Protein AF-0000000083612162 (afdb_homodimer)

Sequence (1076 aa):
MEKTERTVGELMLDQLSLFGVKRIYGVVGDATFGLIDALAKQDKIKYIAVKHESTAAFMASAEAKLTGGLGVCTATMGPGATNLLNGLGDAYSDKAPVLAITGQAPSDKIGTEFPQYIDQQELMKPFAAYSANLASPDATIEVLQKAVRTSLGQRVVTHLSVPKDIFMMPATGEPRPLPDVIEGASNFTKESLEQAAGIMKTAKRPMILAGAGAASASEEIEKLADLWGAGILASLGGKGLFDDSSPHNLQGIGEGGNPYASDLFKEADVVLLAGTTWWPEGYVPTDARIIQIDRHFDKFVKEIPTDLGIIGKTEEVLPFLVESLQGFSRSEDWVARCQEIKEKWAVQNEKEGSTEGYPAHPARIMRALDRTVAPDAILALDTGDNTVWTNRNFRQKDQSVLVSGYWRTMGFGLPAAMAAKLIEPEKQVVAIVGDGGLQMVLADLLTATRYELNITVVVLNNESLQMERDKLKVAKKKEVGVDLTNPDFVKLAEACGWKGLRADSDIELESVLEEALNTNAPTLVDISTAQVFFPETEMEKTERTVGELMLDQLSLFGVKRIYGVVGDATFGLIDALAKQDKIKYIAVKHESTAAFMASAEAKLTGGLGVCTATMGPGATNLLNGLGDAYSDKAPVLAITGQAPSDKIGTEFPQYIDQQELMKPFAAYSANLASPDATIEVLQKAVRTSLGQRVVTHLSVPKDIFMMPATGEPRPLPDVIEGASNFTKESLEQAAGIMKTAKRPMILAGAGAASASEEIEKLADLWGAGILASLGGKGLFDDSSPHNLQGIGEGGNPYASDLFKEADVVLLAGTTWWPEGYVPTDARIIQIDRHFDKFVKEIPTDLGIIGKTEEVLPFLVESLQGFSRSEDWVARCQEIKEKWAVQNEKEGSTEGYPAHPARIMRALDRTVAPDAILALDTGDNTVWTNRNFRQKDQSVLVSGYWRTMGFGLPAAMAAKLIEPEKQVVAIVGDGGLQMVLADLLTATRYELNITVVVLNNESLQMERDKLKVAKKKEVGVDLTNPDFVKLAEACGWKGLRADSDIELESVLEEALNTNAPTLVDISTAQVFFPETE

Organism: NCBI:txid2304605

pLDDT: mean 92.86, std 10.12, range [28.16, 98.94]

Nearest PDB structures (foldseek):
  3eya-assembly1_B  TM=9.226E-01  e=1.873E-51  Escherichia coli
  3eya-assembly3_K  TM=9.350E-01  e=2.646E-50  Escherichia coli
  3ey9-assembly1_A  TM=9.269E-01  e=5.596E-49  Escherichia coli
  7egv-assembly1_A  TM=9.000E-01  e=4.718E-44  Trichoderma harzianum
  5dx6-assembly1_B-2  TM=8.817E-01  e=2.505E-44  Klebsiella pneumoniae

InterPro domains:
  IPR000399 TPP-binding enzyme, conserved site [PS00187] (418-437)
  IPR011766 Thiamine pyrophosphate enzyme, TPP-binding [PF02775] (382-527)
  IPR012000 Thiamine pyrophosphate enzyme, central domain [PF00205] (193-319)
  IPR012001 Thiamine pyrophosphate enzyme, N-terminal TPP-binding domain [PF02776] (7-123)
  IPR029035 DHS-like NAD/FAD-binding domain superfamily [SSF52467] (159-348)
  IPR029061 Thiamin diphosphate-binding fold [SSF52518] (2-180)
  IPR029061 Thiamin diphosphate-binding fold [SSF52518] (359-534)
  IPR047210 Pyruvate oxidase POXB-like, pyrimidine-binding domain [cd07039] (7-170)
  IPR047211 Pyruvate oxidase/Pyruvate dehydrogenase [ubiquinone]-like [PTHR42981] (5-530)

Structure (mmCIF, N/CA/C/O backbone):
data_AF-0000000083612162-model_v1
#
loop_
_entity.id
_entity.type
_entity.pdbx_description
1 polymer 'Thiamine pyrophosphate-binding protein'
#
loop_
_atom_site.group_PDB
_atom_site.id
_atom_site.type_symbol
_atom_site.label_atom_id
_atom_site.label_alt_id
_atom_site.label_comp_id
_atom_site.label_asym_id
_atom_site.label_entity_id
_atom_site.label_seq_id
_atom_site.pdbx_PDB_ins_code
_atom_site.Cartn_x
_atom_site.Cartn_y
_atom_site.Cartn_z
_atom_site.occupancy
_atom_site.B_iso_or_equiv
_atom_site.auth_seq_id
_atom_site.auth_comp_id
_atom_site.auth_asym_id
_atom_site.auth_atom_id
_atom_site.pdbx_PDB_model_num
ATOM 1 N N . MET A 1 1 ? -49.094 0.462 3.406 1 28.19 1 MET A N 1
ATOM 2 C CA . MET A 1 1 ? -47.781 0.042 3.834 1 28.19 1 MET A CA 1
ATOM 3 C C . MET A 1 1 ? -46.688 0.747 3.021 1 28.19 1 MET A C 1
ATOM 5 O O . MET A 1 1 ? -46.719 0.714 1.79 1 28.19 1 MET A O 1
ATOM 9 N N . GLU A 1 2 ? -46.062 1.886 3.469 1 34.59 2 GLU A N 1
ATOM 10 C CA . GLU A 1 2 ? -45.219 2.822 2.746 1 34.59 2 GLU A CA 1
ATOM 11 C C . GLU A 1 2 ? -44 2.109 2.135 1 34.59 2 GLU A C 1
ATOM 13 O O . GLU A 1 2 ? -43.281 1.405 2.832 1 34.59 2 GLU A O 1
ATOM 18 N N . LYS A 1 3 ? -44 1.59 0.987 1 43.38 3 LYS A N 1
ATOM 19 C CA . LYS A 1 3 ? -42.938 0.855 0.295 1 43.38 3 LYS A CA 1
ATOM 20 C C . LYS A 1 3 ? -41.562 1.446 0.602 1 43.38 3 LYS A C 1
ATOM 22 O O . LYS A 1 3 ? -41.281 2.596 0.252 1 43.38 3 LYS A O 1
ATOM 27 N N . THR A 1 4 ? -40.875 1.236 1.69 1 53.53 4 THR A N 1
ATOM 28 C CA . THR A 1 4 ? -39.562 1.706 2.059 1 53.53 4 THR A CA 1
ATOM 29 C C . THR A 1 4 ? -38.594 1.61 0.872 1 53.53 4 THR A C 1
ATOM 31 O O . THR A 1 4 ? -38.344 0.52 0.352 1 53.53 4 THR A O 1
ATOM 34 N N . GLU A 1 5 ? -38.25 2.693 0.117 1 79.12 5 GLU A N 1
ATOM 35 C CA . GLU A 1 5 ? -37.531 2.793 -1.148 1 79.12 5 GLU A CA 1
ATOM 36 C C . GLU A 1 5 ? -36.062 2.352 -0.992 1 79.12 5 GLU A C 1
ATOM 38 O O . GLU A 1 5 ? -35.375 2.76 -0.05 1 79.12 5 GLU A O 1
ATOM 43 N N . ARG A 1 6 ? -35.656 1.251 -1.622 1 90.94 6 ARG A N 1
ATOM 44 C CA . ARG A 1 6 ? -34.312 0.689 -1.726 1 90.94 6 ARG A CA 1
ATOM 45 C C . ARG A 1 6 ? -33.312 1.75 -2.16 1 90.94 6 ARG A C 1
ATOM 47 O O . ARG A 1 6 ? -33.594 2.557 -3.047 1 90.94 6 ARG A O 1
ATOM 54 N N . THR A 1 7 ? -32.188 1.837 -1.376 1 96.38 7 THR A N 1
ATOM 55 C CA . THR A 1 7 ? -31.156 2.764 -1.782 1 96.38 7 THR A CA 1
ATOM 56 C C . THR A 1 7 ? -30.312 2.164 -2.904 1 96.38 7 THR A C 1
ATOM 58 O O . THR A 1 7 ? -30.406 0.973 -3.201 1 96.38 7 THR A O 1
ATOM 61 N N . VAL A 1 8 ? -29.5 2.963 -3.518 1 97.88 8 VAL A N 1
ATOM 62 C CA . VAL A 1 8 ? -28.562 2.506 -4.539 1 97.88 8 VAL A CA 1
ATOM 63 C C . VAL A 1 8 ? -27.656 1.429 -3.959 1 97.88 8 VAL A C 1
ATOM 65 O O . VAL A 1 8 ? -27.391 0.412 -4.605 1 97.88 8 VAL A O 1
ATOM 68 N N . GLY A 1 9 ? -27.125 1.656 -2.711 1 97.75 9 GLY A N 1
ATOM 69 C CA . GLY A 1 9 ? -26.297 0.652 -2.059 1 97.75 9 GLY A CA 1
ATOM 70 C C . GLY A 1 9 ? -26.984 -0.695 -1.934 1 97.75 9 GLY A C 1
ATOM 71 O O . GLY A 1 9 ? -26.391 -1.732 -2.225 1 97.75 9 GLY A O 1
ATOM 72 N N . GLU A 1 10 ? -28.203 -0.694 -1.511 1 97.25 10 GLU A N 1
ATOM 73 C CA . GLU A 1 10 ? -28.984 -1.921 -1.348 1 97.25 10 GLU A CA 1
ATOM 74 C C . GLU A 1 10 ? -29.234 -2.594 -2.693 1 97.25 10 GLU A C 1
ATOM 76 O O . GLU A 1 10 ? -29.141 -3.814 -2.812 1 97.25 10 GLU A O 1
ATOM 81 N N . LEU A 1 11 ? -29.609 -1.753 -3.666 1 97.12 11 LEU A N 1
ATOM 82 C CA . LEU A 1 11 ? -29.844 -2.273 -5.008 1 97.12 11 LEU A CA 1
ATOM 83 C C . LEU A 1 11 ? -28.594 -2.936 -5.566 1 97.12 11 LEU A C 1
ATOM 85 O O . LEU A 1 11 ? -28.672 -3.996 -6.188 1 97.12 11 LEU A O 1
ATOM 89 N N . MET A 1 12 ? -27.438 -2.348 -5.387 1 98 12 MET A N 1
ATOM 90 C CA . MET A 1 12 ? -26.156 -2.895 -5.848 1 98 12 MET A CA 1
ATOM 91 C C . MET A 1 12 ? -25.906 -4.266 -5.23 1 98 12 MET A C 1
ATOM 93 O O . MET A 1 12 ? -25.5 -5.199 -5.926 1 98 12 MET A O 1
ATOM 97 N N . LEU A 1 13 ? -26.141 -4.402 -3.938 1 97.94 13 LEU A N 1
ATOM 98 C CA . LEU A 1 13 ? -25.875 -5.66 -3.244 1 97.94 13 LEU A CA 1
ATOM 99 C C . LEU A 1 13 ? -26.812 -6.758 -3.732 1 97.94 13 LEU A C 1
ATOM 101 O O . LEU A 1 13 ? -26.406 -7.91 -3.873 1 97.94 13 LEU A O 1
ATOM 105 N N . ASP A 1 14 ? -28.078 -6.367 -3.936 1 96.56 14 ASP A N 1
ATOM 106 C CA . ASP A 1 14 ? -29.016 -7.328 -4.496 1 96.56 14 ASP A CA 1
ATOM 107 C C . ASP A 1 14 ? -28.531 -7.844 -5.852 1 96.56 14 ASP A C 1
ATOM 109 O O . ASP A 1 14 ? -28.578 -9.047 -6.121 1 96.56 14 ASP A O 1
ATOM 113 N N . GLN A 1 15 ? -28.062 -6.918 -6.664 1 96.19 15 GLN A N 1
ATOM 114 C CA . GLN A 1 15 ? -27.578 -7.285 -7.988 1 96.19 15 GLN A CA 1
ATOM 115 C C . GLN A 1 15 ? -26.312 -8.148 -7.883 1 96.19 15 GLN A C 1
ATOM 117 O O . GLN A 1 15 ? -26.188 -9.148 -8.586 1 96.19 15 GLN A O 1
ATOM 122 N N . LEU A 1 16 ? -25.375 -7.789 -7.023 1 97.69 16 LEU A N 1
ATOM 123 C CA . LEU A 1 16 ? -24.125 -8.531 -6.848 1 97.69 16 LEU A CA 1
ATOM 124 C C . LEU A 1 16 ? -24.391 -9.938 -6.336 1 97.69 16 LEU A C 1
ATOM 126 O O . LEU A 1 16 ? -23.703 -10.891 -6.723 1 97.69 16 LEU A O 1
ATOM 130 N N . SER A 1 17 ? -25.391 -10.039 -5.422 1 96.69 17 SER A N 1
ATOM 131 C CA . SER A 1 17 ? -25.766 -11.352 -4.91 1 96.69 17 SER A CA 1
ATOM 132 C C . SER A 1 17 ? -26.203 -12.281 -6.039 1 96.69 17 SER A C 1
ATOM 134 O O . SER A 1 17 ? -25.891 -13.469 -6.031 1 96.69 17 SER A O 1
ATOM 136 N N . LEU A 1 18 ? -26.891 -11.695 -6.996 1 93.56 18 LEU A N 1
ATOM 137 C CA . LEU A 1 18 ? -27.359 -12.477 -8.133 1 93.56 18 LEU A CA 1
ATOM 138 C C . LEU A 1 18 ? -26.203 -12.898 -9.023 1 93.56 18 LEU A C 1
ATOM 140 O O . LEU A 1 18 ? -26.297 -13.883 -9.758 1 93.56 18 LEU A O 1
ATOM 144 N N . PHE A 1 19 ? -25.109 -12.125 -8.953 1 94.69 19 PHE A N 1
ATOM 145 C CA . PHE A 1 19 ? -23.922 -12.484 -9.711 1 94.69 19 PHE A CA 1
ATOM 146 C C . PHE A 1 19 ? -23.141 -13.57 -8.992 1 94.69 19 PHE A C 1
ATOM 148 O O . PHE A 1 19 ? -22.125 -14.047 -9.5 1 94.69 19 PHE A O 1
ATOM 155 N N . GLY A 1 20 ? -23.516 -13.953 -7.758 1 94.69 20 GLY A N 1
ATOM 156 C CA . GLY A 1 20 ? -22.859 -15.008 -7.008 1 94.69 20 GLY A CA 1
ATOM 157 C C . GLY A 1 20 ? -21.844 -14.492 -6.016 1 94.69 20 GLY A C 1
ATOM 158 O O . GLY A 1 20 ? -21.062 -15.266 -5.441 1 94.69 20 GLY A O 1
ATOM 159 N N . VAL A 1 21 ? -21.828 -13.188 -5.781 1 97.56 21 VAL A N 1
ATOM 160 C CA . VAL A 1 21 ? -20.875 -12.594 -4.848 1 97.56 21 VAL A CA 1
ATOM 161 C C . VAL A 1 21 ? -21.266 -12.953 -3.414 1 97.56 21 VAL A C 1
ATOM 163 O O . VAL A 1 21 ? -22.422 -12.781 -3.012 1 97.56 21 VAL A O 1
ATOM 166 N N . LYS A 1 22 ? -20.312 -13.414 -2.646 1 97.81 22 LYS A N 1
ATOM 167 C CA . LYS A 1 22 ? -20.578 -13.836 -1.274 1 97.81 22 LYS A CA 1
ATOM 168 C C . LYS A 1 22 ? -19.844 -12.953 -0.273 1 97.81 22 LYS A C 1
ATOM 170 O O . LYS A 1 22 ? -20.219 -12.898 0.902 1 97.81 22 LYS A O 1
ATOM 175 N N . ARG A 1 23 ? -18.859 -12.297 -0.769 1 97.94 23 ARG A N 1
ATOM 176 C CA . ARG A 1 23 ? -18.016 -11.492 0.106 1 97.94 23 ARG A CA 1
ATOM 177 C C . ARG A 1 23 ? -17.516 -10.234 -0.611 1 97.94 23 ARG A C 1
ATOM 179 O O . ARG A 1 23 ? -17.297 -10.25 -1.823 1 97.94 23 ARG A O 1
ATOM 186 N N . ILE A 1 24 ? -17.406 -9.211 0.096 1 98.81 24 ILE A N 1
ATOM 187 C CA . ILE A 1 24 ? -16.75 -7.98 -0.34 1 98.81 24 ILE A CA 1
ATOM 188 C C . ILE A 1 24 ? -15.633 -7.613 0.641 1 98.81 24 ILE A C 1
ATOM 190 O O . ILE A 1 24 ? -15.867 -7.535 1.85 1 98.81 24 ILE A O 1
ATOM 194 N N . TYR A 1 25 ? -14.422 -7.473 0.134 1 98.88 25 TYR A N 1
ATOM 195 C CA . TYR A 1 25 ? -13.258 -7.164 0.955 1 98.88 25 TYR A CA 1
ATOM 196 C C . TYR A 1 25 ? -12.977 -5.664 0.955 1 98.88 25 TYR A C 1
ATOM 198 O O . TYR A 1 25 ? -13.047 -5.016 -0.091 1 98.88 25 TYR A O 1
ATOM 206 N N . GLY A 1 26 ? -12.727 -5.051 2.119 1 98.62 26 GLY A N 1
ATOM 207 C CA . GLY A 1 26 ? -12.438 -3.625 2.07 1 98.62 26 GLY A CA 1
ATOM 208 C C . GLY A 1 26 ? -12.078 -3.043 3.424 1 98.62 26 GLY A C 1
ATOM 209 O O . GLY A 1 26 ? -11.945 -3.777 4.406 1 98.62 26 GLY A O 1
ATOM 210 N N . VAL A 1 27 ? -11.742 -1.783 3.465 1 98.31 27 VAL A N 1
ATOM 211 C CA . VAL A 1 27 ? -11.602 -0.925 4.637 1 98.31 27 VAL A CA 1
ATOM 212 C C . VAL A 1 27 ? -12.672 0.167 4.605 1 98.31 27 VAL A C 1
ATOM 214 O O . VAL A 1 27 ? -12.859 0.834 3.586 1 98.31 27 VAL A O 1
ATOM 217 N N . VAL A 1 28 ? -13.336 0.346 5.707 1 97.25 28 VAL A N 1
ATOM 218 C CA . VAL A 1 28 ? -14.445 1.292 5.758 1 97.25 28 VAL A CA 1
ATOM 219 C C . VAL A 1 28 ? -13.914 2.721 5.676 1 97.25 28 VAL A C 1
ATOM 221 O O . VAL A 1 28 ? -12.891 3.043 6.285 1 97.25 28 VAL A O 1
ATOM 224 N N . GLY A 1 29 ? -14.547 3.482 4.906 1 95.44 29 GLY A N 1
ATOM 225 C CA . GLY A 1 29 ? -14.273 4.906 4.82 1 95.44 29 GLY A CA 1
ATOM 226 C C . GLY A 1 29 ? -15.5 5.73 4.477 1 95.44 29 GLY A C 1
ATOM 227 O O . GLY A 1 29 ? -16.5 5.191 4.016 1 95.44 29 GLY A O 1
ATOM 228 N N . ASP A 1 30 ? -15.383 6.961 4.598 1 93.31 30 ASP A N 1
ATOM 229 C CA . ASP A 1 30 ? -16.469 7.926 4.57 1 93.31 30 ASP A CA 1
ATOM 230 C C . ASP A 1 30 ? -17.266 7.828 3.264 1 93.31 30 ASP A C 1
ATOM 232 O O . ASP A 1 30 ? -18.484 7.883 3.266 1 93.31 30 ASP A O 1
ATOM 236 N N . ALA A 1 31 ? -16.578 7.598 2.215 1 96.44 31 ALA A N 1
ATOM 237 C CA . ALA A 1 31 ? -17.219 7.699 0.908 1 96.44 31 ALA A CA 1
ATOM 238 C C . ALA A 1 31 ? -18.047 6.445 0.606 1 96.44 31 ALA A C 1
ATOM 240 O O . ALA A 1 31 ? -18.844 6.43 -0.335 1 96.44 31 ALA A O 1
ATOM 241 N N . THR A 1 32 ? -17.953 5.438 1.435 1 97.25 32 THR A N 1
ATOM 242 C CA . THR A 1 32 ? -18.672 4.199 1.141 1 97.25 32 THR A CA 1
ATOM 243 C C . THR A 1 32 ? -19.734 3.922 2.203 1 97.25 32 THR A C 1
ATOM 245 O O . THR A 1 32 ? -20.203 2.791 2.334 1 97.25 32 THR A O 1
ATOM 248 N N . PHE A 1 33 ? -20.156 4.855 3.02 1 96.62 33 PHE A N 1
ATOM 249 C CA . PHE A 1 33 ? -21.078 4.66 4.125 1 96.62 33 PHE A CA 1
ATOM 250 C C . PHE A 1 33 ? -22.391 4.066 3.633 1 96.62 33 PHE A C 1
ATOM 252 O O . PHE A 1 33 ? -23 3.227 4.309 1 96.62 33 PHE A O 1
ATOM 259 N N . GLY A 1 34 ? -22.844 4.586 2.461 1 96.75 34 GLY A N 1
ATOM 260 C CA . GLY A 1 34 ? -24.062 4.027 1.908 1 96.75 34 GLY A CA 1
ATOM 261 C C . GLY A 1 34 ? -23.969 2.539 1.63 1 96.75 34 GLY A C 1
ATOM 262 O O . GLY A 1 34 ? -24.922 1.797 1.844 1 96.75 34 GLY A O 1
ATOM 263 N N . LEU A 1 35 ? -22.844 2.117 1.096 1 97.75 35 LEU A N 1
ATOM 264 C CA . LEU A 1 35 ? -22.609 0.7 0.843 1 97.75 35 LEU A CA 1
ATOM 265 C C . LEU A 1 35 ? -22.5 -0.074 2.152 1 97.75 35 LEU A C 1
ATOM 267 O O . LEU A 1 35 ? -23.031 -1.178 2.273 1 97.75 35 LEU A O 1
ATOM 271 N N . ILE A 1 36 ? -21.812 0.503 3.123 1 97.5 36 ILE A N 1
ATOM 272 C CA . ILE A 1 36 ? -21.609 -0.128 4.422 1 97.5 36 ILE A CA 1
ATOM 273 C C . ILE A 1 36 ? -22.938 -0.31 5.125 1 97.5 36 ILE A C 1
ATOM 275 O O . ILE A 1 36 ? -23.219 -1.367 5.703 1 97.5 36 ILE A O 1
ATOM 279 N N . ASP A 1 37 ? -23.766 0.7 5.074 1 97.19 37 ASP A N 1
ATOM 280 C CA . ASP A 1 37 ? -25.094 0.626 5.648 1 97.19 37 ASP A CA 1
ATOM 281 C C . ASP A 1 37 ? -25.906 -0.502 5.016 1 97.19 37 ASP A C 1
ATOM 283 O O . ASP A 1 37 ? -26.594 -1.254 5.715 1 97.19 37 ASP A O 1
ATOM 287 N N . ALA A 1 38 ? -25.812 -0.55 3.682 1 97.5 38 ALA A N 1
ATOM 288 C CA . ALA A 1 38 ? -26.531 -1.6 2.957 1 97.5 38 ALA A CA 1
ATOM 289 C C . ALA A 1 38 ? -26.016 -2.982 3.354 1 97.5 38 ALA A C 1
ATOM 291 O O . ALA A 1 38 ? -26.812 -3.916 3.525 1 97.5 38 ALA A O 1
ATOM 292 N N . LEU A 1 39 ? -24.719 -3.135 3.469 1 97.81 39 LEU A N 1
ATOM 293 C CA . LEU A 1 39 ? -24.109 -4.406 3.836 1 97.81 39 LEU A CA 1
ATOM 294 C C . LEU A 1 39 ? -24.547 -4.84 5.227 1 97.81 39 LEU A C 1
ATOM 296 O O . LEU A 1 39 ? -24.719 -6.035 5.484 1 97.81 39 LEU A O 1
ATOM 300 N N . ALA A 1 40 ? -24.75 -3.896 6.113 1 96.38 40 ALA A N 1
ATOM 301 C CA . ALA A 1 40 ? -25.125 -4.184 7.496 1 96.38 40 ALA A CA 1
ATOM 302 C C . ALA A 1 40 ? -26.562 -4.672 7.582 1 96.38 40 ALA A C 1
ATOM 304 O O . ALA A 1 40 ? -26.953 -5.324 8.555 1 96.38 40 ALA A O 1
ATOM 305 N N . LYS A 1 41 ? -27.359 -4.445 6.531 1 96 41 LYS A N 1
ATOM 306 C CA . LYS A 1 41 ? -28.812 -4.672 6.598 1 96 41 LYS A CA 1
ATOM 307 C C . LYS A 1 41 ? -29.188 -5.977 5.906 1 96 41 LYS A C 1
ATOM 309 O O . LYS A 1 41 ? -30.375 -6.297 5.793 1 96 41 LYS A O 1
ATOM 314 N N . GLN A 1 42 ? -28.188 -6.68 5.461 1 95.88 42 GLN A N 1
ATOM 315 C CA . GLN A 1 42 ? -28.469 -7.934 4.77 1 95.88 42 GLN A CA 1
ATOM 316 C C . GLN A 1 42 ? -27.469 -9.016 5.148 1 95.88 42 GLN A C 1
ATOM 318 O O . GLN A 1 42 ? -26.453 -8.727 5.793 1 95.88 42 GLN A O 1
ATOM 323 N N . ASP A 1 43 ? -27.734 -10.266 4.793 1 95.38 43 ASP A N 1
ATOM 324 C CA . ASP A 1 43 ? -26.875 -11.367 5.219 1 95.38 43 ASP A CA 1
ATOM 325 C C . ASP A 1 43 ? -26.438 -12.219 4.031 1 95.38 43 ASP A C 1
ATOM 327 O O . ASP A 1 43 ? -25.891 -13.305 4.211 1 95.38 43 ASP A O 1
ATOM 331 N N . LYS A 1 44 ? -26.688 -11.75 2.834 1 96.62 44 LYS A N 1
ATOM 332 C CA . LYS A 1 44 ? -26.312 -12.516 1.647 1 96.62 44 LYS A CA 1
ATOM 333 C C . LYS A 1 44 ? -24.828 -12.328 1.315 1 96.62 44 LYS A C 1
ATOM 335 O O . LYS A 1 44 ? -24.172 -13.25 0.834 1 96.62 44 LYS A O 1
ATOM 340 N N . ILE A 1 45 ? -24.375 -11.156 1.458 1 98.12 45 ILE A N 1
ATOM 341 C CA . ILE A 1 45 ? -22.984 -10.812 1.178 1 98.12 45 ILE A CA 1
ATOM 342 C C . ILE A 1 45 ? -22.281 -10.375 2.465 1 98.12 45 ILE A C 1
ATOM 344 O O . ILE A 1 45 ? -22.75 -9.461 3.146 1 98.12 45 ILE A O 1
ATOM 348 N N . LYS A 1 46 ? -21.219 -11.039 2.791 1 98 46 LYS A N 1
ATOM 349 C CA . LYS A 1 46 ? -20.469 -10.711 3.996 1 98 46 LYS A CA 1
ATOM 350 C C . LYS A 1 46 ? -19.406 -9.656 3.709 1 98 46 LYS A C 1
ATOM 352 O O . LYS A 1 46 ? -18.703 -9.734 2.697 1 98 46 LYS A O 1
ATOM 357 N N . TYR A 1 47 ? -19.344 -8.641 4.535 1 98.25 47 TYR A N 1
ATOM 358 C CA . TYR A 1 47 ? -18.25 -7.672 4.469 1 98.25 47 TYR A CA 1
ATOM 359 C C . TYR A 1 47 ? -17.031 -8.172 5.238 1 98.25 47 TYR A C 1
ATOM 361 O O . TYR A 1 47 ? -17.125 -8.492 6.426 1 98.25 47 TYR A O 1
ATOM 369 N N . ILE A 1 48 ? -15.891 -8.328 4.645 1 98.75 48 ILE A N 1
ATOM 370 C CA . ILE A 1 48 ? -14.633 -8.727 5.273 1 98.75 48 ILE A CA 1
ATOM 371 C C . ILE A 1 48 ? -13.742 -7.508 5.469 1 98.75 48 ILE A C 1
ATOM 373 O O . ILE A 1 48 ? -13.125 -7.027 4.516 1 98.75 48 ILE A O 1
ATOM 377 N N . ALA A 1 49 ? -13.672 -7.031 6.684 1 98.5 49 ALA A N 1
ATOM 378 C CA . ALA A 1 49 ? -12.852 -5.871 7.031 1 98.5 49 ALA A CA 1
ATOM 379 C C . ALA A 1 49 ? -11.383 -6.254 7.168 1 98.5 49 ALA A C 1
ATOM 381 O O . ALA A 1 49 ? -11.039 -7.141 7.953 1 98.5 49 ALA A O 1
ATOM 382 N N . VAL A 1 50 ? -10.57 -5.645 6.383 1 98.62 50 VAL A N 1
ATOM 383 C CA . VAL A 1 50 ? -9.133 -5.914 6.426 1 98.62 50 VAL A CA 1
ATOM 384 C C . VAL A 1 50 ? -8.398 -4.688 6.957 1 98.62 50 VAL A C 1
ATOM 386 O O . VAL A 1 50 ? -9.023 -3.691 7.332 1 98.62 50 VAL A O 1
ATOM 389 N N . LYS A 1 51 ? -7.066 -4.789 7.105 1 98.38 51 LYS A N 1
ATOM 390 C CA . LYS A 1 51 ? -6.289 -3.721 7.73 1 98.38 51 LYS A CA 1
ATOM 391 C C . LYS A 1 51 ? -5.797 -2.719 6.691 1 98.38 51 LYS A C 1
ATOM 393 O O . LYS A 1 51 ? -5.523 -1.562 7.016 1 98.38 51 LYS A O 1
ATOM 398 N N . HIS A 1 52 ? -5.625 -3.146 5.473 1 98.38 52 HIS A N 1
ATOM 399 C CA . HIS A 1 52 ? -5.117 -2.326 4.379 1 98.38 52 HIS A CA 1
ATOM 400 C C . HIS A 1 52 ? -5.824 -2.662 3.068 1 98.38 52 HIS A C 1
ATOM 402 O O . HIS A 1 52 ? -6.082 -3.832 2.779 1 98.38 52 HIS A O 1
ATOM 408 N N . GLU A 1 53 ? -6.145 -1.727 2.256 1 98.62 53 GLU A N 1
ATOM 409 C CA . GLU A 1 53 ? -6.93 -1.928 1.042 1 98.62 53 GLU A CA 1
ATOM 410 C C . GLU A 1 53 ? -6.18 -2.803 0.041 1 98.62 53 GLU A C 1
ATOM 412 O O . GLU A 1 53 ? -6.801 -3.525 -0.744 1 98.62 53 GLU A O 1
ATOM 417 N N . SER A 1 54 ? -4.797 -2.783 0.016 1 98.56 54 SER A N 1
ATOM 418 C CA . SER A 1 54 ? -4.07 -3.713 -0.842 1 98.56 54 SER A CA 1
ATOM 419 C C . SER A 1 54 ? -4.449 -5.16 -0.534 1 98.56 54 SER A C 1
ATOM 421 O O . SER A 1 54 ? -4.598 -5.973 -1.446 1 98.56 54 SER A O 1
ATOM 423 N N . THR A 1 55 ? -4.586 -5.492 0.787 1 98.81 55 THR A N 1
ATOM 424 C CA . THR A 1 55 ? -4.996 -6.828 1.203 1 98.81 55 THR A CA 1
ATOM 425 C C . THR A 1 55 ? -6.387 -7.16 0.664 1 98.81 55 THR A C 1
ATOM 427 O O . THR A 1 55 ? -6.629 -8.273 0.204 1 98.81 55 THR A O 1
ATOM 430 N N . ALA A 1 56 ? -7.281 -6.148 0.671 1 98.88 56 ALA A N 1
ATOM 431 C CA . ALA A 1 56 ? -8.633 -6.34 0.141 1 98.88 56 ALA A CA 1
ATOM 432 C C . ALA A 1 56 ? -8.586 -6.75 -1.329 1 98.88 56 ALA A C 1
ATOM 434 O O . ALA A 1 56 ? -9.234 -7.719 -1.729 1 98.88 56 ALA A O 1
ATOM 435 N N . ALA A 1 57 ? -7.816 -6.016 -2.096 1 98.94 57 ALA A N 1
ATOM 436 C CA . ALA A 1 57 ? -7.73 -6.285 -3.529 1 98.94 57 ALA A CA 1
ATOM 437 C C . ALA A 1 57 ? -7.031 -7.617 -3.797 1 98.94 57 ALA A C 1
ATOM 439 O O . ALA A 1 57 ? -7.406 -8.352 -4.715 1 98.94 57 ALA A O 1
ATOM 440 N N . PHE A 1 58 ? -5.988 -7.969 -3.006 1 98.94 58 PHE A N 1
ATOM 441 C CA . PHE A 1 58 ? -5.32 -9.258 -3.137 1 98.94 58 PHE A CA 1
ATOM 442 C C . PHE A 1 58 ? -6.289 -10.398 -2.846 1 98.94 58 PHE A C 1
ATOM 444 O O . PHE A 1 58 ? -6.266 -11.43 -3.525 1 98.94 58 PHE A O 1
ATOM 451 N N . MET A 1 59 ? -7.113 -10.227 -1.811 1 98.94 59 MET A N 1
ATOM 452 C CA . MET A 1 59 ? -8.078 -11.266 -1.459 1 98.94 59 MET A CA 1
ATOM 453 C C . MET A 1 59 ? -9.125 -11.43 -2.559 1 98.94 59 MET A C 1
ATOM 455 O O . MET A 1 59 ? -9.5 -12.555 -2.895 1 98.94 59 MET A O 1
ATOM 459 N N . ALA A 1 60 ? -9.578 -10.289 -3.139 1 98.94 60 ALA A N 1
ATOM 460 C CA . ALA A 1 60 ? -10.5 -10.367 -4.27 1 98.94 60 ALA A CA 1
ATOM 461 C C . ALA A 1 60 ? -9.859 -11.094 -5.449 1 98.94 60 ALA A C 1
ATOM 463 O O . ALA A 1 60 ? -10.5 -11.922 -6.098 1 98.94 60 ALA A O 1
ATOM 464 N N . SER A 1 61 ? -8.625 -10.789 -5.75 1 98.75 61 SER A N 1
ATOM 465 C CA . SER A 1 61 ? -7.871 -11.445 -6.809 1 98.75 61 SER A CA 1
ATOM 466 C C . SER A 1 61 ? -7.758 -12.945 -6.555 1 98.75 61 SER A C 1
ATOM 468 O O . SER A 1 61 ? -8.023 -13.758 -7.445 1 98.75 61 SER A O 1
ATOM 470 N N . ALA A 1 62 ? -7.383 -13.328 -5.32 1 98.62 62 ALA A N 1
ATOM 471 C CA . ALA A 1 62 ? -7.223 -14.727 -4.949 1 98.62 62 ALA A CA 1
ATOM 472 C C . ALA A 1 62 ? -8.547 -15.484 -5.07 1 98.62 62 ALA A C 1
ATOM 474 O O . ALA A 1 62 ? -8.578 -16.625 -5.523 1 98.62 62 ALA A O 1
ATOM 475 N N . GLU A 1 63 ? -9.625 -14.828 -4.66 1 98.62 63 GLU A N 1
ATOM 476 C CA . GLU A 1 63 ? -10.93 -15.461 -4.777 1 98.62 63 GLU A CA 1
ATOM 477 C C . GLU A 1 63 ? -11.297 -15.711 -6.238 1 98.62 63 GLU A C 1
ATOM 479 O O . GLU A 1 63 ? -11.781 -16.797 -6.586 1 98.62 63 GLU A O 1
ATOM 484 N N . ALA A 1 64 ? -11.07 -14.727 -7.07 1 97.44 64 ALA A N 1
ATOM 485 C CA . ALA A 1 64 ? -11.344 -14.883 -8.5 1 97.44 64 ALA A CA 1
ATOM 486 C C . ALA A 1 64 ? -10.516 -16.016 -9.094 1 97.44 64 ALA A C 1
ATOM 488 O O . ALA A 1 64 ? -11.023 -16.812 -9.883 1 97.44 64 ALA A O 1
ATOM 489 N N . LYS A 1 65 ? -9.273 -16.141 -8.734 1 94.44 65 LYS A N 1
ATOM 490 C CA . LYS A 1 65 ? -8.367 -17.156 -9.25 1 94.44 65 LYS A CA 1
ATOM 491 C C . LYS A 1 65 ? -8.773 -18.547 -8.781 1 94.44 65 LYS A C 1
ATOM 493 O O . LYS A 1 65 ? -8.688 -19.516 -9.539 1 94.44 65 LYS A O 1
ATOM 498 N N . LEU A 1 66 ? -9.18 -18.594 -7.496 1 94.88 66 LEU A N 1
ATOM 499 C CA . LEU A 1 66 ? -9.484 -19.891 -6.895 1 94.88 66 LEU A CA 1
ATOM 500 C C . LEU A 1 66 ? -10.828 -20.422 -7.391 1 94.88 66 LEU A C 1
ATOM 502 O O . LEU A 1 66 ? -10.977 -21.625 -7.621 1 94.88 66 LEU A O 1
ATOM 506 N N . THR A 1 67 ? -11.805 -19.484 -7.641 1 93.81 67 THR A N 1
ATOM 507 C CA . THR A 1 67 ? -13.172 -19.922 -7.891 1 93.81 67 THR A CA 1
ATOM 508 C C . THR A 1 67 ? -13.516 -19.797 -9.375 1 93.81 67 THR A C 1
ATOM 510 O O . THR A 1 67 ? -14.469 -20.422 -9.844 1 93.81 67 THR A O 1
ATOM 513 N N . GLY A 1 68 ? -12.773 -18.969 -10.031 1 89.38 68 GLY A N 1
ATOM 514 C CA . GLY A 1 68 ? -13.164 -18.641 -11.391 1 89.38 68 GLY A CA 1
ATOM 515 C C . GLY A 1 68 ? -14.289 -17.625 -11.469 1 89.38 68 GLY A C 1
ATOM 516 O O . GLY A 1 68 ? -14.625 -17.141 -12.547 1 89.38 68 GLY A O 1
ATOM 517 N N . GLY A 1 69 ? -14.867 -17.297 -10.289 1 92.88 69 GLY A N 1
ATOM 518 C CA . GLY A 1 69 ? -15.953 -16.328 -10.219 1 92.88 69 GLY A CA 1
ATOM 519 C C . GLY A 1 69 ? -15.469 -14.898 -10.016 1 92.88 69 GLY A C 1
ATOM 520 O O . GLY A 1 69 ? -14.297 -14.594 -10.258 1 92.88 69 GLY A O 1
ATOM 521 N N . LEU A 1 70 ? -16.406 -14.039 -9.641 1 97 70 LEU A N 1
ATOM 522 C CA . LEU A 1 70 ? -16.141 -12.617 -9.492 1 97 70 LEU A CA 1
ATOM 523 C C . LEU A 1 70 ? -15.586 -12.312 -8.102 1 97 70 LEU A C 1
ATOM 525 O O . LEU A 1 70 ? -16.203 -12.68 -7.094 1 97 70 LEU A O 1
ATOM 529 N N . GLY A 1 71 ? -14.383 -11.797 -8.031 1 98.69 71 GLY A N 1
ATOM 530 C CA . GLY A 1 71 ? -13.93 -11.172 -6.801 1 98.69 71 GLY A CA 1
ATOM 531 C C . GLY A 1 71 ? -14.344 -9.719 -6.676 1 98.69 71 GLY A C 1
ATOM 532 O O . GLY A 1 71 ? -14.375 -8.992 -7.672 1 98.69 71 GLY A O 1
ATOM 533 N N . VAL A 1 72 ? -14.711 -9.219 -5.473 1 98.94 72 VAL A N 1
ATOM 534 C CA . VAL A 1 72 ? -15.156 -7.84 -5.293 1 98.94 72 VAL A CA 1
ATOM 535 C C . VAL A 1 72 ? -14.414 -7.207 -4.117 1 98.94 72 VAL A C 1
ATOM 537 O O . VAL A 1 72 ? -14.305 -7.812 -3.049 1 98.94 72 VAL A O 1
ATOM 540 N N . CYS A 1 73 ? -13.805 -6.07 -4.305 1 98.88 73 CYS A N 1
ATOM 541 C CA . CYS A 1 73 ? -13.211 -5.27 -3.238 1 98.88 73 CYS A CA 1
ATOM 542 C C . CYS A 1 73 ? -13.742 -3.846 -3.264 1 98.88 73 CYS A C 1
ATOM 544 O O . CYS A 1 73 ? -14.32 -3.41 -4.266 1 98.88 73 CYS A O 1
ATOM 546 N N . THR A 1 74 ? -13.672 -3.199 -2.139 1 98.81 74 THR A N 1
ATOM 547 C CA . THR A 1 74 ? -14.18 -1.838 -2.016 1 98.81 74 THR A CA 1
ATOM 548 C C . THR A 1 74 ? -13.234 -0.976 -1.188 1 98.81 74 THR A C 1
ATOM 550 O O . THR A 1 74 ? -12.406 -1.497 -0.434 1 98.81 74 THR A O 1
ATOM 553 N N . ALA A 1 75 ? -13.25 0.276 -1.415 1 98.56 75 ALA A N 1
ATOM 554 C CA . ALA A 1 75 ? -12.492 1.271 -0.659 1 98.56 75 ALA A CA 1
ATOM 555 C C . ALA A 1 75 ? -13.133 2.652 -0.776 1 98.56 75 ALA A C 1
ATOM 557 O O . ALA A 1 75 ? -13.906 2.908 -1.702 1 98.56 75 ALA A O 1
ATOM 558 N N . THR A 1 76 ? -12.867 3.465 0.205 1 97.81 76 THR A N 1
ATOM 559 C CA . THR A 1 76 ? -13.242 4.875 0.11 1 97.81 76 THR A CA 1
ATOM 560 C C . THR A 1 76 ? -12.453 5.566 -0.996 1 97.81 76 THR A C 1
ATOM 562 O O . THR A 1 76 ? -11.734 4.914 -1.759 1 97.81 76 THR A O 1
ATOM 565 N N . MET A 1 77 ? -12.656 6.848 -1.161 1 96.88 77 MET A N 1
ATOM 566 C CA . MET A 1 77 ? -11.992 7.605 -2.221 1 96.88 77 MET A CA 1
ATOM 567 C C . MET A 1 77 ? -10.562 7.957 -1.825 1 96.88 77 MET A C 1
ATOM 569 O O . MET A 1 77 ? -10.102 7.578 -0.749 1 96.88 77 MET A O 1
ATOM 573 N N . GLY A 1 78 ? -9.859 8.602 -2.703 1 96.94 78 GLY A N 1
ATOM 574 C CA . GLY A 1 78 ? -8.539 9.133 -2.41 1 96.94 78 GLY A CA 1
ATOM 575 C C . GLY A 1 78 ? -7.543 8.055 -2.018 1 96.94 78 GLY A C 1
ATOM 576 O O . GLY A 1 78 ? -7.281 7.133 -2.791 1 96.94 78 GLY A O 1
ATOM 577 N N . PRO A 1 79 ? -7.035 8.148 -0.719 1 98 79 PRO A N 1
ATOM 578 C CA . PRO A 1 79 ? -6.027 7.199 -0.24 1 98 79 PRO A CA 1
ATOM 579 C C . PRO A 1 79 ? -6.496 5.746 -0.334 1 98 79 PRO A C 1
ATOM 581 O O . PRO A 1 79 ? -5.73 4.875 -0.75 1 98 79 PRO A O 1
ATOM 584 N N . GLY A 1 80 ? -7.75 5.504 0.059 1 98.25 80 GLY A N 1
ATOM 585 C CA . GLY A 1 80 ? -8.273 4.148 0.02 1 98.25 80 GLY A CA 1
ATOM 586 C C . GLY A 1 80 ? -8.273 3.549 -1.374 1 98.25 80 GLY A C 1
ATOM 587 O O . GLY A 1 80 ? -7.785 2.436 -1.579 1 98.25 80 GLY A O 1
ATOM 588 N N . ALA A 1 81 ? -8.836 4.301 -2.352 1 98.56 81 ALA A N 1
ATOM 589 C CA . ALA A 1 81 ? -8.867 3.85 -3.742 1 98.56 81 ALA A CA 1
ATOM 590 C C . ALA A 1 81 ? -7.453 3.605 -4.27 1 98.56 81 ALA A C 1
ATOM 592 O O . ALA A 1 81 ? -7.211 2.633 -4.988 1 98.56 81 ALA A O 1
ATOM 593 N N . THR A 1 82 ? -6.527 4.457 -3.934 1 98.62 82 THR A N 1
ATOM 594 C CA . THR A 1 82 ? -5.145 4.348 -4.379 1 98.62 82 THR A CA 1
ATOM 595 C C . THR A 1 82 ? -4.496 3.078 -3.83 1 98.62 82 THR A C 1
ATOM 597 O O . THR A 1 82 ? -3.764 2.391 -4.543 1 98.62 82 THR A O 1
ATOM 600 N N . ASN A 1 83 ? -4.777 2.734 -2.609 1 98.62 83 ASN A N 1
ATOM 601 C CA . ASN A 1 83 ? -4.191 1.575 -1.945 1 98.62 83 ASN A CA 1
ATOM 602 C C . ASN A 1 83 ? -4.664 0.268 -2.574 1 98.62 83 ASN A C 1
ATOM 604 O O . ASN A 1 83 ? -4.043 -0.779 -2.385 1 98.62 83 ASN A O 1
ATOM 608 N N . LEU A 1 84 ? -5.766 0.268 -3.357 1 98.81 84 LEU A N 1
ATOM 609 C CA . LEU A 1 84 ? -6.27 -0.938 -4.004 1 98.81 84 LEU A CA 1
ATOM 610 C C . LEU A 1 84 ? -5.371 -1.351 -5.164 1 98.81 84 LEU A C 1
ATOM 612 O O . LEU A 1 84 ? -5.398 -2.506 -5.594 1 98.81 84 LEU A O 1
ATOM 616 N N . LEU A 1 85 ? -4.574 -0.468 -5.652 1 98.75 85 LEU A N 1
ATOM 617 C CA . LEU A 1 85 ? -4.039 -0.565 -7.004 1 98.75 85 LEU A CA 1
ATOM 618 C C . LEU A 1 85 ? -3.072 -1.74 -7.125 1 98.75 85 LEU A C 1
ATOM 620 O O . LEU A 1 85 ? -3.047 -2.428 -8.148 1 98.75 85 LEU A O 1
ATOM 624 N N . ASN A 1 86 ? -2.244 -1.97 -6.133 1 98.62 86 ASN A N 1
ATOM 625 C CA . ASN A 1 86 ? -1.309 -3.082 -6.258 1 98.62 86 ASN A CA 1
ATOM 626 C C . ASN A 1 86 ? -2.039 -4.414 -6.395 1 98.62 86 ASN A C 1
ATOM 628 O O . ASN A 1 86 ? -1.679 -5.242 -7.234 1 98.62 86 ASN A O 1
ATOM 632 N N . GLY A 1 87 ? -3.072 -4.637 -5.508 1 98.75 87 GLY A N 1
ATOM 633 C CA . GLY A 1 87 ? -3.859 -5.852 -5.617 1 98.75 87 GLY A CA 1
ATOM 634 C C . GLY A 1 87 ? -4.613 -5.957 -6.93 1 98.75 87 GLY A C 1
ATOM 635 O O . GLY A 1 87 ? -4.742 -7.047 -7.492 1 98.75 87 GLY A O 1
ATOM 636 N N . LEU A 1 88 ? -5.098 -4.797 -7.453 1 98.81 88 LEU A N 1
ATOM 637 C CA . LEU A 1 88 ? -5.766 -4.793 -8.75 1 98.81 88 LEU A CA 1
ATOM 638 C C . LEU A 1 88 ? -4.781 -5.098 -9.867 1 98.81 88 LEU A C 1
ATOM 640 O O . LEU A 1 88 ? -5.145 -5.727 -10.867 1 98.81 88 LEU A O 1
ATOM 644 N N . GLY A 1 89 ? -3.527 -4.645 -9.688 1 98.38 89 GLY A N 1
ATOM 645 C CA . GLY A 1 89 ? -2.484 -5.016 -10.633 1 98.38 89 GLY A CA 1
ATOM 646 C C . GLY A 1 89 ? -2.266 -6.516 -10.719 1 98.38 89 GLY A C 1
ATOM 647 O O . GLY A 1 89 ? -2.074 -7.059 -11.812 1 98.38 89 GLY A O 1
ATOM 648 N N . ASP A 1 90 ? -2.311 -7.195 -9.609 1 97.88 90 ASP A N 1
ATOM 649 C CA . ASP A 1 90 ? -2.193 -8.648 -9.57 1 97.88 90 ASP A CA 1
ATOM 650 C C . ASP A 1 90 ? -3.332 -9.312 -10.344 1 97.88 90 ASP A C 1
ATOM 652 O O . ASP A 1 90 ? -3.096 -10.188 -11.18 1 97.88 90 ASP A O 1
ATOM 656 N N . ALA A 1 91 ? -4.555 -8.859 -10.07 1 98.19 91 ALA A N 1
ATOM 657 C CA . ALA A 1 91 ? -5.727 -9.398 -10.766 1 98.19 91 ALA A CA 1
ATOM 658 C C . ALA A 1 91 ? -5.641 -9.133 -12.266 1 98.19 91 ALA A C 1
ATOM 660 O O . ALA A 1 91 ? -5.91 -10.023 -13.07 1 98.19 91 ALA A O 1
ATOM 661 N N . TYR A 1 92 ? -5.238 -7.938 -12.578 1 96.69 92 TYR A N 1
ATOM 662 C CA . TYR A 1 92 ? -5.129 -7.516 -13.969 1 96.69 92 TYR A CA 1
ATOM 663 C C . TYR A 1 92 ? -4.105 -8.359 -14.719 1 96.69 92 TYR A C 1
ATOM 665 O O . TYR A 1 92 ? -4.406 -8.906 -15.781 1 96.69 92 TYR A O 1
ATOM 673 N N . SER A 1 93 ? -2.955 -8.531 -14.164 1 94.12 93 SER A N 1
ATOM 674 C CA . SER A 1 93 ? -1.857 -9.234 -14.82 1 94.12 93 SER A CA 1
ATOM 675 C C . SER A 1 93 ? -2.17 -10.719 -14.977 1 94.12 93 SER A C 1
ATOM 677 O O . SER A 1 93 ? -1.768 -11.336 -15.961 1 94.12 93 SER A O 1
ATOM 679 N N . ASP A 1 94 ? -2.887 -11.305 -14.047 1 92.38 94 ASP A N 1
ATOM 680 C CA . ASP A 1 94 ? -3.193 -12.727 -14.078 1 92.38 94 ASP A CA 1
ATOM 681 C C . ASP A 1 94 ? -4.555 -12.984 -14.719 1 92.38 94 ASP A C 1
ATOM 683 O O . ASP A 1 94 ? -5.059 -14.109 -14.695 1 92.38 94 ASP A O 1
ATOM 687 N N . LYS A 1 95 ? -5.219 -11.945 -15.219 1 90.88 95 LYS A N 1
ATOM 688 C CA . LYS A 1 95 ? -6.504 -12.039 -15.906 1 90.88 95 LYS A CA 1
ATOM 689 C C . LYS A 1 95 ? -7.566 -12.648 -15 1 90.88 95 LYS A C 1
ATOM 691 O O . LYS A 1 95 ? -8.281 -13.57 -15.406 1 90.88 95 LYS A O 1
ATOM 696 N N . ALA A 1 96 ? -7.621 -12.172 -13.789 1 94.69 96 ALA A N 1
ATOM 697 C CA . ALA A 1 96 ? -8.641 -12.578 -12.828 1 94.69 96 ALA A CA 1
ATOM 698 C C . ALA A 1 96 ? -9.828 -11.609 -12.844 1 94.69 96 ALA A C 1
ATOM 700 O O . ALA A 1 96 ? -9.633 -10.391 -12.859 1 94.69 96 ALA A O 1
ATOM 701 N N . PRO A 1 97 ? -11.07 -12.086 -12.938 1 96.81 97 PRO A N 1
ATOM 702 C CA . PRO A 1 97 ? -12.242 -11.203 -12.922 1 96.81 97 PRO A CA 1
ATOM 703 C C . PRO A 1 97 ? -12.469 -10.555 -11.555 1 96.81 97 PRO A C 1
ATOM 705 O O . PRO A 1 97 ? -12.922 -11.219 -10.617 1 96.81 97 PRO A O 1
ATOM 708 N N . VAL A 1 98 ? -12.219 -9.258 -11.461 1 98.75 98 VAL A N 1
ATOM 709 C CA . VAL A 1 98 ? -12.383 -8.523 -10.211 1 98.75 98 VAL A CA 1
ATOM 710 C C . VAL A 1 98 ? -13.125 -7.215 -10.477 1 98.75 98 VAL A C 1
ATOM 712 O O . VAL A 1 98 ? -12.867 -6.539 -11.477 1 98.75 98 VAL A O 1
ATOM 715 N N . LEU A 1 99 ? -14.109 -6.93 -9.664 1 98.88 99 LEU A N 1
ATOM 716 C CA . LEU A 1 99 ? -14.797 -5.645 -9.656 1 98.88 99 LEU A CA 1
ATOM 717 C C . LEU A 1 99 ? -14.406 -4.828 -8.43 1 98.88 99 LEU A C 1
ATOM 719 O O . LEU A 1 99 ? -14.594 -5.273 -7.293 1 98.88 99 LEU A O 1
ATOM 723 N N . ALA A 1 100 ? -13.797 -3.721 -8.656 1 98.94 100 ALA A N 1
ATOM 724 C CA . ALA A 1 100 ? -13.547 -2.76 -7.586 1 98.94 100 ALA A CA 1
ATOM 725 C C . ALA A 1 100 ? -14.664 -1.725 -7.508 1 98.94 100 ALA A C 1
ATOM 727 O O . ALA A 1 100 ? -15.023 -1.114 -8.516 1 98.94 100 ALA A O 1
ATOM 728 N N . ILE A 1 101 ? -15.25 -1.587 -6.332 1 98.88 101 ILE A N 1
ATOM 729 C CA . ILE A 1 101 ? -16.25 -0.555 -6.07 1 98.88 101 ILE A CA 1
ATOM 730 C C . ILE A 1 101 ? -15.68 0.472 -5.09 1 98.88 101 ILE A C 1
ATOM 732 O O . ILE A 1 101 ? -15.422 0.153 -3.928 1 98.88 101 ILE A O 1
ATOM 736 N N . THR A 1 102 ? -15.5 1.683 -5.562 1 98.75 102 THR A N 1
ATOM 737 C CA . THR A 1 102 ? -14.938 2.709 -4.688 1 98.75 102 THR A CA 1
ATOM 738 C C . THR A 1 102 ? -15.953 3.824 -4.445 1 98.75 102 THR A C 1
ATOM 740 O O . THR A 1 102 ? -16.797 4.094 -5.297 1 98.75 102 THR A O 1
ATOM 743 N N . GLY A 1 103 ? -15.875 4.375 -3.236 1 98.5 103 GLY A N 1
ATOM 744 C CA . GLY A 1 103 ? -16.578 5.629 -3 1 98.5 103 GLY A CA 1
ATOM 745 C C . GLY A 1 103 ? -15.914 6.812 -3.684 1 98.5 103 GLY A C 1
ATOM 746 O O . GLY A 1 103 ? -14.719 6.773 -3.994 1 98.5 103 GLY A O 1
ATOM 747 N N . GLN A 1 104 ? -16.688 7.844 -3.873 1 97.81 104 GLN A N 1
ATOM 748 C CA . GLN A 1 104 ? -16.219 9.07 -4.512 1 97.81 104 GLN A CA 1
ATOM 749 C C . GLN A 1 104 ? -16.781 10.305 -3.812 1 97.81 104 GLN A C 1
ATOM 751 O O . GLN A 1 104 ? -17.688 10.195 -2.98 1 97.81 104 GLN A O 1
ATOM 756 N N . ALA A 1 105 ? -16.188 11.461 -4.051 1 96.19 105 ALA A N 1
ATOM 757 C CA . ALA A 1 105 ? -16.703 12.734 -3.57 1 96.19 105 ALA A CA 1
ATOM 758 C C . ALA A 1 105 ? -18.188 12.883 -3.918 1 96.19 105 ALA A C 1
ATOM 760 O O . ALA A 1 105 ? -18.688 12.234 -4.84 1 96.19 105 ALA A O 1
ATOM 761 N N . PRO A 1 106 ? -18.875 13.719 -3.096 1 96 106 PRO A N 1
ATOM 762 C CA . PRO A 1 106 ? -20.266 13.992 -3.486 1 96 106 PRO A CA 1
ATOM 763 C C . PRO A 1 106 ? -20.391 14.43 -4.941 1 96 106 PRO A C 1
ATOM 765 O O . PRO A 1 106 ? -19.5 15.102 -5.465 1 96 106 PRO A O 1
ATOM 768 N N . SER A 1 107 ? -21.516 14.086 -5.523 1 96 107 SER A N 1
ATOM 769 C CA . SER A 1 107 ? -21.719 14.305 -6.949 1 96 107 SER A CA 1
ATOM 770 C C . SER A 1 107 ? -21.484 15.766 -7.328 1 96 107 SER A C 1
ATOM 772 O O . SER A 1 107 ? -20.938 16.047 -8.391 1 96 107 SER A O 1
ATOM 774 N N . ASP A 1 108 ? -21.828 16.719 -6.441 1 94.06 108 ASP A N 1
ATOM 775 C CA . ASP A 1 108 ? -21.734 18.141 -6.754 1 94.06 108 ASP A CA 1
ATOM 776 C C . ASP A 1 108 ? -20.312 18.641 -6.523 1 94.06 108 ASP A C 1
ATOM 778 O O . ASP A 1 108 ? -20.016 19.812 -6.781 1 94.06 108 ASP A O 1
ATOM 782 N N . LYS A 1 109 ? -19.391 17.781 -6.039 1 93 109 LYS A N 1
ATOM 783 C CA . LYS A 1 109 ? -18.016 18.188 -5.766 1 93 109 LYS A CA 1
ATOM 784 C C . LYS A 1 109 ? -17.047 17.469 -6.688 1 93 109 LYS A C 1
ATOM 786 O O . LYS A 1 109 ? -15.828 17.656 -6.578 1 93 109 LYS A O 1
ATOM 791 N N . ILE A 1 110 ? -17.516 16.641 -7.574 1 93.5 110 ILE A N 1
ATOM 792 C CA . ILE A 1 110 ? -16.641 15.938 -8.516 1 93.5 110 ILE A CA 1
ATOM 793 C C . ILE A 1 110 ? -15.93 16.938 -9.414 1 93.5 110 ILE A C 1
ATOM 795 O O . ILE A 1 110 ? -16.562 17.812 -10.008 1 93.5 110 ILE A O 1
ATOM 799 N N . GLY A 1 111 ? -14.609 16.844 -9.461 1 89.62 111 GLY A N 1
ATOM 800 C CA . GLY A 1 111 ? -13.812 17.703 -10.312 1 89.62 111 GLY A CA 1
ATOM 801 C C . GLY A 1 111 ? -13.344 18.969 -9.617 1 89.62 111 GLY A C 1
ATOM 802 O O . GLY A 1 111 ? -12.602 19.766 -10.195 1 89.62 111 GLY A O 1
ATOM 803 N N . THR A 1 112 ? -13.828 19.094 -8.336 1 87.06 112 THR A N 1
ATOM 804 C CA . THR A 1 112 ? -13.406 20.25 -7.562 1 87.06 112 THR A CA 1
ATOM 805 C C . THR A 1 112 ? -12.219 19.906 -6.676 1 87.06 112 THR A C 1
ATOM 807 O O . THR A 1 112 ? -11.656 18.812 -6.777 1 87.06 112 THR A O 1
ATOM 810 N N . GLU A 1 113 ? -11.781 20.812 -5.84 1 82.94 113 GLU A N 1
ATOM 811 C CA . GLU A 1 113 ? -10.664 20.594 -4.93 1 82.94 113 GLU A CA 1
ATOM 812 C C . GLU A 1 113 ? -11.133 20 -3.607 1 82.94 113 GLU A C 1
ATOM 814 O O . GLU A 1 113 ? -10.578 20.312 -2.549 1 82.94 113 GLU A O 1
ATOM 819 N N . PHE A 1 114 ? -12.188 19.219 -3.758 1 87.25 114 PHE A N 1
ATOM 820 C CA . PHE A 1 114 ? -12.695 18.516 -2.586 1 87.25 114 PHE A CA 1
ATOM 821 C C . PHE A 1 114 ? -11.617 17.641 -1.97 1 87.25 114 PHE A C 1
ATOM 823 O O . PHE A 1 114 ? -10.852 16.984 -2.688 1 87.25 114 PHE A O 1
ATOM 830 N N . PRO A 1 115 ? -11.547 17.703 -0.648 1 86.44 115 PRO A N 1
ATOM 831 C CA . PRO A 1 115 ? -10.5 16.891 -0.01 1 86.44 115 PRO A CA 1
ATOM 832 C C . PRO A 1 115 ? -10.539 15.43 -0.447 1 86.44 115 PRO A C 1
ATOM 834 O O . PRO A 1 115 ? -11.617 14.828 -0.519 1 86.44 115 PRO A O 1
ATOM 837 N N . GLN A 1 116 ? -9.414 14.852 -0.816 1 92.38 116 GLN A N 1
ATOM 838 C CA . GLN A 1 116 ? -9.188 13.453 -1.168 1 92.38 116 GLN A CA 1
ATOM 839 C C . GLN A 1 116 ? -9.711 13.148 -2.568 1 92.38 116 GLN A C 1
ATOM 841 O O . GLN A 1 116 ? -9.539 12.039 -3.072 1 92.38 116 GLN A O 1
ATOM 846 N N . TYR A 1 117 ? -10.328 14.125 -3.213 1 93.69 117 TYR A N 1
ATOM 847 C CA . TYR A 1 117 ? -10.828 13.852 -4.551 1 93.69 117 TYR A CA 1
ATOM 848 C C . TYR A 1 117 ? -9.688 13.555 -5.516 1 93.69 117 TYR A C 1
ATOM 850 O O . TYR A 1 117 ? -8.664 14.242 -5.496 1 93.69 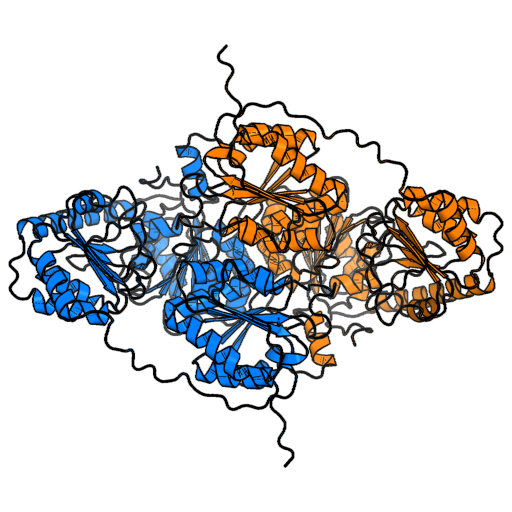117 TYR A O 1
ATOM 858 N N . ILE A 1 118 ? -9.867 12.594 -6.32 1 95.44 118 ILE A N 1
ATOM 859 C CA . ILE A 1 118 ? -9 12.258 -7.449 1 95.44 118 ILE A CA 1
ATOM 860 C C . ILE A 1 118 ? -9.844 11.695 -8.594 1 95.44 118 ILE A C 1
ATOM 862 O O . ILE A 1 118 ? -10.898 11.102 -8.359 1 95.44 118 ILE A O 1
ATOM 866 N N . ASP A 1 119 ? -9.445 12.047 -9.812 1 96.25 119 ASP A N 1
ATOM 867 C CA . ASP A 1 119 ? -10.078 11.383 -10.953 1 96.25 119 ASP A CA 1
ATOM 868 C C . ASP A 1 119 ? -9.797 9.883 -10.93 1 96.25 119 ASP A C 1
ATOM 870 O O . ASP A 1 119 ? -8.758 9.43 -11.414 1 96.25 119 ASP A O 1
ATOM 874 N N . GLN A 1 120 ? -10.828 9.156 -10.5 1 97.62 120 GLN A N 1
ATOM 875 C CA . GLN A 1 120 ? -10.602 7.738 -10.258 1 97.62 120 GLN A CA 1
ATOM 876 C C . GLN A 1 120 ? -10.555 6.961 -11.57 1 97.62 120 GLN A C 1
ATOM 878 O O . GLN A 1 120 ? -9.953 5.887 -11.641 1 97.62 120 GLN A O 1
ATOM 883 N N . GLN A 1 121 ? -11.203 7.43 -12.641 1 97.38 121 GLN A N 1
ATOM 884 C CA . GLN A 1 121 ? -11.078 6.789 -13.945 1 97.38 121 GLN A CA 1
ATOM 885 C C . GLN A 1 121 ? -9.641 6.848 -14.453 1 97.38 121 GLN A C 1
ATOM 887 O O . GLN A 1 121 ? -9.125 5.867 -15 1 97.38 121 GLN A O 1
ATOM 892 N N . GLU A 1 122 ? -9.031 8 -14.234 1 96.5 122 GLU A N 1
ATOM 893 C CA . GLU A 1 122 ? -7.625 8.141 -14.586 1 96.5 122 GLU A CA 1
ATOM 894 C C . GLU A 1 122 ? -6.742 7.281 -13.688 1 96.5 122 GLU A C 1
ATOM 896 O O . GLU A 1 122 ? -5.781 6.668 -14.156 1 96.5 122 GLU A O 1
ATOM 901 N N . LEU A 1 123 ? -7.059 7.27 -12.422 1 97.62 123 LEU A N 1
ATOM 902 C CA . LEU A 1 123 ? -6.289 6.531 -11.43 1 97.62 123 LEU A CA 1
ATOM 903 C C . LEU A 1 123 ? -6.281 5.039 -11.742 1 97.62 123 LEU A C 1
ATOM 905 O O . LEU A 1 123 ? -5.254 4.375 -11.586 1 97.62 123 LEU A O 1
ATOM 909 N N . MET A 1 124 ? -7.477 4.492 -12.211 1 98.31 124 MET A N 1
ATOM 910 C CA . MET A 1 124 ? -7.664 3.055 -12.383 1 98.31 124 MET A CA 1
ATOM 911 C C . MET A 1 124 ? -7.281 2.621 -13.789 1 98.31 124 MET A C 1
ATOM 913 O O . MET A 1 124 ? -7.145 1.428 -14.062 1 98.31 124 MET A O 1
ATOM 917 N N . LYS A 1 125 ? -6.953 3.508 -14.625 1 97.19 125 LYS A N 1
ATOM 918 C CA . LYS A 1 125 ? -6.812 3.295 -16.062 1 97.19 125 LYS A CA 1
ATOM 919 C C . LYS A 1 125 ? -5.75 2.242 -16.359 1 97.19 125 LYS A C 1
ATOM 921 O O . LYS A 1 125 ? -5.934 1.396 -17.234 1 97.19 125 LYS A O 1
ATOM 926 N N . PRO A 1 126 ? -4.676 2.205 -15.656 1 96.75 126 PRO A N 1
ATOM 927 C CA . PRO A 1 126 ? -3.645 1.225 -16 1 96.75 126 PRO A CA 1
ATOM 928 C C . PRO A 1 126 ? -4.078 -0.212 -15.711 1 96.75 126 PRO A C 1
ATOM 930 O O . PRO A 1 126 ? -3.502 -1.155 -16.25 1 96.75 126 PRO A O 1
ATOM 933 N N . PHE A 1 127 ? -5.121 -0.428 -14.867 1 97.69 127 PHE A N 1
ATOM 934 C CA . PHE A 1 127 ? -5.367 -1.782 -14.383 1 97.69 127 PHE A CA 1
ATOM 935 C C . PHE A 1 127 ? -6.797 -2.217 -14.688 1 97.69 127 PHE A C 1
ATOM 937 O O . PHE A 1 127 ? -7.125 -3.398 -14.586 1 97.69 127 PHE A O 1
ATOM 944 N N . ALA A 1 128 ? -7.656 -1.295 -15.07 1 97.88 128 ALA A N 1
ATOM 945 C CA . ALA A 1 128 ? -9.055 -1.643 -15.289 1 97.88 128 ALA A CA 1
ATOM 946 C C . ALA A 1 128 ? -9.43 -1.517 -16.766 1 97.88 128 ALA A C 1
ATOM 948 O O . ALA A 1 128 ? -9.141 -0.501 -17.406 1 97.88 128 ALA A O 1
ATOM 949 N N . ALA A 1 129 ? -10.086 -2.539 -17.297 1 96.5 129 ALA A N 1
ATOM 950 C CA . ALA A 1 129 ? -10.531 -2.527 -18.688 1 96.5 129 ALA A CA 1
ATOM 951 C C . ALA A 1 129 ? -11.766 -1.652 -18.875 1 96.5 129 ALA A C 1
ATOM 953 O O . ALA A 1 129 ? -12.023 -1.145 -19.969 1 96.5 129 ALA A O 1
ATOM 954 N N . TYR A 1 130 ? -12.555 -1.545 -17.875 1 97.31 130 TYR A N 1
ATOM 955 C CA . TYR A 1 130 ? -13.734 -0.698 -17.797 1 97.31 130 TYR A CA 1
ATOM 956 C C . TYR A 1 130 ? -13.805 0.033 -16.469 1 97.31 130 TYR A C 1
ATOM 958 O O . TYR A 1 130 ? -13.648 -0.58 -15.406 1 97.31 130 TYR A O 1
ATOM 966 N N . SER A 1 131 ? -13.875 1.304 -16.469 1 98.25 131 SER A N 1
ATOM 967 C CA . SER A 1 131 ? -14.062 2.146 -15.289 1 98.25 131 SER A CA 1
ATOM 968 C C . SER A 1 131 ? -15.125 3.217 -15.539 1 98.25 131 SER A C 1
ATOM 970 O O . SER A 1 131 ? -15.055 3.943 -16.531 1 98.25 131 SER A O 1
ATOM 972 N N . ALA A 1 132 ? -16.078 3.277 -14.602 1 97.56 132 ALA A N 1
ATOM 973 C CA . ALA A 1 132 ? -17.156 4.262 -14.773 1 97.56 132 ALA A CA 1
ATOM 974 C C . ALA A 1 132 ? -17.484 4.938 -13.445 1 97.56 132 ALA A C 1
ATOM 976 O O . ALA A 1 132 ? -17.297 4.352 -12.375 1 97.56 132 ALA A O 1
ATOM 977 N N . ASN A 1 133 ? -17.875 6.141 -13.531 1 97.5 133 ASN A N 1
ATOM 978 C CA . ASN A 1 133 ? -18.469 6.875 -12.422 1 97.5 133 ASN A CA 1
ATOM 979 C C . ASN A 1 133 ? -20 6.832 -12.477 1 97.5 133 ASN A C 1
ATOM 981 O O . ASN A 1 133 ? -20.594 7.266 -13.469 1 97.5 133 ASN A O 1
ATOM 985 N N . LEU A 1 134 ? -20.672 6.223 -11.453 1 97.12 134 LEU A N 1
ATOM 986 C CA . LEU A 1 134 ? -22.125 6.176 -11.422 1 97.12 134 LEU A CA 1
ATOM 987 C C . LEU A 1 134 ? -22.703 7.57 -11.211 1 97.12 134 LEU A C 1
ATOM 989 O O . LEU A 1 134 ? -22.547 8.156 -10.141 1 97.12 134 LEU A O 1
ATOM 993 N N . ALA A 1 135 ? -23.469 8.055 -12.148 1 94.38 135 ALA A N 1
ATOM 994 C CA . ALA A 1 135 ? -23.906 9.445 -12.117 1 94.38 135 ALA A CA 1
ATOM 995 C C . ALA A 1 135 ? -25.391 9.539 -11.742 1 94.38 135 ALA A C 1
ATOM 997 O O . ALA A 1 135 ? -25.875 10.609 -11.367 1 94.38 135 ALA A O 1
ATOM 998 N N . SER A 1 136 ? -26.125 8.453 -11.867 1 94.69 136 SER A N 1
ATOM 999 C CA . SER A 1 136 ? -27.547 8.438 -11.562 1 94.69 136 SER A CA 1
ATOM 1000 C C . SER A 1 136 ? -27.969 7.098 -10.969 1 94.69 136 SER A C 1
ATOM 1002 O O . SER A 1 136 ? -27.516 6.043 -11.414 1 94.69 136 SER A O 1
ATOM 1004 N N . PRO A 1 137 ? -28.828 7.16 -9.961 1 96 137 PRO A N 1
ATOM 1005 C CA . PRO A 1 137 ? -29.359 5.914 -9.406 1 96 137 PRO A CA 1
ATOM 1006 C C . PRO A 1 137 ? -29.984 5.012 -10.469 1 96 137 PRO A C 1
ATOM 1008 O O . PRO A 1 137 ? -29.891 3.787 -10.375 1 96 137 PRO A O 1
ATOM 1011 N N . ASP A 1 138 ? -30.531 5.574 -11.508 1 93.25 138 ASP A N 1
ATOM 1012 C CA . ASP A 1 138 ? -31.266 4.836 -12.523 1 93.25 138 ASP A CA 1
ATOM 1013 C C . ASP A 1 138 ? -30.328 3.992 -13.391 1 93.25 138 ASP A C 1
ATOM 1015 O O . ASP A 1 138 ? -30.766 3.045 -14.047 1 93.25 138 ASP A O 1
ATOM 1019 N N . ALA A 1 139 ? -29.094 4.273 -13.367 1 95.19 139 ALA A N 1
ATOM 1020 C CA . ALA A 1 139 ? -28.125 3.576 -14.211 1 95.19 139 ALA A CA 1
ATOM 1021 C C . ALA A 1 139 ? -27.484 2.406 -13.461 1 95.19 139 ALA A C 1
ATOM 1023 O O . ALA A 1 139 ? -26.719 1.637 -14.031 1 95.19 139 ALA A O 1
ATOM 1024 N N . THR A 1 140 ? -27.844 2.221 -12.227 1 96.38 140 THR A N 1
ATOM 1025 C CA . THR A 1 140 ? -27.141 1.321 -11.305 1 96.38 140 THR A CA 1
ATOM 1026 C C . THR A 1 140 ? -27.094 -0.092 -11.883 1 96.38 140 THR A C 1
ATOM 1028 O O . THR A 1 140 ? -26 -0.669 -12.008 1 96.38 140 THR A O 1
ATOM 1031 N N . ILE A 1 141 ? -28.203 -0.621 -12.289 1 94.12 141 ILE A N 1
ATOM 1032 C CA . ILE A 1 141 ? -28.266 -2.002 -12.75 1 94.12 141 ILE A CA 1
ATOM 1033 C C . ILE A 1 141 ? -27.5 -2.145 -14.062 1 94.12 141 ILE A C 1
ATOM 1035 O O . ILE A 1 141 ? -26.719 -3.086 -14.234 1 94.12 141 ILE A O 1
ATOM 1039 N N . GLU A 1 142 ? -27.641 -1.209 -14.977 1 92.81 142 GLU A N 1
ATOM 1040 C CA . GLU A 1 142 ? -27 -1.278 -16.281 1 92.81 142 GLU A CA 1
ATOM 1041 C C . GLU A 1 142 ? -25.484 -1.213 -16.156 1 92.81 142 GLU A C 1
ATOM 1043 O O . GLU A 1 142 ? -24.766 -1.973 -16.812 1 92.81 142 GLU A O 1
ATOM 1048 N N . VAL A 1 143 ? -25.062 -0.355 -15.336 1 95.94 143 VAL A N 1
ATOM 1049 C CA . VAL A 1 143 ? -23.625 -0.169 -15.172 1 95.94 143 VAL A CA 1
ATOM 1050 C C . VAL A 1 143 ? -23.016 -1.406 -14.516 1 95.94 143 VAL A C 1
ATOM 1052 O O . VAL A 1 143 ? -21.938 -1.859 -14.906 1 95.94 143 VAL A O 1
ATOM 1055 N N . LEU A 1 144 ? -23.672 -1.94 -13.523 1 96.62 144 LEU A N 1
ATOM 1056 C CA . LEU A 1 144 ? -23.188 -3.143 -12.852 1 96.62 144 LEU A CA 1
ATOM 1057 C C . LEU A 1 144 ? -23.172 -4.328 -13.812 1 96.62 144 LEU A C 1
ATOM 1059 O O . LEU A 1 144 ? -22.234 -5.125 -13.812 1 96.62 144 LEU A O 1
ATOM 1063 N N . GLN A 1 145 ? -24.219 -4.441 -14.578 1 93.12 145 GLN A N 1
ATOM 1064 C CA . GLN A 1 145 ? -24.297 -5.508 -15.57 1 93.12 145 GLN A CA 1
ATOM 1065 C C . GLN A 1 145 ? -23.141 -5.422 -16.562 1 93.12 145 GLN A C 1
ATOM 1067 O O . GLN A 1 145 ? -22.484 -6.426 -16.844 1 93.12 145 GLN A O 1
ATOM 1072 N N . LYS A 1 146 ? -22.953 -4.25 -17.031 1 93.94 146 LYS A N 1
ATOM 1073 C CA . LYS A 1 146 ? -21.859 -4.055 -17.984 1 93.94 146 LYS A CA 1
ATOM 1074 C C . LYS A 1 146 ? -20.516 -4.379 -17.359 1 93.94 146 LYS A C 1
ATOM 1076 O O . LYS A 1 146 ? -19.703 -5.082 -17.953 1 93.94 146 LYS A O 1
ATOM 1081 N N . ALA A 1 147 ? -20.266 -3.883 -16.156 1 97.25 147 ALA A N 1
ATOM 1082 C CA . ALA A 1 147 ? -19 -4.102 -15.461 1 97.25 147 ALA A CA 1
ATOM 1083 C C . ALA A 1 147 ? -18.75 -5.586 -15.227 1 97.25 147 ALA A C 1
ATOM 1085 O O . ALA A 1 147 ? -17.656 -6.094 -15.508 1 97.25 147 ALA A O 1
ATOM 1086 N N . VAL A 1 148 ? -19.797 -6.285 -14.758 1 96 148 VAL A N 1
ATOM 1087 C CA . VAL A 1 148 ? -19.609 -7.672 -14.344 1 96 148 VAL A CA 1
ATOM 1088 C C . VAL A 1 148 ? -19.547 -8.57 -15.578 1 96 148 VAL A C 1
ATOM 1090 O O . VAL A 1 148 ? -18.75 -9.516 -15.625 1 96 148 VAL A O 1
ATOM 1093 N N . ARG A 1 149 ? -20.344 -8.297 -16.625 1 90.19 149 ARG A N 1
ATOM 1094 C CA . ARG A 1 149 ? -20.25 -9.039 -17.875 1 90.19 149 ARG A CA 1
ATOM 1095 C C . ARG A 1 149 ? -18.875 -8.898 -18.5 1 90.19 149 ARG A C 1
ATOM 1097 O O . ARG A 1 149 ? -18.297 -9.875 -19 1 90.19 149 ARG A O 1
ATOM 1104 N N . THR A 1 150 ? -18.391 -7.715 -18.453 1 93.31 150 THR A N 1
ATOM 1105 C CA . THR A 1 150 ? -17.062 -7.457 -18.984 1 93.31 150 THR A CA 1
ATOM 1106 C C . THR A 1 150 ? -16 -8.195 -18.172 1 93.31 150 THR A C 1
ATOM 1108 O O . THR A 1 150 ? -15.125 -8.859 -18.734 1 93.31 150 THR A O 1
ATOM 1111 N N . SER A 1 151 ? -16.094 -8.148 -16.891 1 95.19 151 SER A N 1
ATOM 1112 C CA . SER A 1 151 ? -15.117 -8.766 -15.992 1 95.19 151 SER A CA 1
ATOM 1113 C C . SER A 1 151 ? -15.109 -10.281 -16.141 1 95.19 151 SER A C 1
ATOM 1115 O O . SER A 1 151 ? -14.055 -10.883 -16.359 1 95.19 151 SER A O 1
ATOM 1117 N N . LEU A 1 152 ? -16.234 -10.867 -16.047 1 90.69 152 LEU A N 1
ATOM 1118 C CA . LEU A 1 152 ? -16.328 -12.32 -16.125 1 90.69 152 LEU A CA 1
ATOM 1119 C C . LEU A 1 152 ? -16.078 -12.812 -17.547 1 90.69 152 LEU A C 1
ATOM 1121 O O . LEU A 1 152 ? -15.422 -13.828 -17.75 1 90.69 152 LEU A O 1
ATOM 1125 N N . GLY A 1 153 ? -16.594 -12.086 -18.5 1 84.56 153 GLY A N 1
ATOM 1126 C CA . GLY A 1 153 ? -16.484 -12.5 -19.891 1 84.56 153 GLY A CA 1
ATOM 1127 C C . GLY A 1 153 ? -15.07 -12.414 -20.438 1 84.56 153 GLY A C 1
ATOM 1128 O O . GLY A 1 153 ? -14.633 -13.281 -21.188 1 84.56 153 GLY A O 1
ATOM 1129 N N . GLN A 1 154 ? -14.391 -11.398 -20.016 1 87 154 GLN A N 1
ATOM 1130 C CA . GLN A 1 154 ? -13.062 -11.148 -20.578 1 87 154 GLN A CA 1
ATOM 1131 C C . GLN A 1 154 ? -11.969 -11.445 -19.547 1 87 154 GLN A C 1
ATOM 1133 O O . GLN A 1 154 ? -10.781 -11.344 -19.859 1 87 154 GLN A O 1
ATOM 1138 N N . ARG A 1 155 ? -12.375 -11.812 -18.328 1 90.69 155 ARG A N 1
ATOM 1139 C CA . ARG A 1 155 ? -11.445 -12.078 -17.25 1 90.69 155 ARG A CA 1
ATOM 1140 C C . ARG A 1 155 ? -10.531 -10.875 -17 1 90.69 155 ARG A C 1
ATOM 1142 O O . ARG A 1 155 ? -9.305 -10.992 -17.094 1 90.69 155 ARG A O 1
ATOM 1149 N N . VAL A 1 156 ? -11.18 -9.758 -16.766 1 95.19 156 VAL A N 1
ATOM 1150 C CA . VAL A 1 156 ? -10.453 -8.508 -16.578 1 95.19 156 VAL A CA 1
ATOM 1151 C C . VAL A 1 156 ? -10.93 -7.816 -15.312 1 95.19 156 VAL A C 1
ATOM 1153 O O . VAL A 1 156 ? -11.922 -8.227 -14.711 1 95.19 156 VAL A O 1
ATOM 1156 N N . VAL A 1 157 ? -10.219 -6.836 -14.906 1 98.5 157 VAL A N 1
ATOM 1157 C CA . VAL A 1 157 ? -10.594 -5.969 -13.797 1 98.5 157 VAL A CA 1
ATOM 1158 C C . VAL A 1 157 ? -11.516 -4.859 -14.297 1 98.5 157 VAL A C 1
ATOM 1160 O O . VAL A 1 157 ? -11.297 -4.301 -15.375 1 98.5 157 VAL A O 1
ATOM 1163 N N . THR A 1 158 ? -12.586 -4.609 -13.578 1 98.75 158 THR A N 1
ATOM 1164 C CA . THR A 1 158 ? -13.453 -3.461 -13.82 1 98.75 158 THR A CA 1
ATOM 1165 C C . THR A 1 158 ? -13.617 -2.625 -12.562 1 98.75 158 THR A C 1
ATOM 1167 O O . THR A 1 158 ? -13.305 -3.082 -11.461 1 98.75 158 THR A O 1
ATOM 1170 N N . HIS A 1 159 ? -14.016 -1.362 -12.727 1 98.81 159 HIS A N 1
ATOM 1171 C CA . HIS A 1 159 ? -14.094 -0.417 -11.617 1 98.81 159 HIS A CA 1
ATOM 1172 C C . HIS A 1 159 ? -15.344 0.45 -11.719 1 98.81 159 HIS A C 1
ATOM 1174 O O . HIS A 1 159 ? -15.711 0.886 -12.812 1 98.81 159 HIS A O 1
ATOM 1180 N N . LEU A 1 160 ? -16.031 0.544 -10.609 1 98.56 160 LEU A N 1
ATOM 1181 C CA . LEU A 1 160 ? -17.172 1.457 -10.484 1 98.56 160 LEU A CA 1
ATOM 1182 C C . LEU A 1 160 ? -16.953 2.434 -9.336 1 98.56 160 LEU A C 1
ATOM 1184 O O . LEU A 1 160 ? -16.844 2.021 -8.18 1 98.56 160 LEU A O 1
ATOM 1188 N N . SER A 1 161 ? -16.828 3.693 -9.648 1 98.44 161 SER A N 1
ATOM 1189 C CA . SER A 1 161 ? -16.828 4.75 -8.641 1 98.44 161 SER A CA 1
ATOM 1190 C C . SER A 1 161 ? -18.234 5.262 -8.375 1 98.44 161 SER A C 1
ATOM 1192 O O . SER A 1 161 ? -19 5.539 -9.312 1 98.44 161 SER A O 1
ATOM 1194 N N . VAL A 1 162 ? -18.609 5.34 -7.098 1 98.5 162 VAL A N 1
ATOM 1195 C CA . VAL A 1 162 ? -19.953 5.777 -6.73 1 98.5 162 VAL A CA 1
ATOM 1196 C C . VAL A 1 162 ? -19.859 6.969 -5.777 1 98.5 162 VAL A C 1
ATOM 1198 O O . VAL A 1 162 ? -19.344 6.844 -4.664 1 98.5 162 VAL A O 1
ATOM 1201 N N . PRO A 1 163 ? -20.359 8.125 -6.18 1 98.19 163 PRO A N 1
ATOM 1202 C CA . PRO A 1 163 ? -20.406 9.258 -5.25 1 98.19 163 PRO A CA 1
ATOM 1203 C C . PRO A 1 163 ? -21.141 8.93 -3.951 1 98.19 163 PRO A C 1
ATOM 1205 O O . PRO A 1 163 ? -22.156 8.227 -3.971 1 98.19 163 PRO A O 1
ATOM 1208 N N . LYS A 1 164 ? -20.625 9.422 -2.865 1 96.81 164 LYS A N 1
ATOM 1209 C CA . LYS A 1 164 ? -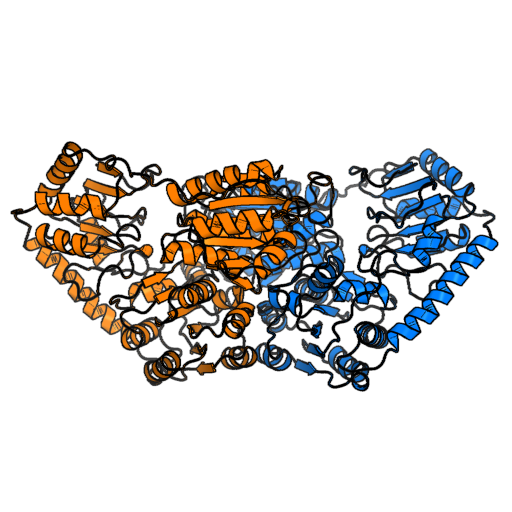21.109 9.008 -1.552 1 96.81 164 LYS A CA 1
ATOM 1210 C C . LYS A 1 164 ? -22.578 9.367 -1.372 1 96.81 164 LYS A C 1
ATOM 1212 O O . LYS A 1 164 ? -23.312 8.656 -0.694 1 96.81 164 LYS A O 1
ATOM 1217 N N . ASP A 1 165 ? -23.078 10.469 -1.986 1 96.5 165 ASP A N 1
ATOM 1218 C CA . ASP A 1 165 ? -24.484 10.852 -1.9 1 96.5 165 ASP A CA 1
ATOM 1219 C C . ASP A 1 165 ? -25.359 9.922 -2.738 1 96.5 165 ASP A C 1
ATOM 1221 O O . ASP A 1 165 ? -26.5 9.617 -2.361 1 96.5 165 ASP A O 1
ATOM 1225 N N . ILE A 1 166 ? -24.812 9.391 -3.811 1 97.12 166 ILE A N 1
ATOM 1226 C CA . ILE A 1 166 ? -25.562 8.531 -4.711 1 97.12 166 ILE A CA 1
ATOM 1227 C C . ILE A 1 166 ? -25.812 7.172 -4.051 1 97.12 166 ILE A C 1
ATOM 1229 O O . ILE A 1 166 ? -26.891 6.59 -4.188 1 97.12 166 ILE A O 1
ATOM 1233 N N . PHE A 1 167 ? -24.906 6.621 -3.295 1 96.38 167 PHE A N 1
ATOM 1234 C CA . PHE A 1 167 ? -25.094 5.359 -2.58 1 96.38 167 PHE A CA 1
ATOM 1235 C C . PHE A 1 167 ? -26.375 5.375 -1.771 1 96.38 167 PHE A C 1
ATOM 1237 O O . PHE A 1 167 ? -27.016 4.336 -1.595 1 96.38 167 PHE A O 1
ATOM 1244 N N . MET A 1 168 ? -26.75 6.57 -1.304 1 95 168 MET A N 1
ATOM 1245 C CA . MET A 1 168 ? -27.797 6.68 -0.3 1 95 168 MET A CA 1
ATOM 1246 C C . MET A 1 168 ? -29.125 7.086 -0.942 1 95 168 MET A C 1
ATOM 1248 O O . MET A 1 168 ? -30.156 7.094 -0.281 1 95 168 MET A O 1
ATOM 1252 N N . MET A 1 169 ? -29.109 7.387 -2.195 1 96.12 169 MET A N 1
ATOM 1253 C CA . MET A 1 169 ? -30.328 7.805 -2.893 1 96.12 169 MET A CA 1
ATOM 1254 C C . MET A 1 169 ? -31.25 6.617 -3.143 1 96.12 169 MET A C 1
ATOM 1256 O O . MET A 1 169 ? -30.781 5.48 -3.266 1 96.12 169 MET A O 1
ATOM 1260 N N . PRO A 1 170 ? -32.531 6.945 -3.162 1 95.69 170 PRO A N 1
ATOM 1261 C CA . PRO A 1 170 ? -33.438 5.891 -3.574 1 95.69 170 PRO A CA 1
ATOM 1262 C C . PRO A 1 170 ? -33.219 5.43 -5.012 1 95.69 170 PRO A C 1
ATOM 1264 O O . PRO A 1 170 ? -32.906 6.246 -5.879 1 95.69 170 PRO A O 1
ATOM 1267 N N . ALA A 1 171 ? -33.25 4.211 -5.184 1 93.56 171 ALA A N 1
ATOM 1268 C CA . ALA A 1 171 ? -33.062 3.643 -6.512 1 93.56 171 ALA A CA 1
ATOM 1269 C C . ALA A 1 171 ? -34.188 2.715 -6.891 1 93.56 171 ALA A C 1
ATOM 1271 O O . ALA A 1 171 ? -34.75 2.014 -6.039 1 93.56 171 ALA A O 1
ATOM 1272 N N . THR A 1 172 ? -34.531 2.957 -8.164 1 87.31 172 THR A N 1
ATOM 1273 C CA . THR A 1 172 ? -35.531 2.082 -8.742 1 87.31 172 THR A CA 1
ATOM 1274 C C . THR A 1 172 ? -34.906 1.067 -9.688 1 87.31 172 THR A C 1
ATOM 1276 O O . THR A 1 172 ? -33.75 1.22 -10.086 1 87.31 172 THR A O 1
ATOM 1279 N N . GLY A 1 173 ? -35.281 -0.16 -9.773 1 86 173 GLY A N 1
ATOM 1280 C CA . GLY A 1 173 ? -34.75 -1.188 -10.664 1 86 173 GLY A CA 1
ATOM 1281 C C . GLY A 1 173 ? -34.906 -2.59 -10.102 1 86 173 GLY A C 1
ATOM 1282 O O . GLY A 1 173 ? -35.062 -2.768 -8.898 1 86 173 GLY A O 1
ATOM 1283 N N . GLU A 1 174 ? -34.875 -3.391 -11.031 1 88.62 174 GLU A N 1
ATOM 1284 C CA . GLU A 1 174 ? -35 -4.793 -10.648 1 88.62 174 GLU A CA 1
ATOM 1285 C C . GLU A 1 174 ? -33.719 -5.562 -10.961 1 88.62 174 GLU A C 1
ATOM 1287 O O . GLU A 1 174 ? -33.312 -5.641 -12.117 1 88.62 174 GLU A O 1
ATOM 1292 N N . PRO A 1 175 ? -33.094 -6.02 -9.891 1 91.5 175 PRO A N 1
ATOM 1293 C CA . PRO A 1 175 ? -31.938 -6.863 -10.141 1 91.5 175 PRO A CA 1
ATOM 1294 C C . PRO A 1 175 ? -32.25 -8.031 -11.078 1 91.5 175 PRO A C 1
ATOM 1296 O O . PRO A 1 175 ? -33.344 -8.555 -11.07 1 91.5 175 PRO A O 1
ATOM 1299 N N . ARG A 1 176 ? -31.266 -8.398 -11.883 1 88.31 176 ARG A N 1
ATOM 1300 C CA . ARG A 1 176 ? -31.422 -9.516 -12.812 1 88.31 176 ARG A CA 1
ATOM 1301 C C . ARG A 1 176 ? -30.141 -10.328 -12.922 1 88.31 176 ARG A C 1
ATOM 1303 O O . ARG A 1 176 ? -29.047 -9.766 -12.891 1 88.31 176 ARG A O 1
ATOM 1310 N N . PRO A 1 177 ? -30.312 -11.617 -12.953 1 84.88 177 PRO A N 1
ATOM 1311 C CA . PRO A 1 177 ? -29.125 -12.438 -13.133 1 84.88 177 PRO A CA 1
ATOM 1312 C C . PRO A 1 177 ? -28.438 -12.203 -14.477 1 84.88 177 PRO A C 1
ATOM 1314 O O . PRO A 1 177 ? -29 -11.555 -15.352 1 84.88 177 PRO A O 1
ATOM 1317 N N . LEU A 1 178 ? -27.188 -12.602 -14.539 1 78.94 178 LEU A N 1
ATOM 1318 C CA . LEU A 1 178 ? -26.531 -12.578 -15.836 1 78.94 178 LEU A CA 1
ATOM 1319 C C . LEU A 1 178 ? -27.25 -13.492 -16.828 1 78.94 178 LEU A C 1
ATOM 1321 O O . LEU A 1 178 ? -27.734 -14.555 -16.453 1 78.94 178 LEU A O 1
ATOM 1325 N N . PRO A 1 179 ? -27.391 -12.977 -18.031 1 66.38 179 PRO A N 1
ATOM 1326 C CA . PRO A 1 179 ? -27.984 -13.891 -19 1 66.38 179 PRO A CA 1
ATOM 1327 C C . PRO A 1 179 ? -27.172 -15.172 -19.188 1 66.38 179 PRO A C 1
ATOM 1329 O O . PRO A 1 179 ? -25.953 -15.148 -19.062 1 66.38 179 PRO A O 1
ATOM 1332 N N . ASP A 1 180 ? -27.891 -16.266 -19.234 1 59.44 180 ASP A N 1
ATOM 1333 C CA . ASP A 1 180 ? -27.203 -17.484 -19.625 1 59.44 180 ASP A CA 1
ATOM 1334 C C . ASP A 1 180 ? -26.516 -17.312 -20.984 1 59.44 180 ASP A C 1
ATOM 1336 O O . ASP A 1 180 ? -27.125 -16.828 -21.938 1 59.44 180 ASP A O 1
ATOM 1340 N N . VAL A 1 181 ? -25.359 -17.062 -20.844 1 51.41 181 VAL A N 1
ATOM 1341 C CA . VAL A 1 181 ? -24.641 -16.969 -22.109 1 51.41 181 VAL A CA 1
ATOM 1342 C C . VAL A 1 181 ? -24.453 -18.359 -22.719 1 51.41 181 VAL A C 1
ATOM 1344 O O . VAL A 1 181 ? -23.906 -19.25 -22.062 1 51.41 181 VAL A O 1
ATOM 1347 N N . ILE A 1 182 ? -25.297 -18.734 -23.625 1 42.16 182 ILE A N 1
ATOM 1348 C CA . ILE A 1 182 ? -24.953 -19.922 -24.391 1 42.16 182 ILE A CA 1
ATOM 1349 C C . ILE A 1 182 ? -23.625 -19.703 -25.109 1 42.16 182 ILE A C 1
ATOM 1351 O O . ILE A 1 182 ? -23.516 -18.812 -25.969 1 42.16 182 ILE A O 1
ATOM 1355 N N . GLU A 1 183 ? -22.672 -20 -24.312 1 47.97 183 GLU A N 1
ATOM 1356 C CA . GLU A 1 183 ? -21.375 -19.844 -24.953 1 47.97 183 GLU A CA 1
ATOM 1357 C C . GLU A 1 183 ? -21.406 -20.344 -26.406 1 47.97 183 GLU A C 1
ATOM 1359 O O . GLU A 1 183 ? -21.922 -21.438 -26.672 1 47.97 183 GLU A O 1
ATOM 1364 N N . GLY A 1 184 ? -21.547 -19.438 -27.328 1 43.69 184 GLY A N 1
ATOM 1365 C CA . GLY A 1 184 ? -21.453 -19.938 -28.688 1 43.69 184 GLY A CA 1
ATOM 1366 C C . GLY A 1 184 ? -20.359 -20.984 -28.875 1 43.69 184 GLY A C 1
ATOM 1367 O O . GLY A 1 184 ? -19.484 -21.125 -28.016 1 43.69 184 GLY A O 1
ATOM 1368 N N . ALA A 1 185 ? -20.672 -21.844 -29.828 1 44.19 185 ALA A N 1
ATOM 1369 C CA . ALA A 1 185 ? -19.734 -22.875 -30.266 1 44.19 185 ALA A CA 1
ATOM 1370 C C . ALA A 1 185 ? -18.297 -22.344 -30.25 1 44.19 185 ALA A C 1
ATOM 1372 O O . ALA A 1 185 ? -18.047 -21.172 -30.531 1 44.19 185 ALA A O 1
ATOM 1373 N N . SER A 1 186 ? -17.516 -23 -29.438 1 52.62 186 SER A N 1
ATOM 1374 C CA . SER A 1 186 ? -16.078 -22.797 -29.453 1 52.62 186 SER A CA 1
ATOM 1375 C C . SER A 1 186 ? -15.602 -22.312 -30.812 1 52.62 186 SER A C 1
ATOM 1377 O O . SER A 1 186 ? -16.156 -22.703 -31.844 1 52.62 186 SER A O 1
ATOM 1379 N N . ASN A 1 187 ? -15.008 -21.109 -30.797 1 59.94 187 ASN A N 1
ATOM 1380 C CA . ASN A 1 187 ? -14.539 -20.422 -32 1 59.94 187 ASN A CA 1
ATOM 1381 C C . ASN A 1 187 ? -13.672 -21.344 -32.844 1 59.94 187 ASN A C 1
ATOM 1383 O O . ASN A 1 187 ? -12.93 -20.875 -33.719 1 59.94 187 ASN A O 1
ATOM 1387 N N . PHE A 1 188 ? -13.625 -22.672 -32.469 1 67.69 188 PHE A N 1
ATOM 1388 C CA . PHE A 1 188 ? -12.836 -23.547 -33.344 1 67.69 188 PHE A CA 1
ATOM 1389 C C . PHE A 1 188 ? -13.742 -24.422 -34.188 1 67.69 188 PHE A C 1
ATOM 1391 O O . PHE A 1 188 ? -14.891 -24.688 -33.812 1 67.69 188 PHE A O 1
ATOM 1398 N N . THR A 1 189 ? -13.383 -24.609 -35.406 1 71.38 189 THR A N 1
ATOM 1399 C CA . THR A 1 189 ? -14.078 -25.5 -36.344 1 71.38 189 THR A CA 1
ATOM 1400 C C . THR A 1 189 ? -13.469 -26.906 -36.312 1 71.38 189 THR A C 1
ATOM 1402 O O . THR A 1 189 ? -12.32 -27.078 -35.906 1 71.38 189 THR A O 1
ATOM 1405 N N . LYS A 1 190 ? -14.266 -27.797 -36.562 1 78.44 190 LYS A N 1
ATOM 1406 C CA . LYS A 1 190 ? -13.766 -29.172 -36.656 1 78.44 190 LYS A CA 1
ATOM 1407 C C . LYS A 1 190 ? -12.555 -29.234 -37.594 1 78.44 190 LYS A C 1
ATOM 1409 O O . LYS A 1 190 ? -11.625 -30 -37.344 1 78.44 190 LYS A O 1
ATOM 1414 N N . GLU A 1 191 ? -12.594 -28.406 -38.562 1 77.88 191 GLU A N 1
ATOM 1415 C CA . GLU A 1 191 ? -11.484 -28.375 -39.5 1 77.88 191 GLU A CA 1
ATOM 1416 C C . GLU A 1 191 ? -10.195 -27.906 -38.844 1 77.88 191 GLU A C 1
ATOM 1418 O O . GLU A 1 191 ? -9.125 -28.453 -39.094 1 77.88 191 GLU A O 1
ATOM 1423 N N . SER A 1 192 ? -10.383 -26.969 -37.969 1 79.81 192 SER A N 1
ATOM 1424 C CA . SER A 1 192 ? -9.211 -26.453 -37.281 1 79.81 192 SER A CA 1
ATOM 1425 C C . SER A 1 192 ? -8.648 -27.5 -36.312 1 79.81 192 SER A C 1
ATOM 1427 O O . SER A 1 192 ? -7.43 -27.625 -36.156 1 79.81 192 SER A O 1
ATOM 1429 N N . LEU A 1 193 ? -9.523 -28.203 -35.812 1 91.12 193 LEU A N 1
ATOM 1430 C CA . LEU A 1 193 ? -9.078 -29.25 -34.875 1 91.12 193 LEU A CA 1
ATOM 1431 C C . LEU A 1 193 ? -8.445 -30.422 -35.656 1 91.12 193 LEU A C 1
ATOM 1433 O O . LEU A 1 193 ? -7.52 -31.047 -35.156 1 91.12 193 LEU A O 1
ATOM 1437 N N . GLU A 1 194 ? -8.977 -30.578 -36.844 1 91.69 194 GLU A N 1
ATOM 1438 C CA . GLU A 1 194 ? -8.352 -31.578 -37.688 1 91.69 194 GLU A CA 1
ATOM 1439 C C . GLU A 1 194 ? -6.957 -31.156 -38.125 1 91.69 194 GLU A C 1
ATOM 1441 O O . GLU A 1 194 ? -6.055 -32 -38.219 1 91.69 194 GLU A O 1
ATOM 1446 N N . GLN A 1 195 ? -6.852 -29.938 -38.375 1 91.69 195 GLN A N 1
ATOM 1447 C CA . GLN A 1 195 ? -5.535 -29.406 -38.688 1 91.69 195 GLN A CA 1
ATOM 1448 C C . GLN A 1 195 ? -4.559 -29.562 -37.531 1 91.69 195 GLN A C 1
ATOM 1450 O O . GLN A 1 195 ? -3.4 -29.938 -37.75 1 91.69 195 GLN A O 1
ATOM 1455 N N . ALA A 1 196 ? -5.039 -29.281 -36.406 1 94.75 196 ALA A N 1
ATOM 1456 C CA . ALA A 1 196 ? -4.211 -29.453 -35.219 1 94.75 196 ALA A CA 1
ATOM 1457 C C . ALA A 1 196 ? -3.797 -30.922 -35.062 1 94.75 196 ALA A C 1
ATOM 1459 O O . ALA A 1 196 ? -2.625 -31.219 -34.812 1 94.75 196 ALA A O 1
ATOM 1460 N N . ALA A 1 197 ? -4.801 -31.781 -35.188 1 95.38 197 ALA A N 1
ATOM 1461 C CA . ALA A 1 197 ? -4.531 -33.219 -35.094 1 95.38 197 ALA A CA 1
ATOM 1462 C C . ALA A 1 197 ? -3.525 -33.656 -36.156 1 95.38 197 ALA A C 1
ATOM 1464 O O . ALA A 1 197 ? -2.674 -34.5 -35.875 1 95.38 197 ALA A O 1
ATOM 1465 N N . GLY A 1 198 ? -3.705 -33.125 -37.312 1 95.12 198 GLY A N 1
ATOM 1466 C CA . GLY A 1 198 ? -2.766 -33.406 -38.375 1 95.12 198 GLY A CA 1
ATOM 1467 C C . GLY A 1 198 ? -1.335 -33.062 -38.031 1 95.12 198 GLY A C 1
ATOM 1468 O O . GLY A 1 198 ? -0.411 -33.812 -38.281 1 95.12 198 GLY A O 1
ATOM 1469 N N . ILE A 1 199 ? -1.147 -31.922 -37.5 1 95.75 199 ILE A N 1
ATOM 1470 C CA . ILE A 1 199 ? 0.177 -31.484 -37.062 1 95.75 199 ILE A CA 1
ATOM 1471 C C . ILE A 1 199 ? 0.69 -32.406 -35.938 1 95.75 199 ILE A C 1
ATOM 1473 O O . ILE A 1 199 ? 1.845 -32.812 -35.969 1 95.75 199 ILE A O 1
ATOM 1477 N N . MET A 1 200 ? -0.18 -32.688 -35.031 1 97.56 200 MET A N 1
ATOM 1478 C CA . MET A 1 200 ? 0.196 -33.5 -33.875 1 97.56 200 MET A CA 1
ATOM 1479 C C . MET A 1 200 ? 0.63 -34.906 -34.312 1 97.56 200 MET A C 1
ATOM 1481 O O . MET A 1 200 ? 1.559 -35.469 -33.75 1 97.56 200 MET A O 1
ATOM 1485 N N . LYS A 1 201 ? 0.069 -35.375 -35.344 1 96.94 201 LYS A N 1
ATOM 1486 C CA . LYS A 1 201 ? 0.355 -36.719 -35.812 1 96.94 201 LYS A CA 1
ATOM 1487 C C . LYS A 1 201 ? 1.717 -36.781 -36.5 1 96.94 201 LYS A C 1
ATOM 1489 O O . LYS A 1 201 ? 2.256 -37.875 -36.719 1 96.94 201 LYS A O 1
ATOM 1494 N N . THR A 1 202 ? 2.273 -35.719 -36.781 1 96.06 202 THR A N 1
ATOM 1495 C CA . THR A 1 202 ? 3.602 -35.688 -37.375 1 96.06 202 THR A CA 1
ATOM 1496 C C . THR A 1 202 ? 4.684 -35.75 -36.312 1 96.06 202 THR A C 1
ATOM 1498 O O . THR A 1 202 ? 5.863 -35.938 -36.594 1 96.06 202 THR A O 1
ATOM 1501 N N . ALA A 1 203 ? 4.32 -35.719 -35.125 1 97.31 203 ALA A N 1
ATOM 1502 C CA . ALA A 1 203 ? 5.262 -35.531 -34 1 97.31 203 ALA A CA 1
ATOM 1503 C C . ALA A 1 203 ? 6.086 -36.781 -33.75 1 97.31 203 ALA A C 1
ATOM 1505 O O . ALA A 1 203 ? 5.535 -37.875 -33.688 1 97.31 203 ALA A O 1
ATOM 1506 N N . LYS A 1 204 ? 7.371 -36.625 -33.594 1 97.38 204 LYS A N 1
ATOM 1507 C CA . LYS A 1 204 ? 8.281 -37.656 -33.125 1 97.38 204 LYS A CA 1
ATOM 1508 C C . LYS A 1 204 ? 8.727 -37.375 -31.688 1 97.38 204 LYS A C 1
ATOM 1510 O O . LYS A 1 204 ? 9.078 -38.312 -30.969 1 97.38 204 LYS A O 1
ATOM 1515 N N . ARG A 1 205 ? 8.758 -36.156 -31.328 1 98.25 205 ARG A N 1
ATOM 1516 C CA . ARG A 1 205 ? 9.172 -35.719 -30 1 98.25 205 ARG A CA 1
ATOM 1517 C C . ARG A 1 205 ? 8.18 -34.719 -29.422 1 98.25 205 ARG A C 1
ATOM 1519 O O . ARG A 1 205 ? 8.523 -33.531 -29.219 1 98.25 205 ARG A O 1
ATOM 1526 N N . PRO A 1 206 ? 6.953 -35.156 -29.125 1 98.38 206 PRO A N 1
ATOM 1527 C CA . PRO A 1 206 ? 5.898 -34.25 -28.672 1 98.38 206 PRO A CA 1
ATOM 1528 C C . PRO A 1 206 ? 6.059 -33.844 -27.203 1 98.38 206 PRO A C 1
ATOM 1530 O O . PRO A 1 206 ? 6.508 -34.625 -26.391 1 98.38 206 PRO A O 1
ATOM 1533 N N . MET A 1 207 ? 5.695 -32.625 -26.891 1 98 207 MET A N 1
ATOM 1534 C CA . MET A 1 207 ? 5.648 -32.094 -25.531 1 98 207 MET A CA 1
ATOM 1535 C C . MET A 1 207 ? 4.367 -31.297 -25.312 1 98 207 MET A C 1
ATOM 1537 O O . MET A 1 207 ? 3.799 -30.734 -26.25 1 98 207 MET A O 1
ATOM 1541 N N . ILE A 1 208 ? 3.887 -31.297 -24.109 1 97.25 208 ILE A N 1
ATOM 1542 C CA . ILE A 1 208 ? 2.77 -30.469 -23.672 1 97.25 208 ILE A CA 1
ATOM 1543 C C . ILE A 1 208 ? 3.238 -29.484 -22.594 1 97.25 208 ILE A C 1
ATOM 1545 O O . ILE A 1 208 ? 3.965 -29.875 -21.672 1 97.25 208 ILE A O 1
ATOM 1549 N N . LEU A 1 209 ? 2.975 -28.234 -22.75 1 95.62 209 LEU A N 1
ATOM 1550 C CA . LEU A 1 209 ? 3.148 -27.219 -21.719 1 95.62 209 LEU A CA 1
ATOM 1551 C C . LEU A 1 209 ? 1.798 -26.703 -21.234 1 95.62 209 LEU A C 1
ATOM 1553 O O . LEU A 1 209 ? 1.068 -26.047 -21.984 1 95.62 209 LEU A O 1
ATOM 1557 N N . ALA A 1 210 ? 1.5 -27.062 -19.984 1 94.62 210 ALA A N 1
ATOM 1558 C CA . ALA A 1 210 ? 0.188 -26.75 -19.422 1 94.62 210 ALA A CA 1
ATOM 1559 C C . ALA A 1 210 ? 0.279 -25.609 -18.406 1 94.62 210 ALA A C 1
ATOM 1561 O O . ALA A 1 210 ? 1.261 -25.5 -17.672 1 94.62 210 ALA A O 1
ATOM 1562 N N . GLY A 1 211 ? -0.705 -24.75 -18.406 1 91.88 211 GLY A N 1
ATOM 1563 C CA . GLY A 1 211 ? -0.792 -23.656 -17.453 1 91.88 211 GLY A CA 1
ATOM 1564 C C . GLY A 1 211 ? -2.105 -23.625 -16.703 1 91.88 211 GLY A C 1
ATOM 1565 O O . GLY A 1 211 ? -2.834 -24.609 -16.656 1 91.88 211 GLY A O 1
ATOM 1566 N N . ALA A 1 212 ? -2.352 -22.547 -16.062 1 86.69 212 ALA A N 1
ATOM 1567 C CA . ALA A 1 212 ? -3.512 -22.391 -15.195 1 86.69 212 ALA A CA 1
ATOM 1568 C C . ALA A 1 212 ? -4.812 -22.594 -15.969 1 86.69 212 ALA A C 1
ATOM 1570 O O . ALA A 1 212 ? -5.797 -23.078 -15.414 1 86.69 212 ALA A O 1
ATOM 1571 N N . GLY A 1 213 ? -4.805 -22.312 -17.234 1 86.31 213 GLY A N 1
ATOM 1572 C CA . GLY A 1 213 ? -5.996 -22.438 -18.062 1 86.31 213 GLY A CA 1
ATOM 1573 C C . GLY A 1 213 ? -6.383 -23.875 -18.328 1 86.31 213 GLY A C 1
ATOM 1574 O O . GLY A 1 213 ? -7.457 -24.141 -18.875 1 86.31 213 GLY A O 1
ATOM 1575 N N . ALA A 1 214 ? -5.578 -24.797 -17.938 1 91 214 ALA A N 1
ATOM 1576 C CA . ALA A 1 214 ? -5.848 -26.203 -18.156 1 91 214 ALA A CA 1
ATOM 1577 C C . ALA A 1 214 ? -6.312 -26.891 -16.875 1 91 214 ALA A C 1
ATOM 1579 O O . ALA A 1 214 ? -6.355 -28.125 -16.797 1 91 214 ALA A O 1
ATOM 1580 N N . ALA A 1 215 ? -6.668 -26.062 -15.914 1 86.25 215 ALA A N 1
ATOM 1581 C CA . ALA A 1 215 ? -7 -26.578 -14.586 1 86.25 215 ALA A CA 1
ATOM 1582 C C . ALA A 1 215 ? -8.148 -27.578 -14.656 1 86.25 215 ALA A C 1
ATOM 1584 O O . ALA A 1 215 ? -8.156 -28.578 -13.93 1 86.25 215 ALA A O 1
ATOM 1585 N N . SER A 1 216 ? -9.086 -27.422 -15.539 1 86.44 216 SER A N 1
ATOM 1586 C CA . SER A 1 216 ? -10.266 -28.281 -15.609 1 86.44 216 SER A CA 1
ATOM 1587 C C . SER A 1 216 ? -10.039 -29.438 -16.562 1 86.44 216 SER A C 1
ATOM 1589 O O . SER A 1 216 ? -10.953 -30.234 -16.812 1 86.44 216 SER A O 1
ATOM 1591 N N . ALA A 1 217 ? -8.805 -29.547 -17.062 1 92.81 217 ALA A N 1
ATOM 1592 C CA . ALA A 1 217 ? -8.586 -30.547 -18.094 1 92.81 217 ALA A CA 1
ATOM 1593 C C . ALA A 1 217 ? -7.34 -31.375 -17.797 1 92.81 217 ALA A C 1
ATOM 1595 O O . ALA A 1 217 ? -6.719 -31.922 -18.719 1 92.81 217 ALA A O 1
ATOM 1596 N N . SER A 1 218 ? -6.98 -31.422 -16.562 1 93.25 218 SER A N 1
ATOM 1597 C CA . SER A 1 218 ? -5.758 -32.125 -16.188 1 93.25 218 SER A CA 1
ATOM 1598 C C . SER A 1 218 ? -5.812 -33.594 -16.578 1 93.25 218 SER A C 1
ATOM 1600 O O . SER A 1 218 ? -4.836 -34.125 -17.109 1 93.25 218 SER A O 1
ATOM 1602 N N . GLU A 1 219 ? -6.938 -34.219 -16.406 1 94.12 219 GLU A N 1
ATOM 1603 C CA . GLU A 1 219 ? -7.098 -35.625 -16.75 1 94.12 219 GLU A CA 1
ATOM 1604 C C . GLU A 1 219 ? -6.977 -35.844 -18.266 1 94.12 219 GLU A C 1
ATOM 1606 O O . GLU A 1 219 ? -6.332 -36.812 -18.719 1 94.12 219 GLU A O 1
ATOM 1611 N N . GLU A 1 220 ? -7.582 -34.938 -18.953 1 96 220 GLU A N 1
ATOM 1612 C CA . GLU A 1 220 ? -7.523 -35.031 -20.406 1 96 220 GLU A CA 1
ATOM 1613 C C . GLU A 1 220 ? -6.102 -34.812 -20.922 1 96 220 GLU A C 1
ATOM 1615 O O . GLU A 1 220 ? -5.695 -35.438 -21.906 1 96 220 GLU A O 1
ATOM 1620 N N . ILE A 1 221 ? -5.418 -33.969 -20.25 1 97.25 221 ILE A N 1
ATOM 1621 C CA . ILE A 1 221 ? -4.031 -33.719 -20.641 1 97.25 221 ILE A CA 1
ATOM 1622 C C . ILE A 1 221 ? -3.193 -34.969 -20.406 1 97.25 221 ILE A C 1
ATOM 1624 O O . ILE A 1 221 ? -2.359 -35.344 -21.25 1 97.25 221 ILE A O 1
ATOM 1628 N N . GLU A 1 222 ? -3.412 -35.625 -19.312 1 96.44 222 GLU A N 1
ATOM 1629 C CA . GLU A 1 222 ? -2.674 -36.844 -19.016 1 96.44 222 GLU A CA 1
ATOM 1630 C C . GLU A 1 222 ? -3 -37.938 -20.016 1 96.44 222 GLU A C 1
ATOM 1632 O O . GLU A 1 222 ? -2.104 -38.656 -20.484 1 96.44 222 GLU A O 1
ATOM 1637 N N . LYS A 1 223 ? -4.262 -38.062 -20.375 1 96.75 223 LYS A N 1
ATOM 1638 C CA . LYS A 1 223 ? -4.672 -39.031 -21.391 1 96.75 223 LYS A CA 1
ATOM 1639 C C . LYS A 1 223 ? -4.012 -38.719 -22.734 1 96.75 223 LYS A C 1
ATOM 1641 O O . LYS A 1 223 ? -3.518 -39.656 -23.406 1 96.75 223 LYS A O 1
ATOM 1646 N N . LEU A 1 224 ? -4.078 -37.5 -23.016 1 97.81 224 LEU A N 1
ATOM 1647 C CA . LEU A 1 224 ? -3.486 -37.094 -24.281 1 97.81 224 LEU A CA 1
ATOM 1648 C C . LEU A 1 224 ? -1.989 -37.375 -24.312 1 97.81 224 LEU A C 1
ATOM 1650 O O . LEU A 1 224 ? -1.456 -37.812 -25.328 1 97.81 224 LEU A O 1
ATOM 1654 N N . ALA A 1 225 ? -1.322 -37.062 -23.234 1 97.94 225 ALA A N 1
ATOM 1655 C CA . ALA A 1 225 ? 0.117 -37.281 -23.125 1 97.94 225 ALA A CA 1
ATOM 1656 C C . ALA A 1 225 ? 0.455 -38.75 -23.297 1 97.94 225 ALA A C 1
ATOM 1658 O O . ALA A 1 225 ? 1.44 -39.125 -23.953 1 97.94 225 ALA A O 1
ATOM 1659 N N . ASP A 1 226 ? -0.339 -39.594 -22.719 1 97.06 226 ASP A N 1
ATOM 1660 C CA . ASP A 1 226 ? -0.131 -41.031 -22.812 1 97.06 226 ASP A CA 1
ATOM 1661 C C . ASP A 1 226 ? -0.297 -41.531 -24.25 1 97.06 226 ASP A C 1
ATOM 1663 O O . ASP A 1 226 ? 0.551 -42.25 -24.766 1 97.06 226 ASP A O 1
ATOM 1667 N N . LEU A 1 227 ? -1.335 -41.062 -24.922 1 97.12 227 LEU A N 1
ATOM 1668 C CA . LEU A 1 227 ? -1.627 -41.469 -26.297 1 97.12 227 LEU A CA 1
ATOM 1669 C C . LEU A 1 227 ? -0.577 -40.906 -27.25 1 97.12 227 LEU A C 1
ATOM 1671 O O . LEU A 1 227 ? -0.166 -41.594 -28.188 1 97.12 227 LEU A O 1
ATOM 1675 N N . TRP A 1 228 ? -0.158 -39.75 -27.016 1 97.88 228 TRP A N 1
ATOM 1676 C CA . TRP A 1 228 ? 0.703 -38.969 -27.906 1 97.88 228 TRP A CA 1
ATOM 1677 C C . TRP A 1 228 ? 2.174 -39.281 -27.641 1 97.88 228 TRP A C 1
ATOM 1679 O O . TRP A 1 228 ? 3.029 -39.031 -28.5 1 97.88 228 TRP A O 1
ATOM 1689 N N . GLY A 1 229 ? 2.449 -39.938 -26.438 1 97.5 229 GLY A N 1
ATOM 1690 C CA . GLY A 1 229 ? 3.822 -40.125 -26 1 97.5 229 GLY A CA 1
ATOM 1691 C C . GLY A 1 229 ? 4.523 -38.844 -25.641 1 97.5 229 GLY A C 1
ATOM 1692 O O . GLY A 1 229 ? 5.73 -38.688 -25.844 1 97.5 229 GLY A O 1
ATOM 1693 N N . ALA A 1 230 ? 3.773 -37.938 -25.188 1 98.25 230 ALA A N 1
ATOM 1694 C CA . ALA A 1 230 ? 4.312 -36.594 -24.906 1 98.25 230 ALA A CA 1
ATOM 1695 C C . ALA A 1 230 ? 4.734 -36.469 -23.453 1 98.25 230 ALA A C 1
ATOM 1697 O O . ALA A 1 230 ? 4.098 -37.031 -22.562 1 98.25 230 ALA A O 1
ATOM 1698 N N . GLY A 1 231 ? 5.855 -35.75 -23.156 1 97.56 231 GLY A N 1
ATOM 1699 C CA . GLY A 1 231 ? 6.109 -35.25 -21.828 1 97.56 231 GLY A CA 1
ATOM 1700 C C . GLY A 1 231 ? 5.25 -34.031 -21.469 1 97.56 231 GLY A C 1
ATOM 1701 O O . GLY A 1 231 ? 4.812 -33.281 -22.344 1 97.56 231 GLY A O 1
ATOM 1702 N N . ILE A 1 232 ? 4.973 -33.875 -20.172 1 97.31 232 ILE A N 1
ATOM 1703 C CA . ILE A 1 232 ? 4.176 -32.75 -19.703 1 97.31 232 ILE A CA 1
ATOM 1704 C C . ILE A 1 232 ? 5.051 -31.797 -18.875 1 97.31 232 ILE A C 1
ATOM 1706 O O . ILE A 1 232 ? 5.703 -32.219 -17.922 1 97.31 232 ILE A O 1
ATOM 1710 N N . LEU A 1 233 ? 5.074 -30.562 -19.312 1 95.5 233 LEU A N 1
ATOM 1711 C CA . LEU A 1 233 ? 5.617 -29.469 -18.516 1 95.5 233 LEU A CA 1
ATOM 1712 C C . LEU A 1 233 ? 4.496 -28.562 -18 1 95.5 233 LEU A C 1
ATOM 1714 O O . LEU A 1 233 ? 3.449 -28.453 -18.641 1 95.5 233 LEU A O 1
ATOM 1718 N N . ALA A 1 234 ? 4.734 -28.047 -16.828 1 92.69 234 ALA A N 1
ATOM 1719 C CA . ALA A 1 234 ? 3.76 -27.125 -16.266 1 92.69 234 ALA A CA 1
ATOM 1720 C C . ALA A 1 234 ? 4.398 -25.766 -15.953 1 92.69 234 ALA A C 1
ATOM 1722 O O . ALA A 1 234 ? 5.527 -25.703 -15.453 1 92.69 234 ALA A O 1
ATOM 1723 N N . SER A 1 235 ? 3.684 -24.734 -16.344 1 89.31 235 SER A N 1
ATOM 1724 C CA . SER A 1 235 ? 4.082 -23.406 -15.867 1 89.31 235 SER A CA 1
ATOM 1725 C C . SER A 1 235 ? 3.826 -23.266 -14.375 1 89.31 235 SER A C 1
ATOM 1727 O O . SER A 1 235 ? 3.246 -24.156 -13.742 1 89.31 235 SER A O 1
ATOM 1729 N N . LEU A 1 236 ? 4.27 -22.141 -13.781 1 87.38 236 LEU A N 1
ATOM 1730 C CA . LEU A 1 236 ? 4.035 -21.891 -12.359 1 87.38 236 LEU A CA 1
ATOM 1731 C C . LEU A 1 236 ? 2.541 -21.859 -12.055 1 87.38 236 LEU A C 1
ATOM 1733 O O . LEU A 1 236 ? 2.102 -22.375 -11.031 1 87.38 236 LEU A O 1
ATOM 1737 N N . GLY A 1 237 ? 1.826 -21.25 -12.984 1 84.56 237 GLY A N 1
ATOM 1738 C CA . GLY A 1 237 ? 0.382 -21.219 -12.812 1 84.56 237 GLY A CA 1
ATOM 1739 C C . GLY A 1 237 ? -0.26 -22.594 -12.922 1 84.56 237 GLY A C 1
ATOM 1740 O O . GLY A 1 237 ? -1.381 -22.797 -12.445 1 84.56 237 GLY A O 1
ATOM 1741 N N . GLY A 1 238 ? 0.408 -23.531 -13.508 1 87.5 238 GLY A N 1
ATOM 1742 C CA . GLY A 1 238 ? -0.099 -24.875 -13.68 1 87.5 238 GLY A CA 1
ATOM 1743 C C . GLY A 1 238 ? 0.398 -25.844 -12.617 1 87.5 238 GLY A C 1
ATOM 1744 O O . GLY A 1 238 ? 0.131 -27.047 -12.68 1 87.5 238 GLY A O 1
ATOM 1745 N N . LYS A 1 239 ? 1.116 -25.172 -11.688 1 86.94 239 LYS A N 1
ATOM 1746 C CA . LYS A 1 239 ? 1.562 -26.031 -10.594 1 86.94 239 LYS A CA 1
ATOM 1747 C C . LYS A 1 239 ? 0.374 -26.609 -9.828 1 86.94 239 LYS A C 1
ATOM 1749 O O . LYS A 1 239 ? -0.554 -25.875 -9.469 1 86.94 239 LYS A O 1
ATOM 1754 N N . GLY A 1 240 ? 0.295 -27.922 -9.719 1 83.44 240 GLY A N 1
ATOM 1755 C CA . GLY A 1 240 ? -0.784 -28.594 -9.008 1 83.44 240 GLY A CA 1
ATOM 1756 C C . GLY A 1 240 ? -1.742 -29.328 -9.93 1 83.44 240 GLY A C 1
ATOM 1757 O O . GLY A 1 240 ? -2.572 -30.109 -9.469 1 83.44 240 GLY A O 1
ATOM 1758 N N . LEU A 1 241 ? -1.543 -29.094 -11.219 1 89.19 241 LEU A N 1
ATOM 1759 C CA . LEU A 1 241 ? -2.439 -29.719 -12.172 1 89.19 241 LEU A CA 1
ATOM 1760 C C . LEU A 1 241 ? -2.227 -31.234 -12.195 1 89.19 241 LEU A C 1
ATOM 1762 O O . LEU A 1 241 ? -3.16 -32 -12.461 1 89.19 241 LEU A O 1
ATOM 1766 N N . PHE A 1 242 ? -0.95 -31.594 -11.914 1 92.62 242 PHE A N 1
ATOM 1767 C CA . PHE A 1 242 ? -0.598 -33 -12.047 1 92.62 242 PHE A CA 1
ATOM 1768 C C . PHE A 1 242 ? 0.077 -33.531 -10.789 1 92.62 242 PHE A C 1
ATOM 1770 O O . PHE A 1 242 ? 0.904 -32.812 -10.188 1 92.62 242 PHE A O 1
ATOM 1777 N N . ASP A 1 243 ? -0.359 -34.688 -10.453 1 92.56 243 ASP A N 1
ATOM 1778 C CA . ASP A 1 243 ? 0.355 -35.375 -9.383 1 92.56 243 ASP A CA 1
ATOM 1779 C C . ASP A 1 243 ? 1.807 -35.625 -9.773 1 92.56 243 ASP A C 1
ATOM 1781 O O . ASP A 1 243 ? 2.092 -36 -10.922 1 92.56 243 ASP A O 1
ATOM 1785 N N . ASP A 1 244 ? 2.629 -35.469 -8.758 1 91.25 244 ASP A N 1
ATOM 1786 C CA . ASP A 1 244 ? 4.051 -35.656 -9.016 1 91.25 244 ASP A CA 1
ATOM 1787 C C . ASP A 1 244 ? 4.32 -37.062 -9.578 1 91.25 244 ASP A C 1
ATOM 1789 O O . ASP A 1 244 ? 5.25 -37.25 -10.359 1 91.25 244 ASP A O 1
ATOM 1793 N N . SER A 1 245 ? 3.488 -38.031 -9.266 1 90.31 245 SER A N 1
ATOM 1794 C CA . SER A 1 245 ? 3.686 -39.406 -9.656 1 90.31 245 SER A CA 1
ATOM 1795 C C . SER A 1 245 ? 3.193 -39.688 -11.07 1 90.31 245 SER A C 1
ATOM 1797 O O . SER A 1 245 ? 3.434 -40.75 -11.633 1 90.31 245 SER A O 1
ATOM 1799 N N . SER A 1 246 ? 2.506 -38.688 -11.641 1 92.44 246 SER A N 1
ATOM 1800 C CA . SER A 1 246 ? 2.031 -38.875 -13.008 1 92.44 246 SER A CA 1
ATOM 1801 C C . SER A 1 246 ? 3.178 -39.25 -13.953 1 92.44 246 SER A C 1
ATOM 1803 O O . SER A 1 246 ? 4.203 -38.562 -13.969 1 92.44 246 SER A O 1
ATOM 1805 N N . PRO A 1 247 ? 3.037 -40.219 -14.711 1 92.69 247 PRO A N 1
ATOM 1806 C CA . PRO A 1 247 ? 4.172 -40.75 -15.461 1 92.69 247 PRO A CA 1
ATOM 1807 C C . PRO A 1 247 ? 4.746 -39.781 -16.469 1 92.69 247 PRO A C 1
ATOM 1809 O O . PRO A 1 247 ? 5.941 -39.812 -16.766 1 92.69 247 PRO A O 1
ATOM 1812 N N . HIS A 1 248 ? 3.951 -38.906 -16.984 1 94.81 248 HIS A N 1
ATOM 1813 C CA . HIS A 1 248 ? 4.402 -38.031 -18.047 1 94.81 248 HIS A CA 1
ATOM 1814 C C . HIS A 1 248 ? 4.785 -36.656 -17.5 1 94.81 248 HIS A C 1
ATOM 1816 O O . HIS A 1 248 ? 5.254 -35.781 -18.25 1 94.81 248 HIS A O 1
ATOM 1822 N N . ASN A 1 249 ? 4.617 -36.469 -16.219 1 95.38 249 ASN A N 1
ATOM 1823 C CA . ASN A 1 249 ? 4.852 -35.156 -15.609 1 95.38 249 ASN A CA 1
ATOM 1824 C C . ASN A 1 249 ? 6.34 -34.906 -15.391 1 95.38 249 ASN A C 1
ATOM 1826 O O . ASN A 1 249 ? 6.988 -35.594 -14.617 1 95.38 249 ASN A O 1
ATOM 1830 N N . LEU A 1 250 ? 6.867 -33.906 -16.078 1 95.5 250 LEU A N 1
ATOM 1831 C CA . LEU A 1 250 ? 8.273 -33.531 -15.953 1 95.5 250 LEU A CA 1
ATOM 1832 C C . LEU A 1 250 ? 8.43 -32.281 -15.078 1 95.5 250 LEU A C 1
ATOM 1834 O O . LEU A 1 250 ? 9.539 -31.766 -14.93 1 95.5 250 LEU A O 1
ATOM 1838 N N . GLN A 1 251 ? 7.352 -31.828 -14.531 1 92.56 251 GLN A N 1
ATOM 1839 C CA . GLN A 1 251 ? 7.305 -30.641 -13.68 1 92.56 251 GLN A CA 1
ATOM 1840 C C . GLN A 1 251 ? 7.578 -29.375 -14.484 1 92.56 251 GLN A C 1
ATOM 1842 O O . GLN A 1 251 ? 7.156 -29.266 -15.641 1 92.56 251 GLN A O 1
ATOM 1847 N N . GLY A 1 252 ? 8.023 -28.375 -13.844 1 88.69 252 GLY A N 1
ATOM 1848 C CA . GLY A 1 252 ? 8.211 -27.109 -14.523 1 88.69 252 GLY A CA 1
ATOM 1849 C C . GLY A 1 252 ? 9.602 -26.953 -15.117 1 88.69 252 GLY A C 1
ATOM 1850 O O . GLY A 1 252 ? 10.422 -27.859 -15.031 1 88.69 252 GLY A O 1
ATOM 1851 N N . ILE A 1 253 ? 9.734 -25.906 -15.914 1 84.31 253 ILE A N 1
ATOM 1852 C CA . ILE A 1 253 ? 11.039 -25.531 -16.422 1 84.31 253 ILE A CA 1
ATOM 1853 C C . ILE A 1 253 ? 11.383 -24.109 -15.969 1 84.31 253 ILE A C 1
ATOM 1855 O O . ILE A 1 253 ? 10.641 -23.5 -15.195 1 84.31 253 ILE A O 1
ATOM 1859 N N . GLY A 1 254 ? 12.555 -23.641 -16.328 1 80.75 254 GLY A N 1
ATOM 1860 C CA . GLY A 1 254 ? 13.008 -22.344 -15.867 1 80.75 254 GLY A CA 1
ATOM 1861 C C . GLY A 1 254 ? 13.781 -22.406 -14.562 1 80.75 254 GLY A C 1
ATOM 1862 O O . GLY A 1 254 ? 14.352 -23.438 -14.227 1 80.75 254 GLY A O 1
ATOM 1863 N N . GLU A 1 255 ? 13.789 -21.281 -13.867 1 79 255 GLU A N 1
ATOM 1864 C CA . GLU A 1 255 ? 14.609 -21.141 -12.664 1 79 255 GLU A CA 1
ATOM 1865 C C . GLU A 1 255 ? 14.188 -22.156 -11.602 1 79 255 GLU A C 1
ATOM 1867 O O . GLU A 1 255 ? 15.039 -22.766 -10.953 1 79 255 GLU A O 1
ATOM 1872 N N . GLY A 1 256 ? 12.992 -22.438 -11.453 1 84.38 256 GLY A N 1
ATOM 1873 C CA . GLY A 1 256 ? 12.508 -23.312 -10.398 1 84.38 256 GLY A CA 1
ATOM 1874 C C . GLY A 1 256 ? 12.016 -24.656 -10.906 1 84.38 256 GLY A C 1
ATOM 1875 O O . GLY A 1 256 ? 11.227 -25.328 -10.242 1 84.38 256 GLY A O 1
ATOM 1876 N N . GLY A 1 257 ? 12.469 -25.031 -12.094 1 88.5 257 GLY A N 1
ATOM 1877 C CA . GLY A 1 257 ? 11.945 -26.25 -12.688 1 88.5 257 GLY A CA 1
ATOM 1878 C C . GLY A 1 257 ? 12.945 -27.391 -12.703 1 88.5 257 GLY A C 1
ATOM 1879 O O . GLY A 1 257 ? 13.977 -27.328 -12.016 1 88.5 257 GLY A O 1
ATOM 1880 N N . ASN A 1 258 ? 12.523 -28.469 -13.305 1 92.5 258 ASN A N 1
ATOM 1881 C CA . ASN A 1 258 ? 13.375 -29.609 -13.617 1 92.5 258 ASN A CA 1
ATOM 1882 C C . ASN A 1 258 ? 14.492 -29.234 -14.578 1 92.5 258 ASN A C 1
ATOM 1884 O O . ASN A 1 258 ? 14.242 -28.938 -15.75 1 92.5 258 ASN A O 1
ATOM 1888 N N . PRO A 1 259 ? 15.766 -29.188 -14.062 1 90.5 259 PRO A N 1
ATOM 1889 C CA . PRO A 1 259 ? 16.859 -28.703 -14.906 1 90.5 259 PRO A CA 1
ATOM 1890 C C . PRO A 1 259 ? 17.109 -29.594 -16.125 1 90.5 259 PRO A C 1
ATOM 1892 O O . PRO A 1 259 ? 17.719 -29.156 -17.094 1 90.5 259 PRO A O 1
ATOM 1895 N N . TYR A 1 260 ? 16.609 -30.812 -16.078 1 93 260 TYR A N 1
ATOM 1896 C CA . TYR A 1 260 ? 16.859 -31.75 -17.172 1 93 260 TYR A CA 1
ATOM 1897 C C . TYR A 1 260 ? 15.758 -31.641 -18.219 1 93 260 TYR A C 1
ATOM 1899 O O . TYR A 1 260 ? 15.938 -32.094 -19.359 1 93 260 TYR A O 1
ATOM 1907 N N . ALA A 1 261 ? 14.641 -31.109 -17.781 1 93.81 261 ALA A N 1
ATOM 1908 C CA . ALA A 1 261 ? 13.508 -31.016 -18.688 1 93.81 261 ALA A CA 1
ATOM 1909 C C . ALA A 1 261 ? 13.719 -29.906 -19.719 1 93.81 261 ALA A C 1
ATOM 1911 O O . ALA A 1 261 ? 13.164 -29.953 -20.828 1 93.81 261 ALA A O 1
ATOM 1912 N N . SER A 1 262 ? 14.539 -28.938 -19.328 1 90.19 262 SER A N 1
ATOM 1913 C CA . SER A 1 262 ? 14.781 -27.812 -20.219 1 90.19 262 SER A CA 1
ATOM 1914 C C . SER A 1 262 ? 15.445 -28.281 -21.516 1 90.19 262 SER A C 1
ATOM 1916 O O . SER A 1 262 ? 15.055 -27.859 -22.609 1 90.19 262 SER A O 1
ATOM 1918 N N . ASP A 1 263 ? 16.438 -29.078 -21.391 1 91.19 263 ASP A N 1
ATOM 1919 C CA . ASP A 1 263 ? 17.141 -29.578 -22.562 1 91.19 263 ASP A CA 1
ATOM 1920 C C . ASP A 1 263 ? 16.234 -30.5 -23.391 1 91.19 263 ASP A C 1
ATOM 1922 O O . ASP A 1 263 ? 16.266 -30.453 -24.625 1 91.19 263 ASP A O 1
ATOM 1926 N N . LEU A 1 264 ? 15.523 -31.266 -22.688 1 95.12 264 LEU A N 1
ATOM 1927 C CA . LEU A 1 264 ? 14.57 -32.156 -23.375 1 95.12 264 LEU A CA 1
ATOM 1928 C C . LEU A 1 264 ? 13.547 -31.328 -24.141 1 95.12 264 LEU A C 1
ATOM 1930 O O . LEU A 1 264 ? 13.211 -31.672 -25.281 1 95.12 264 LEU A O 1
ATOM 1934 N N . PHE A 1 265 ? 13.031 -30.281 -23.578 1 95.62 265 PHE A N 1
ATOM 1935 C CA . PHE A 1 265 ? 12.023 -29.422 -24.188 1 95.62 265 PHE A CA 1
ATOM 1936 C C . PHE A 1 265 ? 12.539 -28.828 -25.5 1 95.62 265 PHE A C 1
ATOM 1938 O O . PHE A 1 265 ? 11.797 -28.75 -26.484 1 95.62 265 PHE A O 1
ATOM 1945 N N . LYS A 1 266 ? 13.789 -28.484 -25.516 1 94.88 266 LYS A N 1
ATOM 1946 C CA . LYS A 1 266 ? 14.398 -27.875 -26.688 1 94.88 266 LYS A CA 1
ATOM 1947 C C . LYS A 1 266 ? 14.43 -28.844 -27.859 1 94.88 266 LYS A C 1
ATOM 1949 O O . LYS A 1 266 ? 14.539 -28.438 -29.016 1 94.88 266 LYS A O 1
ATOM 1954 N N . GLU A 1 267 ? 14.32 -30.109 -27.562 1 95.88 267 GLU A N 1
ATOM 1955 C CA . GLU A 1 267 ? 14.375 -31.141 -28.594 1 95.88 267 GLU A CA 1
ATOM 1956 C C . GLU A 1 267 ? 13 -31.406 -29.203 1 95.88 267 GLU A C 1
ATOM 1958 O O . GLU A 1 267 ? 12.883 -32.062 -30.234 1 95.88 267 GLU A O 1
ATOM 1963 N N . ALA A 1 268 ? 12 -30.891 -28.625 1 97.25 268 ALA A N 1
ATOM 1964 C CA . ALA A 1 268 ? 10.641 -31.172 -29.078 1 97.25 268 ALA A CA 1
ATOM 1965 C C . ALA A 1 268 ? 10.422 -30.703 -30.5 1 97.25 268 ALA A C 1
ATOM 1967 O O . ALA A 1 268 ? 10.938 -29.656 -30.906 1 97.25 268 ALA A O 1
ATOM 1968 N N . ASP A 1 269 ? 9.656 -31.453 -31.266 1 97.44 269 ASP A N 1
ATOM 1969 C CA . ASP A 1 269 ? 9.375 -31.078 -32.656 1 97.44 269 ASP A CA 1
ATOM 1970 C C . ASP A 1 269 ? 7.941 -30.547 -32.781 1 97.44 269 ASP A C 1
ATOM 1972 O O . ASP A 1 269 ? 7.637 -29.812 -33.719 1 97.44 269 ASP A O 1
ATOM 1976 N N . VAL A 1 270 ? 7.02 -30.906 -31.875 1 97.44 270 VAL A N 1
ATOM 1977 C CA . VAL A 1 270 ? 5.668 -30.375 -31.781 1 97.44 270 VAL A CA 1
ATOM 1978 C C . VAL A 1 270 ? 5.312 -30.109 -30.328 1 97.44 270 VAL A C 1
ATOM 1980 O O . VAL A 1 270 ? 5.504 -30.984 -29.469 1 97.44 270 VAL A O 1
ATOM 1983 N N . VAL A 1 271 ? 4.875 -28.891 -30.016 1 96.88 271 VAL A N 1
ATOM 1984 C CA . VAL A 1 271 ? 4.516 -28.516 -28.641 1 96.88 271 VAL A CA 1
ATOM 1985 C C . VAL A 1 271 ? 3.055 -28.062 -28.594 1 96.88 271 VAL A C 1
ATOM 1987 O O . VAL A 1 271 ? 2.623 -27.25 -29.422 1 96.88 271 VAL A O 1
ATOM 1990 N N . LEU A 1 272 ? 2.307 -28.625 -27.719 1 96.25 272 LEU A N 1
ATOM 1991 C CA . LEU A 1 272 ? 0.955 -28.172 -27.422 1 96.25 272 LEU A CA 1
ATOM 1992 C C . LEU A 1 272 ? 0.937 -27.312 -26.156 1 96.25 272 LEU A C 1
ATOM 1994 O O . LEU A 1 272 ? 1.235 -27.797 -25.062 1 96.25 272 LEU A O 1
ATOM 1998 N N . LEU A 1 273 ? 0.664 -26.062 -26.312 1 93.81 273 LEU A N 1
ATOM 1999 C CA . LEU A 1 273 ? 0.419 -25.188 -25.172 1 93.81 273 LEU A CA 1
ATOM 2000 C C . LEU A 1 273 ? -1.043 -25.234 -24.734 1 93.81 273 LEU A C 1
ATOM 2002 O O . LEU A 1 273 ? -1.936 -24.875 -25.516 1 93.81 273 LEU A O 1
ATOM 2006 N N . ALA A 1 274 ? -1.214 -25.75 -23.562 1 93.94 274 ALA A N 1
ATOM 2007 C CA . ALA A 1 274 ? -2.574 -25.906 -23.047 1 93.94 274 ALA A CA 1
ATOM 2008 C C . ALA A 1 274 ? -2.854 -24.922 -21.922 1 93.94 274 ALA A C 1
ATOM 2010 O O . ALA A 1 274 ? -2.467 -25.156 -20.781 1 93.94 274 ALA A O 1
ATOM 2011 N N . GLY A 1 275 ? -3.533 -23.828 -22.203 1 89.75 275 GLY A N 1
ATOM 2012 C CA . GLY A 1 275 ? -3.977 -22.891 -21.188 1 89.75 275 GLY A CA 1
ATOM 2013 C C . GLY A 1 275 ? -2.838 -22.094 -20.578 1 89.75 275 GLY A C 1
ATOM 2014 O O . GLY A 1 275 ? -2.834 -21.828 -19.359 1 89.75 275 GLY A O 1
ATOM 2015 N N . THR A 1 276 ? -1.808 -21.844 -21.328 1 87.94 276 THR A N 1
ATOM 2016 C CA . THR A 1 276 ? -0.69 -21.047 -20.828 1 87.94 276 THR A CA 1
ATOM 2017 C C . THR A 1 276 ? -0.228 -20.031 -21.875 1 87.94 276 THR A C 1
ATOM 2019 O O . THR A 1 276 ? -0.328 -20.297 -23.078 1 87.94 276 THR A O 1
ATOM 2022 N N . THR A 1 277 ? 0.155 -18.891 -21.359 1 80.19 277 THR A N 1
ATOM 2023 C CA . THR A 1 277 ? 0.755 -17.875 -22.203 1 80.19 277 THR A CA 1
ATOM 2024 C C . THR A 1 277 ? 2.211 -17.625 -21.812 1 80.19 277 THR A C 1
ATOM 2026 O O . THR A 1 277 ? 2.807 -16.625 -22.219 1 80.19 277 THR A O 1
ATOM 2029 N N . TRP A 1 278 ? 2.641 -18.531 -21.047 1 81.88 278 TRP A N 1
ATOM 2030 C CA . TRP A 1 278 ? 4.016 -18.438 -20.562 1 81.88 278 TRP A CA 1
ATOM 2031 C C . TRP A 1 278 ? 4.969 -19.156 -21.516 1 81.88 278 TRP A C 1
ATOM 2033 O O . TRP A 1 278 ? 4.73 -20.312 -21.891 1 81.88 278 TRP A O 1
ATOM 2043 N N . TRP A 1 279 ? 5.996 -18.516 -21.969 1 79.62 279 TRP A N 1
ATOM 2044 C CA . TRP A 1 279 ? 7.035 -19.031 -22.859 1 79.62 279 TRP A CA 1
ATOM 2045 C C . TRP A 1 279 ? 8.406 -18.484 -22.469 1 79.62 279 TRP A C 1
ATOM 2047 O O . TRP A 1 279 ? 8.797 -17.406 -22.922 1 79.62 279 TRP A O 1
ATOM 2057 N N . PRO A 1 280 ? 9.102 -19.188 -21.5 1 77.88 280 PRO A N 1
ATOM 2058 C CA . PRO A 1 280 ? 10.375 -18.641 -21 1 77.88 280 PRO A CA 1
ATOM 2059 C C . PRO A 1 280 ? 11.461 -18.656 -22.078 1 77.88 280 PRO A C 1
ATOM 2061 O O . PRO A 1 280 ? 11.812 -19.719 -22.609 1 77.88 280 PRO A O 1
ATOM 2064 N N . GLU A 1 281 ? 11.961 -17.594 -22.281 1 74.62 281 GLU A N 1
ATOM 2065 C CA . GLU A 1 281 ? 13.016 -17.469 -23.297 1 74.62 281 GLU A CA 1
ATOM 2066 C C . GLU A 1 281 ? 14.242 -18.297 -22.906 1 74.62 281 GLU A C 1
ATOM 2068 O O . GLU A 1 281 ? 14.633 -18.344 -21.75 1 74.62 281 GLU A O 1
ATOM 2073 N N . GLY A 1 282 ? 14.734 -18.938 -23.812 1 80.25 282 GLY A N 1
ATOM 2074 C CA . GLY A 1 282 ? 15.961 -19.703 -23.609 1 80.25 282 GLY A CA 1
ATOM 2075 C C . GLY A 1 282 ? 15.711 -21.141 -23.234 1 80.25 282 GLY A C 1
ATOM 2076 O O . GLY A 1 282 ? 16.625 -21.969 -23.25 1 80.25 282 GLY A O 1
ATOM 2077 N N . TYR A 1 283 ? 14.492 -21.438 -22.922 1 87.06 283 TYR A N 1
ATOM 2078 C CA . TYR A 1 283 ? 14.172 -22.781 -22.484 1 87.06 283 TYR A CA 1
ATOM 2079 C C . TYR A 1 283 ? 13.273 -23.5 -23.484 1 87.06 283 TYR A C 1
ATOM 2081 O O . TYR A 1 283 ? 12.906 -24.656 -23.281 1 87.06 283 TYR A O 1
ATOM 2089 N N . VAL A 1 284 ? 13.008 -22.844 -24.609 1 87.19 284 VAL A N 1
ATOM 2090 C CA . VAL A 1 284 ? 11.953 -23.328 -25.484 1 87.19 284 VAL A CA 1
ATOM 2091 C C . VAL A 1 284 ? 12.562 -23.844 -26.797 1 87.19 284 VAL A C 1
ATOM 2093 O O . VAL A 1 284 ? 13.68 -23.453 -27.156 1 87.19 284 VAL A O 1
ATOM 2096 N N . PRO A 1 285 ? 11.891 -24.75 -27.453 1 92.25 285 PRO A N 1
ATOM 2097 C CA . PRO A 1 285 ? 12.383 -25.203 -28.75 1 92.25 285 PRO A CA 1
ATOM 2098 C C . PRO A 1 285 ? 12.336 -24.109 -29.812 1 92.25 285 PRO A C 1
ATOM 2100 O O . PRO A 1 285 ? 11.422 -23.297 -29.828 1 92.25 285 PRO A O 1
ATOM 2103 N N . THR A 1 286 ? 13.367 -24.219 -30.688 1 88.94 286 THR A N 1
ATOM 2104 C CA . THR A 1 286 ? 13.461 -23.219 -31.75 1 88.94 286 THR A CA 1
ATOM 2105 C C . THR A 1 286 ? 12.805 -23.703 -33.031 1 88.94 286 THR A C 1
ATOM 2107 O O . THR A 1 286 ? 12.422 -22.906 -33.875 1 88.94 286 THR A O 1
ATOM 2110 N N . ASP A 1 287 ? 12.695 -24.984 -33.156 1 89.31 287 ASP A N 1
ATOM 2111 C CA . ASP A 1 287 ? 12.234 -25.531 -34.406 1 89.31 287 ASP A CA 1
ATOM 2112 C C . ASP A 1 287 ? 10.953 -26.344 -34.25 1 89.31 287 ASP A C 1
ATOM 2114 O O . ASP A 1 287 ? 10.578 -27.125 -35.094 1 89.31 287 ASP A O 1
ATOM 2118 N N . ALA A 1 288 ? 10.273 -26.156 -33.188 1 94.94 288 ALA A N 1
ATOM 2119 C CA . ALA A 1 288 ? 9.07 -26.938 -32.938 1 94.94 288 ALA A CA 1
ATOM 2120 C C . ALA A 1 288 ? 7.844 -26.266 -33.562 1 94.94 288 ALA A C 1
ATOM 2122 O O . ALA A 1 288 ? 7.75 -25.047 -33.594 1 94.94 288 ALA A O 1
ATOM 2123 N N . ARG A 1 289 ? 6.906 -27.031 -34.031 1 94.44 289 ARG A N 1
ATOM 2124 C CA . ARG A 1 289 ? 5.57 -26.531 -34.375 1 94.44 289 ARG A CA 1
ATOM 2125 C C . ARG A 1 289 ? 4.73 -26.375 -33.094 1 94.44 289 ARG A C 1
ATOM 2127 O O . ARG A 1 289 ? 4.641 -27.312 -32.281 1 94.44 289 ARG A O 1
ATOM 2134 N N . ILE A 1 290 ? 4.203 -25.188 -32.938 1 93.56 290 ILE A N 1
ATOM 2135 C CA . ILE A 1 290 ? 3.527 -24.875 -31.703 1 93.56 290 ILE A CA 1
ATOM 2136 C C . ILE A 1 290 ? 2.023 -24.75 -31.938 1 93.56 290 ILE A C 1
ATOM 2138 O O . ILE A 1 290 ? 1.582 -24 -32.812 1 93.56 290 ILE A O 1
ATOM 2142 N N . ILE A 1 291 ? 1.258 -25.531 -31.188 1 92.69 291 ILE A N 1
ATOM 2143 C CA . ILE A 1 291 ? -0.195 -25.422 -31.125 1 92.69 291 ILE A CA 1
ATOM 2144 C C . ILE A 1 291 ? -0.601 -24.844 -29.766 1 92.69 291 ILE A C 1
ATOM 2146 O O . ILE A 1 291 ? -0.168 -25.328 -28.719 1 92.69 291 ILE A O 1
ATOM 2150 N N . GLN A 1 292 ? -1.377 -23.828 -29.781 1 91 292 GLN A N 1
ATOM 2151 C CA . GLN A 1 292 ? -1.747 -23.172 -28.531 1 91 292 GLN A CA 1
ATOM 2152 C C . GLN A 1 292 ? -3.262 -23.141 -28.359 1 91 292 GLN A C 1
ATOM 2154 O O . GLN A 1 292 ? -3.988 -22.688 -29.25 1 91 292 GLN A O 1
ATOM 2159 N N . ILE A 1 293 ? -3.697 -23.703 -27.266 1 90 293 ILE A N 1
ATOM 2160 C CA . ILE A 1 293 ? -5.098 -23.609 -26.875 1 90 293 ILE A CA 1
ATOM 2161 C C . ILE A 1 293 ? -5.262 -22.562 -25.781 1 90 293 ILE A C 1
ATOM 2163 O O . ILE A 1 293 ? -4.664 -22.672 -24.703 1 90 293 ILE A O 1
ATOM 2167 N N . ASP A 1 294 ? -5.992 -21.562 -26.062 1 85.31 294 ASP A N 1
ATOM 2168 C CA . ASP A 1 294 ? -6.305 -20.547 -25.062 1 85.31 294 ASP A CA 1
ATOM 2169 C C . ASP A 1 294 ? -7.672 -19.906 -25.328 1 85.31 294 ASP A C 1
ATOM 2171 O O . ASP A 1 294 ? -8.094 -19.797 -26.469 1 85.31 294 ASP A O 1
ATOM 2175 N N . ARG A 1 295 ? -8.273 -19.516 -24.266 1 78.56 295 ARG A N 1
ATOM 2176 C CA . ARG A 1 295 ? -9.602 -18.906 -24.375 1 78.56 295 ARG A CA 1
ATOM 2177 C C . ARG A 1 295 ? -9.516 -17.531 -25.016 1 78.56 295 ARG A C 1
ATOM 2179 O O . ARG A 1 295 ? -10.469 -17.078 -25.672 1 78.56 295 ARG A O 1
ATOM 2186 N N . HIS A 1 296 ? -8.586 -16.891 -24.719 1 71 296 HIS A N 1
ATOM 2187 C CA . HIS A 1 296 ? -8.438 -15.508 -25.188 1 71 296 HIS A CA 1
ATOM 2188 C C . HIS A 1 296 ? -7.188 -15.352 -26.047 1 71 296 HIS A C 1
ATOM 2190 O O . HIS A 1 296 ? -6.07 -15.336 -25.516 1 71 296 HIS A O 1
ATOM 2196 N N . PHE A 1 297 ? -7.359 -15.578 -27.25 1 60.75 297 PHE A N 1
ATOM 2197 C CA . PHE A 1 297 ? -6.18 -15.5 -28.094 1 60.75 297 PHE A CA 1
ATOM 2198 C C . PHE A 1 297 ? -5.918 -14.062 -28.531 1 60.75 297 PHE A C 1
ATOM 2200 O O . PHE A 1 297 ? -5.066 -13.805 -29.375 1 60.75 297 PHE A O 1
ATOM 2207 N N . ASP A 1 298 ? -6.672 -13.141 -27.953 1 55.38 298 ASP A N 1
ATOM 2208 C CA . ASP A 1 298 ? -6.41 -11.797 -28.469 1 55.38 298 ASP A CA 1
ATOM 2209 C C . ASP A 1 298 ? -4.934 -11.43 -28.312 1 55.38 298 ASP A C 1
ATOM 2211 O O . ASP A 1 298 ? -4.469 -10.453 -28.906 1 55.38 298 ASP A O 1
ATOM 2215 N N . LYS A 1 299 ? -4.367 -11.992 -27.328 1 49 299 LYS A N 1
ATOM 2216 C CA . LYS A 1 299 ? -2.982 -11.578 -27.109 1 49 299 LYS A CA 1
ATOM 2217 C C . LYS A 1 299 ? -2.008 -12.578 -27.719 1 49 299 LYS A C 1
ATOM 2219 O O . LYS A 1 299 ? -1.726 -13.625 -27.125 1 49 299 LYS A O 1
ATOM 2224 N N . PHE A 1 300 ? -2.15 -12.711 -29.047 1 45.19 300 PHE A N 1
ATOM 2225 C CA . PHE A 1 300 ? -0.941 -13.352 -29.562 1 45.19 300 PHE A CA 1
ATOM 2226 C C . PHE A 1 300 ? 0.28 -12.906 -28.766 1 45.19 300 PHE A C 1
ATOM 2228 O O . PHE A 1 300 ? 0.593 -11.711 -28.719 1 45.19 300 PHE A O 1
ATOM 2235 N N . VAL A 1 301 ? 0.478 -13.695 -27.75 1 54.72 301 VAL A N 1
ATOM 2236 C CA . VAL A 1 301 ? 1.719 -13.375 -27.047 1 54.72 301 VAL A CA 1
ATOM 2237 C C . VAL A 1 301 ? 2.891 -13.422 -28.031 1 54.72 301 VAL A C 1
ATOM 2239 O O . VAL A 1 301 ? 3.254 -14.5 -28.516 1 54.72 301 VAL A O 1
ATOM 2242 N N . LYS A 1 302 ? 3.17 -12.312 -28.609 1 53.22 302 LYS A N 1
ATOM 2243 C CA . LYS A 1 302 ? 4.156 -12.078 -29.656 1 53.22 302 LYS A CA 1
ATOM 2244 C C . LYS A 1 302 ? 5.418 -12.906 -29.422 1 53.22 302 LYS A C 1
ATOM 2246 O O . LYS A 1 302 ? 6.145 -13.219 -30.375 1 53.22 302 LYS A O 1
ATOM 2251 N N . GLU A 1 303 ? 5.398 -13.516 -28.172 1 66.06 303 GLU A N 1
ATOM 2252 C CA . GLU A 1 303 ? 6.691 -14.148 -27.938 1 66.06 303 GLU A CA 1
ATOM 2253 C C . GLU A 1 303 ? 6.621 -15.648 -28.172 1 66.06 303 GLU A C 1
ATOM 2255 O O . GLU A 1 303 ? 7.645 -16.344 -28.156 1 66.06 303 GLU A O 1
ATOM 2260 N N . ILE A 1 304 ? 5.367 -16.094 -28.516 1 77.06 304 ILE A N 1
ATOM 2261 C CA . ILE A 1 304 ? 5.246 -17.516 -28.797 1 77.06 304 ILE A CA 1
ATOM 2262 C C . ILE A 1 304 ? 5.031 -17.734 -30.297 1 77.06 304 ILE A C 1
ATOM 2264 O O . ILE A 1 304 ? 4.004 -17.328 -30.844 1 77.06 304 ILE A O 1
ATOM 2268 N N . PRO A 1 305 ? 6.059 -18.266 -31.031 1 80.81 305 PRO A N 1
ATOM 2269 C CA . PRO A 1 305 ? 5.895 -18.531 -32.469 1 80.81 305 PRO A CA 1
ATOM 2270 C C . PRO A 1 305 ? 4.844 -19.609 -32.75 1 80.81 305 PRO A C 1
ATOM 2272 O O . PRO A 1 305 ? 5.184 -20.688 -33.219 1 80.81 305 PRO A O 1
ATOM 2275 N N . THR A 1 306 ? 3.594 -19.25 -32.562 1 83 306 THR A N 1
ATOM 2276 C CA . THR A 1 306 ? 2.482 -20.203 -32.656 1 83 306 THR A CA 1
ATOM 2277 C C . THR A 1 306 ? 2.172 -20.531 -34.125 1 83 306 THR A C 1
ATOM 2279 O O . THR A 1 306 ? 1.948 -19.641 -34.938 1 83 306 THR A O 1
ATOM 2282 N N . ASP A 1 307 ? 2.203 -21.828 -34.375 1 84.44 307 ASP A N 1
ATOM 2283 C CA . ASP A 1 307 ? 1.837 -22.312 -35.688 1 84.44 307 ASP A CA 1
ATOM 2284 C C . ASP A 1 307 ? 0.321 -22.312 -35.875 1 84.44 307 ASP A C 1
ATOM 2286 O O . ASP A 1 307 ? -0.177 -21.922 -36.938 1 84.44 307 ASP A O 1
ATOM 2290 N N . LEU A 1 308 ? -0.321 -22.797 -34.875 1 87.12 308 LEU A N 1
ATOM 2291 C CA . LEU A 1 308 ? -1.777 -22.891 -34.906 1 87.12 308 LEU A CA 1
ATOM 2292 C C . LEU A 1 308 ? -2.365 -22.5 -33.531 1 87.12 308 LEU A C 1
ATOM 2294 O O . LEU A 1 308 ? -1.999 -23.078 -32.531 1 87.12 308 LEU A O 1
ATOM 2298 N N . GLY A 1 309 ? -3.164 -21.5 -33.562 1 87.69 309 GLY A N 1
ATOM 2299 C CA . GLY A 1 309 ? -3.887 -21.078 -32.375 1 87.69 309 GLY A CA 1
ATOM 2300 C C . GLY A 1 309 ? -5.332 -21.547 -32.375 1 87.69 309 GLY A C 1
ATOM 2301 O O . GLY A 1 309 ? -6.016 -21.5 -33.406 1 87.69 309 GLY A O 1
ATOM 2302 N N . ILE A 1 310 ? -5.723 -22.094 -31.25 1 86.38 310 ILE A N 1
ATOM 2303 C CA . ILE A 1 310 ? -7.105 -22.531 -31.062 1 86.38 310 ILE A CA 1
ATOM 2304 C C . ILE A 1 310 ? -7.758 -21.703 -29.969 1 86.38 310 ILE A C 1
ATOM 2306 O O . ILE A 1 310 ? -7.359 -21.781 -28.797 1 86.38 310 ILE A O 1
ATOM 2310 N N . ILE A 1 311 ? -8.711 -20.922 -30.328 1 83.25 311 ILE A N 1
ATOM 2311 C CA . ILE A 1 311 ? -9.453 -20.141 -29.344 1 83.25 311 ILE A CA 1
ATOM 2312 C C . ILE A 1 311 ? -10.555 -21 -28.719 1 83.25 311 ILE A C 1
ATOM 2314 O O . ILE A 1 311 ? -11.523 -21.359 -29.406 1 83.25 311 ILE A O 1
ATOM 2318 N N . GLY A 1 312 ? -10.383 -21.391 -27.469 1 82.19 312 GLY A N 1
ATOM 2319 C CA . GLY A 1 312 ? -11.344 -22.234 -26.781 1 82.19 312 GLY A CA 1
ATOM 2320 C C . GLY A 1 312 ? -10.867 -22.688 -25.422 1 82.19 312 GLY A C 1
ATOM 2321 O O . GLY A 1 312 ? -9.711 -22.484 -25.062 1 82.19 312 GLY A O 1
ATOM 2322 N N . LYS A 1 313 ? -11.781 -23.297 -24.719 1 87 313 LYS A N 1
ATOM 2323 C CA . LYS A 1 313 ? -11.445 -23.891 -23.422 1 87 313 LYS A CA 1
ATOM 2324 C C . LYS A 1 313 ? -10.711 -25.219 -23.594 1 87 313 LYS A C 1
ATOM 2326 O O . LYS A 1 313 ? -11.039 -26 -24.484 1 87 313 LYS A O 1
ATOM 2331 N N . THR A 1 314 ? -9.75 -25.391 -22.766 1 91.31 314 THR A N 1
ATOM 2332 C CA . THR A 1 314 ? -8.961 -26.625 -22.844 1 91.31 314 THR A CA 1
ATOM 2333 C C . THR A 1 314 ? -9.852 -27.844 -22.641 1 91.31 314 THR A C 1
ATOM 2335 O O . THR A 1 314 ? -9.672 -28.875 -23.312 1 91.31 314 THR A O 1
ATOM 2338 N N . GLU A 1 315 ? -10.844 -27.719 -21.781 1 91.19 315 GLU A N 1
ATOM 2339 C CA . GLU A 1 315 ? -11.703 -28.859 -21.469 1 91.19 315 GLU A CA 1
ATOM 2340 C C . GLU A 1 315 ? -12.617 -29.203 -22.641 1 91.19 315 GLU A C 1
ATOM 2342 O O . GLU A 1 315 ? -13.18 -30.297 -22.688 1 91.19 315 GLU A O 1
ATOM 2347 N N . GLU A 1 316 ? -12.719 -28.312 -23.562 1 89.75 316 GLU A N 1
ATOM 2348 C CA . GLU A 1 316 ? -13.539 -28.547 -24.734 1 89.75 316 GLU A CA 1
ATOM 2349 C C . GLU A 1 316 ? -12.703 -29.078 -25.906 1 89.75 316 GLU A C 1
ATOM 2351 O O . GLU A 1 316 ? -13.164 -29.922 -26.672 1 89.75 316 GLU A O 1
ATOM 2356 N N . VAL A 1 317 ? -11.531 -28.594 -26 1 92.19 317 VAL A N 1
ATOM 2357 C CA . VAL A 1 317 ? -10.68 -28.859 -27.156 1 92.19 317 VAL A CA 1
ATOM 2358 C C . VAL A 1 317 ? -9.977 -30.203 -26.984 1 92.19 317 VAL A C 1
ATOM 2360 O O . VAL A 1 317 ? -9.898 -31 -27.922 1 92.19 317 VAL A O 1
ATOM 2363 N N . LEU A 1 318 ? -9.547 -30.5 -25.812 1 95.06 318 LEU A N 1
ATOM 2364 C CA . LEU A 1 318 ? -8.633 -31.609 -25.562 1 95.06 318 LEU A CA 1
ATOM 2365 C C . LEU A 1 318 ? -9.32 -32.938 -25.797 1 95.06 318 LEU A C 1
ATOM 2367 O O . LEU A 1 318 ? -8.711 -33.875 -26.328 1 95.06 318 LEU A O 1
ATOM 2371 N N . PRO A 1 319 ? -10.594 -33.094 -25.453 1 93.81 319 PRO A N 1
ATOM 2372 C CA . PRO A 1 319 ? -11.258 -34.375 -25.734 1 93.81 319 PRO A CA 1
ATOM 2373 C C . PRO A 1 319 ? -11.258 -34.719 -27.234 1 93.81 319 PRO A C 1
ATOM 2375 O O . PRO A 1 319 ? -11.102 -35.875 -27.594 1 93.81 319 PRO A O 1
ATOM 2378 N N . PHE A 1 320 ? -11.398 -33.719 -28 1 93.06 320 PHE A N 1
ATOM 2379 C CA . PHE A 1 320 ? -11.375 -33.938 -29.453 1 93.06 320 PHE A CA 1
ATOM 2380 C C . PHE A 1 320 ? -10 -34.406 -29.906 1 93.06 320 PHE A C 1
ATOM 2382 O O . PHE A 1 320 ? -9.883 -35.281 -30.75 1 93.06 320 PHE A O 1
ATOM 2389 N N . LEU A 1 321 ? -8.992 -33.781 -29.438 1 95.56 321 LEU A N 1
ATOM 2390 C CA . LEU A 1 321 ? -7.629 -34.125 -29.812 1 95.56 321 LEU A CA 1
ATOM 2391 C C . LEU A 1 321 ? -7.293 -35.531 -29.359 1 95.56 321 LEU A C 1
ATOM 2393 O O . LEU A 1 321 ? -6.609 -36.281 -30.078 1 95.56 321 LEU A O 1
ATOM 2397 N N . VAL A 1 322 ? -7.738 -35.906 -28.156 1 96.56 322 VAL A N 1
ATOM 2398 C CA . VAL A 1 322 ? -7.539 -37.25 -27.641 1 96.56 322 VAL A CA 1
ATOM 2399 C C . VAL A 1 322 ? -8.188 -38.281 -28.578 1 96.56 322 VAL A C 1
ATOM 2401 O O . VAL A 1 322 ? -7.574 -39.281 -28.906 1 96.56 322 VAL A O 1
ATOM 2404 N N . GLU A 1 323 ? -9.367 -37.906 -28.969 1 95.19 323 GLU A N 1
ATOM 2405 C CA . GLU A 1 323 ? -10.086 -38.812 -29.875 1 95.19 323 GLU A CA 1
ATOM 2406 C C . GLU A 1 323 ? -9.359 -38.938 -31.219 1 95.19 323 GLU A C 1
ATOM 2408 O O . GLU A 1 323 ? -9.227 -40.031 -31.75 1 95.19 323 GLU A O 1
ATOM 2413 N N . SER A 1 324 ? -8.883 -37.875 -31.672 1 94.69 324 SER A N 1
ATOM 2414 C CA . SER A 1 324 ? -8.242 -37.844 -33 1 94.69 324 SER A CA 1
ATOM 2415 C C . SER A 1 324 ? -6.914 -38.594 -32.969 1 94.69 324 SER A C 1
ATOM 2417 O O . SER A 1 324 ? -6.43 -39.031 -34.031 1 94.69 324 SER A O 1
ATOM 2419 N N . LEU A 1 325 ? -6.301 -38.75 -31.891 1 96.06 325 LEU A N 1
ATOM 2420 C CA . LEU A 1 325 ? -4.977 -39.344 -31.812 1 96.06 325 LEU A CA 1
ATOM 2421 C C . LEU A 1 325 ? -5.07 -40.812 -31.438 1 96.06 325 LEU A C 1
ATOM 2423 O O . LEU A 1 325 ? -4.051 -41.469 -31.25 1 96.06 325 LEU A O 1
ATOM 2427 N N . GLN A 1 326 ? -6.328 -41.219 -31.281 1 95.12 326 GLN A N 1
ATOM 2428 C CA . GLN A 1 326 ? -6.484 -42.656 -31.062 1 95.12 326 GLN A CA 1
ATOM 2429 C C . GLN A 1 326 ? -5.781 -43.469 -32.156 1 95.12 326 GLN A C 1
ATOM 2431 O O . GLN A 1 326 ? -5.938 -43.188 -33.344 1 95.12 326 GLN A O 1
ATOM 2436 N N . GLY A 1 327 ? -5.012 -44.469 -31.719 1 92.94 327 GLY A N 1
ATOM 2437 C CA . GLY A 1 327 ? -4.316 -45.312 -32.656 1 92.94 327 GLY A CA 1
ATOM 2438 C C . GLY A 1 327 ? -2.986 -44.75 -33.125 1 92.94 327 GLY A C 1
ATOM 2439 O O . GLY A 1 327 ? -2.252 -45.406 -33.844 1 92.94 327 GLY A O 1
ATOM 2440 N N . PHE A 1 328 ? -2.756 -43.594 -32.656 1 95.56 328 PHE A N 1
ATOM 2441 C CA . PHE A 1 328 ? -1.475 -42.969 -32.969 1 95.56 328 PHE A CA 1
ATOM 2442 C C . PHE A 1 328 ? -0.319 -43.812 -32.438 1 95.56 328 PHE A C 1
ATOM 2444 O O . PHE A 1 328 ? -0.387 -44.344 -31.328 1 95.56 328 PHE A O 1
ATOM 2451 N N . SER A 1 329 ? 0.661 -44.031 -33.344 1 95.88 329 SER A N 1
ATOM 2452 C CA . SER A 1 329 ? 1.854 -44.75 -32.938 1 95.88 329 SER A CA 1
ATOM 2453 C C . SER A 1 329 ? 2.896 -43.812 -32.344 1 95.88 329 SER A C 1
ATOM 2455 O O . SER A 1 329 ? 3.691 -43.219 -33.062 1 95.88 329 SER A O 1
ATOM 2457 N N . ARG A 1 330 ? 2.982 -43.75 -31.125 1 95.62 330 ARG A N 1
ATOM 2458 C CA . ARG A 1 330 ? 3.902 -42.844 -30.453 1 95.62 330 ARG A CA 1
ATOM 2459 C C . ARG A 1 330 ? 5.332 -43.344 -30.5 1 95.62 330 ARG A C 1
ATOM 2461 O O . ARG A 1 330 ? 5.555 -44.531 -30.766 1 95.62 330 ARG A O 1
ATOM 2468 N N . SER A 1 331 ? 6.258 -42.531 -30.344 1 96.94 331 SER A N 1
ATOM 2469 C CA . SER A 1 331 ? 7.672 -42.906 -30.312 1 96.94 331 SER A CA 1
ATOM 2470 C C . SER A 1 331 ? 8.078 -43.438 -28.953 1 96.94 331 SER A C 1
ATOM 2472 O O . SER A 1 331 ? 8.203 -42.688 -27.984 1 96.94 331 SER A O 1
ATOM 2474 N N . GLU A 1 332 ? 8.297 -44.688 -28.922 1 96.75 332 GLU A N 1
ATOM 2475 C CA . GLU A 1 332 ? 8.688 -45.312 -27.656 1 96.75 332 GLU A CA 1
ATOM 2476 C C . GLU A 1 332 ? 10.062 -44.844 -27.203 1 96.75 332 GLU A C 1
ATOM 2478 O O . GLU A 1 332 ? 10.336 -44.75 -26.016 1 96.75 332 GLU A O 1
ATOM 2483 N N . ASP A 1 333 ? 10.828 -44.469 -28.156 1 97.25 333 ASP A N 1
ATOM 2484 C CA . ASP A 1 333 ? 12.133 -43.906 -27.828 1 97.25 333 ASP A CA 1
ATOM 2485 C C . ASP A 1 333 ? 11.984 -42.562 -27.109 1 97.25 333 ASP A C 1
ATOM 2487 O O . ASP A 1 333 ? 12.695 -42.281 -26.125 1 97.25 333 ASP A O 1
ATOM 2491 N N . TRP A 1 334 ? 11.133 -41.781 -27.578 1 97.94 334 TRP A N 1
ATOM 2492 C CA . TRP A 1 334 ? 10.906 -40.5 -26.953 1 97.94 334 TRP A CA 1
ATOM 2493 C C . TRP A 1 334 ? 10.289 -40.656 -25.562 1 97.94 334 TRP A C 1
ATOM 2495 O O . TRP A 1 334 ? 10.688 -39.969 -24.609 1 97.94 334 TRP A O 1
ATOM 2505 N N . VAL A 1 335 ? 9.344 -41.531 -25.438 1 97.81 335 VAL A N 1
ATOM 2506 C CA . VAL A 1 335 ? 8.727 -41.812 -24.141 1 97.81 335 VAL A CA 1
ATOM 2507 C C . VAL A 1 335 ? 9.797 -42.25 -23.156 1 97.81 335 VAL A C 1
ATOM 2509 O O . VAL A 1 335 ? 9.789 -41.844 -22 1 97.81 335 VAL A O 1
ATOM 2512 N N . ALA A 1 336 ? 10.633 -43.094 -23.641 1 97.44 336 ALA A N 1
ATOM 2513 C CA . ALA A 1 336 ? 11.711 -43.594 -22.797 1 97.44 336 ALA A CA 1
ATOM 2514 C C . ALA A 1 336 ? 12.625 -42.469 -22.359 1 97.44 336 ALA A C 1
ATOM 2516 O O . ALA A 1 336 ? 13.094 -42.438 -21.219 1 97.44 336 ALA A O 1
ATOM 2517 N N . ARG A 1 337 ? 12.906 -41.562 -23.219 1 97.06 337 ARG A N 1
ATOM 2518 C CA . ARG A 1 337 ? 13.727 -40.406 -22.891 1 97.06 337 ARG A CA 1
ATOM 2519 C C . ARG A 1 337 ? 13.055 -39.531 -21.844 1 97.06 337 ARG A C 1
ATOM 2521 O O . ARG A 1 337 ? 13.703 -39.062 -20.906 1 97.06 337 ARG A O 1
ATOM 2528 N N . CYS A 1 338 ? 11.805 -39.312 -22.016 1 97.56 338 CYS A N 1
ATOM 2529 C CA . CYS A 1 338 ? 11.031 -38.531 -21.031 1 97.56 338 CYS A CA 1
ATOM 2530 C C . CYS A 1 338 ? 11.094 -39.219 -19.656 1 97.56 338 CYS A C 1
ATOM 2532 O O . CYS A 1 338 ? 11.281 -38.531 -18.641 1 97.56 338 CYS A O 1
ATOM 2534 N N . GLN A 1 339 ? 10.906 -40.469 -19.656 1 97.12 339 GLN A N 1
ATOM 2535 C CA . GLN A 1 339 ? 10.938 -41.219 -18.406 1 97.12 339 GLN A CA 1
ATOM 2536 C C . GLN A 1 339 ? 12.312 -41.156 -17.75 1 97.12 339 GLN A C 1
ATOM 2538 O O . GLN A 1 339 ? 12.422 -41.062 -16.516 1 97.12 339 GLN A O 1
ATOM 2543 N N . GLU A 1 340 ? 13.289 -41.25 -18.594 1 97.31 340 GLU A N 1
ATOM 2544 C CA . GLU A 1 340 ? 14.656 -41.125 -18.094 1 97.31 340 GLU A CA 1
ATOM 2545 C C . GLU A 1 340 ? 14.875 -39.812 -17.391 1 97.31 340 GLU A C 1
ATOM 2547 O O . GLU A 1 340 ? 15.469 -39.75 -16.297 1 97.31 340 GLU A O 1
ATOM 2552 N N . ILE A 1 341 ? 14.477 -38.781 -18 1 96.38 341 ILE A N 1
ATOM 2553 C CA . ILE A 1 341 ? 14.625 -37.438 -17.453 1 96.38 341 ILE A CA 1
ATOM 2554 C C . ILE A 1 341 ? 13.828 -37.312 -16.156 1 96.38 341 ILE A C 1
ATOM 2556 O O . ILE A 1 341 ? 14.289 -36.719 -15.188 1 96.38 341 ILE A O 1
ATOM 2560 N N . LYS A 1 342 ? 12.633 -37.812 -16.125 1 96.56 342 LYS A N 1
ATOM 2561 C CA . LYS A 1 342 ? 11.805 -37.812 -14.922 1 96.56 342 LYS A CA 1
ATOM 2562 C C . LYS A 1 342 ? 12.516 -38.5 -13.758 1 96.56 342 LYS A C 1
ATOM 2564 O O . LYS A 1 342 ? 12.539 -37.969 -12.641 1 96.56 342 LYS A O 1
ATOM 2569 N N . GLU A 1 343 ? 13.055 -39.625 -14.031 1 96.69 343 GLU A N 1
ATOM 2570 C CA . GLU A 1 343 ? 13.734 -40.406 -13 1 96.69 343 GLU A CA 1
ATOM 2571 C C . GLU A 1 343 ? 14.992 -39.688 -12.516 1 96.69 343 GLU A C 1
ATOM 2573 O O . GLU A 1 343 ? 15.281 -39.688 -11.312 1 96.69 343 GLU A O 1
ATOM 2578 N N . LYS A 1 344 ? 15.734 -39.188 -13.5 1 96.62 344 LYS A N 1
ATOM 2579 C CA . LYS A 1 344 ? 16.938 -38.438 -13.148 1 96.62 344 LYS A CA 1
ATOM 2580 C C . LYS A 1 344 ? 16.594 -37.25 -12.227 1 96.62 344 LYS A C 1
ATOM 2582 O O . LYS A 1 344 ? 17.297 -37 -11.242 1 96.62 344 LYS A O 1
ATOM 2587 N N . TRP A 1 345 ? 15.562 -36.594 -12.539 1 95.31 345 TRP A N 1
ATOM 2588 C CA . TRP A 1 345 ? 15.125 -35.469 -11.727 1 95.31 345 TRP A CA 1
ATOM 2589 C C . TRP A 1 345 ? 14.648 -35.938 -10.359 1 95.31 345 TRP A C 1
ATOM 2591 O O . TRP A 1 345 ? 14.93 -35.281 -9.344 1 95.31 345 TRP A O 1
ATOM 2601 N N . ALA A 1 346 ? 13.898 -37 -10.312 1 95.94 346 ALA A N 1
ATOM 2602 C CA . ALA A 1 346 ? 13.398 -37.531 -9.047 1 95.94 346 ALA A CA 1
ATOM 2603 C C . ALA A 1 346 ? 14.547 -37.812 -8.078 1 95.94 346 ALA A C 1
ATOM 2605 O O . ALA A 1 346 ? 14.445 -37.531 -6.883 1 95.94 346 ALA A O 1
ATOM 2606 N N . VAL A 1 347 ? 15.617 -38.344 -8.609 1 97 347 VAL A N 1
ATOM 2607 C CA . VAL A 1 347 ? 16.781 -38.688 -7.797 1 97 347 VAL A CA 1
ATOM 2608 C C . VAL A 1 347 ? 17.438 -37.406 -7.293 1 97 347 VAL A C 1
ATOM 2610 O O . VAL A 1 347 ? 17.734 -37.281 -6.098 1 97 347 VAL A O 1
ATOM 2613 N N . GLN A 1 348 ? 17.625 -36.5 -8.172 1 95.56 348 GLN A N 1
ATOM 2614 C CA . GLN A 1 348 ? 18.25 -35.25 -7.789 1 95.56 348 GLN A CA 1
ATOM 2615 C C . GLN A 1 348 ? 17.391 -34.469 -6.809 1 95.56 348 GLN A C 1
ATOM 2617 O O . GLN A 1 348 ? 17.891 -33.875 -5.848 1 95.56 348 GLN A O 1
ATOM 2622 N N . ASN A 1 349 ? 16.156 -34.375 -7.129 1 95.69 349 ASN A N 1
ATOM 2623 C CA . ASN A 1 349 ? 15.219 -33.656 -6.277 1 95.69 349 ASN A CA 1
ATOM 2624 C C . ASN A 1 349 ? 15.164 -34.25 -4.871 1 95.69 349 ASN A C 1
ATOM 2626 O O . ASN A 1 349 ? 15.07 -33.5 -3.885 1 95.69 349 ASN A O 1
ATOM 2630 N N . GLU A 1 350 ? 15.18 -35.562 -4.766 1 96.81 350 GLU A N 1
ATOM 2631 C CA . GLU A 1 350 ? 15.234 -36.219 -3.465 1 96.81 350 GLU A CA 1
ATOM 2632 C C . GLU A 1 350 ? 16.516 -35.875 -2.717 1 96.81 350 GLU A C 1
ATOM 2634 O O . GLU A 1 350 ? 16.484 -35.625 -1.51 1 96.81 350 GLU A O 1
ATOM 2639 N N . LYS A 1 351 ? 17.609 -35.844 -3.438 1 97.12 351 LYS A N 1
ATOM 2640 C CA . LYS A 1 351 ? 18.875 -35.469 -2.84 1 97.12 351 LYS A CA 1
ATOM 2641 C C . LYS A 1 351 ? 18.828 -34.031 -2.314 1 97.12 351 LYS A C 1
ATOM 2643 O O . LYS A 1 351 ? 19.281 -33.75 -1.204 1 97.12 351 LYS A O 1
ATOM 2648 N N . GLU A 1 352 ? 18.25 -33.125 -3.111 1 95.5 352 GLU A N 1
ATOM 2649 C CA . GLU A 1 352 ? 18.109 -31.75 -2.695 1 95.5 352 GLU A CA 1
ATOM 2650 C C . GLU A 1 352 ? 17.234 -31.641 -1.452 1 95.5 352 GLU A C 1
ATOM 2652 O O . GLU A 1 352 ? 17.578 -30.922 -0.507 1 95.5 352 GLU A O 1
ATOM 2657 N N . GLY A 1 353 ? 16.141 -32.375 -1.436 1 96.69 353 GLY A N 1
ATOM 2658 C CA . GLY A 1 353 ? 15.195 -32.312 -0.33 1 96.69 353 GLY A CA 1
ATOM 2659 C C . GLY A 1 353 ? 15.719 -33 0.927 1 96.69 353 GLY A C 1
ATOM 2660 O O . GLY A 1 353 ? 15.156 -32.812 2.01 1 96.69 353 GLY A O 1
ATOM 2661 N N . SER A 1 354 ? 16.859 -33.719 0.806 1 96.5 354 SER A N 1
ATOM 2662 C CA . SER A 1 354 ? 17.453 -34.438 1.934 1 96.5 354 SER A CA 1
ATOM 2663 C C . SER A 1 354 ? 18.688 -33.688 2.467 1 96.5 354 SER A C 1
ATOM 2665 O O . SER A 1 354 ? 19.406 -34.25 3.301 1 96.5 354 SER A O 1
ATOM 2667 N N . THR A 1 355 ? 18.859 -32.531 1.952 1 95.81 355 THR A N 1
ATOM 2668 C CA . THR A 1 355 ? 20.016 -31.734 2.402 1 95.81 355 THR A CA 1
ATOM 2669 C C . THR A 1 355 ? 19.891 -31.422 3.893 1 95.81 355 THR A C 1
ATOM 2671 O O . THR A 1 355 ? 18.875 -30.906 4.348 1 95.81 355 THR A O 1
ATOM 2674 N N . GLU A 1 356 ? 20.953 -31.688 4.656 1 94.88 356 GLU A N 1
ATOM 2675 C CA . GLU A 1 356 ? 20.953 -31.453 6.098 1 94.88 356 GLU A CA 1
ATOM 2676 C C . GLU A 1 356 ? 21.594 -30.109 6.438 1 94.88 356 GLU A C 1
ATOM 2678 O O . GLU A 1 356 ? 22.281 -29.516 5.613 1 94.88 356 GLU A O 1
ATOM 2683 N N . GLY A 1 357 ? 21.219 -29.656 7.625 1 94.75 357 GLY A N 1
ATOM 2684 C CA . GLY A 1 357 ? 21.828 -28.438 8.102 1 94.75 357 GLY A CA 1
ATOM 2685 C C . GLY A 1 357 ? 20.844 -27.469 8.742 1 94.75 357 GLY A C 1
ATOM 2686 O O . GLY A 1 357 ? 19.625 -27.641 8.602 1 94.75 357 GLY A O 1
ATOM 2687 N N . TYR A 1 358 ? 21.422 -26.5 9.5 1 95.75 358 TYR A N 1
ATOM 2688 C CA . TYR A 1 358 ? 20.703 -25.406 10.141 1 95.75 358 TYR A CA 1
ATOM 2689 C C . TYR A 1 358 ? 21.531 -24.125 10.133 1 95.75 358 TYR A C 1
ATOM 2691 O O . TYR A 1 358 ? 22.703 -24.141 10.508 1 95.75 358 TYR A O 1
ATOM 2699 N N . PRO A 1 359 ? 21 -22.938 9.703 1 96.94 359 PRO A N 1
ATOM 2700 C CA . PRO A 1 359 ? 19.625 -22.766 9.219 1 96.94 359 PRO A CA 1
ATOM 2701 C C . PRO A 1 359 ? 19.266 -23.734 8.102 1 96.94 359 PRO A C 1
ATOM 2703 O O . PRO A 1 359 ? 20.141 -24.156 7.336 1 96.94 359 PRO A O 1
ATOM 2706 N N . ALA A 1 360 ? 18.031 -24.125 8.047 1 98 360 ALA A N 1
ATOM 2707 C CA . ALA A 1 360 ? 17.562 -25.203 7.168 1 98 360 ALA A CA 1
ATOM 2708 C C . ALA A 1 360 ? 17.688 -24.797 5.703 1 98 360 ALA A C 1
ATOM 2710 O O . ALA A 1 360 ? 17.391 -23.656 5.34 1 98 360 ALA A O 1
ATOM 2711 N N . HIS A 1 361 ? 18.156 -25.734 4.895 1 97.38 361 HIS A N 1
ATOM 2712 C CA . HIS A 1 361 ? 18.125 -25.531 3.451 1 97.38 361 HIS A CA 1
ATOM 2713 C C . HIS A 1 361 ? 16.688 -25.406 2.941 1 97.38 361 HIS A C 1
ATOM 2715 O O . HIS A 1 361 ? 15.812 -26.156 3.359 1 97.38 361 HIS A O 1
ATOM 2721 N N . PRO A 1 362 ? 16.406 -24.438 2.07 1 97.12 362 PRO A N 1
ATOM 2722 C CA . PRO A 1 362 ? 15.039 -24.266 1.592 1 97.12 362 PRO A CA 1
ATOM 2723 C C . PRO A 1 362 ? 14.461 -25.531 0.96 1 97.12 362 PRO A C 1
ATOM 2725 O O . PRO A 1 362 ? 13.273 -25.812 1.128 1 97.12 362 PRO A O 1
ATOM 2728 N N . ALA A 1 363 ? 15.266 -26.281 0.224 1 96.88 363 ALA A N 1
ATOM 2729 C CA . ALA A 1 363 ? 14.797 -27.531 -0.374 1 96.88 363 ALA A CA 1
ATOM 2730 C C . ALA A 1 363 ? 14.336 -28.516 0.699 1 96.88 363 ALA A C 1
ATOM 2732 O O . ALA A 1 363 ? 13.367 -29.25 0.499 1 96.88 363 ALA A O 1
ATOM 2733 N N . ARG A 1 364 ? 15.062 -28.531 1.786 1 98.06 364 ARG A N 1
ATOM 2734 C CA . ARG A 1 364 ? 14.695 -29.391 2.91 1 98.06 364 ARG A CA 1
ATOM 2735 C C . ARG A 1 364 ? 13.359 -28.969 3.51 1 98.06 364 ARG A C 1
ATOM 2737 O O . ARG A 1 364 ? 12.57 -29.812 3.934 1 98.06 364 ARG A O 1
ATOM 2744 N N . ILE A 1 365 ? 13.133 -27.703 3.615 1 98.5 365 ILE A N 1
ATOM 2745 C CA . ILE A 1 365 ? 11.875 -27.156 4.117 1 98.5 365 ILE A CA 1
ATOM 2746 C C . ILE A 1 365 ? 10.734 -27.594 3.203 1 98.5 365 ILE A C 1
ATOM 2748 O O . ILE A 1 365 ? 9.672 -28 3.678 1 98.5 365 ILE A O 1
ATOM 2752 N N . MET A 1 366 ? 10.906 -27.531 1.85 1 97.81 366 MET A N 1
ATOM 2753 C CA . MET A 1 366 ? 9.875 -27.938 0.896 1 97.81 366 MET A CA 1
ATOM 2754 C C . MET A 1 366 ? 9.562 -29.422 1.033 1 97.81 366 MET A C 1
ATOM 2756 O O . MET A 1 366 ? 8.406 -29.828 0.908 1 97.81 366 MET A O 1
ATOM 2760 N N . ARG A 1 367 ? 10.617 -30.203 1.239 1 97.62 367 ARG A N 1
ATOM 2761 C CA . ARG A 1 367 ? 10.406 -31.625 1.446 1 97.62 367 ARG A CA 1
ATOM 2762 C C . ARG A 1 367 ? 9.555 -31.891 2.684 1 97.62 367 ARG A C 1
ATOM 2764 O O . ARG A 1 367 ? 8.641 -32.719 2.654 1 97.62 367 ARG A O 1
ATOM 2771 N N . ALA A 1 368 ? 9.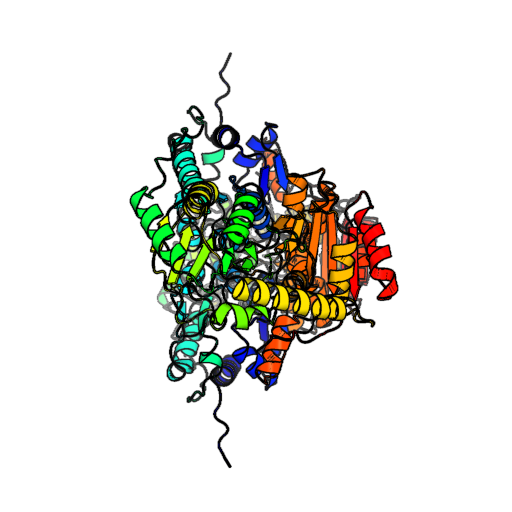875 -31.203 3.74 1 98.25 368 ALA A N 1
ATOM 2772 C CA . ALA A 1 368 ? 9.078 -31.328 4.957 1 98.25 368 ALA A CA 1
ATOM 2773 C C . ALA A 1 368 ? 7.625 -30.953 4.703 1 98.25 368 ALA A C 1
ATOM 2775 O O . ALA A 1 368 ? 6.707 -31.609 5.211 1 98.25 368 ALA A O 1
ATOM 2776 N N . LEU A 1 369 ? 7.367 -29.922 3.941 1 98.31 369 LEU A N 1
ATOM 2777 C CA . LEU A 1 369 ? 6.023 -29.453 3.621 1 98.31 369 LEU A CA 1
ATOM 2778 C C . LEU A 1 369 ? 5.27 -30.5 2.793 1 98.31 369 LEU A C 1
ATOM 2780 O O . LEU A 1 369 ? 4.098 -30.781 3.059 1 98.31 369 LEU A O 1
ATOM 2784 N N . ASP A 1 370 ? 5.887 -31.016 1.712 1 96 370 ASP A N 1
ATOM 2785 C CA . ASP A 1 370 ? 5.137 -31.922 0.854 1 96 370 ASP A CA 1
ATOM 2786 C C . ASP A 1 370 ? 4.816 -33.219 1.586 1 96 370 ASP A C 1
ATOM 2788 O O . ASP A 1 370 ? 3.896 -33.938 1.197 1 96 370 ASP A O 1
ATOM 2792 N N . ARG A 1 371 ? 5.578 -33.562 2.695 1 97 371 ARG A N 1
ATOM 2793 C CA . ARG A 1 371 ? 5.336 -34.781 3.482 1 97 371 ARG A CA 1
ATOM 2794 C C . ARG A 1 371 ? 4.246 -34.531 4.523 1 97 371 ARG A C 1
ATOM 2796 O O . ARG A 1 371 ? 3.68 -35.469 5.062 1 97 371 ARG A O 1
ATOM 2803 N N . THR A 1 372 ? 3.965 -33.281 4.816 1 98.38 372 THR A N 1
ATOM 2804 C CA . THR A 1 372 ? 3.105 -33 5.965 1 98.38 372 THR A CA 1
ATOM 2805 C C . THR A 1 372 ? 1.804 -32.344 5.527 1 98.38 372 THR A C 1
ATOM 2807 O O . THR A 1 372 ? 0.763 -32.531 6.16 1 98.38 372 THR A O 1
ATOM 2810 N N . VAL A 1 373 ? 1.77 -31.562 4.496 1 98.06 373 VAL A N 1
ATOM 2811 C CA . VAL A 1 373 ? 0.595 -30.828 4.035 1 98.06 373 VAL A CA 1
ATOM 2812 C C . VAL A 1 373 ? -0.432 -31.812 3.463 1 98.06 373 VAL A C 1
ATOM 2814 O O . VAL A 1 373 ? -0.068 -32.812 2.818 1 98.06 373 VAL A O 1
ATOM 2817 N N . ALA A 1 374 ? -1.695 -31.547 3.646 1 98 374 ALA A N 1
ATOM 2818 C CA . ALA A 1 374 ? -2.771 -32.406 3.15 1 98 374 ALA A CA 1
ATOM 2819 C C . ALA A 1 374 ? -2.746 -32.5 1.627 1 98 374 ALA A C 1
ATOM 2821 O O . ALA A 1 374 ? -2.426 -31.516 0.949 1 98 374 ALA A O 1
ATOM 2822 N N . PRO A 1 375 ? -3.123 -33.625 1.057 1 95.69 375 PRO A N 1
ATOM 2823 C CA . PRO A 1 375 ? -3.045 -33.844 -0.39 1 95.69 375 PRO A CA 1
ATOM 2824 C C . PRO A 1 375 ? -3.992 -32.906 -1.171 1 95.69 375 PRO A C 1
ATOM 2826 O O . PRO A 1 375 ? -3.818 -32.719 -2.377 1 95.69 375 PRO A O 1
ATOM 2829 N N . ASP A 1 376 ? -4.98 -32.406 -0.497 1 95.44 376 ASP A N 1
ATOM 2830 C CA . ASP A 1 376 ? -5.93 -31.531 -1.199 1 95.44 376 ASP A CA 1
ATOM 2831 C C . ASP A 1 376 ? -5.914 -30.109 -0.629 1 95.44 376 ASP A C 1
ATOM 2833 O O . ASP A 1 376 ? -6.906 -29.391 -0.738 1 95.44 376 ASP A O 1
ATOM 2837 N N . ALA A 1 377 ? -4.816 -29.766 0.039 1 97.56 377 ALA A N 1
ATOM 2838 C CA . ALA A 1 377 ? -4.684 -28.453 0.65 1 97.56 377 ALA A CA 1
ATOM 2839 C C . ALA A 1 377 ? -4.598 -27.359 -0.413 1 97.56 377 ALA A C 1
ATOM 2841 O O . ALA A 1 377 ? -4.445 -27.656 -1.602 1 97.56 377 ALA A O 1
ATOM 2842 N N . ILE A 1 378 ? -4.824 -26.156 -0.025 1 97.69 378 ILE A N 1
ATOM 2843 C CA . ILE A 1 378 ? -4.555 -24.984 -0.852 1 97.69 378 ILE A CA 1
ATOM 2844 C C . ILE A 1 378 ? -3.258 -24.328 -0.397 1 97.69 378 ILE A C 1
ATOM 2846 O O . ILE A 1 378 ? -3.094 -24.016 0.785 1 97.69 378 ILE A O 1
ATOM 2850 N N . LEU A 1 379 ? -2.352 -24.203 -1.298 1 97.94 379 LEU A N 1
ATOM 2851 C CA . LEU A 1 379 ? -1.086 -23.531 -1.042 1 97.94 379 LEU A CA 1
ATOM 2852 C C . LEU A 1 379 ? -1.108 -22.109 -1.599 1 97.94 379 LEU A C 1
ATOM 2854 O O . LEU A 1 379 ? -1.348 -21.906 -2.791 1 97.94 379 LEU A O 1
ATOM 2858 N N . ALA A 1 380 ? -0.985 -21.141 -0.738 1 98.31 380 ALA A N 1
ATOM 2859 C CA . ALA A 1 380 ? -0.83 -19.75 -1.146 1 98.31 380 ALA A CA 1
ATOM 2860 C C . ALA A 1 380 ? 0.636 -19.328 -1.106 1 98.31 380 ALA A C 1
ATOM 2862 O O . ALA A 1 380 ? 1.225 -19.203 -0.03 1 98.31 380 ALA A O 1
ATOM 2863 N N . LEU A 1 381 ? 1.193 -19.062 -2.248 1 97.81 381 LEU A N 1
ATOM 2864 C CA . LEU A 1 381 ? 2.615 -18.75 -2.34 1 97.81 381 LEU A CA 1
ATOM 2865 C C . LEU A 1 381 ? 2.84 -17.25 -2.469 1 97.81 381 LEU A C 1
ATOM 2867 O O . LEU A 1 381 ? 2.172 -16.578 -3.264 1 97.81 381 LEU A O 1
ATOM 2871 N N . ASP A 1 382 ? 3.732 -16.75 -1.655 1 98.12 382 ASP A N 1
ATOM 2872 C CA . ASP A 1 382 ? 4.203 -15.383 -1.858 1 98.12 382 ASP A CA 1
ATOM 2873 C C . ASP A 1 382 ? 5.223 -15.312 -2.992 1 98.12 382 ASP A C 1
ATOM 2875 O O . ASP A 1 382 ? 5.449 -16.297 -3.691 1 98.12 382 ASP A O 1
ATOM 2879 N N . THR A 1 383 ? 5.758 -14.141 -3.219 1 96.62 383 THR A N 1
ATOM 2880 C CA . THR A 1 383 ? 6.727 -13.977 -4.297 1 96.62 383 THR A CA 1
ATOM 2881 C C . THR A 1 383 ? 8.148 -13.875 -3.74 1 96.62 383 THR A C 1
ATOM 2883 O O . THR A 1 383 ? 8.391 -13.164 -2.766 1 96.62 383 THR A O 1
ATOM 2886 N N . GLY A 1 384 ? 9.016 -14.562 -4.277 1 94.44 384 GLY A N 1
ATOM 2887 C CA . GLY A 1 384 ? 10.422 -14.617 -3.893 1 94.44 384 GLY A CA 1
ATOM 2888 C C . GLY A 1 384 ? 11.023 -16 -4.016 1 94.44 384 GLY A C 1
ATOM 2889 O O . GLY A 1 384 ? 10.523 -16.844 -4.777 1 94.44 384 GLY A O 1
ATOM 2890 N N . ASP A 1 385 ? 12.094 -16.234 -3.289 1 94.62 385 ASP A N 1
ATOM 2891 C CA . ASP A 1 385 ? 12.758 -17.531 -3.322 1 94.62 385 ASP A CA 1
ATOM 2892 C C . ASP A 1 385 ? 11.828 -18.625 -2.82 1 94.62 385 ASP A C 1
ATOM 2894 O O . ASP A 1 385 ? 11.922 -19.781 -3.26 1 94.62 385 ASP A O 1
ATOM 2898 N N . ASN A 1 386 ? 10.914 -18.234 -1.952 1 96.19 386 ASN A N 1
ATOM 2899 C CA . ASN A 1 386 ? 9.945 -19.203 -1.461 1 96.19 386 ASN A CA 1
ATOM 2900 C C . ASN A 1 386 ? 9.125 -19.812 -2.6 1 96.19 386 ASN A C 1
ATOM 2902 O O . ASN A 1 386 ? 8.828 -21 -2.598 1 96.19 386 ASN A O 1
ATOM 2906 N N . THR A 1 387 ? 8.797 -19 -3.576 1 94.56 387 THR A N 1
ATOM 2907 C CA . THR A 1 387 ? 8.031 -19.453 -4.727 1 94.56 387 THR A CA 1
ATOM 2908 C C . THR A 1 387 ? 8.867 -20.406 -5.59 1 94.56 387 THR A C 1
ATOM 2910 O O . THR A 1 387 ? 8.383 -21.453 -6.023 1 94.56 387 THR A O 1
ATOM 2913 N N . VAL A 1 388 ? 10.117 -20.078 -5.809 1 93.44 388 VAL A N 1
ATOM 2914 C CA . VAL A 1 388 ? 10.992 -20.844 -6.699 1 93.44 388 VAL A CA 1
ATOM 2915 C C . VAL A 1 388 ? 11.305 -22.203 -6.09 1 93.44 388 VAL A C 1
ATOM 2917 O O . VAL A 1 388 ? 11.242 -23.219 -6.77 1 93.44 388 VAL A O 1
ATOM 2920 N N . TRP A 1 389 ? 11.594 -22.188 -4.816 1 95.44 389 TRP A N 1
ATOM 2921 C CA . TRP A 1 389 ? 11.914 -23.438 -4.141 1 95.44 389 TRP A CA 1
ATOM 2922 C C . TRP A 1 389 ? 10.688 -24.344 -4.062 1 95.44 389 TRP A C 1
ATOM 2924 O O . TRP A 1 389 ? 10.797 -25.562 -4.168 1 95.44 389 TRP A O 1
ATOM 2934 N N . THR A 1 390 ? 9.539 -23.734 -3.832 1 95.44 390 THR A N 1
ATOM 2935 C CA . THR A 1 390 ? 8.312 -24.531 -3.814 1 95.44 390 THR A CA 1
ATOM 2936 C C . THR A 1 390 ? 8.062 -25.172 -5.18 1 95.44 390 THR A C 1
ATOM 2938 O O . THR A 1 390 ? 7.738 -26.359 -5.27 1 95.44 390 THR A O 1
ATOM 2941 N N . ASN A 1 391 ? 8.195 -24.359 -6.215 1 92.56 391 ASN A N 1
ATOM 2942 C CA . ASN A 1 391 ? 8.016 -24.875 -7.562 1 92.56 391 ASN A CA 1
ATOM 2943 C C . ASN A 1 391 ? 8.984 -26.016 -7.855 1 92.56 391 ASN A C 1
ATOM 2945 O O . ASN A 1 391 ? 8.617 -27 -8.5 1 92.56 391 ASN A O 1
ATOM 2949 N N . ARG A 1 392 ? 10.148 -25.922 -7.359 1 92.94 392 ARG A N 1
ATOM 2950 C CA . ARG A 1 392 ? 11.227 -26.859 -7.68 1 92.94 392 ARG A CA 1
ATOM 2951 C C . ARG A 1 392 ? 11.086 -28.156 -6.879 1 92.94 392 ARG A C 1
ATOM 2953 O O . ARG A 1 392 ? 11.188 -29.25 -7.434 1 92.94 392 ARG A O 1
ATOM 2960 N N . ASN A 1 393 ? 10.781 -28 -5.578 1 95.31 393 ASN A N 1
ATOM 2961 C CA . ASN A 1 393 ? 11.047 -29.156 -4.723 1 95.31 393 ASN A CA 1
ATOM 2962 C C . ASN A 1 393 ? 9.766 -29.703 -4.109 1 95.31 393 ASN A C 1
ATOM 2964 O O . ASN A 1 393 ? 9.75 -30.828 -3.596 1 95.31 393 ASN A O 1
ATOM 2968 N N . PHE A 1 394 ? 8.75 -28.922 -4.055 1 95.94 394 PHE A N 1
ATOM 2969 C CA . PHE A 1 394 ? 7.496 -29.438 -3.506 1 95.94 394 PHE A CA 1
ATOM 2970 C C . PHE A 1 394 ? 6.863 -30.438 -4.453 1 95.94 394 PHE A C 1
ATOM 2972 O O . PHE A 1 394 ? 6.586 -30.125 -5.613 1 95.94 394 PHE A O 1
ATOM 2979 N N . ARG A 1 395 ? 6.609 -31.641 -3.994 1 93.94 395 ARG A N 1
ATOM 2980 C CA . ARG A 1 395 ? 5.973 -32.688 -4.777 1 93.94 395 ARG A CA 1
ATOM 2981 C C . ARG A 1 395 ? 4.453 -32.656 -4.629 1 93.94 395 ARG A C 1
ATOM 2983 O O . ARG A 1 395 ? 3.91 -33.125 -3.633 1 93.94 395 ARG A O 1
ATOM 2990 N N . GLN A 1 396 ? 3.934 -32.188 -5.676 1 91.88 396 GLN A N 1
ATOM 2991 C CA . GLN A 1 396 ? 2.502 -31.891 -5.656 1 91.88 396 GLN A CA 1
ATOM 2992 C C . GLN A 1 396 ? 1.686 -33.188 -5.711 1 91.88 396 GLN A C 1
ATOM 2994 O O . GLN A 1 396 ? 2.049 -34.125 -6.418 1 91.88 396 GLN A O 1
ATOM 2999 N N . LYS A 1 397 ? 0.592 -33.156 -4.996 1 92.25 397 LYS A N 1
ATOM 3000 C CA . LYS A 1 397 ? -0.454 -34.188 -5.121 1 92.25 397 LYS A CA 1
ATOM 3001 C C . LYS A 1 397 ? -1.714 -33.594 -5.75 1 92.25 397 LYS A C 1
ATOM 3003 O O . LYS A 1 397 ? -1.728 -33.281 -6.941 1 92.25 397 LYS A O 1
ATOM 3008 N N . ASP A 1 398 ? -2.727 -33.25 -5.02 1 90.38 398 ASP A N 1
ATOM 3009 C CA . ASP A 1 398 ? -3.957 -32.656 -5.523 1 90.38 398 ASP A CA 1
ATOM 3010 C C . ASP A 1 398 ? -4.168 -31.266 -4.938 1 90.38 398 ASP A C 1
ATOM 3012 O O . ASP A 1 398 ? -5.301 -30.797 -4.82 1 90.38 398 ASP A O 1
ATOM 3016 N N . GLN A 1 399 ? -3.043 -30.734 -4.512 1 93.69 399 GLN A N 1
ATOM 3017 C CA . GLN A 1 399 ? -3.164 -29.406 -3.916 1 93.69 399 GLN A CA 1
ATOM 3018 C C . GLN A 1 399 ? -3.477 -28.359 -4.973 1 93.69 399 GLN A C 1
ATOM 3020 O O . GLN A 1 399 ? -3.029 -28.469 -6.117 1 93.69 399 GLN A O 1
ATOM 3025 N N . SER A 1 400 ? -4.238 -27.328 -4.637 1 92.56 400 SER A N 1
ATOM 3026 C CA . SER A 1 400 ? -4.391 -26.094 -5.418 1 92.56 400 SER A CA 1
ATOM 3027 C C . SER A 1 400 ? -3.355 -25.062 -5.016 1 92.56 400 SER A C 1
ATOM 3029 O O . SER A 1 400 ? -3.008 -24.938 -3.84 1 92.56 400 SER A O 1
ATOM 3031 N N . VAL A 1 401 ? -2.881 -24.328 -6.008 1 94.81 401 VAL A N 1
ATOM 3032 C CA . VAL A 1 401 ? -1.834 -23.359 -5.723 1 94.81 401 VAL A CA 1
ATOM 3033 C C . VAL A 1 401 ? -2.285 -21.969 -6.168 1 94.81 401 VAL A C 1
ATOM 3035 O O . VAL A 1 401 ? -2.771 -21.797 -7.289 1 94.81 401 VAL A O 1
ATOM 3038 N N . LEU A 1 402 ? -2.197 -21.016 -5.281 1 96.19 402 LEU A N 1
ATOM 3039 C CA . LEU A 1 402 ? -2.43 -19.594 -5.578 1 96.19 402 LEU A CA 1
ATOM 3040 C C . LEU A 1 402 ? -1.114 -18.828 -5.609 1 96.19 402 LEU A C 1
ATOM 3042 O O . LEU A 1 402 ? -0.294 -18.953 -4.699 1 96.19 402 LEU A O 1
ATOM 3046 N N . VAL A 1 403 ? -0.876 -18.109 -6.672 1 95.12 403 VAL A N 1
ATOM 3047 C CA . VAL A 1 403 ? 0.359 -17.344 -6.82 1 95.12 403 VAL A CA 1
ATOM 3048 C C . VAL A 1 403 ? 0.066 -16 -7.504 1 95.12 403 VAL A C 1
ATOM 3050 O O . VAL A 1 403 ? -0.951 -15.867 -8.188 1 95.12 403 VAL A O 1
ATOM 3053 N N . SER A 1 404 ? 0.869 -14.984 -7.188 1 96.44 404 SER A N 1
ATOM 3054 C CA . SER A 1 404 ? 0.959 -13.82 -8.062 1 96.44 404 SER A CA 1
ATOM 3055 C C . SER A 1 404 ? 1.82 -14.117 -9.289 1 96.44 404 SER A C 1
ATOM 3057 O O . SER A 1 404 ? 3.051 -14.109 -9.203 1 96.44 404 SER A O 1
ATOM 3059 N N . GLY A 1 405 ? 1.242 -14.359 -10.398 1 91.5 405 GLY A N 1
ATOM 3060 C CA . GLY A 1 405 ? 1.904 -14.945 -11.555 1 91.5 405 GLY A CA 1
ATOM 3061 C C . GLY A 1 405 ? 2.762 -13.953 -12.32 1 91.5 405 GLY A C 1
ATOM 3062 O O . GLY A 1 405 ? 3.986 -13.945 -12.172 1 91.5 405 GLY A O 1
ATOM 3063 N N . TYR A 1 406 ? 2.162 -13.031 -13 1 89.19 406 TYR A N 1
ATOM 3064 C CA . TYR A 1 406 ? 2.906 -12.125 -13.867 1 89.19 406 TYR A CA 1
ATOM 3065 C C . TYR A 1 406 ? 3.262 -10.836 -13.133 1 89.19 406 TYR A C 1
ATOM 3067 O O . TYR A 1 406 ? 4.289 -10.211 -13.414 1 89.19 406 TYR A O 1
ATOM 3075 N N . TRP A 1 407 ? 2.439 -10.461 -12.203 1 94.88 407 TRP A N 1
ATOM 3076 C CA . TRP A 1 407 ? 2.664 -9.242 -11.438 1 94.88 407 TRP A CA 1
ATOM 3077 C C . TRP A 1 407 ? 3.781 -9.43 -10.422 1 94.88 407 TRP A C 1
ATOM 3079 O O . TRP A 1 407 ? 4.523 -8.492 -10.117 1 94.88 407 TRP A O 1
ATOM 3089 N N . ARG A 1 408 ? 3.895 -10.664 -9.898 1 95.44 408 ARG A N 1
ATOM 3090 C CA . ARG A 1 408 ? 4.992 -11.07 -9.023 1 95.44 408 ARG A CA 1
ATOM 3091 C C . ARG A 1 408 ? 5.164 -10.086 -7.871 1 95.44 408 ARG A C 1
ATOM 3093 O O . ARG A 1 408 ? 6.266 -9.578 -7.641 1 95.44 408 ARG A O 1
ATOM 3100 N N . THR A 1 409 ? 4.16 -9.859 -7.145 1 97.75 409 THR A N 1
ATOM 3101 C CA . THR A 1 409 ? 4.203 -8.922 -6.027 1 97.75 409 THR A CA 1
ATOM 3102 C C . THR A 1 409 ? 4.48 -9.656 -4.719 1 97.75 409 THR A C 1
ATOM 3104 O O . THR A 1 409 ? 3.977 -10.758 -4.5 1 97.75 409 THR A O 1
ATOM 3107 N N . MET A 1 410 ? 5.352 -9.086 -3.93 1 97.88 410 MET A N 1
ATOM 3108 C CA . MET A 1 410 ? 5.492 -9.531 -2.547 1 97.88 410 MET A CA 1
ATOM 3109 C C . MET A 1 410 ? 4.25 -9.195 -1.735 1 97.88 410 MET A C 1
ATOM 3111 O O . MET A 1 410 ? 3.584 -8.188 -1.999 1 97.88 410 MET A O 1
ATOM 3115 N N . GLY A 1 411 ? 3.91 -9.984 -0.791 1 98.44 411 GLY A N 1
ATOM 3116 C CA . GLY A 1 411 ? 2.811 -9.695 0.113 1 98.44 411 GLY A CA 1
ATOM 3117 C C . GLY A 1 411 ? 1.515 -10.375 -0.283 1 98.44 411 GLY A C 1
ATOM 3118 O O . GLY A 1 411 ? 0.492 -10.211 0.387 1 98.44 411 GLY A O 1
ATOM 3119 N N . PHE A 1 412 ? 1.512 -11.211 -1.317 1 98.69 412 PHE A N 1
ATOM 3120 C CA . PHE A 1 412 ? 0.308 -11.852 -1.837 1 98.69 412 PHE A CA 1
ATOM 3121 C C . PHE A 1 412 ? -0.076 -13.055 -0.983 1 98.69 412 PHE A C 1
ATOM 3123 O O . PHE A 1 412 ? -1.261 -13.336 -0.802 1 98.69 412 PHE A O 1
ATOM 3130 N N . GLY A 1 413 ? 0.809 -13.781 -0.413 1 98.75 413 GLY A N 1
ATOM 3131 C CA . GLY A 1 413 ? 0.627 -15.094 0.194 1 98.75 413 GLY A CA 1
ATOM 3132 C C . GLY A 1 413 ? -0.413 -15.102 1.298 1 98.75 413 GLY A C 1
ATOM 3133 O O . GLY A 1 413 ? -1.378 -15.867 1.244 1 98.75 413 GLY A O 1
ATOM 3134 N N . LEU A 1 414 ? -0.3 -14.203 2.266 1 98.94 414 LEU A N 1
ATOM 3135 C CA . LEU A 1 414 ? -1.198 -14.188 3.416 1 98.94 414 LEU A CA 1
ATOM 3136 C C . LEU A 1 414 ? -2.615 -13.812 2.992 1 98.94 414 LEU A C 1
ATOM 3138 O O . LEU A 1 414 ? -3.572 -14.523 3.318 1 98.94 414 LEU A O 1
ATOM 3142 N N . PRO A 1 415 ? -2.828 -12.703 2.217 1 98.94 415 PRO A N 1
ATOM 3143 C CA . PRO A 1 415 ? -4.184 -12.383 1.761 1 98.94 415 PRO A CA 1
ATOM 3144 C C . PRO A 1 415 ? -4.824 -13.531 0.977 1 98.94 415 PRO A C 1
ATOM 3146 O O . PRO A 1 415 ? -6.016 -13.797 1.138 1 98.94 415 PRO A O 1
ATOM 3149 N N . ALA A 1 416 ? -4.012 -14.195 0.132 1 98.88 416 ALA A N 1
ATOM 3150 C CA . ALA A 1 416 ? -4.531 -15.312 -0.654 1 98.88 416 ALA A CA 1
ATOM 3151 C C . ALA A 1 416 ? -4.973 -16.453 0.249 1 98.88 416 ALA A C 1
ATOM 3153 O O . ALA A 1 416 ? -6.023 -17.062 0.021 1 98.88 416 ALA A O 1
ATOM 3154 N N . ALA A 1 417 ? -4.176 -16.781 1.271 1 98.94 417 ALA A N 1
ATOM 3155 C CA . ALA A 1 417 ? -4.523 -17.844 2.213 1 98.94 417 ALA A CA 1
ATOM 3156 C C . ALA A 1 417 ? -5.812 -17.516 2.963 1 98.94 417 ALA A C 1
ATOM 3158 O O . ALA A 1 417 ? -6.66 -18.375 3.168 1 98.94 417 ALA A O 1
ATOM 3159 N N . MET A 1 418 ? -5.949 -16.25 3.377 1 98.94 418 MET A N 1
ATOM 3160 C CA . MET A 1 418 ? -7.152 -15.828 4.094 1 98.94 418 MET A CA 1
ATOM 3161 C C . MET A 1 418 ? -8.383 -15.969 3.211 1 98.94 418 MET A C 1
ATOM 3163 O O . MET A 1 418 ? -9.414 -16.5 3.648 1 98.94 418 MET A O 1
ATOM 3167 N N . ALA A 1 419 ? -8.273 -15.492 1.939 1 98.88 419 ALA A N 1
ATOM 3168 C CA . ALA A 1 419 ? -9.391 -15.641 1.005 1 98.88 419 ALA A CA 1
ATOM 3169 C C . ALA A 1 419 ? -9.734 -17.109 0.786 1 98.88 419 ALA A C 1
ATOM 3171 O O . ALA A 1 419 ? -10.906 -17.484 0.8 1 98.88 419 ALA A O 1
ATOM 3172 N N . ALA A 1 420 ? -8.68 -17.953 0.61 1 98.81 420 ALA A N 1
ATOM 3173 C CA . ALA A 1 420 ? -8.883 -19.375 0.361 1 98.81 420 ALA A CA 1
ATOM 3174 C C . ALA A 1 420 ? -9.625 -20.031 1.52 1 98.81 420 ALA A C 1
ATOM 3176 O O . ALA A 1 420 ? -10.523 -20.859 1.305 1 98.81 420 ALA A O 1
ATOM 3177 N N . LYS A 1 421 ? -9.219 -19.688 2.752 1 98.81 421 LYS A N 1
ATOM 3178 C CA . LYS A 1 421 ? -9.844 -20.312 3.92 1 98.81 421 LYS A CA 1
ATOM 317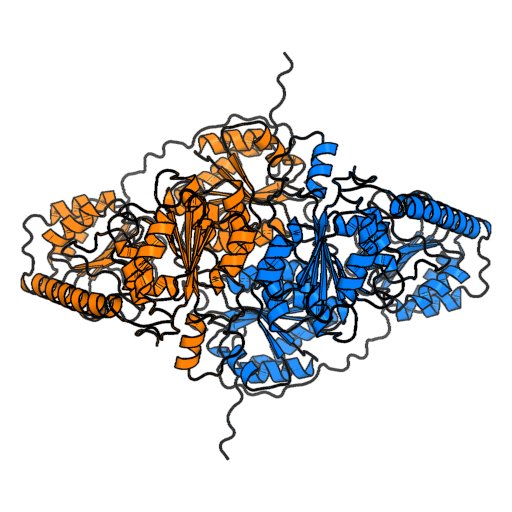9 C C . LYS A 1 421 ? -11.305 -19.891 4.051 1 98.81 421 LYS A C 1
ATOM 3181 O O . LYS A 1 421 ? -12.148 -20.672 4.492 1 98.81 421 LYS A O 1
ATOM 3186 N N . LEU A 1 422 ? -11.617 -18.641 3.723 1 98.75 422 LEU A N 1
ATOM 3187 C CA . LEU A 1 422 ? -13 -18.172 3.748 1 98.75 422 LEU A CA 1
ATOM 3188 C C . LEU A 1 422 ? -13.844 -18.906 2.723 1 98.75 422 LEU A C 1
ATOM 3190 O O . LEU A 1 422 ? -15.023 -19.188 2.965 1 98.75 422 LEU A O 1
ATOM 3194 N N . ILE A 1 423 ? -13.266 -19.266 1.55 1 98.31 423 ILE A N 1
ATOM 3195 C CA . ILE A 1 423 ? -13.969 -19.906 0.441 1 98.31 423 ILE A CA 1
ATOM 3196 C C . ILE A 1 423 ? -14.133 -21.391 0.728 1 98.31 423 ILE A C 1
ATOM 3198 O O . ILE A 1 423 ? -15.195 -21.969 0.469 1 98.31 423 ILE A O 1
ATOM 3202 N N . GLU A 1 424 ? -12.984 -22.031 1.245 1 98.06 424 GLU A N 1
ATOM 3203 C CA . GLU A 1 424 ? -12.953 -23.453 1.556 1 98.06 424 GLU A CA 1
ATOM 3204 C C . GLU A 1 424 ? -12.594 -23.688 3.021 1 98.06 424 GLU A C 1
ATOM 3206 O O . GLU A 1 424 ? -11.5 -24.172 3.332 1 98.06 424 GLU A O 1
ATOM 3211 N N . PRO A 1 425 ? -13.555 -23.531 3.895 1 97.69 425 PRO A N 1
ATOM 3212 C CA . PRO A 1 425 ? -13.266 -23.594 5.328 1 97.69 425 PRO A CA 1
ATOM 3213 C C . PRO A 1 425 ? -12.812 -24.984 5.77 1 97.69 425 PRO A C 1
ATOM 3215 O O . PRO A 1 425 ? -12.125 -25.125 6.781 1 97.69 425 PRO A O 1
ATOM 3218 N N . GLU A 1 426 ? -13.141 -26 4.98 1 97.38 426 GLU A N 1
ATOM 3219 C CA . GLU A 1 426 ? -12.844 -27.375 5.391 1 97.38 426 GLU A CA 1
ATOM 3220 C C . GLU A 1 426 ? -11.461 -27.812 4.91 1 97.38 426 GLU A C 1
ATOM 3222 O O . GLU A 1 426 ? -10.914 -28.797 5.398 1 97.38 426 GLU A O 1
ATOM 3227 N N . LYS A 1 427 ? -10.898 -27.109 3.955 1 97.88 427 LYS A N 1
ATOM 3228 C CA . LYS A 1 427 ? -9.594 -27.484 3.41 1 97.88 427 LYS A CA 1
ATOM 3229 C C . LYS A 1 427 ? -8.461 -26.906 4.258 1 97.88 427 LYS A C 1
ATOM 3231 O O . LYS A 1 427 ? -8.602 -25.844 4.855 1 97.88 427 LYS A O 1
ATOM 3236 N N . GLN A 1 428 ? -7.402 -27.688 4.305 1 98.5 428 GLN A N 1
ATOM 3237 C CA . GLN A 1 428 ? -6.168 -27.141 4.863 1 98.5 428 GLN A CA 1
ATOM 3238 C C . GLN A 1 428 ? -5.594 -26.062 3.963 1 98.5 428 GLN A C 1
ATOM 3240 O O . GLN A 1 428 ? -5.555 -26.203 2.74 1 98.5 428 GLN A O 1
ATOM 3245 N N . VAL A 1 429 ? -5.309 -24.891 4.535 1 98.81 429 VAL A N 1
ATOM 3246 C CA . VAL A 1 429 ? -4.738 -23.766 3.785 1 98.81 429 VAL A CA 1
ATOM 3247 C C . VAL A 1 429 ? -3.383 -23.391 4.379 1 98.81 429 VAL A C 1
ATOM 3249 O O . VAL A 1 429 ? -3.27 -23.156 5.582 1 98.81 429 VAL A O 1
ATOM 3252 N N . VAL A 1 430 ? -2.336 -23.328 3.549 1 98.81 430 VAL A N 1
ATOM 3253 C CA . VAL A 1 430 ? -0.972 -23.031 3.975 1 98.81 430 VAL A CA 1
ATOM 3254 C C . VAL A 1 430 ? -0.404 -21.906 3.129 1 98.81 430 VAL A C 1
ATOM 3256 O O . VAL A 1 430 ? -0.409 -21.969 1.897 1 98.81 430 VAL A O 1
ATOM 3259 N N . ALA A 1 431 ? -0.011 -20.844 3.77 1 98.88 431 ALA A N 1
ATOM 3260 C CA . ALA A 1 431 ? 0.758 -19.797 3.102 1 98.88 431 ALA A CA 1
ATOM 3261 C C . ALA A 1 431 ? 2.258 -20.031 3.254 1 98.88 431 ALA A C 1
ATOM 3263 O O . ALA A 1 431 ? 2.75 -20.25 4.363 1 98.88 431 ALA A O 1
ATOM 3264 N N . ILE A 1 432 ? 2.969 -20.109 2.186 1 98.81 432 ILE A N 1
ATOM 3265 C CA . ILE A 1 432 ? 4.426 -20.203 2.162 1 98.81 432 ILE A CA 1
ATOM 3266 C C . ILE A 1 432 ? 5.012 -18.844 1.766 1 98.81 432 ILE A C 1
ATOM 3268 O O . ILE A 1 432 ? 4.914 -18.438 0.607 1 98.81 432 ILE A O 1
ATOM 3272 N N . VAL A 1 433 ? 5.641 -18.172 2.744 1 98.75 433 VAL A N 1
ATOM 3273 C CA . VAL A 1 433 ? 5.992 -16.781 2.527 1 98.75 433 VAL A CA 1
ATOM 3274 C C . VAL A 1 433 ? 7.449 -16.547 2.924 1 98.75 433 VAL A C 1
ATOM 3276 O O . VAL A 1 433 ? 8.008 -17.297 3.73 1 98.75 433 VAL A O 1
ATOM 3279 N N . GLY A 1 434 ? 8.094 -15.57 2.254 1 98.44 434 GLY A N 1
ATOM 3280 C CA . GLY A 1 434 ? 9.344 -15.031 2.76 1 98.44 434 GLY A CA 1
ATOM 3281 C C . GLY A 1 434 ? 9.156 -14.055 3.904 1 98.44 434 GLY A C 1
ATOM 3282 O O . GLY A 1 434 ? 8.07 -13.492 4.07 1 98.44 434 GLY A O 1
ATOM 3283 N N . ASP A 1 435 ? 10.281 -13.844 4.648 1 98.31 435 ASP A N 1
ATOM 3284 C CA . ASP A 1 435 ? 10.219 -12.898 5.758 1 98.31 435 ASP A CA 1
ATOM 3285 C C . ASP A 1 435 ? 9.938 -11.484 5.258 1 98.31 435 ASP A C 1
ATOM 3287 O O . ASP A 1 435 ? 9.133 -10.758 5.848 1 98.31 435 ASP A O 1
ATOM 3291 N N . GLY A 1 436 ? 10.516 -11.078 4.133 1 97.94 436 GLY A N 1
ATOM 3292 C CA . GLY A 1 436 ? 10.25 -9.766 3.572 1 97.94 436 GLY A CA 1
ATOM 3293 C C . GLY A 1 436 ? 8.828 -9.602 3.07 1 97.94 436 GLY A C 1
ATOM 3294 O O . GLY A 1 436 ? 8.188 -8.578 3.316 1 97.94 436 GLY A O 1
ATOM 3295 N N . GLY A 1 437 ? 8.32 -10.602 2.34 1 98.12 437 GLY A N 1
ATOM 3296 C CA . GLY A 1 437 ? 6.98 -10.562 1.772 1 98.12 437 GLY A CA 1
ATOM 3297 C C . GLY A 1 437 ? 5.891 -10.484 2.822 1 98.12 437 GLY A C 1
ATOM 3298 O O . GLY A 1 437 ? 4.941 -9.711 2.68 1 98.12 437 GLY A O 1
ATOM 3299 N N . LEU A 1 438 ? 6 -11.242 3.91 1 98.69 438 LEU A N 1
ATOM 3300 C CA . LEU A 1 438 ? 4.996 -11.242 4.969 1 98.69 438 LEU A CA 1
ATOM 3301 C C . LEU A 1 438 ? 4.895 -9.859 5.609 1 98.69 438 LEU A C 1
ATOM 3303 O O . LEU A 1 438 ? 3.799 -9.422 5.969 1 98.69 438 LEU A O 1
ATOM 3307 N N . GLN A 1 439 ? 6.016 -9.211 5.754 1 98.19 439 GLN A N 1
ATOM 3308 C CA . GLN A 1 439 ? 6.059 -7.941 6.469 1 98.19 439 GLN A CA 1
ATOM 3309 C C . GLN A 1 439 ? 5.359 -6.84 5.676 1 98.19 439 GLN A C 1
ATOM 3311 O O . GLN A 1 439 ? 5.012 -5.797 6.23 1 98.19 439 GLN A O 1
ATOM 3316 N N . MET A 1 440 ? 5.078 -7.02 4.395 1 98.06 440 MET A N 1
ATOM 3317 C CA . MET A 1 440 ? 4.375 -6.02 3.6 1 98.06 440 MET A CA 1
ATOM 3318 C C . MET A 1 440 ? 2.885 -6.012 3.93 1 98.06 440 MET A C 1
ATOM 3320 O O . MET A 1 440 ? 2.178 -5.055 3.609 1 98.06 440 MET A O 1
ATOM 3324 N N . VAL A 1 441 ? 2.363 -7.086 4.547 1 98.25 441 VAL A N 1
ATOM 3325 C CA . VAL A 1 441 ? 0.953 -7.199 4.906 1 98.25 441 VAL A CA 1
ATOM 3326 C C . VAL A 1 441 ? 0.82 -7.676 6.348 1 98.25 441 VAL A C 1
ATOM 3328 O O . VAL A 1 441 ? -0.146 -8.359 6.695 1 98.25 441 VAL A O 1
ATOM 3331 N N . LEU A 1 442 ? 1.732 -7.359 7.215 1 98 442 LEU A N 1
ATOM 3332 C CA . LEU A 1 442 ? 1.94 -7.922 8.547 1 98 442 LEU A CA 1
ATOM 3333 C C . LEU A 1 442 ? 0.705 -7.727 9.414 1 98 442 LEU A C 1
ATOM 3335 O O . LEU A 1 442 ? 0.322 -8.625 10.172 1 98 442 LEU A O 1
ATOM 3339 N N . ALA A 1 443 ? 0.058 -6.594 9.336 1 97.94 443 ALA A N 1
ATOM 3340 C CA . ALA A 1 443 ? -1.057 -6.254 10.211 1 97.94 443 ALA A CA 1
ATOM 3341 C C . ALA A 1 443 ? -2.256 -7.16 9.953 1 97.94 443 ALA A C 1
ATOM 3343 O O . ALA A 1 443 ? -3.109 -7.34 10.828 1 97.94 443 ALA A O 1
ATOM 3344 N N . ASP A 1 444 ? -2.332 -7.777 8.805 1 98.62 444 ASP A N 1
ATOM 3345 C CA . ASP A 1 444 ? -3.508 -8.57 8.453 1 98.62 444 ASP A CA 1
ATOM 3346 C C . ASP A 1 444 ? -3.447 -9.953 9.102 1 98.62 444 ASP A C 1
ATOM 3348 O O . ASP A 1 444 ? -4.383 -10.742 8.977 1 98.62 444 ASP A O 1
ATOM 3352 N N . LEU A 1 445 ? -2.338 -10.273 9.844 1 98.81 445 LEU A N 1
ATOM 3353 C CA . LEU A 1 445 ? -2.438 -11.375 10.797 1 98.81 445 LEU A CA 1
ATOM 3354 C C . LEU A 1 445 ? -3.654 -11.195 11.703 1 98.81 445 LEU A C 1
ATOM 3356 O O . LEU A 1 445 ? -4.32 -12.172 12.055 1 98.81 445 LEU A O 1
ATOM 3360 N N . LEU A 1 446 ? -3.975 -9.938 11.992 1 98.75 446 LEU A N 1
ATOM 3361 C CA . LEU A 1 446 ? -5.094 -9.625 12.875 1 98.75 446 LEU A CA 1
ATOM 3362 C C . LEU A 1 446 ? -6.426 -9.828 12.156 1 98.75 446 LEU A C 1
ATOM 3364 O O . LEU A 1 446 ? -7.438 -10.125 12.789 1 98.75 446 LEU A O 1
ATOM 3368 N N . THR A 1 447 ? -6.434 -9.648 10.766 1 98.62 447 THR A N 1
ATOM 3369 C CA . THR A 1 447 ? -7.629 -9.984 10 1 98.62 447 THR A CA 1
ATOM 3370 C C . THR A 1 447 ? -7.961 -11.469 10.141 1 98.62 447 THR A C 1
ATOM 3372 O O . THR A 1 447 ? -9.125 -11.828 10.328 1 98.62 447 THR A O 1
ATOM 3375 N N . ALA A 1 448 ? -6.926 -12.312 10.047 1 98.69 448 ALA A N 1
ATOM 3376 C CA . ALA A 1 448 ? -7.141 -13.75 10.242 1 98.69 448 ALA A CA 1
ATOM 3377 C C . ALA A 1 448 ? -7.664 -14.039 11.641 1 98.69 448 ALA A C 1
ATOM 3379 O O . ALA A 1 448 ? -8.523 -14.914 11.82 1 98.69 448 ALA A O 1
ATOM 3380 N N . THR A 1 449 ? -7.094 -13.352 12.664 1 98.62 449 THR A N 1
ATOM 3381 C CA . THR A 1 449 ? -7.559 -13.508 14.031 1 98.62 449 THR A CA 1
ATOM 3382 C C . THR A 1 449 ? -9.031 -13.125 14.148 1 98.62 449 THR A C 1
ATOM 3384 O O . THR A 1 449 ? -9.82 -13.844 14.758 1 98.62 449 THR A O 1
ATOM 3387 N N . ARG A 1 450 ? -9.422 -12.023 13.57 1 98 450 ARG A N 1
ATOM 3388 C CA . ARG A 1 450 ? -10.789 -11.5 13.648 1 98 450 ARG A CA 1
ATOM 3389 C C . ARG A 1 450 ? -11.789 -12.531 13.125 1 98 450 ARG A C 1
ATOM 3391 O O . ARG A 1 450 ? -12.859 -12.719 13.719 1 98 450 ARG A O 1
ATOM 3398 N N . TYR A 1 451 ? -11.469 -13.125 12.055 1 98.19 451 TYR A N 1
ATOM 3399 C CA . TYR A 1 451 ? -12.406 -14.031 11.406 1 98.19 451 TYR A CA 1
ATOM 3400 C C . TYR A 1 451 ? -12.102 -15.484 11.75 1 98.19 451 TYR A C 1
ATOM 3402 O O . TYR A 1 451 ? -12.641 -16.406 11.125 1 98.19 451 TYR A O 1
ATOM 3410 N N . GLU A 1 452 ? -11.172 -15.703 12.68 1 97.81 452 GLU A N 1
ATOM 3411 C CA . GLU A 1 452 ? -10.82 -17.016 13.203 1 97.81 452 GLU A CA 1
ATOM 3412 C C . GLU A 1 452 ? -10.453 -17.984 12.078 1 97.81 452 GLU A C 1
ATOM 3414 O O . GLU A 1 452 ? -10.992 -19.094 12.008 1 97.81 452 GLU A O 1
ATOM 3419 N N . LEU A 1 453 ? -9.625 -17.516 11.195 1 98.5 453 LEU A N 1
ATOM 3420 C CA . LEU A 1 453 ? -9.234 -18.328 10.039 1 98.5 453 LEU A CA 1
ATOM 3421 C C . LEU A 1 453 ? -8.125 -19.297 10.414 1 98.5 453 LEU A C 1
ATOM 3423 O O . LEU A 1 453 ? -7.008 -18.891 10.727 1 98.5 453 LEU A O 1
ATOM 3427 N N . ASN A 1 454 ? -8.43 -20.578 10.367 1 98.25 454 ASN A N 1
ATOM 3428 C CA . ASN A 1 454 ? -7.484 -21.641 10.695 1 98.25 454 ASN A CA 1
ATOM 3429 C C . ASN A 1 454 ? -6.516 -21.906 9.547 1 98.25 454 ASN A C 1
ATOM 3431 O O . ASN A 1 454 ? -6.598 -22.938 8.883 1 98.25 454 ASN A O 1
ATOM 3435 N N . ILE A 1 455 ? -5.605 -21 9.32 1 98.81 455 ILE A N 1
ATOM 3436 C CA . ILE A 1 455 ? -4.582 -21.125 8.289 1 98.81 455 ILE A CA 1
ATOM 3437 C C . ILE A 1 455 ? -3.211 -21.312 8.938 1 98.81 455 ILE A C 1
ATOM 3439 O O . ILE A 1 455 ? -3.033 -21 10.125 1 98.81 455 ILE A O 1
ATOM 3443 N N . THR A 1 456 ? -2.273 -21.859 8.227 1 98.88 456 THR A N 1
ATOM 3444 C CA . THR A 1 456 ? -0.877 -21.953 8.633 1 98.88 456 THR A CA 1
ATOM 3445 C C . THR A 1 456 ? 0.016 -21.109 7.734 1 98.88 456 THR A C 1
ATOM 3447 O O . THR A 1 456 ? -0.054 -21.219 6.508 1 98.88 456 THR A O 1
ATOM 3450 N N . VAL A 1 457 ? 0.759 -20.234 8.344 1 98.88 457 VAL A N 1
ATOM 3451 C CA . VAL A 1 457 ? 1.741 -19.422 7.625 1 98.88 457 VAL A CA 1
ATOM 3452 C C . VAL A 1 457 ? 3.148 -19.938 7.93 1 98.88 457 VAL A C 1
ATOM 3454 O O . VAL A 1 457 ? 3.57 -19.953 9.086 1 98.88 457 VAL A O 1
ATOM 3457 N N . VAL A 1 458 ? 3.855 -20.375 6.922 1 98.88 458 VAL A N 1
ATOM 3458 C CA . VAL A 1 458 ? 5.234 -20.828 7.035 1 98.88 458 VAL A CA 1
ATOM 3459 C C . VAL A 1 458 ? 6.184 -19.766 6.504 1 98.88 458 VAL A C 1
ATOM 3461 O O . VAL A 1 458 ? 6.172 -19.453 5.312 1 98.88 458 VAL A O 1
ATOM 3464 N N . VAL A 1 459 ? 6.996 -19.219 7.398 1 98.81 459 VAL A N 1
ATOM 3465 C CA . VAL A 1 459 ? 7.902 -18.125 7.043 1 98.81 459 VAL A CA 1
ATOM 3466 C C . VAL A 1 459 ? 9.305 -18.688 6.793 1 98.81 459 VAL A C 1
ATOM 3468 O O . VAL A 1 459 ? 9.938 -19.219 7.707 1 98.81 459 VAL A O 1
ATOM 3471 N N . LEU A 1 460 ? 9.734 -18.625 5.555 1 98.62 460 LEU A N 1
ATOM 3472 C CA . LEU A 1 460 ? 11.148 -18.844 5.266 1 98.62 460 LEU A CA 1
ATOM 3473 C C . LEU A 1 460 ? 11.977 -17.609 5.633 1 98.62 460 LEU A C 1
ATOM 3475 O O . LEU A 1 460 ? 12.086 -16.672 4.84 1 98.62 460 LEU A O 1
ATOM 3479 N N . ASN A 1 461 ? 12.555 -17.656 6.812 1 98.44 461 ASN A N 1
ATOM 3480 C CA . ASN A 1 461 ? 13.234 -16.516 7.398 1 98.44 461 ASN A CA 1
ATOM 3481 C C . ASN A 1 461 ? 14.742 -16.562 7.129 1 98.44 461 ASN A C 1
ATOM 3483 O O . ASN A 1 461 ? 15.5 -17.109 7.922 1 98.44 461 ASN A O 1
ATOM 3487 N N . ASN A 1 462 ? 15.133 -15.961 6.043 1 97.75 462 ASN A N 1
ATOM 3488 C CA . ASN A 1 462 ? 16.562 -15.922 5.73 1 97.75 462 ASN A CA 1
ATOM 3489 C C . ASN A 1 462 ? 17.141 -14.539 5.961 1 97.75 462 ASN A C 1
ATOM 3491 O O . ASN A 1 462 ? 18.297 -14.281 5.598 1 97.75 462 ASN A O 1
ATOM 3495 N N . GLU A 1 463 ? 16.344 -13.57 6.445 1 97.62 463 GLU A N 1
ATOM 3496 C CA . GLU A 1 463 ? 16.75 -12.234 6.867 1 97.62 463 GLU A CA 1
ATOM 3497 C C . GLU A 1 463 ? 17.312 -11.438 5.691 1 97.62 463 GLU A C 1
ATOM 3499 O O . GLU A 1 463 ? 18.25 -10.656 5.855 1 97.62 463 GLU A O 1
ATOM 3504 N N . SER A 1 464 ? 16.75 -11.695 4.547 1 96.94 464 SER A N 1
ATOM 3505 C CA . SER A 1 464 ? 17.203 -10.969 3.367 1 96.94 464 SER A CA 1
ATOM 3506 C C . SER A 1 464 ? 16.172 -11.016 2.25 1 96.94 464 SER A C 1
ATOM 3508 O O . SER A 1 464 ? 15.352 -11.93 2.189 1 96.94 464 SER A O 1
ATOM 3510 N N . LEU A 1 465 ? 16.172 -9.953 1.478 1 96.56 465 LEU A N 1
ATOM 3511 C CA . LEU A 1 465 ? 15.602 -10.094 0.14 1 96.56 465 LEU A CA 1
ATOM 3512 C C . LEU A 1 465 ? 16.516 -10.93 -0.75 1 96.56 465 LEU A C 1
ATOM 3514 O O . LEU A 1 465 ? 17.188 -10.391 -1.631 1 96.56 465 LEU A O 1
ATOM 3518 N N . GLN A 1 466 ? 16.422 -12.18 -0.558 1 94.38 466 GLN A N 1
ATOM 3519 C CA . GLN A 1 466 ? 17.453 -13.102 -1.032 1 94.38 466 GLN A CA 1
ATOM 3520 C C . GLN A 1 466 ? 17.484 -13.141 -2.557 1 94.38 466 GLN A C 1
ATOM 3522 O O . GLN A 1 466 ? 18.562 -13.219 -3.152 1 94.38 466 GLN A O 1
ATOM 3527 N N . MET A 1 467 ? 16.344 -13.156 -3.15 1 92.56 467 MET A N 1
ATOM 3528 C CA . MET A 1 467 ? 16.312 -13.172 -4.609 1 92.56 467 MET A CA 1
ATOM 3529 C C . MET A 1 467 ? 17.062 -11.969 -5.176 1 92.56 467 MET A C 1
ATOM 3531 O O . MET A 1 467 ? 17.844 -12.102 -6.121 1 92.56 467 MET A O 1
ATOM 3535 N N . GLU A 1 468 ? 16.828 -10.797 -4.621 1 92.88 468 GLU A N 1
ATOM 3536 C CA . GLU A 1 468 ? 17.531 -9.586 -5.039 1 92.88 468 GLU A CA 1
ATOM 3537 C C . GLU A 1 468 ? 19.016 -9.672 -4.738 1 92.88 468 GLU A C 1
ATOM 3539 O O . GLU A 1 468 ? 19.844 -9.25 -5.547 1 92.88 468 GLU A O 1
ATOM 3544 N N . ARG A 1 469 ? 19.328 -10.164 -3.586 1 93 469 ARG A N 1
ATOM 3545 C CA . ARG A 1 469 ? 20.719 -10.32 -3.203 1 93 469 ARG A CA 1
ATOM 3546 C C . ARG A 1 469 ? 21.469 -11.203 -4.199 1 93 469 ARG A C 1
ATOM 3548 O O . ARG A 1 469 ? 22.562 -10.867 -4.637 1 93 469 ARG A O 1
ATOM 3555 N N . ASP A 1 470 ? 20.859 -12.328 -4.508 1 92.56 470 ASP A N 1
ATOM 3556 C CA . ASP A 1 470 ? 21.484 -13.273 -5.43 1 92.56 470 ASP A CA 1
ATOM 3557 C C . ASP A 1 470 ? 21.719 -12.625 -6.793 1 92.56 470 ASP A C 1
ATOM 3559 O O . ASP A 1 470 ? 22.797 -12.805 -7.387 1 92.56 470 ASP A O 1
ATOM 3563 N N . LYS A 1 471 ? 20.75 -11.93 -7.242 1 90.19 471 LYS A N 1
ATOM 3564 C CA . LYS A 1 471 ? 20.875 -11.289 -8.547 1 90.19 471 LYS A CA 1
ATOM 3565 C C . LYS A 1 471 ? 21.969 -10.227 -8.539 1 90.19 471 LYS A C 1
ATOM 3567 O O . LYS A 1 471 ? 22.703 -10.07 -9.523 1 90.19 471 LYS A O 1
ATOM 3572 N N . LEU A 1 472 ? 22.078 -9.5 -7.496 1 91.81 472 LEU A N 1
ATOM 3573 C CA . LEU A 1 472 ? 23.109 -8.492 -7.355 1 91.81 472 LEU A CA 1
ATOM 3574 C C . LEU A 1 472 ? 24.5 -9.141 -7.348 1 91.81 472 LEU A C 1
ATOM 3576 O O . LEU A 1 472 ? 25.422 -8.641 -7.996 1 91.81 472 LEU A O 1
ATOM 3580 N N . LYS A 1 473 ? 24.641 -10.227 -6.695 1 90.75 473 LYS A N 1
ATOM 3581 C CA . LYS A 1 473 ? 25.906 -10.938 -6.617 1 90.75 473 LYS A CA 1
ATOM 3582 C C . LYS A 1 473 ? 26.312 -11.484 -7.98 1 90.75 473 LYS A C 1
ATOM 3584 O O . LYS A 1 473 ? 27.484 -11.383 -8.375 1 90.75 473 LYS A O 1
ATOM 3589 N N . VAL A 1 474 ? 25.328 -12.047 -8.641 1 89.06 474 VAL A N 1
ATOM 3590 C CA . VAL A 1 474 ? 25.594 -12.594 -9.961 1 89.06 474 VAL A CA 1
ATOM 3591 C C . VAL A 1 474 ? 26.047 -11.477 -10.898 1 89.06 474 VAL A C 1
ATOM 3593 O O . VAL A 1 474 ? 26.938 -11.672 -11.734 1 89.06 474 VAL A O 1
ATOM 3596 N N . ALA A 1 475 ? 25.453 -10.32 -10.719 1 89 475 ALA A N 1
ATOM 3597 C CA . ALA A 1 475 ? 25.781 -9.172 -11.562 1 89 475 ALA A CA 1
ATOM 3598 C C . ALA A 1 475 ? 27.078 -8.5 -11.094 1 89 475 ALA A C 1
ATOM 3600 O O . ALA A 1 475 ? 27.516 -7.512 -11.68 1 89 475 ALA A O 1
ATOM 3601 N N . LYS A 1 476 ? 27.672 -9.047 -10.016 1 91.25 476 LYS A N 1
ATOM 3602 C CA . LYS A 1 476 ? 28.906 -8.516 -9.445 1 91.25 476 LYS A CA 1
ATOM 3603 C C . LYS A 1 476 ? 28.734 -7.047 -9.055 1 91.25 476 LYS A C 1
ATOM 3605 O O . LYS A 1 476 ? 29.578 -6.211 -9.375 1 91.25 476 LYS A O 1
ATOM 3610 N N . LYS A 1 477 ? 27.625 -6.82 -8.508 1 89.94 477 LYS A N 1
ATOM 3611 C CA . LYS A 1 477 ? 27.312 -5.48 -8.008 1 89.94 477 LYS A CA 1
ATOM 3612 C C . LYS A 1 477 ? 27.297 -5.449 -6.48 1 89.94 477 LYS A C 1
ATOM 3614 O O . LYS A 1 477 ? 27.156 -6.488 -5.836 1 89.94 477 LYS A O 1
ATOM 3619 N N . LYS A 1 478 ? 27.5 -4.266 -5.996 1 90.75 478 LYS A N 1
ATOM 3620 C CA . LYS A 1 478 ? 27.469 -4.082 -4.547 1 90.75 478 LYS A CA 1
ATOM 3621 C C . LYS A 1 478 ? 26.031 -3.875 -4.059 1 90.75 478 LYS A C 1
ATOM 3623 O O . LYS A 1 478 ? 25.203 -3.312 -4.777 1 90.75 478 LYS A O 1
ATOM 3628 N N . GLU A 1 479 ? 25.812 -4.469 -2.854 1 88.38 479 GLU A N 1
ATOM 3629 C CA . GLU A 1 479 ? 24.438 -4.402 -2.367 1 88.38 479 GLU A CA 1
ATOM 3630 C C . GLU A 1 479 ? 24.312 -3.438 -1.189 1 88.38 479 GLU A C 1
ATOM 3632 O O . GLU A 1 479 ? 25.25 -3.295 -0.398 1 88.38 479 GLU A O 1
ATOM 3637 N N . VAL A 1 480 ? 23.156 -2.805 -1.17 1 90.19 480 VAL A N 1
ATOM 3638 C CA . VAL A 1 480 ? 22.672 -2.062 -0.011 1 90.19 480 VAL A CA 1
ATOM 3639 C C . VAL A 1 480 ? 21.172 -2.234 0.119 1 90.19 480 VAL A C 1
ATOM 3641 O O . VAL A 1 480 ? 20.453 -2.326 -0.886 1 90.19 480 VAL A O 1
ATOM 3644 N N . GLY A 1 481 ? 20.688 -2.449 1.348 1 93.25 481 GLY A N 1
ATOM 3645 C CA . GLY A 1 481 ? 19.25 -2.434 1.597 1 93.25 481 GLY A CA 1
ATOM 3646 C C . GLY A 1 481 ? 18.594 -3.787 1.395 1 93.25 481 GLY A C 1
ATOM 3647 O O . GLY A 1 481 ? 17.375 -3.908 1.48 1 93.25 481 GLY A O 1
ATOM 3648 N N . VAL A 1 482 ? 19.375 -4.863 1.146 1 95 482 VAL A N 1
ATOM 3649 C CA . VAL A 1 482 ? 18.797 -6.172 0.877 1 95 482 VAL A CA 1
ATOM 3650 C C . VAL A 1 482 ? 18.703 -6.977 2.172 1 95 482 VAL A C 1
ATOM 3652 O O . VAL A 1 482 ? 17.953 -7.953 2.254 1 95 482 VAL A O 1
ATOM 3655 N N . ASP A 1 483 ? 19.469 -6.598 3.174 1 96.38 483 ASP A N 1
ATOM 3656 C CA . ASP A 1 483 ? 19.344 -7.215 4.492 1 96.38 483 ASP A CA 1
ATOM 3657 C C . ASP A 1 483 ? 18.047 -6.785 5.184 1 96.38 483 ASP A C 1
ATOM 3659 O O . ASP A 1 483 ? 17.641 -5.633 5.062 1 96.38 483 ASP A O 1
ATOM 3663 N N . LEU A 1 484 ? 17.5 -7.727 5.906 1 96.88 484 LEU A N 1
ATOM 3664 C CA . LEU A 1 484 ? 16.266 -7.414 6.602 1 96.88 484 LEU A CA 1
ATOM 3665 C C . LEU A 1 484 ? 16.469 -7.445 8.117 1 96.88 484 LEU A C 1
ATOM 3667 O O . LEU A 1 484 ? 17.203 -8.281 8.625 1 96.88 484 LEU A O 1
ATOM 3671 N N . THR A 1 485 ? 15.953 -6.508 8.789 1 97.88 485 THR A N 1
ATOM 3672 C CA . THR A 1 485 ? 15.719 -6.566 10.227 1 97.88 485 THR A CA 1
ATOM 3673 C C . THR A 1 485 ? 14.336 -7.145 10.531 1 97.88 485 THR A C 1
ATOM 3675 O O . THR A 1 485 ? 13.32 -6.539 10.195 1 97.88 485 THR A O 1
ATOM 3678 N N . ASN A 1 486 ? 14.359 -8.312 11.102 1 98.38 486 ASN A N 1
ATOM 3679 C CA . ASN A 1 486 ? 13.102 -9.023 11.32 1 98.38 486 ASN A CA 1
ATOM 3680 C C . ASN A 1 486 ? 12.672 -8.961 12.781 1 98.38 486 ASN A C 1
ATOM 3682 O O . ASN A 1 486 ? 13.492 -8.758 13.672 1 98.38 486 ASN A O 1
ATOM 3686 N N . PRO A 1 487 ? 11.375 -9.047 13.016 1 98.5 487 PRO A N 1
ATOM 3687 C CA . PRO A 1 487 ? 10.898 -9.242 14.391 1 98.5 487 PRO A CA 1
ATOM 3688 C C . PRO A 1 487 ? 11.102 -10.672 14.883 1 98.5 487 PRO A C 1
ATOM 3690 O O . PRO A 1 487 ? 11.523 -11.539 14.117 1 98.5 487 PRO A O 1
ATOM 3693 N N . ASP A 1 488 ? 10.992 -10.812 16.203 1 98.56 488 ASP A N 1
ATOM 3694 C CA . ASP A 1 488 ? 10.703 -12.164 16.672 1 98.56 488 ASP A CA 1
ATOM 3695 C C . ASP A 1 488 ? 9.328 -12.625 16.172 1 98.56 488 ASP A C 1
ATOM 3697 O O . ASP A 1 488 ? 8.305 -12.297 16.781 1 98.56 488 ASP A O 1
ATOM 3701 N N . PHE A 1 489 ? 9.336 -13.43 15.141 1 98.56 489 PHE A N 1
ATOM 3702 C CA . PHE A 1 489 ? 8.094 -13.773 14.461 1 98.56 489 PHE A CA 1
ATOM 3703 C C . PHE A 1 489 ? 7.168 -14.547 15.398 1 98.56 489 PHE A C 1
ATOM 3705 O O . PHE A 1 489 ? 5.945 -14.438 15.297 1 98.56 489 PHE A O 1
ATOM 3712 N N . VAL A 1 490 ? 7.723 -15.344 16.297 1 98.56 490 VAL A N 1
ATOM 3713 C CA . VAL A 1 490 ? 6.906 -16.094 17.25 1 98.56 490 VAL A CA 1
ATOM 3714 C C . VAL A 1 490 ? 6.199 -15.141 18.203 1 98.56 490 VAL A C 1
ATOM 3716 O O . VAL A 1 490 ? 4.98 -15.211 18.375 1 98.56 490 VAL A O 1
ATOM 3719 N N . LYS A 1 491 ? 6.957 -14.195 18.797 1 98.44 491 LYS A N 1
ATOM 3720 C CA . LYS A 1 491 ? 6.375 -13.195 19.688 1 98.44 491 LYS A CA 1
ATOM 3721 C C . LYS A 1 491 ? 5.348 -12.336 18.969 1 98.44 491 LYS A C 1
ATOM 3723 O O . LYS A 1 491 ? 4.316 -11.977 19.531 1 98.44 491 LYS A O 1
ATOM 3728 N N . LEU A 1 492 ? 5.703 -12.031 17.766 1 98.56 492 LEU A N 1
ATOM 3729 C CA . LEU A 1 492 ? 4.801 -11.227 16.953 1 98.56 492 LEU A CA 1
ATOM 3730 C C . LEU A 1 492 ? 3.482 -11.953 16.719 1 98.56 492 LEU A C 1
ATOM 3732 O O . LEU A 1 492 ? 2.408 -11.367 16.844 1 98.56 492 LEU A O 1
ATOM 3736 N N . ALA A 1 493 ? 3.584 -13.227 16.312 1 98.62 493 ALA A N 1
ATOM 3737 C CA . ALA A 1 493 ? 2.391 -14.047 16.094 1 98.62 493 ALA A CA 1
ATOM 3738 C C . ALA A 1 493 ? 1.537 -14.102 17.359 1 98.62 493 ALA A C 1
ATOM 3740 O O . ALA A 1 493 ? 0.317 -13.938 17.297 1 98.62 493 ALA A O 1
ATOM 3741 N N . GLU A 1 494 ? 2.152 -14.273 18.469 1 98.56 494 GLU A N 1
ATOM 3742 C CA . GLU A 1 494 ? 1.448 -14.344 19.75 1 98.56 494 GLU A CA 1
ATOM 3743 C C . GLU A 1 494 ? 0.779 -13.016 20.078 1 98.56 494 GLU A C 1
ATOM 3745 O O . GLU A 1 494 ? -0.339 -12.992 20.594 1 98.56 494 GLU A O 1
ATOM 3750 N N . ALA A 1 495 ? 1.478 -11.93 19.766 1 98.62 495 ALA A N 1
ATOM 3751 C CA . ALA A 1 495 ? 0.907 -10.609 20 1 98.62 495 ALA A CA 1
ATOM 3752 C C . ALA A 1 495 ? -0.362 -10.406 19.172 1 98.62 495 ALA A C 1
ATOM 3754 O O . ALA A 1 495 ? -1.226 -9.609 19.531 1 98.62 495 ALA A O 1
ATOM 3755 N N . CYS A 1 496 ? -0.498 -11.164 18.094 1 98.62 496 CYS A N 1
ATOM 3756 C CA . CYS A 1 496 ? -1.638 -11.039 17.188 1 98.62 496 CYS A CA 1
ATOM 3757 C C . CYS A 1 496 ? -2.684 -12.109 17.484 1 98.62 496 CYS A C 1
ATOM 3759 O O . CYS A 1 496 ? -3.666 -12.234 16.75 1 98.62 496 CYS A O 1
ATOM 3761 N N . GLY A 1 497 ? -2.514 -12.961 18.453 1 98.06 497 GLY A N 1
ATOM 3762 C CA . GLY A 1 497 ? -3.475 -13.984 18.828 1 98.06 497 GLY A CA 1
ATOM 3763 C C . GLY A 1 497 ? -3.244 -15.305 18.109 1 98.06 497 GLY A C 1
ATOM 3764 O O . GLY A 1 497 ? -4.133 -16.156 18.078 1 98.06 497 GLY A O 1
ATOM 3765 N N . TRP A 1 498 ? -2.105 -15.477 17.469 1 98.75 498 TRP A N 1
ATOM 3766 C CA . TRP A 1 498 ? -1.748 -16.688 16.75 1 98.75 498 TRP A CA 1
ATOM 3767 C C . TRP A 1 498 ? -0.922 -17.625 17.625 1 98.75 498 TRP A C 1
ATOM 3769 O O . TRP A 1 498 ? -0.378 -17.203 18.656 1 98.75 498 TRP A O 1
ATOM 3779 N N . LYS A 1 499 ? -0.918 -18.922 17.297 1 98.5 499 LYS A N 1
ATOM 3780 C CA . LYS A 1 499 ? 0.127 -19.812 17.797 1 98.5 499 LYS A CA 1
ATOM 3781 C C . LYS A 1 499 ? 1.421 -19.625 17 1 98.5 499 LYS A C 1
ATOM 3783 O O . LYS A 1 499 ? 1.415 -19.672 15.773 1 98.5 499 LYS A O 1
ATOM 3788 N N . GLY A 1 500 ? 2.439 -19.266 17.688 1 98.62 500 GLY A N 1
ATOM 3789 C CA . GLY A 1 500 ? 3.754 -19.141 17.078 1 98.62 500 GLY A CA 1
ATOM 3790 C C . GLY A 1 500 ? 4.652 -20.328 17.344 1 98.62 500 GLY A C 1
ATOM 3791 O O . GLY A 1 500 ? 4.746 -20.797 18.484 1 98.62 500 GLY A O 1
ATOM 3792 N N . LEU A 1 501 ? 5.23 -20.922 16.328 1 98.62 501 LEU A N 1
ATOM 3793 C CA . LEU A 1 501 ? 6.148 -22.047 16.438 1 98.62 501 LEU A CA 1
ATOM 3794 C C . LEU A 1 501 ? 7.457 -21.75 15.703 1 98.62 501 LEU A C 1
ATOM 3796 O O . LEU A 1 501 ? 7.496 -20.922 14.797 1 98.62 501 LEU A O 1
ATOM 3800 N N . ARG A 1 502 ? 8.539 -22.312 16.141 1 97.19 502 ARG A N 1
ATOM 3801 C CA . ARG A 1 502 ? 9.859 -22.188 15.516 1 97.19 502 ARG A CA 1
ATOM 3802 C C . ARG A 1 502 ? 10.562 -23.547 15.469 1 97.19 502 ARG A C 1
ATOM 3804 O O . ARG A 1 502 ? 10.547 -24.297 16.453 1 97.19 502 ARG A O 1
ATOM 3811 N N . ALA A 1 503 ? 11.062 -23.859 14.297 1 94.94 503 ALA A N 1
ATOM 3812 C CA . ALA A 1 503 ? 11.914 -25.031 14.18 1 94.94 503 ALA A CA 1
ATOM 3813 C C . ALA A 1 503 ? 13.359 -24.703 14.539 1 94.94 503 ALA A C 1
ATOM 3815 O O . ALA A 1 503 ? 13.977 -23.844 13.914 1 94.94 503 ALA A O 1
ATOM 3816 N N . ASP A 1 504 ? 13.93 -25.391 15.492 1 92.81 504 ASP A N 1
ATOM 3817 C CA . ASP A 1 504 ? 15.281 -25.078 15.953 1 92.81 504 ASP A CA 1
ATOM 3818 C C . ASP A 1 504 ? 16.312 -25.984 15.312 1 92.81 504 ASP A C 1
ATOM 3820 O O . ASP A 1 504 ? 17.516 -25.875 15.586 1 92.81 504 ASP A O 1
ATOM 3824 N N . SER A 1 505 ? 15.867 -26.938 14.547 1 93.81 505 SER A N 1
ATOM 3825 C CA . SER A 1 505 ? 16.734 -27.812 13.773 1 93.81 505 SER A CA 1
ATOM 3826 C C . SER A 1 505 ? 16 -28.375 12.562 1 93.81 505 SER A C 1
ATOM 3828 O O . SER A 1 505 ? 14.766 -28.344 12.5 1 93.81 505 SER A O 1
ATOM 3830 N N . ASP A 1 506 ? 16.75 -28.844 11.664 1 93 506 ASP A N 1
ATOM 3831 C CA . ASP A 1 506 ? 16.141 -29.406 10.461 1 93 506 ASP A CA 1
ATOM 3832 C C . ASP A 1 506 ? 15.406 -30.719 10.781 1 93 506 ASP A C 1
ATOM 3834 O O . ASP A 1 506 ? 14.453 -31.094 10.094 1 93 506 ASP A O 1
ATOM 3838 N N . ILE A 1 507 ? 15.734 -31.375 11.875 1 93.31 507 ILE A N 1
ATOM 3839 C CA . ILE A 1 507 ? 15.141 -32.656 12.273 1 93.31 507 ILE A CA 1
ATOM 3840 C C . ILE A 1 507 ? 13.727 -32.406 12.789 1 93.31 507 ILE A C 1
ATOM 3842 O O . ILE A 1 507 ? 12.852 -33.281 12.648 1 93.31 507 ILE A O 1
ATOM 3846 N N . GLU A 1 508 ? 13.516 -31.219 13.32 1 95.88 508 GLU A N 1
ATOM 3847 C CA . GLU A 1 508 ? 12.234 -30.922 13.938 1 95.88 508 GLU A CA 1
ATOM 3848 C C . GLU A 1 508 ? 11.25 -30.344 12.922 1 95.88 508 GLU A C 1
ATOM 3850 O O . GLU A 1 508 ? 10.078 -30.125 13.242 1 95.88 508 GLU A O 1
ATOM 3855 N N . LEU A 1 509 ? 11.648 -30.156 11.711 1 97.75 509 LEU A N 1
ATOM 3856 C CA . LEU A 1 509 ? 10.836 -29.453 10.719 1 97.75 509 LEU A CA 1
ATOM 3857 C C . LEU A 1 509 ? 9.484 -30.141 10.531 1 97.75 509 LEU A C 1
ATOM 3859 O O . LEU A 1 509 ? 8.438 -29.5 10.609 1 97.75 509 LEU A O 1
ATOM 3863 N N . GLU A 1 510 ? 9.492 -31.453 10.258 1 97.69 510 GLU A N 1
ATOM 3864 C CA . GLU A 1 510 ? 8.258 -32.188 9.977 1 97.69 510 GLU A CA 1
ATOM 3865 C C . GLU A 1 510 ? 7.34 -32.219 11.195 1 97.69 510 GLU A C 1
ATOM 3867 O O . GLU A 1 510 ? 6.129 -32.031 11.078 1 97.69 510 GLU A O 1
ATOM 3872 N N . SER A 1 511 ? 7.926 -32.438 12.398 1 98.12 511 SER A N 1
ATOM 3873 C CA . SER A 1 511 ? 7.113 -32.5 13.609 1 98.12 511 SER A CA 1
ATOM 3874 C C . SER A 1 511 ? 6.484 -31.141 13.906 1 98.12 511 SER A C 1
ATOM 3876 O O . SER A 1 511 ? 5.316 -31.062 14.297 1 98.12 511 SER A O 1
ATOM 3878 N N . VAL A 1 512 ? 7.234 -30.047 13.75 1 98.5 512 VAL A N 1
ATOM 3879 C CA . VAL A 1 512 ? 6.734 -28.703 13.992 1 98.5 512 VAL A CA 1
ATOM 3880 C C . VAL A 1 512 ? 5.645 -28.359 12.984 1 98.5 512 VAL A C 1
ATOM 3882 O O . VAL A 1 512 ? 4.617 -27.781 13.336 1 98.5 512 VAL A O 1
ATOM 3885 N N . LEU A 1 513 ? 5.863 -28.703 11.75 1 98.62 513 LEU A N 1
ATOM 3886 C CA . LEU A 1 513 ? 4.875 -28.453 10.703 1 98.62 513 LEU A CA 1
ATOM 3887 C C . LEU A 1 513 ? 3.605 -29.266 10.953 1 98.62 513 LEU A C 1
ATOM 3889 O O . LEU A 1 513 ? 2.496 -28.766 10.766 1 98.62 513 LEU A O 1
ATOM 3893 N N . GLU A 1 514 ? 3.771 -30.531 11.344 1 98.31 514 GLU A N 1
ATOM 3894 C CA . GLU A 1 514 ? 2.615 -31.359 11.672 1 98.31 514 GLU A CA 1
ATOM 3895 C C . GLU A 1 514 ? 1.801 -30.75 12.805 1 98.31 514 GLU A C 1
ATOM 3897 O O . GLU A 1 514 ? 0.57 -30.703 12.75 1 98.31 514 GLU A O 1
ATOM 3902 N N . GLU A 1 515 ? 2.531 -30.328 13.789 1 98.38 515 GLU A N 1
ATOM 3903 C CA . GLU A 1 515 ? 1.847 -29.672 14.891 1 98.38 515 GLU A CA 1
ATOM 3904 C C . GLU A 1 515 ? 1.075 -28.438 14.406 1 98.38 515 GLU A C 1
ATOM 3906 O O . GLU A 1 515 ? -0.096 -28.266 14.742 1 98.38 515 GLU A O 1
ATOM 3911 N N . ALA A 1 516 ? 1.732 -27.594 13.625 1 98.56 516 ALA A N 1
ATOM 3912 C CA . ALA A 1 516 ? 1.119 -26.359 13.109 1 98.56 516 ALA A CA 1
ATOM 3913 C C . ALA A 1 516 ? -0.122 -26.672 12.281 1 98.56 516 ALA A C 1
ATOM 3915 O O . ALA A 1 516 ? -1.167 -26.047 12.453 1 98.56 516 ALA A O 1
ATOM 3916 N N . LEU A 1 517 ? -0.021 -27.672 11.414 1 98.31 517 LEU A N 1
ATOM 3917 C CA . LEU A 1 517 ? -1.064 -28.016 10.453 1 98.31 517 LEU A CA 1
ATOM 3918 C C . LEU A 1 517 ? -2.248 -28.688 11.148 1 98.31 517 LEU A C 1
ATOM 3920 O O . LEU A 1 517 ? -3.361 -28.688 10.625 1 98.31 517 LEU A O 1
ATOM 3924 N N . ASN A 1 518 ? -2.025 -29.203 12.352 1 96.75 518 ASN A N 1
ATOM 3925 C CA . ASN A 1 518 ? -3.084 -29.875 13.094 1 96.75 518 ASN A CA 1
ATOM 3926 C C . ASN A 1 518 ? -3.613 -29.016 14.234 1 96.75 518 ASN A C 1
ATOM 3928 O O . ASN A 1 518 ? -4.438 -29.469 15.031 1 96.75 518 ASN A O 1
ATOM 3932 N N . THR A 1 519 ? -3.156 -27.797 14.32 1 96.12 519 THR A N 1
ATOM 3933 C CA . THR A 1 519 ? -3.656 -26.844 15.297 1 96.12 519 THR A CA 1
ATOM 3934 C C . THR A 1 519 ? -4.914 -26.141 14.781 1 96.12 519 THR A C 1
ATOM 3936 O O . THR A 1 519 ? -4.938 -25.656 13.648 1 96.12 519 THR A O 1
ATOM 3939 N N . ASN A 1 520 ? -5.988 -26.125 15.523 1 95.38 520 ASN A N 1
ATOM 3940 C CA . ASN A 1 520 ? -7.246 -25.5 15.133 1 95.38 520 ASN A CA 1
ATOM 3941 C C . ASN A 1 520 ? -7.246 -24 15.445 1 95.38 520 ASN A C 1
ATOM 3943 O O . ASN A 1 520 ? -8.148 -23.5 16.125 1 95.38 520 ASN A O 1
ATOM 3947 N N . ALA A 1 521 ? -6.316 -23.281 15.062 1 96.81 521 ALA A N 1
ATOM 3948 C CA . ALA A 1 521 ? -6.121 -21.844 15.18 1 96.81 521 ALA A CA 1
ATOM 3949 C C . ALA A 1 521 ? -5.113 -21.344 14.156 1 96.81 521 ALA A C 1
ATOM 3951 O O . ALA A 1 521 ? -4.324 -22.125 13.617 1 96.81 521 ALA A O 1
ATOM 3952 N N . PRO A 1 522 ? -5.215 -20.062 13.781 1 98.31 522 PRO A N 1
ATOM 3953 C CA . PRO A 1 522 ? -4.129 -19.562 12.938 1 98.31 522 PRO A CA 1
ATOM 3954 C C . PRO A 1 522 ? -2.75 -19.781 13.547 1 98.31 522 PRO A C 1
ATOM 3956 O O . PRO A 1 522 ? -2.561 -19.562 14.75 1 98.31 522 PRO A O 1
ATOM 3959 N N . THR A 1 523 ? -1.829 -20.281 12.781 1 98.81 523 THR A N 1
ATOM 3960 C CA . THR A 1 523 ? -0.513 -20.688 13.266 1 98.81 523 THR A CA 1
ATOM 3961 C C . THR A 1 523 ? 0.586 -20.156 12.352 1 98.81 523 THR A C 1
ATOM 3963 O O . THR A 1 523 ? 0.444 -20.172 11.133 1 98.81 523 THR A O 1
ATOM 3966 N N . LEU A 1 524 ? 1.579 -19.578 12.938 1 98.88 524 LEU A N 1
ATOM 3967 C CA . LEU A 1 524 ? 2.756 -19.109 12.211 1 98.88 524 LEU A CA 1
ATOM 3968 C C . LEU A 1 524 ? 3.984 -19.938 12.578 1 98.88 524 LEU A C 1
ATOM 3970 O O . LEU A 1 524 ? 4.285 -20.109 13.758 1 98.88 524 LEU A O 1
ATOM 3974 N N . VAL A 1 525 ? 4.66 -20.5 11.609 1 98.88 525 VAL A N 1
ATOM 3975 C CA . VAL A 1 525 ? 5.883 -21.281 11.797 1 98.88 525 VAL A CA 1
ATOM 3976 C C . VAL A 1 525 ? 7.078 -20.5 11.258 1 98.88 525 VAL A C 1
ATOM 3978 O O . VAL A 1 525 ? 7.176 -20.25 10.055 1 98.88 525 VAL A O 1
ATOM 3981 N N . ASP A 1 526 ? 7.918 -20.062 12.172 1 98.62 526 ASP A N 1
ATOM 3982 C CA . ASP A 1 526 ? 9.156 -19.375 11.805 1 98.62 526 ASP A CA 1
ATOM 3983 C C . ASP A 1 526 ? 10.289 -20.375 11.578 1 98.62 526 ASP A C 1
ATOM 3985 O O . ASP A 1 526 ? 10.727 -21.047 12.516 1 98.62 526 ASP A O 1
ATOM 3989 N N . ILE A 1 527 ? 10.766 -20.484 10.359 1 98.56 527 ILE A N 1
ATOM 3990 C CA . ILE A 1 527 ? 11.844 -21.422 10.047 1 98.56 527 ILE A CA 1
ATOM 3991 C C . ILE A 1 527 ? 13.094 -20.641 9.633 1 98.56 527 ILE A C 1
ATOM 3993 O O . ILE A 1 527 ? 13.117 -20 8.586 1 98.56 527 ILE A O 1
ATOM 3997 N N . SER A 1 528 ? 14.148 -20.734 10.516 1 98.38 528 SER A N 1
ATOM 3998 C CA . SER A 1 528 ? 15.438 -20.188 10.109 1 98.38 528 SER A CA 1
ATOM 3999 C C . SER A 1 528 ? 15.938 -20.844 8.828 1 98.38 528 SER A C 1
ATOM 4001 O O . SER A 1 528 ? 16.156 -22.062 8.797 1 98.38 528 SER A O 1
ATOM 4003 N N . THR A 1 529 ? 16.109 -20.078 7.789 1 98.12 529 THR A N 1
ATOM 4004 C CA . THR A 1 529 ? 16.391 -20.594 6.453 1 98.12 529 THR A CA 1
ATOM 4005 C C . THR A 1 529 ? 17.766 -20.156 5.973 1 98.12 529 THR A C 1
ATOM 4007 O O . THR A 1 529 ? 18.125 -18.984 6.102 1 98.12 529 THR A O 1
ATOM 4010 N N . ALA A 1 530 ? 18.516 -21.062 5.434 1 97.19 530 ALA A N 1
ATOM 4011 C CA . ALA A 1 530 ? 19.844 -20.766 4.91 1 97.19 530 ALA A CA 1
ATOM 4012 C C . ALA A 1 530 ? 19.766 -19.859 3.688 1 97.19 530 ALA A C 1
ATOM 4014 O O . ALA A 1 530 ? 18.859 -20 2.859 1 97.19 530 ALA A O 1
ATOM 4015 N N . GLN A 1 531 ? 20.672 -18.906 3.672 1 95.19 531 GLN A N 1
ATOM 4016 C CA . GLN A 1 531 ? 20.812 -18.109 2.453 1 95.19 531 GLN A CA 1
ATOM 4017 C C . GLN A 1 531 ? 21.531 -18.906 1.364 1 95.19 531 GLN A C 1
ATOM 4019 O O . GLN A 1 531 ? 22.766 -18.953 1.332 1 95.19 531 GLN A O 1
ATOM 4024 N N . VAL A 1 532 ? 20.75 -19.5 0.522 1 92.25 532 VAL A N 1
ATOM 4025 C CA . VAL A 1 532 ? 21.312 -20.344 -0.517 1 92.25 532 VAL A CA 1
ATOM 4026 C C . VAL A 1 532 ? 21.047 -19.734 -1.89 1 92.25 532 VAL A C 1
ATOM 4028 O O . VAL A 1 532 ? 19.953 -19.25 -2.164 1 92.25 532 VAL A O 1
ATOM 4031 N N . PHE A 1 533 ? 22.125 -19.703 -2.602 1 86.19 533 PHE A N 1
ATOM 4032 C CA . PHE A 1 533 ? 22 -19.297 -3.994 1 86.19 533 PHE A CA 1
ATOM 4033 C C . PHE A 1 533 ? 21.156 -20.281 -4.781 1 86.19 533 PHE A C 1
ATOM 4035 O O . PHE A 1 533 ? 21.453 -21.484 -4.816 1 86.19 533 PHE A O 1
ATOM 4042 N N . PHE A 1 534 ? 20.172 -19.766 -5.414 1 81.19 534 PHE A N 1
ATOM 4043 C CA . PHE A 1 534 ? 19.359 -20.656 -6.238 1 81.19 534 PHE A CA 1
ATOM 4044 C C . PHE A 1 534 ? 20.125 -21.078 -7.496 1 81.19 534 PHE A C 1
ATOM 4046 O O . PHE A 1 534 ? 20.719 -20.234 -8.164 1 81.19 534 PHE A O 1
ATOM 4053 N N . PRO A 1 535 ? 20.25 -22.312 -7.773 1 70.94 535 PRO A N 1
ATOM 4054 C CA . PRO A 1 535 ? 21.141 -22.859 -8.812 1 70.94 535 PRO A CA 1
ATOM 4055 C C . PRO A 1 535 ? 20.922 -22.188 -10.172 1 70.94 535 PRO A C 1
ATOM 4057 O O . PRO A 1 535 ? 21.891 -21.969 -10.906 1 70.94 535 PRO A O 1
ATOM 4060 N N . GLU A 1 536 ? 19.75 -21.797 -10.609 1 67.94 536 GLU A N 1
ATOM 4061 C CA . GLU A 1 536 ? 19.516 -21.312 -11.961 1 67.94 536 GLU A CA 1
ATOM 4062 C C . GLU A 1 536 ? 19.453 -19.797 -12 1 67.94 536 GLU A C 1
ATOM 4064 O O . GLU A 1 536 ? 19.062 -19.203 -13.008 1 67.94 536 GLU A O 1
ATOM 4069 N N . THR A 1 537 ? 20.016 -19.266 -10.914 1 67.25 537 THR A N 1
ATOM 4070 C CA . THR A 1 537 ? 20.047 -17.797 -10.891 1 67.25 537 THR A CA 1
ATOM 4071 C C . THR A 1 537 ? 21.156 -17.266 -11.789 1 67.25 537 THR A C 1
ATOM 4073 O O . THR A 1 537 ? 22.312 -17.672 -11.672 1 67.25 537 THR A O 1
ATOM 4076 N N . GLU A 1 538 ? 20.906 -16.672 -13.039 1 63.59 538 GLU A N 1
ATOM 4077 C CA . GLU A 1 538 ? 21.875 -16.094 -13.969 1 63.59 538 GLU A CA 1
ATOM 4078 C C . GLU A 1 538 ? 21.734 -14.57 -14.039 1 63.59 538 GLU A C 1
ATOM 4080 O O . GLU A 1 538 ? 20.641 -14.039 -13.828 1 63.59 538 GLU A O 1
ATOM 4085 N N . MET B 1 1 ? 46.094 5.746 -17.062 1 28.16 1 MET B N 1
ATOM 4086 C CA . MET B 1 1 ? 45.125 5.414 -16.016 1 28.16 1 MET B CA 1
ATOM 4087 C C . MET B 1 1 ? 43.719 5.332 -16.562 1 28.16 1 MET B C 1
ATOM 4089 O O . MET B 1 1 ? 43.25 6.27 -17.203 1 28.16 1 MET B O 1
ATOM 4093 N N . GLU B 1 2 ? 43.156 4.172 -16.938 1 34.09 2 GLU B N 1
ATOM 4094 C CA . GLU B 1 2 ? 41.938 3.934 -17.703 1 34.09 2 GLU B CA 1
ATOM 4095 C C . GLU B 1 2 ? 40.719 4.59 -17.031 1 34.09 2 GLU B C 1
ATOM 4097 O O . GLU B 1 2 ? 40.469 4.355 -15.859 1 34.09 2 GLU B O 1
ATOM 4102 N N . LYS B 1 3 ? 40.375 5.781 -17.234 1 43.38 3 LYS B N 1
ATOM 4103 C CA . LYS B 1 3 ? 39.281 6.562 -16.641 1 43.38 3 LYS B CA 1
ATOM 4104 C C . LYS B 1 3 ? 38.062 5.699 -16.422 1 43.38 3 LYS B C 1
ATOM 4106 O O . LYS B 1 3 ? 37.438 5.215 -17.375 1 43.38 3 LYS B O 1
ATOM 4111 N N . THR B 1 4 ? 37.875 4.891 -15.414 1 53.62 4 THR B N 1
ATOM 4112 C CA . THR B 1 4 ? 36.688 4.082 -15.07 1 53.62 4 THR B CA 1
ATOM 4113 C C . THR B 1 4 ? 35.406 4.863 -15.305 1 53.62 4 THR B C 1
ATOM 4115 O O . THR B 1 4 ? 35.188 5.914 -14.695 1 53.62 4 THR B O 1
ATOM 4118 N N . GLU B 1 5 ? 34.594 4.648 -16.375 1 79.44 5 GLU B N 1
ATOM 4119 C CA . GLU B 1 5 ? 33.438 5.406 -16.891 1 79.44 5 GLU B CA 1
ATOM 4120 C C . GLU B 1 5 ? 32.25 5.34 -15.938 1 79.44 5 GLU B C 1
ATOM 4122 O O . GLU B 1 5 ? 31.906 4.262 -15.453 1 79.44 5 GLU B O 1
ATOM 4127 N N . ARG B 1 6 ? 31.844 6.453 -15.344 1 90.81 6 ARG B N 1
ATOM 4128 C CA . ARG B 1 6 ? 30.688 6.68 -14.477 1 90.81 6 ARG B CA 1
ATOM 4129 C C . ARG B 1 6 ? 29.406 6.152 -15.125 1 90.81 6 ARG B C 1
ATOM 4131 O O . ARG B 1 6 ? 29.188 6.34 -16.328 1 90.81 6 ARG B O 1
ATOM 4138 N N . THR B 1 7 ? 28.672 5.324 -14.328 1 96.31 7 THR B N 1
ATOM 4139 C CA . THR B 1 7 ? 27.406 4.84 -14.844 1 96.31 7 THR B CA 1
ATOM 4140 C C . THR B 1 7 ? 26.328 5.91 -14.711 1 96.31 7 THR B C 1
ATOM 4142 O O . THR B 1 7 ? 26.531 6.922 -14.031 1 96.31 7 THR B O 1
ATOM 4145 N N . VAL B 1 8 ? 25.203 5.699 -15.344 1 97.88 8 VAL B N 1
ATOM 4146 C CA . VAL B 1 8 ? 24.062 6.59 -15.219 1 97.88 8 VAL B CA 1
ATOM 4147 C C . VAL B 1 8 ? 23.641 6.695 -13.758 1 97.88 8 VAL B C 1
ATOM 4149 O O . VAL B 1 8 ? 23.344 7.789 -13.266 1 97.88 8 VAL B O 1
ATOM 4152 N N . GLY B 1 9 ? 23.594 5.527 -13.039 1 97.75 9 GLY B N 1
ATOM 4153 C CA . GLY B 1 9 ? 23.266 5.551 -11.625 1 97.75 9 GLY B CA 1
ATOM 4154 C C . GLY B 1 9 ? 24.172 6.449 -10.812 1 97.75 9 GLY B C 1
ATOM 4155 O O . GLY B 1 9 ? 23.719 7.23 -9.977 1 97.75 9 GLY B O 1
ATOM 4156 N N . GLU B 1 10 ? 25.438 6.352 -11.039 1 97.25 10 GLU B N 1
ATOM 4157 C CA . GLU B 1 10 ? 26.422 7.164 -10.328 1 97.25 10 GLU B CA 1
ATOM 4158 C C . GLU B 1 10 ? 26.281 8.641 -10.672 1 97.25 10 GLU B C 1
ATOM 4160 O O . GLU B 1 10 ? 26.359 9.5 -9.797 1 97.25 10 GLU B O 1
ATOM 4165 N N . LEU B 1 11 ? 26.109 8.883 -11.977 1 97.12 11 LEU B N 1
ATOM 4166 C CA . LEU B 1 11 ? 25.906 10.258 -12.43 1 97.12 11 LEU B CA 1
ATOM 4167 C C . LEU B 1 11 ? 24.688 10.875 -11.773 1 97.12 11 LEU B C 1
ATOM 4169 O O . LEU B 1 11 ? 24.703 12.039 -11.367 1 97.12 11 LEU B O 1
ATOM 4173 N N . MET B 1 12 ? 23.594 10.156 -11.68 1 98 12 MET B N 1
ATOM 4174 C CA . MET B 1 12 ? 22.359 10.633 -11.055 1 98 12 MET B CA 1
ATOM 4175 C C . MET B 1 12 ? 22.594 11.016 -9.602 1 98 12 MET B C 1
ATOM 4177 O O . MET B 1 12 ? 22.141 12.062 -9.141 1 98 12 MET B O 1
ATOM 4181 N N . LEU B 1 13 ? 23.328 10.188 -8.867 1 97.94 13 LEU B N 1
ATOM 4182 C CA . LEU B 1 13 ? 23.562 10.438 -7.453 1 97.94 13 LEU B CA 1
ATOM 4183 C C . LEU B 1 13 ? 24.438 11.68 -7.266 1 97.94 13 LEU B C 1
ATOM 4185 O O . LEU B 1 13 ? 24.219 12.461 -6.332 1 97.94 13 LEU B O 1
ATOM 4189 N N . ASP B 1 14 ? 25.422 11.797 -8.133 1 96.56 14 ASP B N 1
ATOM 4190 C CA . ASP B 1 14 ? 26.25 13.008 -8.086 1 96.56 14 ASP B CA 1
ATOM 4191 C C . ASP B 1 14 ? 25.391 14.258 -8.273 1 96.56 14 ASP B C 1
ATOM 4193 O O . ASP B 1 14 ? 25.562 15.242 -7.559 1 96.56 14 ASP B O 1
ATOM 4197 N N . GLN B 1 15 ? 24.516 14.18 -9.25 1 96.12 15 GLN B N 1
ATOM 4198 C CA . GLN B 1 15 ? 23.625 15.312 -9.531 1 96.12 15 GLN B CA 1
ATOM 4199 C C . GLN B 1 15 ? 22.688 15.57 -8.359 1 96.12 15 GLN B C 1
ATOM 4201 O O . GLN B 1 15 ? 22.484 16.719 -7.961 1 96.12 15 GLN B O 1
ATOM 4206 N N . LEU B 1 16 ? 22.078 14.531 -7.789 1 97.69 16 LEU B N 1
ATOM 4207 C CA . LEU B 1 16 ? 21.141 14.656 -6.68 1 97.69 16 LEU B CA 1
ATOM 4208 C C . LEU B 1 16 ? 21.828 15.242 -5.449 1 97.69 16 LEU B C 1
ATOM 4210 O O . LEU B 1 16 ? 21.234 16.016 -4.707 1 97.69 16 LEU B O 1
ATOM 4214 N N . SER B 1 17 ? 23.094 14.805 -5.238 1 96.62 17 SER B N 1
ATOM 4215 C CA . SER B 1 17 ? 23.875 15.336 -4.121 1 96.62 17 SER B CA 1
ATOM 4216 C C . SER B 1 17 ? 24.016 16.859 -4.23 1 96.62 17 SER B C 1
ATOM 4218 O O . SER B 1 17 ? 23.953 17.562 -3.227 1 96.62 17 SER B O 1
ATOM 4220 N N . LEU B 1 18 ? 24.172 17.312 -5.449 1 93.44 18 LEU B N 1
ATOM 4221 C CA . LEU B 1 18 ? 24.328 18.734 -5.68 1 93.44 18 LEU B CA 1
ATOM 4222 C C . LEU B 1 18 ? 23 19.469 -5.43 1 93.44 18 LEU B C 1
ATOM 4224 O O . LEU B 1 18 ? 23 20.672 -5.145 1 93.44 18 LEU B O 1
ATOM 4228 N N . PHE B 1 19 ? 21.906 18.719 -5.551 1 94.69 19 PHE B N 1
ATOM 4229 C CA . PHE B 1 19 ? 20.609 19.297 -5.258 1 94.69 19 PHE B CA 1
ATOM 4230 C C . PHE B 1 19 ? 20.359 19.328 -3.754 1 94.69 19 PHE B C 1
ATOM 4232 O O . PHE B 1 19 ? 19.328 19.859 -3.301 1 94.69 19 PHE B O 1
ATOM 4239 N N . GLY B 1 20 ? 21.219 18.75 -2.932 1 94.62 20 GLY B N 1
ATOM 4240 C CA . GLY B 1 20 ? 21.094 18.75 -1.482 1 94.62 20 GLY B CA 1
ATOM 4241 C C . GLY B 1 20 ? 20.438 17.5 -0.935 1 94.62 20 GLY B C 1
ATOM 4242 O O . GLY B 1 20 ? 20.109 17.438 0.249 1 94.62 20 GLY B O 1
ATOM 4243 N N . VAL B 1 21 ? 20.281 16.484 -1.761 1 97.5 21 VAL B N 1
ATOM 4244 C CA . VAL B 1 21 ? 19.672 15.234 -1.33 1 97.5 21 VAL B CA 1
ATOM 4245 C C . VAL B 1 21 ? 20.609 14.477 -0.408 1 97.5 21 VAL B C 1
ATOM 4247 O O . VAL B 1 21 ? 21.781 14.266 -0.745 1 97.5 21 VAL B O 1
ATOM 4250 N N . LYS B 1 22 ? 20.109 14.031 0.726 1 97.81 22 LYS B N 1
ATOM 4251 C CA . LYS B 1 22 ? 20.953 13.328 1.698 1 97.81 22 LYS B CA 1
ATOM 4252 C C . LYS B 1 22 ? 20.5 11.883 1.874 1 97.81 22 LYS B C 1
ATOM 4254 O O . LYS B 1 22 ? 21.266 11.039 2.344 1 97.81 22 LYS B O 1
ATOM 4259 N N . ARG B 1 23 ? 19.297 11.648 1.48 1 97.94 23 ARG B N 1
ATOM 4260 C CA . ARG B 1 23 ? 18.703 10.328 1.682 1 97.94 23 ARG B CA 1
ATOM 4261 C C . ARG B 1 23 ? 17.766 9.961 0.536 1 97.94 23 ARG B C 1
ATOM 4263 O O . ARG B 1 23 ? 17.109 10.836 -0.036 1 97.94 23 ARG B O 1
ATOM 4270 N N . ILE B 1 24 ? 17.734 8.75 0.217 1 98.81 24 ILE B N 1
ATOM 4271 C CA . ILE B 1 24 ? 16.75 8.164 -0.689 1 98.81 24 ILE B CA 1
ATOM 4272 C C . ILE B 1 24 ? 16.047 7.004 0.001 1 98.81 24 ILE B C 1
ATOM 4274 O O . ILE B 1 24 ? 16.688 6.098 0.527 1 98.81 24 ILE B O 1
ATOM 4278 N N . TYR B 1 25 ? 14.734 7.074 0.072 1 98.88 25 TYR B N 1
ATOM 4279 C CA . TYR B 1 25 ? 13.93 6.059 0.734 1 98.88 25 TYR B CA 1
ATOM 4280 C C . TYR B 1 25 ? 13.398 5.039 -0.271 1 98.88 25 TYR B C 1
ATOM 4282 O O . TYR B 1 25 ? 12.953 5.406 -1.36 1 98.88 25 TYR B O 1
ATOM 4290 N N . GLY B 1 26 ? 13.5 3.732 0.022 1 98.62 26 GLY B N 1
ATOM 4291 C CA . GLY B 1 26 ? 12.961 2.795 -0.952 1 98.62 26 GLY B CA 1
ATOM 4292 C C . GLY B 1 26 ? 13.039 1.351 -0.494 1 98.62 26 GLY B C 1
ATOM 4293 O O . GLY B 1 26 ? 13.422 1.074 0.646 1 98.62 26 GLY B O 1
ATOM 4294 N N . VAL B 1 27 ? 12.523 0.445 -1.284 1 98.31 27 VAL B N 1
ATOM 4295 C CA . VAL B 1 27 ? 12.68 -1.004 -1.214 1 98.31 27 VAL B CA 1
ATOM 4296 C C . VAL B 1 27 ? 13.445 -1.5 -2.439 1 98.31 27 VAL B C 1
ATOM 4298 O O . VAL B 1 27 ? 13.117 -1.141 -3.572 1 98.31 27 VAL B O 1
ATOM 4301 N N . VAL B 1 28 ? 14.438 -2.314 -2.201 1 97.25 28 VAL B N 1
ATOM 4302 C CA . VAL B 1 28 ? 15.297 -2.768 -3.289 1 97.25 28 VAL B CA 1
ATOM 4303 C C . VAL B 1 28 ? 14.523 -3.725 -4.191 1 97.25 28 VAL B C 1
ATOM 4305 O O . VAL B 1 28 ? 13.766 -4.57 -3.711 1 97.25 28 VAL B O 1
ATOM 4308 N N . GLY B 1 29 ? 14.672 -3.541 -5.426 1 95.44 29 GLY B N 1
ATOM 4309 C CA . GLY B 1 29 ? 14.133 -4.445 -6.43 1 95.44 29 GLY B CA 1
ATOM 4310 C C . GLY B 1 29 ? 14.977 -4.508 -7.688 1 95.44 29 GLY B C 1
ATOM 4311 O O . GLY B 1 29 ? 15.82 -3.637 -7.922 1 95.44 29 GLY B O 1
ATOM 4312 N N . ASP B 1 30 ? 14.695 -5.398 -8.492 1 93.31 30 ASP B N 1
ATOM 4313 C CA . ASP B 1 30 ? 15.508 -5.805 -9.633 1 93.31 30 ASP B CA 1
ATOM 4314 C C . ASP B 1 30 ? 15.75 -4.637 -10.586 1 93.31 30 ASP B C 1
ATOM 4316 O O . ASP B 1 30 ? 16.859 -4.453 -11.086 1 93.31 30 ASP B O 1
ATOM 4320 N N . ALA B 1 31 ? 14.773 -3.836 -10.742 1 96.44 31 ALA B N 1
ATOM 4321 C CA . ALA B 1 31 ? 14.859 -2.816 -11.789 1 96.44 31 ALA B CA 1
ATOM 4322 C C . ALA B 1 31 ? 15.711 -1.636 -11.336 1 96.44 31 ALA B C 1
ATOM 4324 O O . ALA B 1 31 ? 16.078 -0.786 -12.148 1 96.44 31 ALA B O 1
ATOM 4325 N N . THR B 1 32 ? 16.125 -1.616 -10.094 1 97.25 32 THR B N 1
ATOM 4326 C CA . THR B 1 32 ? 16.891 -0.471 -9.609 1 97.25 32 THR B CA 1
ATOM 4327 C C . THR B 1 32 ? 18.297 -0.89 -9.211 1 97.25 32 THR B C 1
ATOM 4329 O O . THR B 1 32 ? 18.984 -0.168 -8.477 1 97.25 32 THR B O 1
ATOM 4332 N N . PHE B 1 33 ? 18.812 -2.031 -9.609 1 96.56 33 PHE B N 1
ATOM 4333 C CA . PHE B 1 33 ? 20.109 -2.561 -9.203 1 96.56 33 PHE B CA 1
ATOM 4334 C C . PHE B 1 33 ? 21.219 -1.578 -9.531 1 96.56 33 PHE B C 1
ATOM 4336 O O . PHE B 1 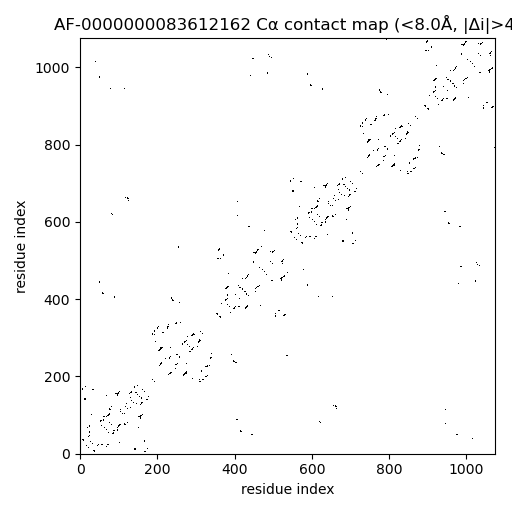33 ? 22.172 -1.431 -8.766 1 96.56 33 PHE B O 1
ATOM 4343 N N . GLY B 1 34 ? 21.094 -0.961 -10.727 1 96.75 34 GLY B N 1
ATOM 4344 C CA . GLY B 1 34 ? 22.109 0.027 -11.086 1 96.75 34 GLY B CA 1
ATOM 4345 C C . GLY B 1 34 ? 22.188 1.181 -10.102 1 96.75 34 GLY B C 1
ATOM 4346 O O . GLY B 1 34 ? 23.266 1.672 -9.797 1 96.75 34 GLY B O 1
ATOM 4347 N N . LEU B 1 35 ? 21.031 1.646 -9.656 1 97.75 35 LEU B N 1
ATOM 4348 C CA . LEU B 1 35 ? 20.984 2.711 -8.664 1 97.75 35 LEU B CA 1
ATOM 4349 C C . LEU B 1 35 ? 21.516 2.223 -7.316 1 97.75 35 LEU B C 1
ATOM 4351 O O . LEU B 1 35 ? 22.25 2.943 -6.633 1 97.75 35 LEU B O 1
ATOM 4355 N N . ILE B 1 36 ? 21.141 1.01 -6.945 1 97.5 36 ILE B N 1
ATOM 4356 C CA . ILE B 1 36 ? 21.562 0.418 -5.676 1 97.5 36 ILE B CA 1
ATOM 4357 C C . ILE B 1 36 ? 23.078 0.252 -5.652 1 97.5 36 ILE B C 1
ATOM 4359 O O . ILE B 1 36 ? 23.719 0.558 -4.648 1 97.5 36 ILE B O 1
ATOM 4363 N N . ASP B 1 37 ? 23.609 -0.222 -6.734 1 97.19 37 ASP B N 1
ATOM 4364 C CA . ASP B 1 37 ? 25.062 -0.365 -6.859 1 97.19 37 ASP B CA 1
ATOM 4365 C C . ASP B 1 37 ? 25.766 0.979 -6.68 1 97.19 37 ASP B C 1
ATOM 4367 O O . ASP B 1 37 ? 26.781 1.065 -5.988 1 97.19 37 ASP B O 1
ATOM 4371 N N . ALA B 1 38 ? 25.188 1.979 -7.355 1 97.44 38 ALA B N 1
ATOM 4372 C CA . ALA B 1 38 ? 25.75 3.322 -7.25 1 97.44 38 ALA B CA 1
ATOM 4373 C C . ALA B 1 38 ? 25.688 3.832 -5.812 1 97.44 38 ALA B C 1
ATOM 4375 O O . ALA B 1 38 ? 26.641 4.445 -5.32 1 97.44 38 ALA B O 1
ATOM 4376 N N . LEU B 1 39 ? 24.578 3.619 -5.145 1 97.81 39 LEU B N 1
ATOM 4377 C CA . LEU B 1 39 ? 24.375 4.059 -3.77 1 97.81 39 LEU B CA 1
ATOM 4378 C C . LEU B 1 39 ? 25.375 3.385 -2.836 1 97.81 39 LEU B C 1
ATOM 4380 O O . LEU B 1 39 ? 25.844 3.996 -1.87 1 97.81 39 LEU B O 1
ATOM 4384 N N . ALA B 1 40 ? 25.719 2.158 -3.127 1 96.25 40 ALA B N 1
ATOM 4385 C CA . ALA B 1 40 ? 26.641 1.384 -2.285 1 96.25 40 ALA B CA 1
ATOM 4386 C C . ALA B 1 40 ? 28.062 1.891 -2.416 1 96.25 40 ALA B C 1
ATOM 4388 O O . ALA B 1 40 ? 28.906 1.657 -1.535 1 96.25 40 ALA B O 1
ATOM 4389 N N . LYS B 1 41 ? 28.359 2.66 -3.477 1 96 41 LYS B N 1
ATOM 4390 C CA . LYS B 1 41 ? 29.734 3.012 -3.811 1 96 41 LYS B CA 1
ATOM 4391 C C . LYS B 1 41 ? 30.062 4.441 -3.383 1 96 41 LYS B C 1
ATOM 4393 O O . LYS B 1 41 ? 31.141 4.953 -3.678 1 96 41 LYS B O 1
ATOM 4398 N N . GLN B 1 42 ? 29.109 5.051 -2.711 1 95.81 42 GLN B N 1
ATOM 4399 C CA . GLN B 1 42 ? 29.344 6.426 -2.275 1 95.81 42 GLN B CA 1
ATOM 4400 C C . GLN B 1 42 ? 28.75 6.664 -0.886 1 95.81 42 GLN B C 1
ATOM 4402 O O . GLN B 1 42 ? 28.031 5.82 -0.357 1 95.81 42 GLN B O 1
ATOM 4407 N N . ASP B 1 43 ? 29.094 7.789 -0.254 1 95.31 43 ASP B N 1
ATOM 4408 C CA . ASP B 1 43 ? 28.656 8.031 1.121 1 95.31 43 ASP B CA 1
ATOM 4409 C C . ASP B 1 43 ? 27.969 9.383 1.255 1 95.31 43 ASP B C 1
ATOM 4411 O O . ASP B 1 43 ? 27.734 9.859 2.367 1 95.31 43 ASP B O 1
ATOM 4415 N N . LYS B 1 44 ? 27.656 10.016 0.143 1 96.56 44 LYS B N 1
ATOM 4416 C CA . LYS B 1 44 ? 27.016 11.328 0.19 1 96.56 44 LYS B CA 1
ATOM 4417 C C . LYS B 1 44 ? 25.5 11.188 0.421 1 96.56 44 LYS B C 1
ATOM 4419 O O . LYS B 1 44 ? 24.891 12.023 1.085 1 96.56 44 LYS B O 1
ATOM 4424 N N . ILE B 1 45 ? 24.938 10.234 -0.197 1 98.12 45 ILE B N 1
ATOM 4425 C CA . ILE B 1 45 ? 23.5 9.977 -0.084 1 98.12 45 ILE B CA 1
ATOM 4426 C C . ILE B 1 45 ? 23.266 8.617 0.564 1 98.12 45 ILE B C 1
ATOM 4428 O O . ILE B 1 45 ? 23.781 7.602 0.085 1 98.12 45 ILE B O 1
ATOM 4432 N N . LYS B 1 46 ? 22.547 8.609 1.642 1 98 46 LYS B N 1
ATOM 4433 C CA . LYS B 1 46 ? 22.25 7.367 2.354 1 98 46 LYS B CA 1
ATOM 4434 C C . LYS B 1 46 ? 20.984 6.707 1.811 1 98 46 LYS B C 1
ATOM 4436 O O . LYS B 1 46 ? 19.969 7.383 1.571 1 98 46 LYS B O 1
ATOM 4441 N N . TYR B 1 47 ? 21.062 5.43 1.544 1 98.25 47 TYR B N 1
ATOM 4442 C CA . TYR B 1 47 ? 19.875 4.66 1.204 1 98.25 47 TYR B CA 1
ATOM 4443 C C . TYR B 1 47 ? 19.141 4.199 2.461 1 98.25 47 TYR B C 1
ATOM 4445 O O . TYR B 1 47 ? 19.734 3.537 3.318 1 98.25 47 TYR B O 1
ATOM 4453 N N . ILE B 1 48 ? 17.906 4.539 2.668 1 98.75 48 ILE B N 1
ATOM 4454 C CA . ILE B 1 48 ? 17.078 4.105 3.787 1 98.75 48 ILE B CA 1
ATOM 4455 C C . ILE B 1 48 ? 16.109 3.014 3.326 1 98.75 48 ILE B C 1
ATOM 4457 O O . ILE B 1 48 ? 15.109 3.299 2.672 1 98.75 48 ILE B O 1
ATOM 4461 N N . ALA B 1 49 ? 16.422 1.791 3.678 1 98.5 49 ALA B N 1
ATOM 4462 C CA . ALA B 1 49 ? 15.594 0.639 3.316 1 98.5 49 ALA B CA 1
ATOM 4463 C C . ALA B 1 49 ? 14.375 0.527 4.23 1 98.5 49 ALA B C 1
ATOM 4465 O O . ALA B 1 49 ? 14.516 0.447 5.453 1 98.5 49 ALA B O 1
ATOM 4466 N N . VAL B 1 50 ? 13.234 0.577 3.641 1 98.62 50 VAL B N 1
ATOM 4467 C CA . VAL B 1 50 ? 11.992 0.465 4.402 1 98.62 50 VAL B CA 1
ATOM 4468 C C . VAL B 1 50 ? 11.297 -0.853 4.066 1 98.62 50 VAL B C 1
ATOM 4470 O O . VAL B 1 50 ? 11.828 -1.665 3.307 1 98.62 50 VAL B O 1
ATOM 4473 N N . LYS B 1 51 ? 10.164 -1.14 4.719 1 98.38 51 LYS B N 1
ATOM 4474 C CA . LYS B 1 51 ? 9.5 -2.432 4.566 1 98.38 51 LYS B CA 1
ATOM 4475 C C . LYS B 1 51 ? 8.484 -2.396 3.428 1 98.38 51 LYS B C 1
ATOM 4477 O O . LYS B 1 51 ? 8.148 -3.438 2.855 1 98.38 51 LYS B O 1
ATOM 4482 N N . HIS B 1 52 ? 7.949 -1.252 3.131 1 98.38 52 HIS B N 1
ATOM 4483 C CA . HIS B 1 52 ? 6.938 -1.062 2.102 1 98.38 52 HIS B CA 1
ATOM 4484 C C . HIS B 1 52 ? 7.148 0.252 1.355 1 98.38 52 HIS B C 1
ATOM 4486 O O . HIS B 1 52 ? 7.484 1.271 1.966 1 98.38 52 HIS B O 1
ATOM 4492 N N . GLU B 1 53 ? 6.965 0.308 0.087 1 98.62 53 GLU B N 1
ATOM 4493 C CA . GLU B 1 53 ? 7.258 1.479 -0.734 1 98.62 53 GLU B CA 1
ATOM 4494 C C . GLU B 1 53 ? 6.359 2.654 -0.363 1 98.62 53 GLU B C 1
ATOM 4496 O O . GLU B 1 53 ? 6.754 3.812 -0.501 1 98.62 53 GLU B O 1
ATOM 4501 N N . SER B 1 54 ? 5.09 2.412 0.133 1 98.56 54 SER B N 1
ATOM 4502 C CA . SER B 1 54 ? 4.273 3.52 0.621 1 98.56 54 SER B CA 1
ATOM 4503 C C . SER B 1 54 ? 4.992 4.293 1.721 1 98.56 54 SER B C 1
ATOM 4505 O O . SER B 1 54 ? 4.934 5.523 1.761 1 98.56 54 SER B O 1
ATOM 4507 N N . THR B 1 55 ? 5.672 3.559 2.646 1 98.81 55 THR B N 1
ATOM 4508 C CA . THR B 1 55 ? 6.441 4.188 3.713 1 98.81 55 THR B CA 1
ATOM 4509 C C . THR B 1 55 ? 7.562 5.047 3.137 1 98.81 55 THR B C 1
ATOM 4511 O O . THR B 1 55 ? 7.812 6.152 3.619 1 98.81 55 THR B O 1
ATOM 4514 N N . ALA B 1 56 ? 8.195 4.551 2.059 1 98.88 56 ALA B N 1
ATOM 4515 C CA . ALA B 1 56 ? 9.25 5.309 1.399 1 98.88 56 ALA B CA 1
ATOM 4516 C C . ALA B 1 56 ? 8.734 6.656 0.902 1 98.88 56 ALA B C 1
ATOM 4518 O O . ALA B 1 56 ? 9.352 7.695 1.157 1 98.88 56 ALA B O 1
ATOM 4519 N N . ALA B 1 57 ? 7.617 6.613 0.222 1 98.94 57 ALA B N 1
ATOM 4520 C CA . ALA B 1 57 ? 7.055 7.836 -0.343 1 98.94 57 ALA B CA 1
ATOM 4521 C C . ALA B 1 57 ? 6.555 8.773 0.756 1 98.94 57 ALA B C 1
ATOM 4523 O O . ALA B 1 57 ? 6.68 9.992 0.646 1 98.94 57 ALA B O 1
ATOM 4524 N N . PHE B 1 58 ? 5.969 8.219 1.851 1 98.94 58 PHE B N 1
ATOM 4525 C CA . PHE B 1 58 ? 5.543 9.031 2.984 1 98.94 58 PHE B CA 1
ATOM 4526 C C . PHE B 1 58 ? 6.734 9.727 3.633 1 98.94 58 PHE B C 1
ATOM 4528 O O . PHE B 1 58 ? 6.645 10.891 4.027 1 98.94 58 PHE B O 1
ATOM 4535 N N . MET B 1 59 ? 7.836 9 3.766 1 98.94 59 MET B N 1
ATOM 4536 C CA . MET B 1 59 ? 9.031 9.578 4.367 1 98.94 59 MET B CA 1
ATOM 4537 C C . MET B 1 59 ? 9.602 10.688 3.488 1 98.94 59 MET B C 1
ATOM 4539 O O . MET B 1 59 ? 10.016 11.734 3.992 1 98.94 59 MET B O 1
ATOM 4543 N N . ALA B 1 60 ? 9.602 10.461 2.154 1 98.94 60 ALA B N 1
ATOM 4544 C CA . ALA B 1 60 ? 10.023 11.516 1.236 1 98.94 60 ALA B CA 1
ATOM 4545 C C . ALA B 1 60 ? 9.133 12.742 1.354 1 98.94 60 ALA B C 1
ATOM 4547 O O . ALA B 1 60 ? 9.617 13.875 1.364 1 98.94 60 ALA B O 1
ATOM 4548 N N . SER B 1 61 ? 7.84 12.547 1.429 1 98.75 61 SER B N 1
ATOM 4549 C CA . SER B 1 61 ? 6.879 13.633 1.608 1 98.75 61 SER B CA 1
ATOM 4550 C C . SER B 1 61 ? 7.137 14.391 2.904 1 98.75 61 SER B C 1
ATOM 4552 O O . SER B 1 61 ? 7.188 15.625 2.906 1 98.75 61 SER B O 1
ATOM 4554 N N . ALA B 1 62 ? 7.32 13.648 4.004 1 98.62 62 ALA B N 1
ATOM 4555 C CA . ALA B 1 62 ? 7.566 14.258 5.309 1 98.62 62 ALA B CA 1
ATOM 4556 C C . ALA B 1 62 ? 8.859 15.07 5.305 1 98.62 62 ALA B C 1
ATOM 4558 O O . ALA B 1 62 ? 8.922 16.156 5.895 1 98.62 62 ALA B O 1
ATOM 4559 N N . GLU B 1 63 ? 9.875 14.539 4.648 1 98.62 63 GLU B N 1
ATOM 4560 C CA . GLU B 1 63 ? 11.133 15.266 4.559 1 98.62 63 GLU B CA 1
ATOM 4561 C C . GLU B 1 63 ? 10.961 16.578 3.797 1 98.62 63 GLU B C 1
ATOM 4563 O O . GLU B 1 63 ? 11.469 17.609 4.219 1 98.62 63 GLU B O 1
ATOM 4568 N N . ALA B 1 64 ? 10.281 16.516 2.693 1 97.5 64 ALA B N 1
ATOM 4569 C CA . ALA B 1 64 ? 10.023 17.719 1.911 1 97.5 64 ALA B CA 1
ATOM 4570 C C . ALA B 1 64 ? 9.25 18.75 2.729 1 97.5 64 ALA B C 1
ATOM 4572 O O . ALA B 1 64 ? 9.562 19.938 2.693 1 97.5 64 ALA B O 1
ATOM 4573 N N . LYS B 1 65 ? 8.281 18.344 3.492 1 94.5 65 LYS B N 1
ATOM 4574 C CA . LYS B 1 65 ? 7.445 19.234 4.297 1 94.5 65 LYS B CA 1
ATOM 4575 C C . LYS B 1 65 ? 8.242 19.844 5.441 1 94.5 65 LYS B C 1
ATOM 4577 O O . LYS B 1 65 ? 8.055 21.016 5.77 1 94.5 65 LYS B O 1
ATOM 4582 N N . LEU B 1 66 ? 9.094 19 6.039 1 94.94 66 LEU B N 1
ATOM 4583 C CA . LEU B 1 66 ? 9.828 19.438 7.219 1 94.94 66 LEU B CA 1
ATOM 4584 C C . LEU B 1 66 ? 10.961 20.391 6.828 1 94.94 66 LEU B C 1
ATOM 4586 O O . LEU B 1 66 ? 11.227 21.359 7.535 1 94.94 66 LEU B O 1
ATOM 4590 N N . THR B 1 67 ? 11.586 20.141 5.617 1 93.81 67 THR B N 1
ATOM 4591 C CA . THR B 1 67 ? 12.82 20.859 5.293 1 93.81 67 THR B CA 1
ATOM 4592 C C . THR B 1 67 ? 12.562 21.938 4.25 1 93.81 67 THR B C 1
ATOM 4594 O O . THR B 1 67 ? 13.359 22.859 4.094 1 93.81 67 THR B O 1
ATOM 4597 N N . GLY B 1 68 ? 11.484 21.75 3.549 1 89.56 68 GLY B N 1
ATOM 4598 C CA . GLY B 1 68 ? 11.273 22.625 2.398 1 89.56 68 GLY B CA 1
ATOM 4599 C C . GLY B 1 68 ? 12.094 22.219 1.188 1 89.56 68 GLY B C 1
ATOM 4600 O O . GLY B 1 68 ? 11.898 22.766 0.096 1 89.56 68 GLY B O 1
ATOM 4601 N N . GLY B 1 69 ? 13 21.234 1.379 1 92.88 69 GLY B N 1
ATOM 4602 C CA . GLY B 1 69 ? 13.836 20.75 0.294 1 92.88 69 GLY B CA 1
ATOM 4603 C C . GLY B 1 69 ? 13.219 19.594 -0.466 1 92.88 69 GLY B C 1
ATOM 4604 O O . GLY B 1 69 ? 12.008 19.375 -0.39 1 92.88 69 GLY B O 1
ATOM 4605 N N . LEU B 1 70 ? 14.062 18.922 -1.245 1 97.06 70 LEU B N 1
ATOM 4606 C CA . LEU B 1 70 ? 13.609 17.844 -2.113 1 97.06 70 LEU B CA 1
ATOM 4607 C C . LEU B 1 70 ? 13.578 16.516 -1.358 1 97.06 70 LEU B C 1
ATOM 4609 O O . LEU B 1 70 ? 14.578 16.125 -0.757 1 97.06 70 LEU B O 1
ATOM 4613 N N . GLY B 1 71 ? 12.414 15.922 -1.257 1 98.69 71 GLY B N 1
ATOM 4614 C CA . GLY B 1 71 ? 12.352 14.523 -0.863 1 98.69 71 GLY B CA 1
ATOM 4615 C C . GLY B 1 71 ? 12.516 13.562 -2.029 1 98.69 71 GLY B C 1
ATOM 4616 O O . GLY B 1 71 ? 12.047 13.844 -3.135 1 98.69 71 GLY B O 1
ATOM 4617 N N . VAL B 1 72 ? 13.211 12.414 -1.866 1 98.94 72 VAL B N 1
ATOM 4618 C CA . VAL B 1 72 ? 13.438 11.469 -2.955 1 98.94 72 VAL B CA 1
ATOM 4619 C C . VAL B 1 72 ? 13.086 10.055 -2.492 1 98.94 72 VAL B C 1
ATOM 4621 O O . VAL B 1 72 ? 13.492 9.633 -1.406 1 98.94 72 VAL B O 1
ATOM 4624 N N . CYS B 1 73 ? 12.258 9.352 -3.211 1 98.88 73 CYS B N 1
ATOM 4625 C CA . CYS B 1 73 ? 11.969 7.938 -2.99 1 98.88 73 CYS B CA 1
ATOM 4626 C C . CYS B 1 73 ? 12.195 7.129 -4.266 1 98.88 73 CYS B C 1
ATOM 4628 O O . CYS B 1 73 ? 12.266 7.695 -5.355 1 98.88 73 CYS B O 1
ATOM 4630 N N . THR B 1 74 ? 12.438 5.863 -4.082 1 98.81 74 THR B N 1
ATOM 4631 C CA . THR B 1 74 ? 12.703 4.988 -5.215 1 98.81 74 THR B CA 1
ATOM 4632 C C . THR B 1 74 ? 12 3.646 -5.039 1 98.81 74 THR B C 1
ATOM 4634 O O . THR B 1 74 ? 11.625 3.277 -3.924 1 98.81 74 THR B O 1
ATOM 4637 N N . ALA B 1 75 ? 11.703 3.002 -6.102 1 98.56 75 ALA B N 1
ATOM 4638 C CA . ALA B 1 75 ? 11.117 1.664 -6.133 1 98.56 75 ALA B CA 1
ATOM 4639 C C . ALA B 1 75 ? 11.406 0.971 -7.461 1 98.56 75 ALA B C 1
ATOM 4641 O O . ALA B 1 75 ? 11.719 1.628 -8.461 1 98.56 75 ALA B O 1
ATOM 4642 N N . THR B 1 76 ? 11.391 -0.325 -7.406 1 97.81 76 THR B N 1
ATOM 4643 C CA . THR B 1 76 ? 11.438 -1.103 -8.641 1 97.81 76 THR B CA 1
ATOM 4644 C C . THR B 1 76 ? 10.18 -0.877 -9.469 1 97.81 76 THR B C 1
ATOM 4646 O O . THR B 1 76 ? 9.352 -0.029 -9.133 1 97.81 76 THR B O 1
ATOM 4649 N N . MET B 1 77 ? 10.086 -1.541 -10.602 1 97 77 MET B N 1
ATOM 4650 C CA . MET B 1 77 ? 8.953 -1.361 -11.508 1 97 77 MET B CA 1
ATOM 4651 C C . MET B 1 77 ? 7.734 -2.137 -11.016 1 97 77 MET B C 1
ATOM 4653 O O . MET B 1 77 ? 7.781 -2.773 -9.961 1 97 77 MET B O 1
ATOM 4657 N N . GLY B 1 78 ? 6.652 -2.027 -11.727 1 97 78 GLY B N 1
ATOM 4658 C CA . GLY B 1 78 ? 5.465 -2.824 -11.453 1 97 78 GLY B CA 1
ATOM 4659 C C . GLY B 1 78 ? 4.895 -2.596 -10.07 1 97 78 GLY B C 1
ATOM 4660 O O . GLY B 1 78 ? 4.539 -1.47 -9.711 1 97 78 GLY B O 1
ATOM 4661 N N . PRO B 1 79 ? 4.898 -3.705 -9.219 1 98 79 PRO B N 1
ATOM 4662 C CA . PRO B 1 79 ? 4.332 -3.621 -7.875 1 98 79 PRO B CA 1
ATOM 4663 C C . PRO B 1 79 ? 4.98 -2.529 -7.027 1 98 79 PRO B C 1
ATOM 4665 O O . PRO B 1 79 ? 4.285 -1.79 -6.324 1 98 79 PRO B O 1
ATOM 4668 N N . GLY B 1 80 ? 6.316 -2.441 -7.094 1 98.31 80 GLY B N 1
ATOM 4669 C CA . GLY B 1 80 ? 7.02 -1.443 -6.301 1 98.31 80 GLY B CA 1
ATOM 4670 C C . GLY B 1 80 ? 6.609 -0.021 -6.637 1 98.31 80 GLY B C 1
ATOM 4671 O O . GLY B 1 80 ? 6.293 0.765 -5.742 1 98.31 80 GLY B O 1
ATOM 4672 N N . ALA B 1 81 ? 6.617 0.318 -7.949 1 98.62 81 ALA B N 1
ATOM 4673 C CA . ALA B 1 81 ? 6.207 1.645 -8.398 1 98.62 81 ALA B CA 1
ATOM 4674 C C . ALA B 1 81 ? 4.77 1.945 -7.984 1 98.62 81 ALA B C 1
ATOM 4676 O O . ALA B 1 81 ? 4.457 3.064 -7.566 1 98.62 81 ALA B O 1
ATOM 4677 N N . THR B 1 82 ? 3.898 0.978 -8.086 1 98.62 82 THR B N 1
ATOM 4678 C CA . THR B 1 82 ? 2.492 1.136 -7.73 1 98.62 82 THR B CA 1
ATOM 4679 C C . THR B 1 82 ? 2.336 1.43 -6.242 1 98.62 82 THR B C 1
ATOM 4681 O O . THR B 1 82 ? 1.525 2.273 -5.852 1 98.62 82 THR B O 1
ATOM 4684 N N . ASN B 1 83 ? 3.115 0.8 -5.41 1 98.62 83 ASN B N 1
ATOM 4685 C CA . ASN B 1 83 ? 3.039 0.951 -3.961 1 98.62 83 ASN B CA 1
ATOM 4686 C C . ASN B 1 83 ? 3.469 2.346 -3.52 1 98.62 83 ASN B C 1
ATOM 4688 O O . ASN B 1 83 ? 3.172 2.768 -2.4 1 98.62 83 ASN B O 1
ATOM 4692 N N . LEU B 1 84 ? 4.168 3.129 -4.371 1 98.81 84 LEU B N 1
ATOM 4693 C CA . LEU B 1 84 ? 4.605 4.48 -4.027 1 98.81 84 LEU B CA 1
ATOM 4694 C C . LEU B 1 84 ? 3.426 5.445 -4.035 1 98.81 84 LEU B C 1
ATOM 4696 O O . LEU B 1 84 ? 3.494 6.52 -3.43 1 98.81 84 LEU B O 1
ATOM 4700 N N . LEU B 1 85 ? 2.357 5.098 -4.664 1 98.75 85 LEU B N 1
ATOM 4701 C CA . LEU B 1 85 ? 1.38 6.066 -5.145 1 98.75 85 LEU B CA 1
ATOM 4702 C C . LEU B 1 85 ? 0.668 6.746 -3.98 1 98.75 85 LEU B C 1
ATOM 4704 O O . LEU B 1 85 ? 0.39 7.945 -4.031 1 98.75 85 LEU B O 1
ATOM 4708 N N . ASN B 1 86 ? 0.329 6.008 -2.949 1 98.62 86 ASN B N 1
ATOM 4709 C CA . ASN B 1 86 ? -0.372 6.656 -1.845 1 98.62 86 ASN B CA 1
ATOM 4710 C C . ASN B 1 86 ? 0.48 7.746 -1.202 1 98.62 86 ASN B C 1
ATOM 4712 O O . ASN B 1 86 ? -0.013 8.836 -0.919 1 98.62 86 ASN B O 1
ATOM 4716 N N . GLY B 1 87 ? 1.782 7.414 -0.935 1 98.75 87 GLY B N 1
ATOM 4717 C CA . GLY B 1 87 ? 2.678 8.422 -0.386 1 98.75 87 GLY B CA 1
ATOM 4718 C C . GLY B 1 87 ? 2.895 9.602 -1.317 1 98.75 87 GLY B C 1
ATOM 4719 O O . GLY B 1 87 ? 2.998 10.742 -0.867 1 98.75 87 GLY B O 1
ATOM 4720 N N . LEU B 1 88 ? 2.939 9.32 -2.65 1 98.81 88 LEU B N 1
ATOM 4721 C CA . LEU B 1 88 ? 3.062 10.398 -3.625 1 98.81 88 LEU B CA 1
ATOM 4722 C C . LEU B 1 88 ? 1.801 11.258 -3.652 1 98.81 88 LEU B C 1
ATOM 4724 O O . LEU B 1 88 ? 1.872 12.469 -3.877 1 98.81 88 LEU B O 1
ATOM 4728 N N . GLY B 1 89 ? 0.647 10.609 -3.424 1 98.38 89 GLY B N 1
ATOM 4729 C CA . GLY B 1 89 ? -0.588 11.367 -3.281 1 98.38 89 GLY B CA 1
ATOM 4730 C C . GLY B 1 89 ? -0.551 12.359 -2.137 1 98.38 89 GLY B C 1
ATOM 4731 O O . GLY B 1 89 ? -1.036 13.484 -2.27 1 98.38 89 GLY B O 1
ATOM 4732 N N . ASP B 1 90 ? 0.028 11.977 -1.028 1 97.88 90 ASP B N 1
ATOM 4733 C CA . ASP B 1 90 ? 0.192 12.867 0.113 1 97.88 90 ASP B CA 1
ATOM 4734 C C . ASP B 1 90 ? 1.058 14.07 -0.252 1 97.88 90 ASP B C 1
ATOM 4736 O O . ASP B 1 90 ? 0.691 15.211 0.029 1 97.88 90 ASP B O 1
ATOM 4740 N N . ALA B 1 91 ? 2.188 13.789 -0.895 1 98.25 91 ALA B N 1
ATOM 4741 C CA . ALA B 1 91 ? 3.09 14.859 -1.32 1 98.25 91 ALA B CA 1
ATOM 4742 C C . ALA B 1 91 ? 2.406 15.789 -2.318 1 98.25 91 ALA B C 1
ATOM 4744 O O . ALA B 1 91 ? 2.508 17.016 -2.207 1 98.25 91 ALA B O 1
ATOM 4745 N N . TYR B 1 92 ? 1.709 15.18 -3.229 1 96.75 92 TYR B N 1
ATOM 4746 C CA . TYR B 1 92 ? 1.016 15.914 -4.277 1 96.75 92 TYR B CA 1
ATOM 4747 C C . TYR B 1 92 ? -0.043 16.844 -3.686 1 96.75 92 TYR B C 1
ATOM 4749 O O . TYR B 1 92 ? -0.072 18.031 -3.988 1 96.75 92 TYR B O 1
ATOM 4757 N N . SER B 1 93 ? -0.848 16.328 -2.818 1 94.12 93 SER B N 1
ATOM 4758 C CA . SER B 1 93 ? -1.964 17.078 -2.252 1 94.12 93 SER B CA 1
ATOM 4759 C C . SER B 1 93 ? -1.473 18.203 -1.357 1 94.12 93 SER B C 1
ATOM 4761 O O . SER B 1 93 ? -2.092 19.281 -1.299 1 94.12 93 SER B O 1
ATOM 4763 N N . ASP B 1 94 ? -0.369 18.031 -0.668 1 92.44 94 ASP B N 1
ATOM 4764 C CA . ASP B 1 94 ? 0.152 19.031 0.257 1 92.44 94 ASP B CA 1
ATOM 4765 C C . ASP B 1 94 ? 1.2 19.906 -0.42 1 92.44 94 ASP B C 1
ATOM 4767 O O . ASP B 1 94 ? 1.87 20.703 0.241 1 92.44 94 ASP B O 1
ATOM 4771 N N . LYS B 1 95 ? 1.425 19.734 -1.715 1 91 95 LYS B N 1
ATOM 4772 C CA . LYS B 1 95 ? 2.357 20.531 -2.506 1 91 95 LYS B CA 1
ATOM 4773 C C . LYS B 1 95 ? 3.775 20.438 -1.949 1 91 95 LYS B C 1
ATOM 4775 O O . LYS B 1 95 ? 4.445 21.453 -1.76 1 91 95 LYS B O 1
ATOM 4780 N N . ALA B 1 96 ? 4.18 19.234 -1.651 1 94.75 96 ALA B N 1
ATOM 4781 C CA . ALA B 1 96 ? 5.543 18.969 -1.199 1 94.75 96 ALA B CA 1
ATOM 4782 C C . ALA B 1 96 ? 6.438 18.562 -2.367 1 94.75 96 ALA B C 1
ATOM 4784 O O . ALA B 1 96 ? 6.043 17.75 -3.209 1 94.75 96 ALA B O 1
ATOM 4785 N N . PRO B 1 97 ? 7.629 19.156 -2.523 1 96.88 97 PRO B N 1
ATOM 4786 C CA . PRO B 1 97 ? 8.539 18.781 -3.609 1 96.88 97 PRO B CA 1
ATOM 4787 C C . PRO B 1 97 ? 9.141 17.391 -3.418 1 96.88 97 PRO B C 1
ATOM 4789 O O . PRO B 1 97 ? 10.023 17.219 -2.578 1 96.88 97 PRO B O 1
ATOM 4792 N N . VAL B 1 98 ? 8.703 16.438 -4.234 1 98.75 98 VAL B N 1
ATOM 4793 C CA . VAL B 1 98 ? 9.195 15.062 -4.148 1 98.75 98 VAL B CA 1
ATOM 4794 C C . VAL B 1 98 ? 9.531 14.547 -5.547 1 98.75 98 VAL B C 1
ATOM 4796 O O . VAL B 1 98 ? 8.805 14.805 -6.504 1 98.75 98 VAL B O 1
ATOM 4799 N N . LEU B 1 99 ? 10.688 13.953 -5.668 1 98.88 99 LEU B N 1
ATOM 4800 C CA . LEU B 1 99 ? 11.094 13.234 -6.875 1 98.88 99 LEU B CA 1
ATOM 4801 C C . LEU B 1 99 ? 11.047 11.727 -6.648 1 98.88 99 LEU B C 1
ATOM 4803 O O . LEU B 1 99 ? 11.719 11.203 -5.758 1 98.88 99 LEU B O 1
ATOM 4807 N N . ALA B 1 100 ? 10.203 11.07 -7.375 1 98.94 100 ALA B N 1
ATOM 4808 C CA . ALA B 1 100 ? 10.203 9.609 -7.398 1 98.94 100 ALA B CA 1
ATOM 4809 C C . ALA B 1 100 ? 11.062 9.078 -8.539 1 98.94 100 ALA B C 1
ATOM 4811 O O . ALA B 1 100 ? 10.906 9.5 -9.688 1 98.94 100 ALA B O 1
ATOM 4812 N N . ILE B 1 101 ? 12.016 8.219 -8.203 1 98.88 101 ILE B N 1
ATOM 4813 C CA . ILE B 1 101 ? 12.836 7.539 -9.195 1 98.88 101 ILE B CA 1
ATOM 4814 C C . ILE B 1 101 ? 12.508 6.047 -9.203 1 98.88 101 ILE B C 1
ATOM 4816 O O . ILE B 1 101 ? 12.773 5.344 -8.219 1 98.88 101 ILE B O 1
ATOM 4820 N N . THR B 1 102 ? 11.945 5.578 -10.289 1 98.75 102 THR B N 1
ATOM 4821 C CA . THR B 1 102 ? 11.578 4.168 -10.352 1 98.75 102 THR B CA 1
ATOM 4822 C C . THR B 1 102 ? 12.391 3.447 -11.43 1 98.75 102 THR B C 1
ATOM 4824 O O . THR B 1 102 ? 12.797 4.055 -12.422 1 98.75 102 THR B O 1
ATOM 4827 N N . GLY B 1 103 ? 12.68 2.184 -11.125 1 98.5 103 GLY B N 1
ATOM 4828 C CA . GLY B 1 103 ? 13.172 1.32 -12.188 1 98.5 103 GLY B CA 1
ATOM 4829 C C . GLY B 1 103 ? 12.102 0.942 -13.195 1 98.5 103 GLY B C 1
ATOM 4830 O O . GLY B 1 103 ? 10.914 0.976 -12.891 1 98.5 103 GLY B O 1
ATOM 4831 N N . GLN B 1 104 ? 12.547 0.563 -14.359 1 97.81 104 GLN B N 1
ATOM 4832 C CA . GLN B 1 104 ? 11.656 0.158 -15.445 1 97.81 104 GLN B CA 1
ATOM 4833 C C . GLN B 1 104 ? 12.211 -1.059 -16.188 1 97.81 104 GLN B C 1
ATOM 4835 O O . GLN B 1 104 ? 13.367 -1.44 -15.984 1 97.81 104 GLN B O 1
ATOM 4840 N N . ALA B 1 105 ? 11.375 -1.744 -16.938 1 96.19 105 ALA B N 1
ATOM 4841 C CA . ALA B 1 105 ? 11.805 -2.834 -17.812 1 96.19 105 ALA B CA 1
ATOM 4842 C C . ALA B 1 105 ? 12.992 -2.416 -18.688 1 96.19 105 ALA B C 1
ATOM 4844 O O . ALA B 1 105 ? 13.219 -1.224 -18.906 1 96.19 105 ALA B O 1
ATOM 4845 N N . PRO B 1 106 ? 13.773 -3.447 -19.094 1 96 106 PRO B N 1
ATOM 4846 C CA . PRO B 1 106 ? 14.836 -3.094 -20.031 1 96 106 PRO B CA 1
ATOM 4847 C C . PRO B 1 106 ? 14.32 -2.275 -21.219 1 96 106 PRO B C 1
ATOM 4849 O O . PRO B 1 106 ? 13.195 -2.479 -21.672 1 96 106 PRO B O 1
ATOM 4852 N N . SER B 1 107 ? 15.203 -1.43 -21.719 1 96.06 107 SER B N 1
ATOM 4853 C CA . SER B 1 107 ? 14.812 -0.474 -22.75 1 96.06 107 SER B CA 1
ATOM 4854 C C . SER B 1 107 ? 14.188 -1.18 -23.953 1 96.06 107 SER B C 1
ATOM 4856 O O . SER B 1 107 ? 13.242 -0.673 -24.562 1 96.06 107 SER B O 1
ATOM 4858 N N . ASP B 1 108 ? 14.664 -2.385 -24.297 1 94.06 108 ASP B N 1
ATOM 4859 C CA . ASP B 1 108 ? 14.203 -3.092 -25.484 1 94.06 108 ASP B CA 1
ATOM 4860 C C . ASP B 1 108 ? 12.906 -3.846 -25.203 1 94.06 108 ASP B C 1
ATOM 4862 O O . ASP B 1 108 ? 12.328 -4.461 -26.094 1 94.06 108 ASP B O 1
ATOM 4866 N N . LYS B 1 109 ? 12.406 -3.811 -23.953 1 93 109 LYS B N 1
ATOM 4867 C CA . LYS B 1 109 ? 11.188 -4.52 -23.578 1 93 109 LYS B CA 1
ATOM 4868 C C . LYS B 1 109 ? 10.078 -3.539 -23.188 1 93 109 LYS B C 1
ATOM 4870 O O . LYS B 1 109 ? 8.984 -3.953 -22.812 1 93 109 LYS B O 1
ATOM 4875 N N . ILE B 1 110 ? 10.328 -2.26 -23.25 1 93.56 110 ILE B N 1
ATOM 4876 C CA . ILE B 1 110 ? 9.32 -1.254 -22.922 1 93.56 110 ILE B CA 1
ATOM 4877 C C . ILE B 1 110 ? 8.148 -1.358 -23.906 1 93.56 110 ILE B C 1
ATOM 4879 O O . ILE B 1 110 ? 8.352 -1.38 -25.125 1 93.56 110 ILE B O 1
ATOM 4883 N N . GLY B 1 111 ? 6.957 -1.484 -23.359 1 89.75 111 GLY B N 1
ATOM 4884 C CA . GLY B 1 111 ? 5.75 -1.549 -24.172 1 89.75 111 GLY B CA 1
ATOM 4885 C C . GLY B 1 111 ? 5.355 -2.967 -24.547 1 89.75 111 GLY B C 1
ATOM 4886 O O . GLY B 1 111 ? 4.328 -3.182 -25.188 1 89.75 111 GLY B O 1
ATOM 4887 N N . THR B 1 112 ? 6.246 -3.912 -24.094 1 87.19 112 THR B N 1
ATOM 4888 C CA . THR B 1 112 ? 5.938 -5.312 -24.359 1 87.19 112 THR B CA 1
ATOM 4889 C C . THR B 1 112 ? 5.238 -5.953 -23.156 1 87.19 112 THR B C 1
ATOM 4891 O O . THR B 1 112 ? 4.879 -5.262 -22.203 1 87.19 112 THR B O 1
ATOM 4894 N N . GLU B 1 113 ? 4.996 -7.254 -23.203 1 83 113 GLU B N 1
ATOM 4895 C CA . GLU B 1 113 ? 4.352 -7.988 -22.125 1 83 113 GLU B CA 1
ATOM 4896 C C . GLU B 1 113 ? 5.379 -8.492 -21.109 1 83 113 GLU B C 1
ATOM 4898 O O . GLU B 1 113 ? 5.203 -9.562 -20.516 1 83 113 GLU B O 1
ATOM 4903 N N . PHE B 1 114 ? 6.441 -7.699 -21.047 1 87.56 114 PHE B N 1
ATOM 4904 C CA . PHE B 1 114 ? 7.469 -8.031 -20.062 1 87.56 114 PHE B CA 1
ATOM 4905 C C . PHE B 1 114 ? 6.883 -8.102 -18.656 1 87.56 114 PHE B C 1
ATOM 4907 O O . PHE B 1 114 ? 6.039 -7.273 -18.297 1 87.56 114 PHE B O 1
ATOM 4914 N N . PRO B 1 115 ? 7.285 -9.133 -17.938 1 86.62 115 PRO B N 1
ATOM 4915 C CA . PRO B 1 115 ? 6.723 -9.266 -16.594 1 86.62 115 PRO B CA 1
ATOM 4916 C C . PRO B 1 115 ? 6.871 -7.988 -15.766 1 86.62 115 PRO B C 1
ATOM 4918 O O . PRO B 1 115 ? 7.934 -7.359 -15.773 1 86.62 115 PRO B O 1
ATOM 4921 N N . GLN B 1 116 ? 5.816 -7.543 -15.117 1 92.62 116 GLN B N 1
ATOM 4922 C CA . GLN B 1 116 ? 5.738 -6.414 -14.195 1 92.62 116 GLN B CA 1
ATOM 4923 C C . GLN B 1 116 ? 5.746 -5.09 -14.953 1 92.62 116 GLN B C 1
ATOM 4925 O O . GLN B 1 116 ? 5.602 -4.023 -14.352 1 92.62 116 GLN B O 1
ATOM 4930 N N . TYR B 1 117 ? 5.887 -5.133 -16.266 1 93.81 117 TYR B N 1
ATOM 4931 C CA . TYR B 1 117 ? 5.895 -3.871 -17 1 93.81 117 TYR B CA 1
ATOM 4932 C C . TYR B 1 117 ? 4.547 -3.17 -16.891 1 93.81 117 TYR B C 1
ATOM 4934 O O . TYR B 1 117 ? 3.498 -3.809 -17 1 93.81 117 TYR B O 1
ATOM 4942 N N . ILE B 1 118 ? 4.578 -1.916 -16.688 1 95.5 118 ILE B N 1
ATOM 4943 C CA . ILE B 1 118 ? 3.432 -1.013 -16.75 1 95.5 118 ILE B CA 1
ATOM 4944 C C . ILE B 1 118 ? 3.873 0.346 -17.281 1 95.5 118 ILE B C 1
ATOM 4946 O O . ILE B 1 118 ? 5.031 0.742 -17.125 1 95.5 118 ILE B O 1
ATOM 4950 N N . ASP B 1 119 ? 2.99 0.958 -18.078 1 96.31 119 ASP B N 1
ATOM 4951 C CA . ASP B 1 119 ? 3.262 2.342 -18.453 1 96.31 119 ASP B CA 1
ATOM 4952 C C . ASP B 1 119 ? 3.281 3.248 -17.219 1 96.31 119 ASP B C 1
ATOM 4954 O O . ASP B 1 119 ? 2.232 3.701 -16.75 1 96.31 119 ASP B O 1
ATOM 4958 N N . GLN B 1 120 ? 4.5 3.572 -16.828 1 97.62 120 GLN B N 1
ATOM 4959 C CA . GLN B 1 120 ? 4.645 4.273 -15.562 1 97.62 120 GLN B CA 1
ATOM 4960 C C . GLN B 1 120 ? 4.246 5.742 -15.695 1 97.62 120 GLN B C 1
ATOM 4962 O O . GLN B 1 120 ? 3.865 6.379 -14.711 1 97.62 120 GLN B O 1
ATOM 4967 N N . GLN B 1 121 ? 4.352 6.348 -16.875 1 97.38 121 GLN B N 1
ATOM 4968 C CA . GLN B 1 121 ? 3.869 7.711 -17.078 1 97.38 121 GLN B CA 1
ATOM 4969 C C . GLN B 1 121 ? 2.361 7.797 -16.875 1 97.38 121 GLN B C 1
ATOM 4971 O O . GLN B 1 121 ? 1.866 8.742 -16.25 1 97.38 121 GLN B O 1
ATOM 4976 N N . GLU B 1 122 ? 1.686 6.777 -17.375 1 96.5 122 GLU B N 1
ATOM 4977 C CA . GLU B 1 122 ? 0.245 6.703 -17.141 1 96.5 122 GLU B CA 1
ATOM 4978 C C . GLU B 1 122 ? -0.071 6.434 -15.68 1 96.5 122 GLU B C 1
ATOM 4980 O O . GLU B 1 122 ? -1.02 7 -15.133 1 96.5 122 GLU B O 1
ATOM 4985 N N . LEU B 1 123 ? 0.689 5.562 -15.086 1 97.62 123 LEU B N 1
ATOM 4986 C CA . LEU B 1 123 ? 0.489 5.164 -13.703 1 97.62 123 LEU B CA 1
ATOM 4987 C C . LEU B 1 123 ? 0.636 6.355 -12.766 1 97.62 123 LEU B C 1
ATOM 4989 O O . LEU B 1 123 ? -0.121 6.492 -11.797 1 97.62 123 LEU B O 1
ATOM 4993 N N . MET B 1 124 ? 1.646 7.266 -13.062 1 98.31 124 MET B N 1
ATOM 4994 C CA . MET B 1 124 ? 2.01 8.359 -12.164 1 98.31 124 MET B CA 1
ATOM 4995 C C . MET B 1 124 ? 1.212 9.617 -12.484 1 98.31 124 MET B C 1
ATOM 4997 O O . MET B 1 124 ? 1.202 10.57 -11.695 1 98.31 124 MET B O 1
ATOM 5001 N N . LYS B 1 125 ? 0.455 9.609 -13.484 1 97.19 125 LYS B N 1
ATOM 5002 C CA . LYS B 1 125 ? -0.171 10.789 -14.078 1 97.19 125 LYS B CA 1
ATOM 5003 C C . LYS B 1 125 ? -1.059 11.508 -13.062 1 97.19 125 LYS B C 1
ATOM 5005 O O . LYS B 1 125 ? -1.058 12.734 -12.992 1 97.19 125 LYS B O 1
ATOM 5010 N N . PRO B 1 126 ? -1.77 10.82 -12.25 1 96.75 126 PRO B N 1
ATOM 5011 C CA . PRO B 1 126 ? -2.66 11.523 -11.328 1 96.75 126 PRO B CA 1
ATOM 5012 C C . PRO B 1 126 ? -1.902 12.312 -10.258 1 96.75 126 PRO B C 1
ATOM 5014 O O . PRO B 1 126 ? -2.463 13.219 -9.641 1 96.75 126 PRO B O 1
ATOM 5017 N N . PHE B 1 127 ? -0.599 12.008 -10.031 1 97.69 127 PHE B N 1
ATOM 5018 C CA . PHE B 1 127 ? 0.046 12.562 -8.852 1 97.69 127 PHE B CA 1
ATOM 5019 C C . PHE B 1 127 ? 1.31 13.328 -9.227 1 97.69 127 PHE B C 1
ATOM 5021 O O . PHE B 1 127 ? 1.863 14.062 -8.406 1 97.69 127 PHE B O 1
ATOM 5028 N N . ALA B 1 128 ? 1.777 13.18 -10.445 1 97.88 128 ALA B N 1
ATOM 5029 C CA . ALA B 1 128 ? 3.035 13.812 -10.828 1 97.88 128 ALA B CA 1
ATOM 5030 C C . ALA B 1 128 ? 2.805 14.898 -11.883 1 97.88 128 ALA B C 1
ATOM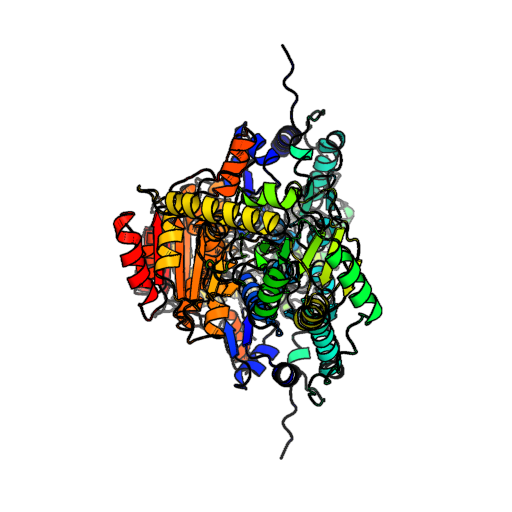 5032 O O . ALA B 1 128 ? 2.117 14.664 -12.875 1 97.88 128 ALA B O 1
ATOM 5033 N N . ALA B 1 129 ? 3.396 16.062 -11.664 1 96.56 129 ALA B N 1
ATOM 5034 C CA . ALA B 1 129 ? 3.273 17.172 -12.617 1 96.56 129 ALA B CA 1
ATOM 5035 C C . ALA B 1 129 ? 4.18 16.953 -13.828 1 96.56 129 ALA B C 1
ATOM 5037 O O . ALA B 1 129 ? 3.916 17.484 -14.906 1 96.56 129 ALA B O 1
ATOM 5038 N N . TYR B 1 130 ? 5.246 16.281 -13.641 1 97.31 130 TYR B N 1
ATOM 5039 C CA . TYR B 1 130 ? 6.199 15.883 -14.672 1 97.31 130 TYR B CA 1
ATOM 5040 C C . TYR B 1 130 ? 6.625 14.43 -14.5 1 97.31 130 TYR B C 1
ATOM 5042 O O . TYR B 1 130 ? 6.984 14.016 -13.398 1 97.31 130 TYR B O 1
ATOM 5050 N N . SER B 1 131 ? 6.465 13.625 -15.469 1 98.25 131 SER B N 1
ATOM 5051 C CA . SER B 1 131 ? 6.918 12.242 -15.508 1 98.25 131 SER B CA 1
ATOM 5052 C C . SER B 1 131 ? 7.594 11.922 -16.844 1 98.25 131 SER B C 1
ATOM 5054 O O . SER B 1 131 ? 7.035 12.18 -17.906 1 98.25 131 SER B O 1
ATOM 5056 N N . ALA B 1 132 ? 8.812 11.359 -16.719 1 97.56 132 ALA B N 1
ATOM 5057 C CA . ALA B 1 132 ? 9.547 11.039 -17.938 1 97.56 132 ALA B CA 1
ATOM 5058 C C . ALA B 1 132 ? 10.227 9.68 -17.828 1 97.56 132 ALA B C 1
ATOM 5060 O O . ALA B 1 132 ? 10.555 9.227 -16.734 1 97.56 132 ALA B O 1
ATOM 5061 N N . ASN B 1 133 ? 10.328 9.023 -18.922 1 97.44 133 ASN B N 1
ATOM 5062 C CA . ASN B 1 133 ? 11.156 7.832 -19.078 1 97.44 133 ASN B CA 1
ATOM 5063 C C . ASN B 1 133 ? 12.523 8.172 -19.641 1 97.44 133 ASN B C 1
ATOM 5065 O O . ASN B 1 133 ? 12.625 8.727 -20.734 1 97.44 133 ASN B O 1
ATOM 5069 N N . LEU B 1 134 ? 13.625 7.926 -18.875 1 97.06 134 LEU B N 1
ATOM 5070 C CA . LEU B 1 134 ? 14.977 8.195 -19.359 1 97.06 134 LEU B CA 1
ATOM 5071 C C . LEU B 1 134 ? 15.336 7.238 -20.5 1 97.06 134 LEU B C 1
ATOM 5073 O O . LEU B 1 134 ? 15.492 6.035 -20.281 1 97.06 134 LEU B O 1
ATOM 5077 N N . ALA B 1 135 ? 15.586 7.746 -21.656 1 94.38 135 ALA B N 1
ATOM 5078 C CA . ALA B 1 135 ? 15.75 6.902 -22.844 1 94.38 135 ALA B CA 1
ATOM 5079 C C . ALA B 1 135 ? 17.219 6.82 -23.25 1 94.38 135 ALA B C 1
ATOM 5081 O O . ALA B 1 135 ? 17.609 5.934 -24.016 1 94.38 135 ALA B O 1
ATOM 5082 N N . SER B 1 136 ? 18.031 7.75 -22.797 1 94.69 136 SER B N 1
ATOM 5083 C CA . SER B 1 136 ? 19.453 7.785 -23.141 1 94.69 136 SER B CA 1
ATOM 5084 C C . SER B 1 136 ? 20.297 8.289 -21.984 1 94.69 136 SER B C 1
ATOM 5086 O O . SER B 1 136 ? 19.906 9.227 -21.281 1 94.69 136 SER B O 1
ATOM 5088 N N . PRO B 1 137 ? 21.453 7.645 -21.797 1 96 137 PRO B N 1
ATOM 5089 C CA . PRO B 1 137 ? 22.359 8.141 -20.766 1 96 137 PRO B CA 1
ATOM 5090 C C . PRO B 1 137 ? 22.688 9.617 -20.922 1 96 137 PRO B C 1
ATOM 5092 O O . PRO B 1 137 ? 22.859 10.328 -19.922 1 96 137 PRO B O 1
ATOM 5095 N N . ASP B 1 138 ? 22.703 10.133 -22.109 1 93.31 138 ASP B N 1
ATOM 5096 C CA . ASP B 1 138 ? 23.125 11.492 -22.422 1 93.31 138 ASP B CA 1
ATOM 5097 C C . ASP B 1 138 ? 22.094 12.508 -21.922 1 93.31 138 ASP B C 1
ATOM 5099 O O . ASP B 1 138 ? 22.422 13.688 -21.75 1 93.31 138 ASP B O 1
ATOM 5103 N N . ALA B 1 139 ? 20.922 12.094 -21.656 1 95.19 139 ALA B N 1
ATOM 5104 C CA . ALA B 1 139 ? 19.859 13 -21.234 1 95.19 139 ALA B CA 1
ATOM 5105 C C . ALA B 1 139 ? 19.781 13.086 -19.719 1 95.19 139 ALA B C 1
ATOM 5107 O O . ALA B 1 139 ? 19 13.875 -19.172 1 95.19 139 ALA B O 1
ATOM 5108 N N . THR B 1 140 ? 20.594 12.352 -19.016 1 96.38 140 THR B N 1
ATOM 5109 C CA . THR B 1 140 ? 20.453 12.133 -17.594 1 96.38 140 THR B CA 1
ATOM 5110 C C . THR B 1 140 ? 20.438 13.461 -16.828 1 96.38 140 THR B C 1
ATOM 5112 O O . THR B 1 140 ? 19.516 13.734 -16.078 1 96.38 140 THR B O 1
ATOM 5115 N N . ILE B 1 141 ? 21.391 14.305 -17.094 1 94.06 141 ILE B N 1
ATOM 5116 C CA . ILE B 1 141 ? 21.531 15.555 -16.359 1 94.06 141 ILE B CA 1
ATOM 5117 C C . ILE B 1 141 ? 20.359 16.484 -16.688 1 94.06 141 ILE B C 1
ATOM 5119 O O . ILE B 1 141 ? 19.766 17.078 -15.797 1 94.06 141 ILE B O 1
ATOM 5123 N N . GLU B 1 142 ? 20 16.578 -17.938 1 92.69 142 GLU B N 1
ATOM 5124 C CA . GLU B 1 142 ? 18.938 17.484 -18.375 1 92.69 142 GLU B CA 1
ATOM 5125 C C . GLU B 1 142 ? 17.594 17.078 -17.781 1 92.69 142 GLU B C 1
ATOM 5127 O O . GLU B 1 142 ? 16.828 17.938 -17.312 1 92.69 142 GLU B O 1
ATOM 5132 N N . VAL B 1 143 ? 17.359 15.852 -17.797 1 95.88 143 VAL B N 1
ATOM 5133 C CA . VAL B 1 143 ? 16.078 15.352 -17.312 1 95.88 143 VAL B CA 1
ATOM 5134 C C . VAL B 1 143 ? 15.992 15.555 -15.797 1 95.88 143 VAL B C 1
ATOM 5136 O O . VAL B 1 143 ? 14.945 15.945 -15.273 1 95.88 143 VAL B O 1
ATOM 5139 N N . LEU B 1 144 ? 17.062 15.273 -15.102 1 96.56 144 LEU B N 1
ATOM 5140 C CA . LEU B 1 144 ? 17.078 15.469 -13.656 1 96.56 144 LEU B CA 1
ATOM 5141 C C . LEU B 1 144 ? 16.938 16.953 -13.305 1 96.56 144 LEU B C 1
ATOM 5143 O O . LEU B 1 144 ? 16.219 17.297 -12.359 1 96.56 144 LEU B O 1
ATOM 5147 N N . GLN B 1 145 ? 17.609 17.766 -14.039 1 93 145 GLN B N 1
ATOM 5148 C CA . GLN B 1 145 ? 17.5 19.219 -13.828 1 93 145 GLN B CA 1
ATOM 5149 C C . GLN B 1 145 ? 16.062 19.688 -14.008 1 93 145 GLN B C 1
ATOM 5151 O O . GLN B 1 145 ? 15.539 20.422 -13.172 1 93 145 GLN B O 1
ATOM 5156 N N . LYS B 1 146 ? 15.5 19.25 -15.07 1 93.81 146 LYS B N 1
ATOM 5157 C CA . LYS B 1 146 ? 14.117 19.641 -15.336 1 93.81 146 LYS B CA 1
ATOM 5158 C C . LYS B 1 146 ? 13.188 19.141 -14.234 1 93.81 146 LYS B C 1
ATOM 5160 O O . LYS B 1 146 ? 12.344 19.891 -13.742 1 93.81 146 LYS B O 1
ATOM 5165 N N . ALA B 1 147 ? 13.32 17.875 -13.844 1 97.25 147 ALA B N 1
ATOM 5166 C CA . ALA B 1 147 ? 12.469 17.281 -12.828 1 97.25 147 ALA B CA 1
ATOM 5167 C C . ALA B 1 147 ? 12.602 18.031 -11.5 1 97.25 147 ALA B C 1
ATOM 5169 O O . ALA B 1 147 ? 11.594 18.359 -10.867 1 97.25 147 ALA B O 1
ATOM 5170 N N . VAL B 1 148 ? 13.852 18.312 -11.109 1 95.94 148 VAL B N 1
ATOM 5171 C CA . VAL B 1 148 ? 14.086 18.875 -9.781 1 95.94 148 VAL B CA 1
ATOM 5172 C C . VAL B 1 148 ? 13.734 20.359 -9.781 1 95.94 148 VAL B C 1
ATOM 5174 O O . VAL B 1 148 ? 13.156 20.859 -8.812 1 95.94 148 VAL B O 1
ATOM 5177 N N . ARG B 1 149 ? 14.016 21.094 -10.859 1 89.94 149 ARG B N 1
ATOM 5178 C CA . ARG B 1 149 ? 13.602 22.484 -10.977 1 89.94 149 ARG B CA 1
ATOM 5179 C C . ARG B 1 149 ? 12.086 22.625 -10.914 1 89.94 149 ARG B C 1
ATOM 5181 O O . ARG B 1 149 ? 11.562 23.516 -10.25 1 89.94 149 ARG B O 1
ATOM 5188 N N . THR B 1 150 ? 11.453 21.734 -11.586 1 93.31 150 THR B N 1
ATOM 5189 C CA . THR B 1 150 ? 9.992 21.734 -11.57 1 93.31 150 THR B CA 1
ATOM 5190 C C . THR B 1 150 ? 9.469 21.406 -10.172 1 93.31 150 THR B C 1
ATOM 5192 O O . THR B 1 150 ? 8.586 22.094 -9.664 1 93.31 150 THR B O 1
ATOM 5195 N N . SER B 1 151 ? 10.023 20.453 -9.523 1 95.19 151 SER B N 1
ATOM 5196 C CA . SER B 1 151 ? 9.578 20 -8.211 1 95.19 151 SER B CA 1
ATOM 5197 C C . SER B 1 151 ? 9.781 21.094 -7.16 1 95.19 151 SER B C 1
ATOM 5199 O O . SER B 1 151 ? 8.844 21.453 -6.445 1 95.19 151 SER B O 1
ATOM 5201 N N . LEU B 1 152 ? 10.953 21.594 -7.09 1 90.75 152 LEU B N 1
ATOM 5202 C CA . LEU B 1 152 ? 11.281 22.609 -6.09 1 90.75 152 LEU B CA 1
ATOM 5203 C C . LEU B 1 152 ? 10.609 23.938 -6.426 1 90.75 152 LEU B C 1
ATOM 5205 O O . LEU B 1 152 ? 10.117 24.625 -5.535 1 90.75 152 LEU B O 1
ATOM 5209 N N . GLY B 1 153 ? 10.594 24.281 -7.688 1 84.5 153 GLY B N 1
ATOM 5210 C CA . GLY B 1 153 ? 10.047 25.562 -8.117 1 84.5 153 GLY B CA 1
ATOM 5211 C C . GLY B 1 153 ? 8.547 25.656 -7.945 1 84.5 153 GLY B C 1
ATOM 5212 O O . GLY B 1 153 ? 8.023 26.703 -7.566 1 84.5 153 GLY B O 1
ATOM 5213 N N . GLN B 1 154 ? 7.898 24.578 -8.219 1 87.31 154 GLN B N 1
ATOM 5214 C CA . GLN B 1 154 ? 6.438 24.594 -8.227 1 87.31 154 GLN B CA 1
ATOM 5215 C C . GLN B 1 154 ? 5.875 23.828 -7.031 1 87.31 154 GLN B C 1
ATOM 5217 O O . GLN B 1 154 ? 4.656 23.781 -6.84 1 87.31 154 GLN B O 1
ATOM 5222 N N . ARG B 1 155 ? 6.758 23.234 -6.238 1 90.81 155 ARG B N 1
ATOM 5223 C CA . ARG B 1 155 ? 6.359 22.422 -5.09 1 90.81 155 ARG B CA 1
ATOM 5224 C C . ARG B 1 155 ? 5.402 21.312 -5.512 1 90.81 155 ARG B C 1
ATOM 5226 O O . ARG B 1 155 ? 4.277 21.234 -5.016 1 90.81 155 ARG B O 1
ATOM 5233 N N . VAL B 1 156 ? 5.883 20.531 -6.441 1 95.31 156 VAL B N 1
ATOM 5234 C CA . VAL B 1 156 ? 5.066 19.453 -7 1 95.31 156 VAL B CA 1
ATOM 5235 C C . VAL B 1 156 ? 5.852 18.141 -6.984 1 95.31 156 VAL B C 1
ATOM 5237 O O . VAL B 1 156 ? 7.055 18.141 -6.715 1 95.31 156 VAL B O 1
ATOM 5240 N N . VAL B 1 157 ? 5.172 17.078 -7.207 1 98.5 157 VAL B N 1
ATOM 5241 C CA . VAL B 1 157 ? 5.781 15.766 -7.371 1 98.5 157 VAL B CA 1
ATOM 5242 C C . VAL B 1 157 ? 6.23 15.586 -8.82 1 98.5 157 VAL B C 1
ATOM 5244 O O . VAL B 1 157 ? 5.527 15.984 -9.75 1 98.5 157 VAL B O 1
ATOM 5247 N N . THR B 1 158 ? 7.43 15.078 -9 1 98.75 158 THR B N 1
ATOM 5248 C CA . THR B 1 158 ? 7.926 14.68 -10.312 1 98.75 158 THR B CA 1
ATOM 5249 C C . THR B 1 158 ? 8.398 13.227 -10.289 1 98.75 158 THR B C 1
ATOM 5251 O O . THR B 1 158 ? 8.602 12.648 -9.219 1 98.75 158 THR B O 1
ATOM 5254 N N . HIS B 1 159 ? 8.453 12.602 -11.469 1 98.81 159 HIS B N 1
ATOM 5255 C CA . HIS B 1 159 ? 8.773 11.18 -11.578 1 98.81 159 HIS B CA 1
ATOM 5256 C C . HIS B 1 159 ? 9.719 10.922 -12.75 1 98.81 159 HIS B C 1
ATOM 5258 O O . HIS B 1 159 ? 9.562 11.508 -13.82 1 98.81 159 HIS B O 1
ATOM 5264 N N . LEU B 1 160 ? 10.75 10.156 -12.461 1 98.56 160 LEU B N 1
ATOM 5265 C CA . LEU B 1 160 ? 11.664 9.672 -13.492 1 98.56 160 LEU B CA 1
ATOM 5266 C C . LEU B 1 160 ? 11.727 8.148 -13.492 1 98.56 160 LEU B C 1
ATOM 5268 O O . LEU B 1 160 ? 12.141 7.543 -12.5 1 98.56 160 LEU B O 1
ATOM 5272 N N . SER B 1 161 ? 11.258 7.539 -14.555 1 98.44 161 SER B N 1
ATOM 5273 C CA . SER B 1 161 ? 11.445 6.109 -14.773 1 98.44 161 SER B CA 1
ATOM 5274 C C . SER B 1 161 ? 12.742 5.832 -15.531 1 98.44 161 SER B C 1
ATOM 5276 O O . SER B 1 161 ? 13.031 6.484 -16.547 1 98.44 161 SER B O 1
ATOM 5278 N N . VAL B 1 162 ? 13.547 4.906 -15.016 1 98.5 162 VAL B N 1
ATOM 5279 C CA . VAL B 1 162 ? 14.828 4.586 -15.641 1 98.5 162 VAL B CA 1
ATOM 5280 C C . VAL B 1 162 ? 14.891 3.096 -15.961 1 98.5 162 VAL B C 1
ATOM 5282 O O . VAL B 1 162 ? 14.852 2.26 -15.055 1 98.5 162 VAL B O 1
ATOM 5285 N N . PRO B 1 163 ? 14.977 2.73 -17.234 1 98.19 163 PRO B N 1
ATOM 5286 C CA . PRO B 1 163 ? 15.156 1.317 -17.578 1 98.19 163 PRO B CA 1
ATOM 5287 C C . PRO B 1 163 ? 16.359 0.695 -16.891 1 98.19 163 PRO B C 1
ATOM 5289 O O . PRO B 1 163 ? 17.406 1.343 -16.75 1 98.19 163 PRO B O 1
ATOM 5292 N N . LYS B 1 164 ? 16.219 -0.527 -16.453 1 96.81 164 LYS B N 1
ATOM 5293 C CA . LYS B 1 164 ? 17.219 -1.148 -15.594 1 96.81 164 LYS B CA 1
ATOM 5294 C C . LYS B 1 164 ? 18.562 -1.256 -16.312 1 96.81 164 LYS B C 1
ATOM 5296 O O . LYS B 1 164 ? 19.625 -1.162 -15.68 1 96.81 164 LYS B O 1
ATOM 5301 N N . ASP B 1 165 ? 18.594 -1.419 -17.656 1 96.44 165 ASP B N 1
ATOM 5302 C CA . ASP B 1 165 ? 19.844 -1.481 -18.422 1 96.44 165 ASP B CA 1
ATOM 5303 C C . ASP B 1 165 ? 20.484 -0.104 -18.516 1 96.44 165 ASP B C 1
ATOM 5305 O O . ASP B 1 165 ? 21.719 0.012 -18.516 1 96.44 165 ASP B O 1
ATOM 5309 N N . ILE B 1 166 ? 19.688 0.937 -18.516 1 97.12 166 ILE B N 1
ATOM 5310 C CA . ILE B 1 166 ? 20.188 2.297 -18.672 1 97.12 166 ILE B CA 1
ATOM 5311 C C . ILE B 1 166 ? 20.906 2.725 -17.375 1 97.12 166 ILE B C 1
ATOM 5313 O O . ILE B 1 166 ? 21.938 3.395 -17.438 1 97.12 166 ILE B O 1
ATOM 5317 N N . PHE B 1 167 ? 20.453 2.363 -16.203 1 96.31 167 PHE B N 1
ATOM 5318 C CA . PHE B 1 167 ? 21.109 2.678 -14.945 1 96.31 167 PHE B CA 1
ATOM 5319 C C . PHE B 1 167 ? 22.594 2.293 -14.992 1 96.31 167 PHE B C 1
ATOM 5321 O O . PHE B 1 167 ? 23.422 2.949 -14.367 1 96.31 167 PHE B O 1
ATOM 5328 N N . MET B 1 168 ? 22.875 1.241 -15.758 1 95 168 MET B N 1
ATOM 5329 C CA . MET B 1 168 ? 24.188 0.612 -15.672 1 95 168 MET B CA 1
ATOM 5330 C C . MET B 1 168 ? 25.078 1.06 -16.828 1 95 168 MET B C 1
ATOM 5332 O O . MET B 1 168 ? 26.281 0.746 -16.859 1 95 168 MET B O 1
ATOM 5336 N N . MET B 1 169 ? 24.562 1.786 -17.75 1 96.06 169 MET B N 1
ATOM 5337 C CA . MET B 1 169 ? 25.328 2.248 -18.891 1 96.06 169 MET B CA 1
ATOM 5338 C C . MET B 1 169 ? 26.281 3.365 -18.5 1 96.06 169 MET B C 1
ATOM 5340 O O . MET B 1 169 ? 26.016 4.109 -17.547 1 96.06 169 MET B O 1
ATOM 5344 N N . PRO B 1 170 ? 27.375 3.393 -19.234 1 95.69 170 PRO B N 1
ATOM 5345 C CA . PRO B 1 170 ? 28.25 4.547 -19.016 1 95.69 170 PRO B CA 1
ATOM 5346 C C . PRO B 1 170 ? 27.594 5.867 -19.391 1 95.69 170 PRO B C 1
ATOM 5348 O O . PRO B 1 170 ? 26.812 5.93 -20.359 1 95.69 170 PRO B O 1
ATOM 5351 N N . ALA B 1 171 ? 27.781 6.793 -18.609 1 93.56 171 ALA B N 1
ATOM 5352 C CA . ALA B 1 171 ? 27.203 8.109 -18.844 1 93.56 171 ALA B CA 1
ATOM 5353 C C . ALA B 1 171 ? 28.281 9.195 -18.812 1 93.56 171 ALA B C 1
ATOM 5355 O O . ALA B 1 171 ? 29.219 9.117 -18.016 1 93.56 171 ALA B O 1
ATOM 5356 N N . THR B 1 172 ? 28.031 10.047 -19.812 1 87.31 172 THR B N 1
ATOM 5357 C CA . THR B 1 172 ? 28.906 11.219 -19.875 1 87.31 172 THR B CA 1
ATOM 5358 C C . THR B 1 172 ? 28.156 12.469 -19.406 1 87.31 172 THR B C 1
ATOM 5360 O O . THR B 1 172 ? 26.938 12.469 -19.312 1 87.31 172 THR B O 1
ATOM 5363 N N . GLY B 1 173 ? 28.688 13.391 -18.688 1 85.88 173 GLY B N 1
ATOM 5364 C CA . GLY B 1 173 ? 28.078 14.617 -18.234 1 85.88 173 GLY B CA 1
ATOM 5365 C C . GLY B 1 173 ? 28.672 15.133 -16.938 1 85.88 173 GLY B C 1
ATOM 5366 O O . GLY B 1 173 ? 29.312 14.383 -16.188 1 85.88 173 GLY B O 1
ATOM 5367 N N . GLU B 1 174 ? 28.453 16.344 -16.844 1 88.5 174 GLU B N 1
ATOM 5368 C CA . GLU B 1 174 ? 28.953 16.984 -15.633 1 88.5 174 GLU B CA 1
ATOM 5369 C C . GLU B 1 174 ? 27.812 17.484 -14.758 1 88.5 174 GLU B C 1
ATOM 5371 O O . GLU B 1 174 ? 27.016 18.328 -15.18 1 88.5 174 GLU B O 1
ATOM 5376 N N . PRO B 1 175 ? 27.734 16.875 -13.594 1 91.44 175 PRO B N 1
ATOM 5377 C CA . PRO B 1 175 ? 26.734 17.391 -12.664 1 91.44 175 PRO B CA 1
ATOM 5378 C C . PRO B 1 175 ? 26.859 18.906 -12.438 1 91.44 175 PRO B C 1
ATOM 5380 O O . PRO B 1 175 ? 27.984 19.438 -12.461 1 91.44 175 PRO B O 1
ATOM 5383 N N . ARG B 1 176 ? 25.75 19.578 -12.234 1 88.19 176 ARG B N 1
ATOM 5384 C CA . ARG B 1 176 ? 25.766 21.016 -11.984 1 88.19 176 ARG B CA 1
ATOM 5385 C C . ARG B 1 176 ? 24.703 21.391 -10.961 1 88.19 176 ARG B C 1
ATOM 5387 O O . ARG B 1 176 ? 23.609 20.812 -10.945 1 88.19 176 ARG B O 1
ATOM 5394 N N . PRO B 1 177 ? 25.047 22.281 -10.102 1 84.62 177 PRO B N 1
ATOM 5395 C CA . PRO B 1 177 ? 24.047 22.75 -9.141 1 84.62 177 PRO B CA 1
ATOM 5396 C C . PRO B 1 177 ? 22.875 23.453 -9.82 1 84.62 177 PRO B C 1
ATOM 5398 O O . PRO B 1 177 ? 22.953 23.797 -11 1 84.62 177 PRO B O 1
ATOM 5401 N N . LEU B 1 178 ? 21.781 23.562 -9.078 1 78.94 178 LEU B N 1
ATOM 5402 C CA . LEU B 1 178 ? 20.703 24.391 -9.586 1 78.94 178 LEU B CA 1
ATOM 5403 C C . LEU B 1 178 ? 21.141 25.844 -9.727 1 78.94 178 LEU B C 1
ATOM 5405 O O . LEU B 1 178 ? 21.922 26.328 -8.914 1 78.94 178 LEU B O 1
ATOM 5409 N N . PRO B 1 179 ? 20.703 26.438 -10.812 1 66.25 179 PRO B N 1
ATOM 5410 C CA . PRO B 1 179 ? 21.047 27.859 -10.898 1 66.25 179 PRO B CA 1
ATOM 5411 C C . PRO B 1 179 ? 20.469 28.672 -9.758 1 66.25 179 PRO B C 1
ATOM 5413 O O . PRO B 1 179 ? 19.391 28.344 -9.242 1 66.25 179 PRO B O 1
ATOM 5416 N N . ASP B 1 180 ? 21.281 29.547 -9.227 1 58.88 180 ASP B N 1
ATOM 5417 C CA . ASP B 1 180 ? 20.719 30.5 -8.281 1 58.88 180 ASP B CA 1
ATOM 5418 C C . ASP B 1 180 ? 19.562 31.281 -8.906 1 58.88 180 ASP B C 1
ATOM 5420 O O . ASP B 1 180 ? 19.688 31.797 -10.016 1 58.88 180 ASP B O 1
ATOM 5424 N N . VAL B 1 181 ? 18.516 30.812 -8.578 1 51.09 181 VAL B N 1
ATOM 5425 C CA . VAL B 1 181 ? 17.375 31.562 -9.086 1 51.09 181 VAL B CA 1
ATOM 5426 C C . VAL B 1 181 ? 17.219 32.875 -8.289 1 51.09 181 VAL B C 1
ATOM 5428 O O . VAL B 1 181 ? 17.109 32.844 -7.062 1 51.09 181 VAL B O 1
ATOM 5431 N N . ILE B 1 182 ? 17.734 33.938 -8.82 1 42.09 182 ILE B N 1
ATOM 5432 C CA . ILE B 1 182 ? 17.344 35.219 -8.219 1 42.09 182 ILE B CA 1
ATOM 5433 C C . ILE B 1 182 ? 15.828 35.375 -8.297 1 42.09 182 ILE B C 1
ATOM 5435 O O . ILE B 1 182 ? 15.258 35.438 -9.383 1 42.09 182 ILE B O 1
ATOM 5439 N N . GLU B 1 183 ? 15.297 34.812 -7.266 1 47.88 183 GLU B N 1
ATOM 5440 C CA . GLU B 1 183 ? 13.852 34.969 -7.254 1 47.88 183 GLU B CA 1
ATOM 5441 C C . GLU B 1 183 ? 13.445 36.375 -7.699 1 47.88 183 GLU B C 1
ATOM 5443 O O . GLU B 1 183 ? 14.008 37.375 -7.238 1 47.88 183 GLU B O 1
ATOM 5448 N N . GLY B 1 184 ? 13.062 36.5 -8.922 1 43.47 184 GLY B N 1
ATOM 5449 C CA . GLY B 1 184 ? 12.57 37.812 -9.281 1 43.47 184 GLY B CA 1
ATOM 5450 C C . GLY B 1 184 ? 11.711 38.438 -8.203 1 43.47 184 GLY B C 1
ATOM 5451 O O . GLY B 1 184 ? 11.258 37.75 -7.285 1 43.47 184 GLY B O 1
ATOM 5452 N N . ALA B 1 185 ? 11.789 39.781 -8.211 1 44 185 ALA B N 1
ATOM 5453 C CA . ALA B 1 185 ? 10.961 40.594 -7.332 1 44 185 ALA B CA 1
ATOM 5454 C C . ALA B 1 185 ? 9.562 40 -7.184 1 44 185 ALA B C 1
ATOM 5456 O O . ALA B 1 185 ? 9.016 39.438 -8.133 1 44 185 ALA B O 1
ATOM 5457 N N . SER B 1 186 ? 9.273 39.656 -5.949 1 52.97 186 SER B N 1
ATOM 5458 C CA . SER B 1 186 ? 7.914 39.281 -5.586 1 52.97 186 SER B CA 1
ATOM 5459 C C . SER B 1 186 ? 6.895 39.906 -6.523 1 52.97 186 SER B C 1
ATOM 5461 O O . SER B 1 186 ? 7.094 41.031 -6.992 1 52.97 186 SER B O 1
ATOM 5463 N N . ASN B 1 187 ? 6.113 39.062 -7.184 1 59.94 187 ASN B N 1
ATOM 5464 C CA . ASN B 1 187 ? 5.125 39.469 -8.18 1 59.94 187 ASN B CA 1
ATOM 5465 C C . ASN B 1 187 ? 4.195 40.531 -7.637 1 59.94 187 ASN B C 1
ATOM 5467 O O . ASN B 1 187 ? 3.131 40.781 -8.203 1 59.94 187 ASN B O 1
ATOM 5471 N N . PHE B 1 188 ? 4.574 41.062 -6.398 1 67.88 188 PHE B N 1
ATOM 5472 C CA . PHE B 1 188 ? 3.705 42.156 -5.922 1 67.88 188 PHE B CA 1
ATOM 5473 C C . PHE B 1 188 ? 4.391 43.5 -6.055 1 67.88 188 PHE B C 1
ATOM 5475 O O . PHE B 1 188 ? 5.621 43.562 -6.07 1 67.88 188 PHE B O 1
ATOM 5482 N N . THR B 1 189 ? 3.641 44.5 -6.434 1 71.69 189 THR B N 1
ATOM 5483 C CA . THR B 1 189 ? 4.121 45.875 -6.504 1 71.69 189 THR B CA 1
ATOM 5484 C C . THR B 1 189 ? 3.801 46.625 -5.219 1 71.69 189 THR B C 1
ATOM 5486 O O . THR B 1 189 ? 2.91 46.219 -4.461 1 71.69 189 THR B O 1
ATOM 5489 N N . LYS B 1 190 ? 4.582 47.5 -4.969 1 78.31 190 LYS B N 1
ATOM 5490 C CA . LYS B 1 190 ? 4.312 48.375 -3.822 1 78.31 190 LYS B CA 1
ATOM 5491 C C . LYS B 1 190 ? 2.883 48.906 -3.861 1 78.31 190 LYS B C 1
ATOM 5493 O O . LYS B 1 190 ? 2.24 49.062 -2.818 1 78.31 190 LYS B O 1
ATOM 5498 N N . GLU B 1 191 ? 2.436 49.125 -5.02 1 77.38 191 GLU B N 1
ATOM 5499 C CA . GLU B 1 191 ? 1.072 49.625 -5.184 1 77.38 191 GLU B CA 1
ATOM 5500 C C . GLU B 1 191 ? 0.05 48.594 -4.711 1 77.38 191 GLU B C 1
ATOM 5502 O O . GLU B 1 191 ? -0.935 48.938 -4.059 1 77.38 191 GLU B O 1
ATOM 5507 N N . SER B 1 192 ? 0.366 47.406 -5.039 1 79.44 192 SER B N 1
ATOM 5508 C CA . SER B 1 192 ? -0.542 46.344 -4.625 1 79.44 192 SER B CA 1
ATOM 5509 C C . SER B 1 192 ? -0.542 46.156 -3.111 1 79.44 192 SER B C 1
ATOM 5511 O O . SER B 1 192 ? -1.585 45.906 -2.512 1 79.44 192 SER B O 1
ATOM 5513 N N . LEU B 1 193 ? 0.565 46.375 -2.609 1 91.06 193 LEU B N 1
ATOM 5514 C CA . LEU B 1 193 ? 0.66 46.25 -1.158 1 91.06 193 LEU B CA 1
ATOM 5515 C C . LEU B 1 193 ? 0.008 47.438 -0.468 1 91.06 193 LEU B C 1
ATOM 5517 O O . LEU B 1 193 ? -0.553 47.312 0.622 1 91.06 193 LEU B O 1
ATOM 5521 N N . GLU B 1 194 ? 0.083 48.531 -1.194 1 91.56 194 GLU B N 1
ATOM 5522 C CA . GLU B 1 194 ? -0.622 49.688 -0.676 1 91.56 194 GLU B CA 1
ATOM 5523 C C . GLU B 1 194 ? -2.133 49.5 -0.722 1 91.56 194 GLU B C 1
ATOM 5525 O O . GLU B 1 194 ? -2.852 49.938 0.174 1 91.56 194 GLU B O 1
ATOM 5530 N N . GLN B 1 195 ? -2.537 48.875 -1.727 1 91.56 195 GLN B N 1
ATOM 5531 C CA . GLN B 1 195 ? -3.955 48.531 -1.824 1 91.56 195 GLN B CA 1
ATOM 5532 C C . GLN B 1 195 ? -4.383 47.594 -0.697 1 91.56 195 GLN B C 1
ATOM 5534 O O . GLN B 1 195 ? -5.449 47.781 -0.107 1 91.56 195 GLN B O 1
ATOM 5539 N N . ALA B 1 196 ? -3.58 46.656 -0.465 1 94.62 196 ALA B N 1
ATOM 5540 C CA . ALA B 1 196 ? -3.859 45.75 0.635 1 94.62 196 ALA B CA 1
ATOM 5541 C C . ALA B 1 196 ? -3.914 46.5 1.968 1 94.62 196 ALA B C 1
ATOM 5543 O O . ALA B 1 196 ? -4.84 46.281 2.76 1 94.62 196 ALA B O 1
ATOM 5544 N N . ALA B 1 197 ? -2.896 47.312 2.16 1 95.31 197 ALA B N 1
ATOM 5545 C CA . ALA B 1 197 ? -2.854 48.125 3.381 1 95.31 197 ALA B CA 1
ATOM 5546 C C . ALA B 1 197 ? -4.086 49 3.494 1 95.31 197 ALA B C 1
ATOM 5548 O O . ALA B 1 197 ? -4.613 49.219 4.59 1 95.31 197 ALA B O 1
ATOM 5549 N N . GLY B 1 198 ? -4.449 49.562 2.383 1 95 198 GLY B N 1
ATOM 5550 C CA . GLY B 1 198 ? -5.652 50.375 2.359 1 95 198 GLY B CA 1
ATOM 5551 C C . GLY B 1 198 ? -6.895 49.625 2.809 1 95 198 GLY B C 1
ATOM 5552 O O . GLY B 1 198 ? -7.695 50.156 3.584 1 95 198 GLY B O 1
ATOM 5553 N N . ILE B 1 199 ? -7.059 48.469 2.342 1 95.62 199 ILE B N 1
ATOM 5554 C CA . ILE B 1 199 ? -8.18 47.625 2.744 1 95.62 199 ILE B CA 1
ATOM 5555 C C . ILE B 1 199 ? -8.07 47.312 4.23 1 95.62 199 ILE B C 1
ATOM 5557 O O . ILE B 1 199 ? -9.062 47.375 4.965 1 95.62 199 ILE B O 1
ATOM 5561 N N . MET B 1 200 ? -6.887 46.969 4.637 1 97.5 200 MET B N 1
ATOM 5562 C CA . MET B 1 200 ? -6.652 46.562 6.023 1 97.5 200 MET B CA 1
ATOM 5563 C C . MET B 1 200 ? -6.965 47.719 6.977 1 97.5 200 MET B C 1
ATOM 5565 O O . MET B 1 200 ? -7.496 47.5 8.07 1 97.5 200 MET B O 1
ATOM 5569 N N . LYS B 1 201 ? -6.75 48.906 6.547 1 96.88 201 LYS B N 1
ATOM 5570 C CA . LYS B 1 201 ? -6.949 50.062 7.395 1 96.88 201 LYS B CA 1
ATOM 5571 C C . LYS B 1 201 ? -8.43 50.375 7.57 1 96.88 201 LYS B C 1
ATOM 5573 O O . LYS B 1 201 ? -8.812 51.156 8.461 1 96.88 201 LYS B O 1
ATOM 5578 N N . THR B 1 202 ? -9.234 49.781 6.836 1 95.94 202 THR B N 1
ATOM 5579 C CA . THR B 1 202 ? -10.672 49.969 6.984 1 95.94 202 THR B CA 1
ATOM 5580 C C . THR B 1 202 ? -11.242 49.031 8.023 1 95.94 202 THR B C 1
ATOM 5582 O O . THR B 1 202 ? -12.398 49.156 8.43 1 95.94 202 THR B O 1
ATOM 5585 N N . ALA B 1 203 ? -10.469 48.188 8.516 1 97.31 203 ALA B N 1
ATOM 5586 C CA . ALA B 1 203 ? -10.953 47.062 9.328 1 97.31 203 ALA B CA 1
ATOM 5587 C C . ALA B 1 203 ? -11.383 47.531 10.711 1 97.31 203 ALA B C 1
ATOM 5589 O O . ALA B 1 203 ? -10.664 48.281 11.367 1 97.31 203 ALA B O 1
ATOM 5590 N N . LYS B 1 204 ? -12.523 47.062 11.141 1 97.25 204 LYS B N 1
ATOM 5591 C CA . LYS B 1 204 ? -13 47.25 12.516 1 97.25 204 LYS B CA 1
ATOM 5592 C C . LYS B 1 204 ? -12.906 45.906 13.281 1 97.25 204 LYS B C 1
ATOM 5594 O O . LYS B 1 204 ? -12.797 45.906 14.508 1 97.25 204 LYS B O 1
ATOM 5599 N N . ARG B 1 205 ? -13.023 44.844 12.586 1 98.19 205 ARG B N 1
ATOM 5600 C CA . ARG B 1 205 ? -12.977 43.5 13.141 1 98.19 205 ARG B CA 1
ATOM 5601 C C . ARG B 1 205 ? -12.039 42.625 12.336 1 98.19 205 ARG B C 1
ATOM 5603 O O . ARG B 1 205 ? -12.484 41.656 11.711 1 98.19 205 ARG B O 1
ATOM 5610 N N . PRO B 1 206 ? -10.734 42.875 12.391 1 98.31 206 PRO B N 1
ATOM 5611 C CA . PRO B 1 206 ? -9.758 42.156 11.578 1 98.31 206 PRO B CA 1
ATOM 5612 C C . PRO B 1 206 ? -9.43 40.781 12.148 1 98.31 206 PRO B C 1
ATOM 5614 O O . PRO B 1 206 ? -9.391 40.594 13.375 1 98.31 206 PRO B O 1
ATOM 5617 N N . MET B 1 207 ? -9.203 39.812 11.281 1 97.81 207 MET B N 1
ATOM 5618 C CA . MET B 1 207 ? -8.75 38.469 11.617 1 97.81 207 MET B CA 1
ATOM 5619 C C . MET B 1 207 ? -7.637 38.031 10.68 1 97.81 207 MET B C 1
ATOM 5621 O O . MET B 1 207 ? -7.566 38.469 9.539 1 97.81 207 MET B O 1
ATOM 5625 N N . ILE B 1 208 ? -6.75 37.219 11.18 1 97.06 208 ILE B N 1
ATOM 5626 C CA . ILE B 1 208 ? -5.711 36.562 10.391 1 97.06 208 ILE B CA 1
ATOM 5627 C C . ILE B 1 208 ? -5.906 35.062 10.445 1 97.06 208 ILE B C 1
ATOM 5629 O O . ILE B 1 208 ? -6.16 34.469 11.508 1 97.06 208 ILE B O 1
ATOM 5633 N N . LEU B 1 209 ? -5.941 34.406 9.32 1 95.31 209 LEU B N 1
ATOM 5634 C CA . LEU B 1 209 ? -5.883 32.938 9.211 1 95.31 209 LEU B CA 1
ATOM 5635 C C . LEU B 1 209 ? -4.562 32.5 8.602 1 95.31 209 LEU B C 1
ATOM 5637 O O . LEU B 1 209 ? -4.289 32.781 7.43 1 95.31 209 LEU B O 1
ATOM 5641 N N . ALA B 1 210 ? -3.762 31.859 9.445 1 94.44 210 ALA B N 1
ATOM 5642 C CA . ALA B 1 210 ? -2.41 31.484 9.047 1 94.44 210 ALA B CA 1
ATOM 5643 C C . ALA B 1 210 ? -2.311 29.984 8.797 1 94.44 210 ALA B C 1
ATOM 5645 O O . ALA B 1 210 ? -2.938 29.188 9.5 1 94.44 210 ALA B O 1
ATOM 5646 N N . GLY B 1 211 ? -1.569 29.594 7.781 1 91.69 211 GLY B N 1
ATOM 5647 C CA . GLY B 1 211 ? -1.327 28.203 7.453 1 91.69 211 GLY B CA 1
ATOM 5648 C C . GLY B 1 211 ? 0.148 27.859 7.363 1 91.69 211 GLY B C 1
ATOM 5649 O O . GLY B 1 211 ? 0.996 28.609 7.852 1 91.69 211 GLY B O 1
ATOM 5650 N N . ALA B 1 212 ? 0.427 26.75 6.824 1 86.56 212 ALA B N 1
ATOM 5651 C CA . ALA B 1 212 ? 1.783 26.219 6.762 1 86.56 212 ALA B CA 1
ATOM 5652 C C . ALA B 1 212 ? 2.713 27.156 6 1 86.56 212 ALA B C 1
ATOM 5654 O O . ALA B 1 212 ? 3.904 27.25 6.305 1 86.56 212 ALA B O 1
ATOM 5655 N N . GLY B 1 213 ? 2.18 27.922 5.102 1 86.19 213 GLY B N 1
ATOM 5656 C CA . GLY B 1 213 ? 2.977 28.828 4.293 1 86.19 213 GLY B CA 1
ATOM 5657 C C . GLY B 1 213 ? 3.475 30.031 5.07 1 86.19 213 GLY B C 1
ATOM 5658 O O . GLY B 1 213 ? 4.297 30.797 4.57 1 86.19 213 GLY B O 1
ATOM 5659 N N . ALA B 1 214 ? 3.055 30.172 6.273 1 90.81 214 ALA B N 1
ATOM 5660 C CA . ALA B 1 214 ? 3.463 31.297 7.102 1 90.81 214 ALA B CA 1
ATOM 5661 C C . ALA B 1 214 ? 4.48 30.875 8.156 1 90.81 214 ALA B C 1
ATOM 5663 O O . ALA B 1 214 ? 4.762 31.609 9.094 1 90.81 214 ALA B O 1
ATOM 5664 N N . ALA B 1 215 ? 5.023 29.688 7.938 1 86.12 215 ALA B N 1
ATOM 5665 C CA . ALA B 1 215 ? 5.91 29.094 8.938 1 86.12 215 ALA B CA 1
ATOM 5666 C C . ALA B 1 215 ? 7.102 30 9.219 1 86.12 215 ALA B C 1
ATOM 5668 O O . ALA B 1 215 ? 7.551 30.109 10.359 1 86.12 215 ALA B O 1
ATOM 5669 N N . SER B 1 216 ? 7.602 30.719 8.258 1 86.31 216 SER B N 1
ATOM 5670 C CA . SER B 1 216 ? 8.797 31.547 8.414 1 86.31 216 SER B CA 1
ATOM 5671 C C . SER B 1 216 ? 8.445 32.969 8.836 1 86.31 216 SER B C 1
ATOM 5673 O O . SER B 1 216 ? 9.32 33.812 8.938 1 86.31 216 SER B O 1
ATOM 5675 N N . ALA B 1 217 ? 7.145 33.156 9.102 1 92.75 217 ALA B N 1
ATOM 5676 C CA . ALA B 1 217 ? 6.734 34.562 9.352 1 92.75 217 ALA B CA 1
ATOM 5677 C C . ALA B 1 217 ? 5.848 34.656 10.586 1 92.75 217 ALA B C 1
ATOM 5679 O O . ALA B 1 217 ? 5.031 35.562 10.711 1 92.75 217 ALA B O 1
ATOM 5680 N N . SER B 1 218 ? 5.996 33.688 11.438 1 93.19 218 SER B N 1
ATOM 5681 C CA . SER B 1 218 ? 5.137 33.625 12.617 1 93.19 218 SER B CA 1
ATOM 5682 C C . SER B 1 218 ? 5.293 34.875 13.469 1 93.19 218 SER B C 1
ATOM 5684 O O . SER B 1 218 ? 4.305 35.438 13.945 1 93.19 218 SER B O 1
ATOM 5686 N N . GLU B 1 219 ? 6.504 35.375 13.625 1 94 219 GLU B N 1
ATOM 5687 C CA . GLU B 1 219 ? 6.762 36.562 14.414 1 94 219 GLU B CA 1
ATOM 5688 C C . GLU B 1 219 ? 6.129 37.812 13.781 1 94 219 GLU B C 1
ATOM 5690 O O . GLU B 1 219 ? 5.539 38.625 14.477 1 94 219 GLU B O 1
ATOM 5695 N N . GLU B 1 220 ? 6.258 37.844 12.484 1 95.94 220 GLU B N 1
ATOM 5696 C CA . GLU B 1 220 ? 5.68 38.969 11.766 1 95.94 220 GLU B CA 1
ATOM 5697 C C . GLU B 1 220 ? 4.156 38.938 11.852 1 95.94 220 GLU B C 1
ATOM 5699 O O . GLU B 1 220 ? 3.523 40 11.914 1 95.94 220 GLU B O 1
ATOM 5704 N N . ILE B 1 221 ? 3.633 37.781 11.859 1 97.19 221 ILE B N 1
ATOM 5705 C CA . ILE B 1 221 ? 2.186 37.656 11.969 1 97.19 221 ILE B CA 1
ATOM 5706 C C . ILE B 1 221 ? 1.723 38.125 13.336 1 97.19 221 ILE B C 1
ATOM 5708 O O . ILE B 1 221 ? 0.713 38.844 13.445 1 97.19 221 ILE B O 1
ATOM 5712 N N . GLU B 1 222 ? 2.449 37.781 14.352 1 96.38 222 GLU B N 1
ATOM 5713 C CA . GLU B 1 222 ? 2.1 38.219 15.695 1 96.38 222 GLU B CA 1
ATOM 5714 C C . GLU B 1 222 ? 2.215 39.719 15.836 1 96.38 222 GLU B C 1
ATOM 5716 O O . GLU B 1 222 ? 1.347 40.375 16.438 1 96.38 222 GLU B O 1
ATOM 5721 N N . LYS B 1 223 ? 3.244 40.312 15.258 1 96.69 223 LYS B N 1
ATOM 5722 C CA . LYS B 1 223 ? 3.408 41.75 15.266 1 96.69 223 LYS B CA 1
ATOM 5723 C C . LYS B 1 223 ? 2.254 42.438 14.547 1 96.69 223 LYS B C 1
ATOM 5725 O O . LYS B 1 223 ? 1.714 43.438 15.031 1 96.69 223 LYS B O 1
ATOM 5730 N N . LEU B 1 224 ? 1.99 41.875 13.445 1 97.75 224 LEU B N 1
ATOM 5731 C CA . LEU B 1 224 ? 0.905 42.438 12.641 1 97.75 224 LEU B CA 1
ATOM 5732 C C . LEU B 1 224 ? -0.418 42.375 13.398 1 97.75 224 LEU B C 1
ATOM 5734 O O . LEU B 1 224 ? -1.207 43.312 13.367 1 97.75 224 LEU B O 1
ATOM 5738 N N . ALA B 1 225 ? -0.671 41.25 14.023 1 97.88 225 ALA B N 1
ATOM 5739 C CA . ALA B 1 225 ? -1.906 41.031 14.781 1 97.88 225 ALA B CA 1
ATOM 5740 C C . ALA B 1 225 ? -2.021 42.062 15.906 1 97.88 225 ALA B C 1
ATOM 5742 O O . ALA B 1 225 ? -3.105 42.594 16.172 1 97.88 225 ALA B O 1
ATOM 5743 N N . ASP B 1 226 ? -0.936 42.312 16.547 1 97 226 ASP B N 1
ATOM 5744 C CA . ASP B 1 226 ? -0.91 43.281 17.641 1 97 226 ASP B CA 1
ATOM 5745 C C . ASP B 1 226 ? -1.211 44.688 17.141 1 97 226 ASP B C 1
ATOM 5747 O O . ASP B 1 226 ? -2.051 45.406 17.719 1 97 226 ASP B O 1
ATOM 5751 N N . LEU B 1 227 ? -0.589 45.094 16.062 1 97.06 227 LEU B N 1
ATOM 5752 C CA . LEU B 1 227 ? -0.769 46.406 15.477 1 97.06 227 LEU B CA 1
ATOM 5753 C C . LEU B 1 227 ? -2.182 46.562 14.922 1 97.06 227 LEU B C 1
ATOM 5755 O O . LEU B 1 227 ? -2.785 47.625 15.062 1 97.06 227 LEU B O 1
ATOM 5759 N N . TRP B 1 228 ? -2.686 45.562 14.336 1 97.81 228 TRP B N 1
ATOM 5760 C CA . TRP B 1 228 ? -3.938 45.562 13.594 1 97.81 228 TRP B CA 1
ATOM 5761 C C . TRP B 1 228 ? -5.125 45.312 14.508 1 97.81 228 TRP B C 1
ATOM 5763 O O . TRP B 1 228 ? -6.27 45.625 14.164 1 97.81 228 TRP B O 1
ATOM 5773 N N . GLY B 1 229 ? -4.816 44.781 15.75 1 97.44 229 GLY B N 1
ATOM 5774 C CA . GLY B 1 229 ? -5.867 44.344 16.656 1 97.44 229 GLY B CA 1
ATOM 5775 C C . GLY B 1 229 ? -6.598 43.094 16.141 1 97.44 229 GLY B C 1
ATOM 5776 O O . GLY B 1 229 ? -7.797 42.938 16.375 1 97.44 229 GLY B O 1
ATOM 5777 N N . ALA B 1 230 ? -5.898 42.312 15.453 1 98.19 230 ALA B N 1
ATOM 5778 C CA . ALA B 1 230 ? -6.52 41.156 14.805 1 98.19 230 ALA B CA 1
ATOM 5779 C C . ALA B 1 230 ? -6.387 39.906 15.672 1 98.19 230 ALA B C 1
ATOM 5781 O O . ALA B 1 230 ? -5.375 39.719 16.344 1 98.19 230 ALA B O 1
ATOM 5782 N N . GLY B 1 231 ? -7.41 39.031 15.727 1 97.44 231 GLY B N 1
ATOM 5783 C CA . GLY B 1 231 ? -7.234 37.688 16.188 1 97.44 231 GLY B CA 1
ATOM 5784 C C . GLY B 1 231 ? -6.527 36.781 15.18 1 97.44 231 GLY B C 1
ATOM 5785 O O . GLY B 1 231 ? -6.59 37.031 13.977 1 97.44 231 GLY B O 1
ATOM 5786 N N . ILE B 1 232 ? -5.832 35.75 15.672 1 97.19 232 ILE B N 1
ATOM 5787 C CA . ILE B 1 232 ? -5.125 34.844 14.805 1 97.19 232 ILE B CA 1
ATOM 5788 C C . ILE B 1 232 ? -5.781 33.469 14.883 1 97.19 232 ILE B C 1
ATOM 5790 O O . ILE B 1 232 ? -5.949 32.906 15.977 1 97.19 232 ILE B O 1
ATOM 5794 N N . LEU B 1 233 ? -6.176 32.969 13.75 1 95.19 233 LEU B N 1
ATOM 5795 C CA . LEU B 1 233 ? -6.559 31.578 13.57 1 95.19 233 LEU B CA 1
ATOM 5796 C C . LEU B 1 233 ? -5.504 30.828 12.781 1 95.19 233 LEU B C 1
ATOM 5798 O O . LEU B 1 233 ? -4.805 31.406 11.945 1 95.19 233 LEU B O 1
ATOM 5802 N N . ALA B 1 234 ? -5.367 29.578 13.125 1 92.5 234 ALA B N 1
ATOM 5803 C CA . ALA B 1 234 ? -4.422 28.719 12.398 1 92.5 234 ALA B CA 1
ATOM 5804 C C . ALA B 1 234 ? -5.121 27.516 11.797 1 92.5 234 ALA B C 1
ATOM 5806 O O . ALA B 1 234 ? -5.977 26.891 12.438 1 92.5 234 ALA B O 1
ATOM 5807 N N . SER B 1 235 ? -4.781 27.266 10.555 1 89.06 235 SER B N 1
ATOM 5808 C CA . SER B 1 235 ? -5.199 26 9.977 1 89.06 235 SER B CA 1
ATOM 5809 C C . SER B 1 235 ? -4.438 24.828 10.602 1 89.06 235 SER B C 1
ATOM 5811 O O . SER B 1 235 ? -3.521 25.031 11.398 1 89.06 235 SER B O 1
ATOM 5813 N N . LEU B 1 236 ? -4.816 23.594 10.258 1 87.19 236 LEU B N 1
ATOM 5814 C CA . LEU B 1 236 ? -4.117 22.406 10.766 1 87.19 236 LEU B CA 1
ATOM 5815 C C . LEU B 1 236 ? -2.648 22.438 10.359 1 87.19 236 LEU B C 1
ATOM 5817 O O . LEU B 1 236 ? -1.774 22.094 11.156 1 87.19 236 LEU B O 1
ATOM 5821 N N . GLY B 1 237 ? -2.455 22.859 9.133 1 84.5 237 GLY B N 1
ATOM 5822 C CA . GLY B 1 237 ? -1.082 22.984 8.672 1 84.5 237 GLY B CA 1
ATOM 5823 C C . GLY B 1 237 ? -0.299 24.062 9.398 1 84.5 237 GLY B C 1
ATOM 5824 O O . GLY B 1 237 ? 0.934 24.047 9.398 1 84.5 237 GLY B O 1
ATOM 5825 N N . GLY B 1 238 ? -0.966 24.984 10.008 1 87.31 238 GLY B N 1
ATOM 5826 C CA . GLY B 1 238 ? -0.335 26.078 10.734 1 87.31 238 GLY B CA 1
ATOM 5827 C C . GLY B 1 238 ? -0.235 25.828 12.227 1 87.31 238 GLY B C 1
ATOM 5828 O O . GLY B 1 238 ? 0.185 26.703 12.984 1 87.31 238 GLY B O 1
ATOM 5829 N N . LYS B 1 239 ? -0.659 24.547 12.5 1 86.81 239 LYS B N 1
ATOM 5830 C CA . LYS B 1 239 ? -0.519 24.219 13.914 1 86.81 239 LYS B CA 1
ATOM 5831 C C . LYS B 1 239 ? 0.947 24.234 14.336 1 86.81 239 LYS B C 1
ATOM 5833 O O . LYS B 1 239 ? 1.803 23.672 13.656 1 86.81 239 LYS B O 1
ATOM 5838 N N . GLY B 1 240 ? 1.306 25.047 15.336 1 83.19 240 GLY B N 1
ATOM 5839 C CA . GLY B 1 240 ? 2.666 25.156 15.836 1 83.19 240 GLY B CA 1
ATOM 5840 C C . GLY B 1 240 ? 3.326 26.484 15.516 1 83.19 240 GLY B C 1
ATOM 5841 O O . GLY B 1 240 ? 4.387 26.797 16.062 1 83.19 240 GLY B O 1
ATOM 5842 N N . LEU B 1 241 ? 2.635 27.234 14.688 1 89.06 241 LEU B N 1
ATOM 5843 C CA . LEU B 1 241 ? 3.207 28.516 14.305 1 89.06 241 LEU B CA 1
ATOM 5844 C C . LEU B 1 241 ? 3.258 29.469 15.492 1 89.06 241 LEU B C 1
ATOM 5846 O O . LEU B 1 241 ? 4.137 30.328 15.562 1 89.06 241 LEU B O 1
ATOM 5850 N N . PHE B 1 242 ? 2.266 29.25 16.391 1 92.56 242 PHE B N 1
ATOM 5851 C CA . PHE B 1 242 ? 2.131 30.188 17.484 1 92.56 242 PHE B CA 1
ATOM 5852 C C . PHE B 1 242 ? 2.078 29.469 18.828 1 92.56 242 PHE B C 1
ATOM 5854 O O . PHE B 1 242 ? 1.427 28.422 18.953 1 92.56 242 PHE B O 1
ATOM 5861 N N . ASP B 1 243 ? 2.799 30.047 19.719 1 92.62 243 ASP B N 1
ATOM 5862 C CA . ASP B 1 243 ? 2.668 29.562 21.078 1 92.62 243 ASP B CA 1
ATOM 5863 C C . ASP B 1 243 ? 1.246 29.766 21.609 1 92.62 243 ASP B C 1
ATOM 5865 O O . ASP B 1 243 ? 0.618 30.797 21.328 1 92.62 243 ASP B O 1
ATOM 5869 N N . ASP B 1 244 ? 0.854 28.75 22.344 1 91.25 244 ASP B N 1
ATOM 5870 C CA . ASP B 1 244 ? -0.506 28.812 22.875 1 91.25 244 ASP B CA 1
ATOM 5871 C C . ASP B 1 244 ? -0.719 30.062 23.703 1 91.25 244 ASP B C 1
ATOM 5873 O O . ASP B 1 244 ? -1.827 30.609 23.75 1 91.25 244 ASP B O 1
ATOM 5877 N N . SER B 1 245 ? 0.316 30.625 24.266 1 90.38 245 SER B N 1
ATOM 5878 C CA . SER B 1 245 ? 0.233 31.766 25.172 1 90.38 245 SER B CA 1
ATOM 5879 C C . SER B 1 245 ? 0.2 33.062 24.391 1 90.38 245 SER B C 1
ATOM 5881 O O . SER B 1 245 ? -0.041 34.125 24.969 1 90.38 245 SER B O 1
ATOM 5883 N N . SER B 1 246 ? 0.436 33 23.094 1 92.38 246 SER B N 1
ATOM 5884 C CA . SER B 1 246 ? 0.398 34.219 22.297 1 92.38 246 SER B CA 1
ATOM 5885 C C . SER B 1 246 ? -0.937 34.938 22.453 1 92.38 246 SER B C 1
ATOM 5887 O O . SER B 1 246 ? -1.998 34.344 22.297 1 92.38 246 SER B O 1
ATOM 5889 N N . PRO B 1 247 ? -0.92 36.156 22.703 1 92.56 247 PRO B N 1
ATOM 5890 C CA . PRO B 1 247 ? -2.141 36.875 23.109 1 92.56 247 PRO B CA 1
ATOM 5891 C C . PRO B 1 247 ? -3.211 36.875 22.016 1 92.56 247 PRO B C 1
ATOM 5893 O O . PRO B 1 247 ? -4.406 36.875 22.328 1 92.56 247 PRO B O 1
ATOM 5896 N N . HIS B 1 248 ? -2.828 36.844 20.797 1 94.81 248 HIS B N 1
ATOM 5897 C CA . HIS B 1 248 ? -3.789 37 19.719 1 94.81 248 HIS B CA 1
ATOM 5898 C C . HIS B 1 248 ? -4.172 35.625 19.141 1 94.81 248 HIS B C 1
ATOM 5900 O O . HIS B 1 248 ? -5.027 35.531 18.25 1 94.81 248 HIS B O 1
ATOM 5906 N N . ASN B 1 249 ? -3.576 34.594 19.656 1 95.31 249 ASN B N 1
ATOM 5907 C CA . ASN B 1 249 ? -3.791 33.25 19.109 1 95.31 249 ASN B CA 1
ATOM 5908 C C . ASN B 1 249 ? -5.109 32.656 19.594 1 95.31 249 ASN B C 1
ATOM 5910 O O . ASN B 1 249 ? -5.289 32.406 20.797 1 95.31 249 ASN B O 1
ATOM 5914 N N . LEU B 1 250 ? -6.016 32.406 18.672 1 95.38 250 LEU B N 1
ATOM 5915 C CA . LEU B 1 250 ? -7.312 31.828 18.984 1 95.38 250 LEU B CA 1
ATOM 5916 C C . LEU B 1 250 ? -7.348 30.344 18.594 1 95.38 250 LEU B C 1
ATOM 5918 O O . LEU B 1 250 ? -8.391 29.703 18.703 1 95.38 250 LEU B O 1
ATOM 5922 N N . GLN B 1 251 ? -6.25 29.828 18.172 1 92.38 251 GLN B N 1
ATOM 5923 C CA . GLN B 1 251 ? -6.094 28.453 17.734 1 92.38 251 GLN B CA 1
ATOM 5924 C C . GLN B 1 251 ? -6.855 28.188 16.438 1 92.38 251 GLN B C 1
ATOM 5926 O O . GLN B 1 251 ? -6.902 29.047 15.555 1 92.38 251 GLN B O 1
ATOM 5931 N N . GLY B 1 252 ? -7.219 26.984 16.25 1 88.38 252 GLY B N 1
ATOM 5932 C CA . GLY B 1 252 ? -7.852 26.641 14.984 1 88.38 252 GLY B CA 1
ATOM 5933 C C . GLY B 1 252 ? -9.367 26.734 15.031 1 88.38 252 GLY B C 1
ATOM 5934 O O . GLY B 1 252 ? -9.938 27.094 16.062 1 88.38 252 GLY B O 1
ATOM 5935 N N . ILE B 1 253 ? -9.953 26.625 13.844 1 83.69 253 ILE B N 1
ATOM 5936 C CA . ILE B 1 253 ? -11.406 26.531 13.742 1 83.69 253 ILE B CA 1
ATOM 5937 C C . ILE B 1 253 ? -11.797 25.234 13.047 1 83.69 253 ILE B C 1
ATOM 5939 O O . ILE B 1 253 ? -10.93 24.438 12.688 1 83.69 253 ILE B O 1
ATOM 5943 N N . GLY B 1 254 ? -13.078 24.953 12.969 1 80.5 254 GLY B N 1
ATOM 5944 C CA . GLY B 1 254 ? -13.547 23.688 12.422 1 80.5 254 GLY B CA 1
ATOM 5945 C C . GLY B 1 254 ? -13.758 22.625 13.477 1 80.5 254 GLY B C 1
ATOM 5946 O O . GLY B 1 254 ? -13.969 22.938 14.648 1 80.5 254 GLY B O 1
ATOM 5947 N N . GLU B 1 255 ? -13.703 21.375 13.039 1 78.69 255 GLU B N 1
ATOM 5948 C CA . GLU B 1 255 ? -14.023 20.25 13.906 1 78.69 255 GLU B CA 1
ATOM 5949 C C . GLU B 1 255 ? -13.078 20.188 15.102 1 78.69 255 GLU B C 1
ATOM 5951 O O . GLU B 1 255 ? -13.516 19.938 16.234 1 78.69 255 GLU B O 1
ATOM 5956 N N . GLY B 1 256 ? -11.883 20.469 14.969 1 84.06 256 GLY B N 1
ATOM 5957 C CA . GLY B 1 256 ? -10.906 20.344 16.031 1 84.06 256 GLY B CA 1
ATOM 5958 C C . GLY B 1 256 ? -10.414 21.688 16.562 1 84.06 256 GLY B C 1
ATOM 5959 O O . GLY B 1 256 ? -9.336 21.766 17.156 1 84.06 256 GLY B O 1
ATOM 5960 N N . GLY B 1 257 ? -11.219 22.734 16.328 1 88.19 257 GLY B N 1
ATOM 5961 C CA . GLY B 1 257 ? -10.75 24.062 16.719 1 88.19 257 GLY B CA 1
ATOM 5962 C C . GLY B 1 257 ? -11.461 24.625 17.922 1 88.19 257 GLY B C 1
ATOM 5963 O O . GLY B 1 257 ? -12.164 23.891 18.625 1 88.19 257 GLY B O 1
ATOM 5964 N N . ASN B 1 258 ? -11.102 25.844 18.25 1 92.12 258 ASN B N 1
ATOM 5965 C CA . ASN B 1 258 ? -11.789 26.641 19.25 1 92.12 258 ASN B CA 1
ATOM 5966 C C . ASN B 1 258 ? -13.242 26.906 18.844 1 92.12 258 ASN B C 1
ATOM 5968 O O . ASN B 1 258 ? -13.5 27.641 17.891 1 92.12 258 ASN B O 1
ATOM 5972 N N . PRO B 1 259 ? -14.203 26.266 19.578 1 90.25 259 PRO B N 1
ATOM 5973 C CA . PRO B 1 259 ? -15.609 26.391 19.172 1 90.25 259 PRO B CA 1
ATOM 5974 C C . PRO B 1 259 ? -16.125 27.828 19.266 1 90.25 259 PRO B C 1
ATOM 5976 O O . PRO B 1 259 ? -17.125 28.156 18.625 1 90.25 259 PRO B O 1
ATOM 5979 N N . TYR B 1 260 ? -15.438 28.656 20 1 92.75 260 TYR B N 1
ATOM 5980 C CA . TYR B 1 260 ? -15.891 30.031 20.188 1 92.75 260 TYR B CA 1
ATOM 5981 C C . TYR B 1 260 ? -15.312 30.953 19.109 1 92.75 260 TYR B C 1
ATOM 5983 O O . TYR B 1 260 ? -15.82 32.062 18.891 1 92.75 260 TYR B O 1
ATOM 5991 N N . ALA B 1 261 ? -14.234 30.469 18.531 1 93.38 261 ALA B N 1
ATOM 5992 C CA . ALA B 1 261 ? -13.562 31.297 17.531 1 93.38 261 ALA B CA 1
ATOM 5993 C C . ALA B 1 261 ? -14.336 31.312 16.219 1 93.38 261 ALA B C 1
ATOM 5995 O O . ALA B 1 261 ? -14.219 32.25 15.43 1 93.38 261 ALA B O 1
ATOM 5996 N N . SER B 1 262 ? -15.117 30.25 16.031 1 89.44 262 SER B N 1
ATOM 5997 C CA . SER B 1 262 ? -15.875 30.141 14.789 1 89.44 262 SER B CA 1
ATOM 5998 C C . SER B 1 262 ? -16.875 31.297 14.656 1 89.44 262 SER B C 1
ATOM 6000 O O . SER B 1 262 ? -16.984 31.906 13.586 1 89.44 262 SER B O 1
ATOM 6002 N N . ASP B 1 263 ? -17.578 31.562 15.688 1 90.44 263 ASP B N 1
ATOM 6003 C CA . ASP B 1 263 ? -18.547 32.625 15.664 1 90.44 263 ASP B CA 1
ATOM 6004 C C . ASP B 1 263 ? -17.875 34 15.539 1 90.44 263 ASP B C 1
ATOM 6006 O O . ASP B 1 263 ? -18.359 34.875 14.828 1 90.44 263 ASP B O 1
ATOM 6010 N N . LEU B 1 264 ? -16.828 34.094 16.25 1 94.69 264 LEU B N 1
ATOM 6011 C CA . LEU B 1 264 ? -16.047 35.312 16.172 1 94.69 264 LEU B CA 1
ATOM 6012 C C . LEU B 1 264 ? -15.539 35.562 14.75 1 94.69 264 LEU B C 1
ATOM 6014 O O . LEU B 1 264 ? -15.586 36.688 14.242 1 94.69 264 LEU B O 1
ATOM 6018 N N . PHE B 1 265 ? -15.07 34.531 14.109 1 95.19 265 PHE B N 1
ATOM 6019 C CA . PHE B 1 265 ? -14.531 34.594 12.758 1 95.19 265 PHE B CA 1
ATOM 6020 C C . PHE B 1 265 ? -15.594 35.125 11.781 1 95.19 265 PHE B C 1
ATOM 6022 O O . PHE B 1 265 ? -15.297 35.906 10.898 1 95.19 265 PHE B O 1
ATOM 6029 N N . LYS B 1 266 ? -16.797 34.688 11.977 1 94.38 266 LYS B N 1
ATOM 6030 C CA . LYS B 1 266 ? -17.906 35.062 11.102 1 94.38 266 LYS B CA 1
ATOM 6031 C C . LYS B 1 266 ? -18.188 36.562 11.188 1 94.38 266 LYS B C 1
ATOM 6033 O O . LYS B 1 266 ? -18.797 37.156 10.281 1 94.38 266 LYS B O 1
ATOM 6038 N N . GLU B 1 267 ? -17.766 37.188 12.242 1 95.5 267 GLU B N 1
ATOM 6039 C CA . GLU B 1 267 ? -18.016 38.594 12.461 1 95.5 267 GLU B CA 1
ATOM 6040 C C . GLU B 1 267 ? -16.938 39.469 11.812 1 95.5 267 GLU B C 1
ATOM 6042 O O . GLU B 1 267 ? -17.094 40.688 11.68 1 95.5 267 GLU B O 1
ATOM 6047 N N . ALA B 1 268 ? -15.898 38.875 11.375 1 96.94 268 ALA B N 1
ATOM 6048 C CA . ALA B 1 268 ? -14.773 39.625 10.828 1 96.94 268 ALA B CA 1
ATOM 6049 C C . ALA B 1 268 ? -15.195 40.438 9.594 1 96.94 268 ALA B C 1
ATOM 6051 O O . ALA B 1 268 ? -15.992 39.969 8.789 1 96.94 268 ALA B O 1
ATOM 6052 N N . ASP B 1 269 ? -14.648 41.625 9.477 1 97.25 269 ASP B N 1
ATOM 6053 C CA . ASP B 1 269 ? -14.969 42.438 8.312 1 97.25 269 ASP B CA 1
ATOM 6054 C C . ASP B 1 269 ? -13.805 42.469 7.316 1 97.25 269 ASP B C 1
ATOM 6056 O O . ASP B 1 269 ? -14.008 42.75 6.133 1 97.25 269 ASP B O 1
ATOM 6060 N N . VAL B 1 270 ? -12.57 42.188 7.746 1 97.31 270 VAL B N 1
ATOM 6061 C CA . VAL B 1 270 ? -11.398 42.031 6.895 1 97.31 270 VAL B CA 1
ATOM 6062 C C . VAL B 1 270 ? -10.578 40.812 7.387 1 97.31 270 VAL B C 1
ATOM 6064 O O . VAL B 1 270 ? -10.281 40.719 8.578 1 97.31 270 VAL B O 1
ATOM 6067 N N . VAL B 1 271 ? -10.281 39.875 6.48 1 96.69 271 VAL B N 1
ATOM 6068 C CA . VAL B 1 271 ? -9.516 38.688 6.82 1 96.69 271 VAL B CA 1
ATOM 6069 C C . VAL B 1 271 ? -8.242 38.625 5.973 1 96.69 271 VAL B C 1
ATOM 6071 O O . VAL B 1 271 ? -8.297 38.812 4.75 1 96.69 271 VAL B O 1
ATOM 6074 N N . LEU B 1 272 ? -7.133 38.469 6.621 1 96.06 272 LEU B N 1
ATOM 6075 C CA . LEU B 1 272 ? -5.871 38.188 5.941 1 96.06 272 LEU B CA 1
ATOM 6076 C C . LEU B 1 272 ? -5.531 36.719 5.996 1 96.06 272 LEU B C 1
ATOM 6078 O O . LEU B 1 272 ? -5.316 36.156 7.078 1 96.06 272 LEU B O 1
ATOM 6082 N N . LEU B 1 273 ? -5.559 36.062 4.887 1 93.56 273 LEU B N 1
ATOM 6083 C CA . LEU B 1 273 ? -5.062 34.688 4.77 1 93.56 273 LEU B CA 1
ATOM 6084 C C . LEU B 1 273 ? -3.562 34.688 4.508 1 93.56 273 LEU B C 1
ATOM 6086 O O . LEU B 1 273 ? -3.104 35.188 3.477 1 93.56 273 LEU B O 1
ATOM 6090 N N . ALA B 1 274 ? -2.875 34.156 5.484 1 93.81 274 ALA B N 1
ATOM 6091 C CA . ALA B 1 274 ? -1.418 34.125 5.375 1 93.81 274 ALA B CA 1
ATOM 6092 C C . ALA B 1 274 ? -0.908 32.719 5.168 1 93.81 274 ALA B C 1
ATOM 6094 O O . ALA B 1 274 ? -0.792 31.938 6.125 1 93.81 274 ALA B O 1
ATOM 6095 N N . GLY B 1 275 ? -0.586 32.344 3.955 1 89.69 275 GLY B N 1
ATOM 6096 C CA . GLY B 1 275 ? 0.037 31.062 3.656 1 89.69 275 GLY B CA 1
ATOM 6097 C C . GLY B 1 275 ? -0.907 29.875 3.818 1 89.69 275 GLY B C 1
ATOM 6098 O O . GLY B 1 275 ? -0.503 28.812 4.285 1 89.69 275 GLY B O 1
ATOM 6099 N N . THR B 1 276 ? -2.16 30.094 3.602 1 87.62 276 THR B N 1
ATOM 6100 C CA . THR B 1 276 ? -3.127 29 3.689 1 87.62 276 THR B CA 1
ATOM 6101 C C . THR B 1 276 ? -4.098 29.047 2.512 1 87.62 276 THR B C 1
ATOM 6103 O O . THR B 1 276 ? -4.422 30.125 2.006 1 87.62 276 THR B O 1
ATOM 6106 N N . THR B 1 277 ? -4.422 27.844 2.092 1 79.62 277 THR B N 1
ATOM 6107 C CA . THR B 1 277 ? -5.445 27.703 1.063 1 79.62 277 THR B CA 1
ATOM 6108 C C . THR B 1 277 ? -6.672 26.984 1.617 1 79.62 277 THR B C 1
ATOM 6110 O O . THR B 1 277 ? -7.512 26.5 0.854 1 79.62 277 THR B O 1
ATOM 6113 N N . TRP B 1 278 ? -6.66 26.922 2.871 1 80.81 278 TRP B N 1
ATOM 6114 C CA . TRP B 1 278 ? -7.758 26.234 3.553 1 80.81 278 TRP B CA 1
ATOM 6115 C C . TRP B 1 278 ? -8.828 27.234 3.994 1 80.81 278 TRP B C 1
ATOM 6117 O O . TRP B 1 278 ? -8.508 28.281 4.562 1 80.81 278 TRP B O 1
ATOM 6127 N N . TRP B 1 279 ? -10.062 26.969 3.68 1 78.12 279 TRP B N 1
ATOM 6128 C CA . TRP B 1 279 ? -11.242 27.75 4.043 1 78.12 279 TRP B CA 1
ATOM 6129 C C . TRP B 1 279 ? -12.422 26.844 4.375 1 78.12 279 TRP B C 1
ATOM 6131 O O . TRP B 1 279 ? -13.07 26.312 3.477 1 78.12 279 TRP B O 1
ATOM 6141 N N . PRO B 1 280 ? -12.57 26.5 5.703 1 76.81 280 PRO B N 1
ATOM 6142 C CA . PRO B 1 280 ? -13.641 25.578 6.059 1 76.81 280 PRO B CA 1
ATOM 6143 C C . PRO B 1 280 ? -15.031 26.156 5.828 1 76.81 280 PRO B C 1
ATOM 6145 O O . PRO B 1 280 ? -15.383 27.188 6.43 1 76.81 280 PRO B O 1
ATOM 6148 N N . GLU B 1 281 ? -15.734 25.531 5.094 1 73.19 281 GLU B N 1
ATOM 6149 C CA . GLU B 1 281 ? -17.078 26 4.801 1 73.19 281 GLU B CA 1
ATOM 6150 C C . GLU B 1 281 ? -17.938 26.047 6.062 1 73.19 281 GLU B C 1
ATOM 6152 O O . GLU B 1 281 ? -17.859 25.156 6.906 1 73.19 281 GLU B O 1
ATOM 6157 N N . GLY B 1 282 ? -18.641 27.047 6.188 1 78.94 282 GLY B N 1
ATOM 6158 C CA . GLY B 1 282 ? -19.562 27.172 7.305 1 78.94 282 GLY B CA 1
ATOM 6159 C C . GLY B 1 282 ? -18.969 27.906 8.5 1 78.94 282 GLY B C 1
ATOM 6160 O O . GLY B 1 282 ? -19.688 28.297 9.414 1 78.94 282 GLY B O 1
ATOM 6161 N N . TYR B 1 283 ? -17.688 28.094 8.43 1 86 283 TYR B N 1
ATOM 6162 C CA . TYR B 1 283 ? -17.016 28.703 9.57 1 86 283 TYR B CA 1
ATOM 6163 C C . TYR B 1 283 ? -16.453 30.062 9.195 1 86 283 TYR B C 1
ATOM 6165 O O . TYR B 1 283 ? -15.812 30.734 10.016 1 86 283 TYR B O 1
ATOM 6173 N N . VAL B 1 284 ? -16.781 30.547 7.996 1 86 284 VAL B N 1
ATOM 6174 C CA . VAL B 1 284 ? -16.047 31.688 7.469 1 86 284 VAL B CA 1
ATOM 6175 C C . VAL B 1 284 ? -17 32.875 7.348 1 86 284 VAL B C 1
ATOM 6177 O O . VAL B 1 284 ? -18.219 32.719 7.273 1 86 284 VAL B O 1
ATOM 6180 N N . PRO B 1 285 ? -16.438 34.062 7.414 1 91.62 285 PRO B N 1
ATOM 6181 C CA . PRO B 1 285 ? -17.281 35.25 7.227 1 91.62 285 PRO B CA 1
ATOM 6182 C C . PRO B 1 285 ? -17.844 35.344 5.816 1 91.62 285 PRO B C 1
ATOM 6184 O O . PRO B 1 285 ? -17.172 35 4.848 1 91.62 285 PRO B O 1
ATOM 6187 N N . THR B 1 286 ? -19.094 35.906 5.797 1 88.44 286 THR B N 1
ATOM 6188 C CA . THR B 1 286 ? -19.766 36.031 4.504 1 88.44 286 THR B CA 1
ATOM 6189 C C . THR B 1 286 ? -19.578 37.406 3.926 1 88.44 286 THR B C 1
ATOM 6191 O O . THR B 1 286 ? -19.703 37.625 2.717 1 88.44 286 THR B O 1
ATOM 6194 N N . ASP B 1 287 ? -19.281 38.312 4.777 1 88.88 287 ASP B N 1
ATOM 6195 C CA . ASP B 1 287 ? -19.234 39.719 4.32 1 88.88 287 ASP B CA 1
ATOM 6196 C C . ASP B 1 287 ? -17.859 40.312 4.562 1 88.88 287 ASP B C 1
ATOM 6198 O O . ASP B 1 287 ? -17.703 41.562 4.586 1 88.88 287 ASP B O 1
ATOM 6202 N N . ALA B 1 288 ? -16.875 39.562 4.676 1 94.5 288 ALA B N 1
ATOM 6203 C CA . ALA B 1 288 ? -15.547 40.062 4.953 1 94.5 288 ALA B CA 1
ATOM 6204 C C . ALA B 1 288 ? -14.766 40.312 3.664 1 94.5 288 ALA B C 1
ATOM 6206 O O . ALA B 1 288 ? -14.914 39.562 2.699 1 94.5 288 ALA B O 1
ATOM 6207 N N . ARG B 1 289 ? -13.945 41.312 3.621 1 94.25 289 ARG B N 1
ATOM 6208 C CA . ARG B 1 289 ? -12.938 41.469 2.58 1 94.25 289 ARG B CA 1
ATOM 6209 C C . ARG B 1 289 ? -11.734 40.562 2.855 1 94.25 289 ARG B C 1
ATOM 6211 O O . ARG B 1 289 ? -11.18 40.594 3.959 1 94.25 289 ARG B O 1
ATOM 6218 N N . ILE B 1 290 ? -11.414 39.781 1.855 1 93.19 290 ILE B N 1
ATOM 6219 C CA . ILE B 1 290 ? -10.391 38.781 2.062 1 93.19 290 ILE B CA 1
ATOM 6220 C C . ILE B 1 290 ? -9.133 39.156 1.281 1 93.19 290 ILE B C 1
ATOM 6222 O O . ILE B 1 290 ? -9.188 39.375 0.071 1 93.19 290 ILE B O 1
ATOM 6226 N N . ILE B 1 291 ? -8.016 39.219 1.999 1 92.5 291 ILE B N 1
ATOM 6227 C CA . ILE B 1 291 ? -6.684 39.375 1.417 1 92.5 291 ILE B CA 1
ATOM 6228 C C . ILE B 1 291 ? -5.91 38.062 1.588 1 92.5 291 ILE B C 1
ATOM 6230 O O . ILE B 1 291 ? -5.828 37.531 2.693 1 92.5 291 ILE B O 1
ATOM 6234 N N . GLN B 1 292 ? -5.379 37.562 0.53 1 90.88 292 GLN B N 1
ATOM 6235 C CA . GLN B 1 292 ? -4.688 36.281 0.601 1 90.88 292 GLN B CA 1
ATOM 6236 C C . GLN B 1 292 ? -3.25 36.406 0.11 1 90.88 292 GLN B C 1
ATOM 6238 O O . GLN B 1 292 ? -3.004 36.906 -0.988 1 90.88 292 GLN B O 1
ATOM 6243 N N . ILE B 1 293 ? -2.35 36.031 0.976 1 89.94 293 ILE B N 1
ATOM 6244 C CA . ILE B 1 293 ? -0.94 35.938 0.609 1 89.94 293 ILE B CA 1
ATOM 6245 C C . ILE B 1 293 ? -0.563 34.469 0.369 1 89.94 293 ILE B C 1
ATOM 6247 O O . ILE B 1 293 ? -0.681 33.656 1.27 1 89.94 293 ILE B O 1
ATOM 6251 N N . ASP B 1 294 ? -0.173 34.188 -0.805 1 85.31 294 ASP B N 1
ATOM 6252 C CA . ASP B 1 294 ? 0.307 32.844 -1.122 1 85.31 294 ASP B CA 1
ATOM 6253 C C . ASP B 1 294 ? 1.339 32.875 -2.248 1 85.31 294 ASP B C 1
ATOM 6255 O O . ASP B 1 294 ? 1.271 33.719 -3.131 1 85.31 294 ASP B O 1
ATOM 6259 N N . ARG B 1 295 ? 2.215 31.938 -2.186 1 78.62 295 ARG B N 1
ATOM 6260 C CA . ARG B 1 295 ? 3.262 31.875 -3.199 1 78.62 295 ARG B CA 1
ATOM 6261 C C . ARG B 1 295 ? 2.693 31.438 -4.547 1 78.62 295 ARG B C 1
ATOM 6263 O O . ARG B 1 295 ? 3.227 31.812 -5.598 1 78.62 295 ARG B O 1
ATOM 6270 N N . HIS B 1 296 ? 1.846 30.641 -4.508 1 71.31 296 HIS B N 1
ATOM 6271 C CA . HIS B 1 296 ? 1.274 30.062 -5.727 1 71.31 296 HIS B CA 1
ATOM 6272 C C . HIS B 1 296 ? -0.214 30.375 -5.832 1 71.31 296 HIS B C 1
ATOM 6274 O O . HIS B 1 296 ? -1.025 29.828 -5.09 1 71.31 296 HIS B O 1
ATOM 6280 N N . PHE B 1 297 ? -0.458 31.422 -6.434 1 60.62 297 PHE B N 1
ATOM 6281 C CA . PHE B 1 297 ? -1.864 31.812 -6.508 1 60.62 297 PHE B CA 1
ATOM 6282 C C . PHE B 1 297 ? -2.547 31.141 -7.691 1 60.62 297 PHE B C 1
ATOM 6284 O O . PHE B 1 297 ? -3.701 31.438 -8.008 1 60.62 297 PHE B O 1
ATOM 6291 N N . ASP B 1 298 ? -1.826 30.266 -8.336 1 55.12 298 ASP B N 1
ATOM 6292 C CA . ASP B 1 298 ? -2.521 29.703 -9.492 1 55.12 298 ASP B CA 1
ATOM 6293 C C . ASP B 1 298 ? -3.854 29.078 -9.078 1 55.12 298 ASP B C 1
ATOM 6295 O O . ASP B 1 298 ? -4.691 28.781 -9.93 1 55.12 298 ASP B O 1
ATOM 6299 N N . LYS B 1 299 ? -3.848 28.641 -7.887 1 49.09 299 LYS B N 1
ATOM 6300 C CA . LYS B 1 299 ? -5.082 27.953 -7.523 1 49.09 299 LYS B CA 1
ATOM 6301 C C . LYS B 1 299 ? -6.02 28.859 -6.75 1 49.09 299 LYS B C 1
ATOM 6303 O O . LYS B 1 299 ? -5.867 29.047 -5.539 1 49.09 299 LYS B O 1
ATOM 6308 N N . PHE B 1 300 ? -6.379 29.969 -7.422 1 44.91 300 PHE B N 1
ATOM 6309 C CA . PHE B 1 300 ? -7.551 30.547 -6.762 1 44.91 300 PHE B CA 1
ATOM 6310 C C . PHE B 1 300 ? -8.453 29.438 -6.219 1 44.91 300 PHE B C 1
ATOM 6312 O O . PHE B 1 300 ? -8.945 28.609 -6.977 1 44.91 300 PHE B O 1
ATOM 6319 N N . VAL B 1 301 ? -8.094 29.141 -5.055 1 54.22 301 VAL B N 1
ATOM 6320 C CA . VAL B 1 301 ? -9.031 28.172 -4.48 1 54.22 301 VAL B CA 1
ATOM 6321 C C . VAL B 1 301 ? -10.461 28.719 -4.582 1 54.22 301 VAL B C 1
ATOM 6323 O O . VAL B 1 301 ? -10.789 29.719 -3.941 1 54.22 301 VAL B O 1
ATOM 6326 N N . LYS B 1 302 ? -11.086 28.422 -5.566 1 53.06 302 LYS B N 1
ATOM 6327 C CA . LYS B 1 302 ? -12.422 28.859 -5.973 1 53.06 302 LYS B CA 1
ATOM 6328 C C . LYS B 1 302 ? -13.344 29 -4.766 1 53.06 302 LYS B C 1
ATOM 6330 O O . LYS B 1 302 ? -14.305 29.766 -4.797 1 53.06 302 LYS B O 1
ATOM 6335 N N . GLU B 1 303 ? -12.758 28.484 -3.641 1 65.75 303 GLU B N 1
ATOM 6336 C CA . GLU B 1 303 ? -13.758 28.484 -2.576 1 65.75 303 GLU B CA 1
ATOM 6337 C C . GLU B 1 303 ? -13.523 29.641 -1.604 1 65.75 303 GLU B C 1
ATOM 6339 O O . GLU B 1 303 ? -14.328 29.875 -0.704 1 65.75 303 GLU B O 1
ATOM 6344 N N . ILE B 1 304 ? -12.438 30.406 -1.951 1 76.88 304 ILE B N 1
ATOM 6345 C CA . ILE B 1 304 ? -12.195 31.562 -1.088 1 76.88 304 ILE B CA 1
ATOM 6346 C C . ILE B 1 304 ? -12.492 32.844 -1.852 1 76.88 304 ILE B C 1
ATOM 6348 O O . ILE B 1 304 ? -11.812 33.156 -2.826 1 76.88 304 ILE B O 1
ATOM 6352 N N . PRO B 1 305 ? -13.602 33.531 -1.523 1 80.56 305 PRO B N 1
ATOM 6353 C CA . PRO B 1 305 ? -13.922 34.812 -2.199 1 80.56 305 PRO B CA 1
ATOM 6354 C C . PRO B 1 305 ? -12.891 35.906 -1.934 1 80.56 305 PRO B C 1
ATOM 6356 O O . PRO B 1 305 ? -13.188 36.875 -1.259 1 80.56 305 PRO B O 1
ATOM 6359 N N . THR B 1 306 ? -11.742 35.781 -2.568 1 82.06 306 THR B N 1
ATOM 6360 C CA . THR B 1 306 ? -10.602 36.656 -2.324 1 82.06 306 THR B CA 1
ATOM 6361 C C . THR B 1 306 ? -10.805 38 -3.002 1 82.06 306 THR B C 1
ATOM 6363 O O . THR B 1 306 ? -11.047 38.062 -4.207 1 82.06 306 THR B O 1
ATOM 6366 N N . ASP B 1 307 ? -10.703 39 -2.176 1 83.62 307 ASP B N 1
ATOM 6367 C CA . ASP B 1 307 ? -10.789 40.375 -2.699 1 83.62 307 ASP B CA 1
ATOM 6368 C C . ASP B 1 307 ? -9.477 40.781 -3.371 1 83.62 307 ASP B C 1
ATOM 6370 O O . ASP B 1 307 ? -9.492 41.406 -4.438 1 83.62 307 ASP B O 1
ATOM 6374 N N . LEU B 1 308 ? -8.422 40.469 -2.664 1 86.75 308 LEU B N 1
ATOM 6375 C CA . LEU B 1 308 ? -7.094 40.812 -3.154 1 86.75 308 LEU B CA 1
ATOM 6376 C C . LEU B 1 308 ? -6.117 39.656 -2.91 1 86.75 308 LEU B C 1
ATOM 6378 O O . LEU B 1 308 ? -5.969 39.219 -1.776 1 86.75 308 LEU B O 1
ATOM 6382 N N . GLY B 1 309 ? -5.578 39.188 -3.969 1 87.44 309 GLY B N 1
ATOM 6383 C CA . GLY B 1 309 ? -4.547 38.156 -3.891 1 87.44 309 GLY B CA 1
ATOM 6384 C C . GLY B 1 309 ? -3.145 38.719 -4.074 1 87.44 309 GLY B C 1
ATOM 6385 O O . GLY B 1 309 ? -2.916 39.562 -4.938 1 87.44 309 GLY B O 1
ATOM 6386 N N . ILE B 1 310 ? -2.283 38.312 -3.18 1 86.12 310 ILE B N 1
ATOM 6387 C CA . ILE B 1 310 ? -0.879 38.719 -3.266 1 86.12 310 ILE B CA 1
ATOM 6388 C C . ILE B 1 310 ? -0.015 37.469 -3.514 1 86.12 310 ILE B C 1
ATOM 6390 O O . ILE B 1 310 ? 0.074 36.594 -2.658 1 86.12 310 ILE B O 1
ATOM 6394 N N . ILE B 1 311 ? 0.577 37.406 -4.652 1 83.19 311 ILE B N 1
ATOM 6395 C CA . ILE B 1 311 ? 1.486 36.312 -4.961 1 83.19 311 ILE B CA 1
ATOM 6396 C C . ILE B 1 311 ? 2.873 36.625 -4.402 1 83.19 311 ILE B C 1
ATOM 6398 O O . ILE B 1 311 ? 3.564 37.5 -4.887 1 83.19 311 ILE B O 1
ATOM 6402 N N . GLY B 1 312 ? 3.264 35.938 -3.342 1 82.06 312 GLY B N 1
ATOM 6403 C CA . GLY B 1 312 ? 4.547 36.125 -2.691 1 82.06 312 GLY B CA 1
ATOM 6404 C C . GLY B 1 312 ? 4.703 35.344 -1.412 1 82.06 312 GLY B C 1
ATOM 6405 O O . GLY B 1 312 ? 3.75 34.719 -0.945 1 82.06 312 GLY B O 1
ATOM 6406 N N . LYS B 1 313 ? 5.895 35.375 -0.913 1 87.06 313 LYS B N 1
ATOM 6407 C CA . LYS B 1 313 ? 6.176 34.75 0.368 1 87.06 313 LYS B CA 1
ATOM 6408 C C . LYS B 1 313 ? 5.672 35.594 1.532 1 87.06 313 LYS B C 1
ATOM 6410 O O . LYS B 1 313 ? 5.781 36.812 1.504 1 87.06 313 LYS B O 1
ATOM 6415 N N . THR B 1 314 ? 5.148 34.906 2.488 1 91.31 314 THR B N 1
ATOM 6416 C CA . THR B 1 314 ? 4.621 35.625 3.646 1 91.31 314 THR B CA 1
ATOM 6417 C C . THR B 1 314 ? 5.723 36.406 4.336 1 91.31 314 THR B C 1
ATOM 6419 O O . THR B 1 314 ? 5.484 37.531 4.797 1 91.31 314 THR B O 1
ATOM 6422 N N . GLU B 1 315 ? 6.918 35.875 4.348 1 91.12 315 GLU B N 1
ATOM 6423 C CA . GLU B 1 315 ? 8.023 36.531 5.047 1 91.12 315 GLU B CA 1
ATOM 6424 C C . GLU B 1 315 ? 8.477 37.781 4.316 1 91.12 315 GLU B C 1
ATOM 6426 O O . GLU B 1 315 ? 9.156 38.625 4.895 1 91.12 315 GLU B O 1
ATOM 6431 N N . GLU B 1 316 ? 8.062 37.906 3.107 1 89.69 316 GLU B N 1
ATOM 6432 C CA . GLU B 1 316 ? 8.406 39.094 2.322 1 89.69 316 GLU B CA 1
ATOM 6433 C C . GLU B 1 316 ? 7.293 40.156 2.379 1 89.69 316 GLU B C 1
ATOM 6435 O O . GLU B 1 316 ? 7.566 41.344 2.406 1 89.69 316 GLU B O 1
ATOM 6440 N N . VAL B 1 317 ? 6.105 39.688 2.4 1 92.12 317 VAL B N 1
ATOM 6441 C CA . VAL B 1 317 ? 4.945 40.562 2.27 1 92.12 317 VAL B CA 1
ATOM 6442 C C . VAL B 1 317 ? 4.602 41.188 3.627 1 92.12 317 VAL B C 1
ATOM 6444 O O . VAL B 1 317 ? 4.316 42.375 3.723 1 92.12 317 VAL B O 1
ATOM 6447 N N . LEU B 1 318 ? 4.707 40.438 4.656 1 95 318 LEU B N 1
ATOM 6448 C CA . LEU B 1 318 ? 4.168 40.781 5.965 1 95 318 LEU B CA 1
ATOM 6449 C C . LEU B 1 318 ? 4.938 41.969 6.562 1 95 318 LEU B C 1
ATOM 6451 O O . LEU B 1 318 ? 4.344 42.844 7.184 1 95 318 LEU B O 1
ATOM 6455 N N . PRO B 1 319 ? 6.246 42.031 6.387 1 93.75 319 PRO B N 1
ATOM 6456 C CA . PRO B 1 319 ? 6.969 43.188 6.926 1 93.75 319 PRO B CA 1
ATOM 6457 C C . PRO B 1 319 ? 6.477 44.5 6.348 1 93.75 319 PRO B C 1
ATOM 6459 O O . PRO B 1 319 ? 6.402 45.5 7.066 1 93.75 319 PRO B O 1
ATOM 6462 N N . PHE B 1 320 ? 6.133 44.469 5.133 1 93 320 PHE B N 1
ATOM 6463 C CA . PHE B 1 320 ? 5.609 45.656 4.5 1 93 320 PHE B CA 1
ATOM 6464 C C . PHE B 1 320 ? 4.266 46.062 5.098 1 93 320 PHE B C 1
ATOM 6466 O O . PHE B 1 320 ? 4.004 47.219 5.344 1 93 320 PHE B O 1
ATOM 6473 N N . LEU B 1 321 ? 3.422 45.125 5.27 1 95.5 321 LEU B N 1
ATOM 6474 C CA . LEU B 1 321 ? 2.102 45.375 5.828 1 95.5 321 LEU B CA 1
ATOM 6475 C C . LEU B 1 321 ? 2.209 45.906 7.258 1 95.5 321 LEU B C 1
ATOM 6477 O O . LEU B 1 321 ? 1.45 46.781 7.66 1 95.5 321 LEU B O 1
ATOM 6481 N N . VAL B 1 322 ? 3.127 45.312 8.023 1 96.5 322 VAL B N 1
ATOM 6482 C CA . VAL B 1 322 ? 3.381 45.781 9.391 1 96.5 322 VAL B CA 1
ATOM 6483 C C . VAL B 1 322 ? 3.793 47.25 9.391 1 96.5 322 VAL B C 1
ATOM 6485 O O . VAL B 1 322 ? 3.291 48.031 10.188 1 96.5 322 VAL B O 1
ATOM 6488 N N . GLU B 1 323 ? 4.656 47.531 8.477 1 95.06 323 GLU B N 1
ATOM 6489 C CA . GLU B 1 323 ? 5.121 48.906 8.359 1 95.06 323 GLU B CA 1
ATOM 6490 C C . GLU B 1 323 ? 3.982 49.844 7.977 1 95.06 323 GLU B C 1
ATOM 6492 O O . GLU B 1 323 ? 3.855 50.938 8.539 1 95.06 323 GLU B O 1
ATOM 6497 N N . SER B 1 324 ? 3.191 49.406 7.121 1 94.62 324 SER B N 1
ATOM 6498 C CA . SER B 1 324 ? 2.111 50.25 6.602 1 94.62 324 SER B CA 1
ATOM 6499 C C . SER B 1 324 ? 1.031 50.469 7.652 1 94.62 324 SER B C 1
ATOM 6501 O O . SER B 1 324 ? 0.277 51.438 7.578 1 94.62 324 SER B O 1
ATOM 6503 N N . LEU B 1 325 ? 0.919 49.656 8.602 1 96.06 325 LEU B N 1
ATOM 6504 C CA . LEU B 1 325 ? -0.153 49.75 9.586 1 96.06 325 LEU B CA 1
ATOM 6505 C C . LEU B 1 325 ? 0.332 50.438 10.852 1 96.06 325 LEU B C 1
ATOM 6507 O O . LEU B 1 325 ? -0.414 50.531 11.828 1 96.06 325 LEU B O 1
ATOM 6511 N N . GLN B 1 326 ? 1.607 50.812 10.766 1 95.12 326 GLN B N 1
ATOM 6512 C CA . GLN B 1 326 ? 2.088 51.594 11.898 1 95.12 326 GLN B CA 1
ATOM 6513 C C . GLN B 1 326 ? 1.186 52.781 12.164 1 95.12 326 GLN B C 1
ATOM 6515 O O . GLN B 1 326 ? 0.833 53.531 11.242 1 95.12 326 GLN B O 1
ATOM 6520 N N . GLY B 1 327 ? 0.819 52.969 13.422 1 92.88 327 GLY B N 1
ATOM 6521 C CA . GLY B 1 327 ? -0.014 54.094 13.805 1 92.88 327 GLY B CA 1
ATOM 6522 C C . GLY B 1 327 ? -1.497 53.844 13.625 1 92.88 327 GLY B C 1
ATOM 6523 O O . GLY B 1 327 ? -2.33 54.688 13.969 1 92.88 327 GLY B O 1
ATOM 6524 N N . PHE B 1 328 ? -1.75 52.688 13.109 1 95.44 328 PHE B N 1
ATOM 6525 C CA . PHE B 1 328 ? -3.15 52.312 12.938 1 95.44 328 PHE B CA 1
ATOM 6526 C C . PHE B 1 328 ? -3.855 52.25 14.289 1 95.44 328 PHE B C 1
ATOM 6528 O O . PHE B 1 328 ? -3.287 51.781 15.273 1 95.44 328 PHE B O 1
ATOM 6535 N N . SER B 1 329 ? -5.051 52.875 14.305 1 95.75 329 SER B N 1
ATOM 6536 C CA . SER B 1 329 ? -5.855 52.812 15.516 1 95.75 329 SER B CA 1
ATOM 6537 C C . SER B 1 329 ? -6.746 51.594 15.531 1 95.75 329 SER B C 1
ATOM 6539 O O . SER B 1 329 ? -7.844 51.594 14.969 1 95.75 329 SER B O 1
ATOM 6541 N N . ARG B 1 330 ? -6.379 50.625 16.188 1 95.44 330 ARG B N 1
ATOM 6542 C CA . ARG B 1 330 ? -7.125 49.375 16.234 1 95.44 330 ARG B CA 1
ATOM 6543 C C . ARG B 1 330 ? -8.359 49.5 17.109 1 95.44 330 ARG B C 1
ATOM 6545 O O . ARG B 1 330 ? -8.453 50.406 17.938 1 95.44 330 ARG B O 1
ATOM 6552 N N . SER B 1 331 ? -9.273 48.688 16.938 1 96.81 331 SER B N 1
ATOM 6553 C CA . SER B 1 331 ? -10.492 48.625 17.75 1 96.81 331 SER B CA 1
ATOM 6554 C C . SER B 1 331 ? -10.258 47.875 19.062 1 96.81 331 SER B C 1
ATOM 6556 O O . SER B 1 331 ? -10.148 46.656 19.078 1 96.81 331 SER B O 1
ATOM 6558 N N . GLU B 1 332 ? -10.234 48.656 20.094 1 96.62 332 GLU B N 1
ATOM 6559 C CA . GLU B 1 332 ? -10.008 48.031 21.391 1 96.62 332 GLU B CA 1
ATOM 6560 C C . GLU B 1 332 ? -11.18 47.125 21.797 1 96.62 332 GLU B C 1
ATOM 6562 O O . GLU B 1 332 ? -10.992 46.125 22.484 1 96.62 332 GLU B O 1
ATOM 6567 N N . ASP B 1 333 ? -12.289 47.469 21.281 1 97.12 333 ASP B N 1
ATOM 6568 C CA . ASP B 1 333 ? -13.453 46.625 21.531 1 97.12 333 ASP B CA 1
ATOM 6569 C C . ASP B 1 333 ? -13.281 45.25 20.875 1 97.12 333 ASP B C 1
ATOM 6571 O O . ASP B 1 333 ? -13.609 44.219 21.484 1 97.12 333 ASP B O 1
ATOM 6575 N N . TRP B 1 334 ? -12.812 45.25 19.719 1 97.88 334 TRP B N 1
ATOM 6576 C CA . TRP B 1 334 ? -12.594 44 19.016 1 97.88 334 TRP B CA 1
ATOM 6577 C C . TRP B 1 334 ? -11.492 43.188 19.688 1 97.88 334 TRP B C 1
ATOM 6579 O O . TRP B 1 334 ? -11.617 41.969 19.844 1 97.88 334 TRP B O 1
ATOM 6589 N N . VAL B 1 335 ? -10.438 43.844 20.062 1 97.69 335 VAL B N 1
ATOM 6590 C CA . VAL B 1 335 ? -9.336 43.188 20.766 1 97.69 335 VAL B CA 1
ATOM 6591 C C . VAL B 1 335 ? -9.859 42.531 22.047 1 97.69 335 VAL B C 1
ATOM 6593 O O . VAL B 1 335 ? -9.492 41.406 22.375 1 97.69 335 VAL B O 1
ATOM 6596 N N . ALA B 1 336 ? -10.656 43.281 22.703 1 97.31 336 ALA B N 1
ATOM 6597 C CA . ALA B 1 336 ? -11.234 42.781 23.953 1 97.31 336 ALA B CA 1
ATOM 6598 C C . ALA B 1 336 ? -12.109 41.562 23.688 1 97.31 336 ALA B C 1
ATOM 6600 O O . ALA B 1 336 ? -12.109 40.594 24.469 1 97.31 336 ALA B O 1
ATOM 6601 N N . ARG B 1 337 ? -12.844 41.562 22.641 1 96.94 337 ARG B N 1
ATOM 6602 C CA . ARG B 1 337 ? -13.672 40.406 22.266 1 96.94 337 ARG B CA 1
ATOM 6603 C C . ARG B 1 337 ? -12.82 39.188 21.953 1 96.94 337 ARG B C 1
ATOM 6605 O O . ARG B 1 337 ? -13.148 38.094 22.359 1 96.94 337 ARG B O 1
ATOM 6612 N N . CYS B 1 338 ? -11.789 39.406 21.219 1 97.44 338 CYS B N 1
ATOM 6613 C CA . CYS B 1 338 ? -10.859 38.344 20.906 1 97.44 338 CYS B CA 1
ATOM 6614 C C . CYS B 1 338 ? -10.273 37.719 22.188 1 97.44 338 CYS B C 1
ATOM 6616 O O . CYS B 1 338 ? -10.188 36.5 22.328 1 97.44 338 CYS B O 1
ATOM 6618 N N . GLN B 1 339 ? -9.891 38.562 23.062 1 97.06 339 GLN B N 1
ATOM 6619 C CA . GLN B 1 339 ? -9.32 38.125 24.328 1 97.06 339 GLN B CA 1
ATOM 6620 C C . GLN B 1 339 ? -10.336 37.344 25.141 1 97.06 339 GLN B C 1
ATOM 6622 O O . GLN B 1 339 ? -9.992 36.344 25.797 1 97.06 339 GLN B O 1
ATOM 6627 N N . GLU B 1 340 ? -11.516 37.844 25.125 1 97.19 340 GLU B N 1
ATOM 6628 C CA . GLU B 1 340 ? -12.594 37.156 25.812 1 97.19 340 GLU B CA 1
ATOM 6629 C C . GLU B 1 340 ? -12.766 35.75 25.297 1 97.19 340 GLU B C 1
ATOM 6631 O O . GLU B 1 340 ? -12.906 34.812 26.078 1 97.19 340 GLU B O 1
ATOM 6636 N N . ILE B 1 341 ? -12.805 35.594 24.047 1 96.25 341 ILE B N 1
ATOM 6637 C CA . ILE B 1 341 ? -12.977 34.312 23.406 1 96.25 341 ILE B CA 1
ATOM 6638 C C . ILE B 1 341 ? -11.781 33.406 23.75 1 96.25 341 ILE B C 1
ATOM 6640 O O . ILE B 1 341 ? -11.953 32.219 24 1 96.25 341 ILE B O 1
ATOM 6644 N N . LYS B 1 342 ? -10.594 33.938 23.703 1 96.44 342 LYS B N 1
ATOM 6645 C CA . LYS B 1 342 ? -9.391 33.188 24.047 1 96.44 342 LYS B CA 1
ATOM 6646 C C . LYS B 1 342 ? -9.484 32.625 25.469 1 96.44 342 LYS B C 1
ATOM 6648 O O . LYS B 1 342 ? -9.172 31.469 25.703 1 96.44 342 LYS B O 1
ATOM 6653 N N . GLU B 1 343 ? -9.875 33.469 26.359 1 96.56 343 GLU B N 1
ATOM 6654 C CA . GLU B 1 343 ? -9.977 33.094 27.766 1 96.56 343 GLU B CA 1
ATOM 6655 C C . GLU B 1 343 ? -11.062 32.031 27.969 1 96.56 343 GLU B C 1
ATOM 6657 O O . GLU B 1 343 ? -10.875 31.094 28.719 1 96.56 343 GLU B O 1
ATOM 6662 N N . LYS B 1 344 ? -12.195 32.312 27.312 1 96.56 344 LYS B N 1
ATOM 6663 C CA . LYS B 1 344 ? -13.289 31.344 27.391 1 96.56 344 LYS B CA 1
ATOM 6664 C C . LYS B 1 344 ? -12.836 29.969 26.906 1 96.56 344 LYS B C 1
ATOM 6666 O O . LYS B 1 344 ? -13.156 28.953 27.531 1 96.56 344 LYS B O 1
ATOM 6671 N N . TRP B 1 345 ? -12.133 29.953 25.859 1 95.25 345 TRP B N 1
ATOM 6672 C CA . TRP B 1 345 ? -11.633 28.703 25.297 1 95.25 345 TRP B CA 1
ATOM 6673 C C . TRP B 1 345 ? -10.602 28.062 26.219 1 95.25 345 TRP B C 1
ATOM 6675 O O . TRP B 1 345 ? -10.594 26.844 26.406 1 95.25 345 TRP B O 1
ATOM 6685 N N . ALA B 1 346 ? -9.719 28.859 26.766 1 95.88 346 ALA B N 1
ATOM 6686 C CA . ALA B 1 346 ? -8.695 28.359 27.688 1 95.88 346 ALA B CA 1
ATOM 6687 C C . ALA B 1 346 ? -9.328 27.609 28.859 1 95.88 346 ALA B C 1
ATOM 6689 O O . ALA B 1 346 ? -8.844 26.562 29.266 1 95.88 346 ALA B O 1
ATOM 6690 N N . VAL B 1 347 ? -10.406 28.156 29.359 1 96.94 347 VAL B N 1
ATOM 6691 C CA . VAL B 1 347 ? -11.109 27.562 30.484 1 96.94 347 VAL B CA 1
ATOM 6692 C C . VAL B 1 347 ? -11.75 26.25 30.062 1 96.94 347 VAL B C 1
ATOM 6694 O O . VAL B 1 347 ? -11.594 25.219 30.734 1 96.94 347 VAL B O 1
ATOM 6697 N N . GLN B 1 348 ? -12.406 26.266 28.953 1 95.56 348 GLN B N 1
ATOM 6698 C CA . GLN B 1 348 ? -13.062 25.062 28.469 1 95.56 348 GLN B CA 1
ATOM 6699 C C . GLN B 1 348 ? -12.039 23.984 28.109 1 95.56 348 GLN B C 1
ATOM 6701 O O . GLN B 1 348 ? -12.25 22.812 28.406 1 95.56 348 GLN B O 1
ATOM 6706 N N . ASN B 1 349 ? -11.047 24.406 27.422 1 95.69 349 ASN B N 1
ATOM 6707 C CA . ASN B 1 349 ? -10.008 23.469 27.016 1 95.69 349 ASN B CA 1
ATOM 6708 C C . ASN B 1 349 ? -9.328 22.812 28.219 1 95.69 349 ASN B C 1
ATOM 6710 O O . ASN B 1 349 ? -9 21.625 28.188 1 95.69 349 ASN B O 1
ATOM 6714 N N . GLU B 1 350 ? -9.07 23.594 29.25 1 96.81 350 GLU B N 1
ATOM 6715 C CA . GLU B 1 350 ? -8.516 23.047 30.484 1 96.81 350 GLU B CA 1
ATOM 6716 C C . GLU B 1 350 ? -9.469 22.016 31.109 1 96.81 350 GLU B C 1
ATOM 6718 O O . GLU B 1 350 ? -9.039 20.969 31.594 1 96.81 350 GLU B O 1
ATOM 6723 N N . LYS B 1 351 ? -10.734 22.359 31.109 1 97.12 351 LYS B N 1
ATOM 6724 C CA . LYS B 1 351 ? -11.742 21.438 31.625 1 97.12 351 LYS B CA 1
ATOM 6725 C C . LYS B 1 351 ? -11.75 20.125 30.828 1 97.12 351 LYS B C 1
ATOM 6727 O O . LYS B 1 351 ? -11.797 19.047 31.406 1 97.12 351 LYS B O 1
ATOM 6732 N N . GLU B 1 352 ? -11.68 20.25 29.516 1 95.5 352 GLU B N 1
ATOM 6733 C CA . GLU B 1 352 ? -11.633 19.062 28.656 1 95.5 352 GLU B CA 1
ATOM 6734 C C . GLU B 1 352 ? -10.391 18.219 28.938 1 95.5 352 GLU B C 1
ATOM 6736 O O . GLU B 1 352 ? -10.477 17 29.062 1 95.5 352 GLU B O 1
ATOM 6741 N N . GLY B 1 353 ? -9.258 18.875 29.078 1 96.75 353 GLY B N 1
ATOM 6742 C CA . GLY B 1 353 ? -7.992 18.203 29.312 1 96.75 353 GLY B CA 1
ATOM 6743 C C . GLY B 1 353 ? -7.879 17.609 30.703 1 96.75 353 GLY B C 1
ATOM 6744 O O . GLY B 1 353 ? -6.996 16.781 30.953 1 96.75 353 GLY B O 1
ATOM 6745 N N . SER B 1 354 ? -8.844 17.953 31.594 1 96.44 354 SER B N 1
ATOM 6746 C CA . SER B 1 354 ? -8.82 17.469 32.969 1 96.44 354 SER B CA 1
ATOM 6747 C C . SER B 1 354 ? -9.875 16.391 33.188 1 96.44 354 SER B C 1
ATOM 6749 O O . SER B 1 354 ? -10.133 15.992 34.312 1 96.44 354 SER B O 1
ATOM 6751 N N . THR B 1 355 ? -10.445 15.961 32.094 1 95.88 355 THR B N 1
ATOM 6752 C CA . THR B 1 355 ? -11.461 14.922 32.188 1 95.88 355 THR B CA 1
ATOM 6753 C C . THR B 1 355 ? -10.859 13.625 32.719 1 95.88 355 THR B C 1
ATOM 6755 O O . THR B 1 355 ? -9.859 13.133 32.219 1 95.88 355 THR B O 1
ATOM 6758 N N . GLU B 1 356 ? -11.492 13.055 33.75 1 94.88 356 GLU B N 1
ATOM 6759 C CA . GLU B 1 356 ? -11.008 11.828 34.375 1 94.88 356 GLU B CA 1
ATOM 6760 C C . GLU B 1 356 ? -11.688 10.602 33.812 1 94.88 356 GLU B C 1
ATOM 6762 O O . GLU B 1 356 ? -12.742 10.711 33.156 1 94.88 356 GLU B O 1
ATOM 6767 N N . GLY B 1 357 ? -10.992 9.492 33.969 1 94.75 357 GLY B N 1
ATOM 6768 C CA . GLY B 1 357 ? -11.594 8.242 33.562 1 94.75 357 GLY B CA 1
ATOM 6769 C C . GLY B 1 357 ? -10.625 7.324 32.844 1 94.75 357 GLY B C 1
ATOM 6770 O O . GLY B 1 357 ? -9.539 7.75 32.438 1 94.75 357 GLY B O 1
ATOM 6771 N N . TYR B 1 358 ? -11.031 6.039 32.75 1 95.81 358 TYR B N 1
ATOM 6772 C CA . TYR B 1 358 ? -10.328 4.988 32.031 1 95.81 358 TYR B CA 1
ATOM 6773 C C . TYR B 1 358 ? -11.305 4.008 31.406 1 95.81 358 TYR B C 1
ATOM 6775 O O . TYR B 1 358 ? -12.234 3.533 32.062 1 95.81 358 TYR B O 1
ATOM 6783 N N . PRO B 1 359 ? -11.188 3.648 30.094 1 96.94 359 PRO B N 1
ATOM 6784 C CA . PRO B 1 359 ? -10.156 4.141 29.172 1 96.94 359 PRO B CA 1
ATOM 6785 C C . PRO B 1 359 ? -10.078 5.664 29.141 1 96.94 359 PRO B C 1
ATOM 6787 O O . PRO B 1 359 ? -11.086 6.344 29.344 1 96.94 359 PRO B O 1
ATOM 6790 N N . ALA B 1 360 ? -8.891 6.191 28.938 1 98 360 ALA B N 1
ATOM 6791 C CA . ALA B 1 360 ? -8.609 7.617 29.078 1 98 360 ALA B CA 1
ATOM 6792 C C . ALA B 1 360 ? -9.344 8.43 28 1 98 360 ALA B C 1
ATOM 6794 O O . ALA B 1 360 ? -9.422 8.008 26.844 1 98 360 ALA B O 1
ATOM 6795 N N . HIS B 1 361 ? -9.898 9.547 28.438 1 97.44 361 HIS B N 1
ATOM 6796 C CA . HIS B 1 361 ? -10.445 10.484 27.453 1 97.44 361 HIS B CA 1
ATOM 6797 C C . HIS B 1 361 ? -9.359 11.039 26.547 1 97.44 361 HIS B C 1
ATOM 6799 O O . HIS B 1 361 ? -8.266 11.375 27.016 1 97.44 361 HIS B O 1
ATOM 6805 N N . PRO B 1 362 ? -9.602 11.109 25.25 1 97.12 362 PRO B N 1
ATOM 6806 C CA . PRO B 1 362 ? -8.562 11.594 24.344 1 97.12 362 PRO B CA 1
ATOM 6807 C C . PRO B 1 362 ? -8.055 12.984 24.703 1 97.12 362 PRO B C 1
ATOM 6809 O O . PRO B 1 362 ? -6.855 13.258 24.578 1 97.12 362 PRO B O 1
ATOM 6812 N N . ALA B 1 363 ? -8.922 13.875 25.172 1 96.88 363 ALA B N 1
ATOM 6813 C CA . ALA B 1 363 ? -8.492 15.203 25.578 1 96.88 363 ALA B CA 1
ATOM 6814 C C . ALA B 1 363 ? -7.496 15.125 26.734 1 96.88 363 ALA B C 1
ATOM 6816 O O . ALA B 1 363 ? -6.559 15.922 26.812 1 96.88 363 ALA B O 1
ATOM 6817 N N . ARG B 1 364 ? -7.75 14.195 27.625 1 98.06 364 ARG B N 1
ATOM 6818 C CA . ARG B 1 364 ? -6.848 13.984 28.75 1 98.06 364 ARG B CA 1
ATOM 6819 C C . ARG B 1 364 ? -5.48 13.508 28.266 1 98.06 364 ARG B C 1
ATOM 6821 O O . ARG B 1 364 ? -4.453 13.883 28.844 1 98.06 364 ARG B O 1
ATOM 6828 N N . ILE B 1 365 ? -5.465 12.656 27.297 1 98.5 365 ILE B N 1
ATOM 6829 C CA . ILE B 1 365 ? -4.223 12.164 26.719 1 98.5 365 ILE B CA 1
ATOM 6830 C C . ILE B 1 365 ? -3.445 13.328 26.094 1 98.5 365 ILE B C 1
ATOM 6832 O O . ILE B 1 365 ? -2.229 13.43 26.281 1 98.5 365 ILE B O 1
ATOM 6836 N N . MET B 1 366 ? -4.121 14.258 25.375 1 97.81 366 MET B N 1
ATOM 6837 C CA . MET B 1 366 ? -3.467 15.406 24.766 1 97.81 366 MET B CA 1
ATOM 6838 C C . MET B 1 366 ? -2.865 16.328 25.828 1 97.81 366 MET B C 1
ATOM 6840 O O . MET B 1 366 ? -1.787 16.891 25.625 1 97.81 366 MET B O 1
ATOM 6844 N N . ARG B 1 367 ? -3.605 16.484 26.906 1 97.62 367 ARG B N 1
ATOM 6845 C CA . ARG B 1 367 ? -3.086 17.281 28 1 97.62 367 ARG B CA 1
ATOM 6846 C C . ARG B 1 367 ? -1.802 16.688 28.562 1 97.62 367 ARG B C 1
ATOM 6848 O O . ARG B 1 367 ? -0.836 17.406 28.828 1 97.62 367 ARG B O 1
ATOM 6855 N N . ALA B 1 368 ? -1.829 15.406 28.766 1 98.25 368 ALA B N 1
ATOM 6856 C CA . ALA B 1 368 ? -0.625 14.734 29.234 1 98.25 368 ALA B CA 1
ATOM 6857 C C . ALA B 1 368 ? 0.539 14.938 28.266 1 98.25 368 ALA B C 1
ATOM 6859 O O . ALA B 1 368 ? 1.678 15.141 28.703 1 98.25 368 ALA B O 1
ATOM 6860 N N . LEU B 1 369 ? 0.303 14.883 26.984 1 98.31 369 LEU B N 1
ATOM 6861 C CA . LEU B 1 369 ? 1.325 15.062 25.953 1 98.31 369 LEU B CA 1
ATOM 6862 C C . LEU B 1 369 ? 1.883 16.484 25.984 1 98.31 369 LEU B C 1
ATOM 6864 O O . LEU B 1 369 ? 3.098 16.672 25.906 1 98.31 369 LEU B O 1
ATOM 6868 N N . ASP B 1 370 ? 1.012 17.5 26 1 96.06 370 ASP B N 1
ATOM 6869 C CA . ASP B 1 370 ? 1.531 18.859 25.922 1 96.06 370 ASP B CA 1
ATOM 6870 C C . ASP B 1 370 ? 2.33 19.219 27.172 1 96.06 370 ASP B C 1
ATOM 6872 O O . ASP B 1 370 ? 3.141 20.141 27.156 1 96.06 370 ASP B O 1
ATOM 6876 N N . ARG B 1 371 ? 2.119 18.469 28.328 1 97 371 ARG B N 1
ATOM 6877 C CA . ARG B 1 371 ? 2.85 18.719 29.578 1 97 371 ARG B CA 1
ATOM 6878 C C . ARG B 1 371 ? 4.188 17.984 29.562 1 97 371 ARG B C 1
ATOM 6880 O O . ARG B 1 371 ? 5.074 18.297 30.359 1 97 371 ARG B O 1
ATOM 6887 N N . THR B 1 372 ? 4.332 17 28.672 1 98.38 372 THR B N 1
ATOM 6888 C CA . THR B 1 372 ? 5.496 16.125 28.797 1 98.38 372 THR B CA 1
ATOM 6889 C C . THR B 1 372 ? 6.395 16.266 27.578 1 98.38 372 THR B C 1
ATOM 6891 O O . THR B 1 372 ? 7.613 16.094 27.672 1 98.38 372 THR B O 1
ATOM 6894 N N . VAL B 1 373 ? 5.902 16.531 26.422 1 98 373 VAL B N 1
ATOM 6895 C CA . VAL B 1 373 ? 6.668 16.625 25.172 1 98 373 VAL B CA 1
ATOM 6896 C C . VAL B 1 373 ? 7.559 17.859 25.203 1 98 373 VAL B C 1
ATOM 6898 O O . VAL B 1 373 ? 7.164 18.906 25.719 1 98 373 VAL B O 1
ATOM 6901 N N . ALA B 1 374 ? 8.734 17.781 24.641 1 98 374 ALA B N 1
ATOM 6902 C CA . ALA B 1 374 ? 9.68 18.891 24.594 1 98 374 ALA B CA 1
ATOM 6903 C C . ALA B 1 374 ? 9.102 20.078 23.812 1 98 374 ALA B C 1
ATOM 6905 O O . ALA B 1 374 ? 8.383 19.891 22.828 1 98 374 ALA B O 1
ATOM 6906 N N . PRO B 1 375 ? 9.438 21.297 24.203 1 95.62 375 PRO B N 1
ATOM 6907 C CA . PRO B 1 375 ? 8.867 22.484 23.578 1 95.62 375 PRO B CA 1
ATOM 6908 C C . PRO B 1 375 ? 9.273 22.641 22.109 1 95.62 375 PRO B C 1
ATOM 6910 O O . PRO B 1 375 ? 8.625 23.375 21.359 1 95.62 375 PRO B O 1
ATOM 6913 N N . ASP B 1 376 ? 10.336 21.984 21.719 1 95.38 376 ASP B N 1
ATOM 6914 C CA . ASP B 1 376 ? 10.789 22.125 20.344 1 95.38 376 ASP B CA 1
ATOM 6915 C C . ASP B 1 376 ? 10.727 20.781 19.609 1 95.38 376 ASP B C 1
ATOM 6917 O O . ASP B 1 376 ? 11.453 20.562 18.641 1 95.38 376 ASP B O 1
ATOM 6921 N N . ALA B 1 377 ? 9.922 19.859 20.141 1 97.56 377 ALA B N 1
ATOM 6922 C CA . ALA B 1 377 ? 9.789 18.531 19.562 1 97.56 377 ALA B CA 1
ATOM 6923 C C . ALA B 1 377 ? 9.117 18.609 18.188 1 97.56 377 ALA B C 1
ATOM 6925 O O . ALA B 1 377 ? 8.594 19.656 17.797 1 97.56 377 ALA B O 1
ATOM 6926 N N . ILE B 1 378 ? 9.25 17.578 17.438 1 97.69 378 ILE B N 1
ATOM 6927 C CA . ILE B 1 378 ? 8.492 17.391 16.203 1 97.69 378 ILE B CA 1
ATOM 6928 C C . ILE B 1 378 ? 7.359 16.391 16.453 1 97.69 378 ILE B C 1
ATOM 6930 O O . ILE B 1 378 ? 7.598 15.281 16.938 1 97.69 378 ILE B O 1
ATOM 6934 N N . LEU B 1 379 ? 6.184 16.812 16.203 1 97.94 379 LEU B N 1
ATOM 6935 C CA . LEU B 1 379 ? 5.008 15.961 16.312 1 97.94 379 LEU B CA 1
ATOM 6936 C C . LEU B 1 379 ? 4.574 15.453 14.938 1 97.94 379 LEU B C 1
ATOM 6938 O O . LEU B 1 379 ? 4.312 16.25 14.031 1 97.94 379 LEU B O 1
ATOM 6942 N N . ALA B 1 380 ? 4.609 14.172 14.75 1 98.31 380 ALA B N 1
ATOM 6943 C CA . ALA B 1 380 ? 4.07 13.539 13.539 1 98.31 380 ALA B CA 1
ATOM 6944 C C . ALA B 1 380 ? 2.676 12.977 13.797 1 98.31 380 ALA B C 1
ATOM 6946 O O . ALA B 1 380 ? 2.521 11.984 14.508 1 98.31 380 ALA B O 1
ATOM 6947 N N . LEU B 1 381 ? 1.696 13.562 13.18 1 97.81 381 LEU B N 1
ATOM 6948 C CA . LEU B 1 381 ? 0.312 13.18 13.43 1 97.81 381 LEU B CA 1
ATOM 6949 C C . LEU B 1 381 ? -0.204 12.258 12.328 1 97.81 381 LEU B C 1
ATOM 6951 O O . LEU B 1 381 ? -0.012 12.539 11.141 1 97.81 381 LEU B O 1
ATOM 6955 N N . ASP B 1 382 ? -0.802 11.172 12.742 1 98.12 382 ASP B N 1
ATOM 6956 C CA . ASP B 1 382 ? -1.549 10.352 11.789 1 98.12 382 ASP B CA 1
ATOM 6957 C C . ASP B 1 382 ? -2.914 10.969 11.484 1 98.12 382 ASP B C 1
ATOM 6959 O O . ASP B 1 382 ? -3.201 12.094 11.914 1 98.12 382 ASP B O 1
ATOM 6963 N N . THR B 1 383 ? -3.688 10.289 10.688 1 96.62 383 THR B N 1
ATOM 6964 C CA . THR B 1 383 ? -5.004 10.812 10.328 1 96.62 383 THR B CA 1
ATOM 6965 C C . THR B 1 383 ? -6.102 10.078 11.094 1 96.62 383 THR B C 1
ATOM 6967 O O . THR B 1 383 ? -6.078 8.852 11.195 1 96.62 383 THR B O 1
ATOM 6970 N N . GLY B 1 384 ? -6.98 10.773 11.633 1 94.44 384 GLY B N 1
ATOM 6971 C CA . GLY B 1 384 ? -8.102 10.266 12.406 1 94.44 384 GLY B CA 1
ATOM 6972 C C . GLY B 1 384 ? -8.445 11.141 13.602 1 94.44 384 GLY B C 1
ATOM 6973 O O . GLY B 1 384 ? -8.133 12.336 13.609 1 94.44 384 GLY B O 1
ATOM 6974 N N . ASP B 1 385 ? -9.109 10.562 14.57 1 94.62 385 ASP B N 1
ATOM 6975 C CA . ASP B 1 385 ? -9.5 11.297 15.766 1 94.62 385 ASP B CA 1
ATOM 6976 C C . ASP B 1 385 ? -8.266 11.812 16.516 1 94.62 385 ASP B C 1
ATOM 6978 O O . ASP B 1 385 ? -8.32 12.859 17.156 1 94.62 385 ASP B O 1
ATOM 6982 N N . ASN B 1 386 ? -7.18 11.078 16.359 1 96.19 386 ASN B N 1
ATOM 6983 C CA . ASN B 1 386 ? -5.941 11.516 17 1 96.19 386 ASN B CA 1
ATOM 6984 C C . ASN B 1 386 ? -5.516 12.891 16.5 1 96.19 386 ASN B C 1
ATOM 6986 O O . ASN B 1 386 ? -5.035 13.719 17.281 1 96.19 386 ASN B O 1
ATOM 6990 N N . THR B 1 387 ? -5.734 13.148 15.234 1 94.62 387 THR B N 1
ATOM 6991 C CA . THR B 1 387 ? -5.383 14.438 14.648 1 94.62 387 THR B CA 1
ATOM 6992 C C . THR B 1 387 ? -6.301 15.539 15.18 1 94.62 387 THR B C 1
ATOM 6994 O O . THR B 1 387 ? -5.836 16.625 15.531 1 94.62 387 THR B O 1
ATOM 6997 N N . VAL B 1 388 ? -7.578 15.273 15.297 1 93.44 388 VAL B N 1
ATOM 6998 C CA . VAL B 1 388 ? -8.578 16.266 15.68 1 93.44 388 VAL B CA 1
ATOM 6999 C C . VAL B 1 388 ? -8.391 16.641 17.156 1 93.44 388 VAL B C 1
ATOM 7001 O O . VAL B 1 388 ? -8.406 17.812 17.516 1 93.44 388 VAL B O 1
ATOM 7004 N N . TRP B 1 389 ? -8.18 15.633 17.938 1 95.44 389 TRP B N 1
ATOM 7005 C CA . TRP B 1 389 ? -7.996 15.883 19.375 1 95.44 389 TRP B CA 1
ATOM 7006 C C . TRP B 1 389 ? -6.688 16.625 19.625 1 95.44 389 TRP B C 1
ATOM 7008 O O . TRP B 1 389 ? -6.617 17.469 20.516 1 95.44 389 TRP B O 1
ATOM 7018 N N . THR B 1 390 ? -5.664 16.266 18.875 1 95.38 390 THR B N 1
ATOM 7019 C CA . THR B 1 390 ? -4.402 16.984 19.016 1 95.38 390 THR B CA 1
ATOM 7020 C C . THR B 1 390 ? -4.57 18.453 18.641 1 95.38 390 THR B C 1
ATOM 7022 O O . THR B 1 390 ? -4.102 19.344 19.344 1 95.38 390 THR B O 1
ATOM 7025 N N . ASN B 1 391 ? -5.227 18.672 17.516 1 92.44 391 ASN B N 1
ATOM 7026 C CA . ASN B 1 391 ? -5.477 20.047 17.094 1 92.44 391 ASN B CA 1
ATOM 7027 C C . ASN B 1 391 ? -6.266 20.828 18.141 1 92.44 391 ASN B C 1
ATOM 7029 O O . ASN B 1 391 ? -5.996 22 18.375 1 92.44 391 ASN B O 1
ATOM 7033 N N . ARG B 1 392 ? -7.148 20.188 18.781 1 92.88 392 ARG B N 1
ATOM 7034 C CA . ARG B 1 392 ? -8.078 20.844 19.703 1 92.88 392 ARG B CA 1
ATOM 7035 C C . ARG B 1 392 ? -7.43 21.094 21.062 1 92.88 392 ARG B C 1
ATOM 7037 O O . ARG B 1 392 ? -7.535 22.203 21.609 1 92.88 392 ARG B O 1
ATOM 7044 N N . ASN B 1 393 ? -6.695 20.094 21.547 1 95.25 393 ASN B N 1
ATOM 7045 C CA . ASN B 1 393 ? -6.414 20.156 22.969 1 95.25 393 ASN B CA 1
ATOM 7046 C C . ASN B 1 393 ? -4.918 20.266 23.25 1 95.25 393 ASN B C 1
ATOM 7048 O O . ASN B 1 393 ? -4.512 20.609 24.359 1 95.25 393 ASN B O 1
ATOM 7052 N N . PHE B 1 394 ? -4.117 19.922 22.312 1 95.88 394 PHE B N 1
ATOM 7053 C CA . PHE B 1 394 ? -2.684 20.062 22.531 1 95.88 394 PHE B CA 1
ATOM 7054 C C . PHE B 1 394 ? -2.283 21.531 22.531 1 95.88 394 PHE B C 1
ATOM 7056 O O . PHE B 1 394 ? -2.52 22.25 21.547 1 95.88 394 PHE B O 1
ATOM 7063 N N . ARG B 1 395 ? -1.669 22.016 23.578 1 93.94 395 ARG B N 1
ATOM 7064 C CA . ARG B 1 395 ? -1.196 23.391 23.703 1 93.94 395 ARG B CA 1
ATOM 7065 C C . ARG B 1 395 ? 0.233 23.516 23.188 1 93.94 395 ARG B C 1
ATOM 7067 O O . ARG B 1 395 ? 1.187 23.203 23.891 1 93.94 395 ARG B O 1
ATOM 7074 N N . GLN B 1 396 ? 0.24 24.078 22.062 1 91.94 396 GLN B N 1
ATOM 7075 C CA . GLN B 1 396 ? 1.499 24.141 21.328 1 91.94 396 GLN B CA 1
ATOM 7076 C C . GLN B 1 396 ? 2.447 25.156 21.938 1 91.94 396 GLN B C 1
ATOM 7078 O O . GLN B 1 396 ? 2.016 26.234 22.391 1 91.94 396 GLN B O 1
ATOM 7083 N N . LYS B 1 397 ? 3.713 24.828 21.906 1 92.25 397 LYS B N 1
ATOM 7084 C CA . LYS B 1 397 ? 4.793 25.766 22.188 1 92.25 397 LYS B CA 1
ATOM 7085 C C . LYS B 1 397 ? 5.59 26.094 20.938 1 92.25 397 LYS B C 1
ATOM 7087 O O . LYS B 1 397 ? 5.105 26.797 20.047 1 92.25 397 LYS B O 1
ATOM 7092 N N . ASP B 1 398 ? 6.723 25.484 20.703 1 90.25 398 ASP B N 1
ATOM 7093 C CA . ASP B 1 398 ? 7.539 25.703 19.516 1 90.25 398 ASP B CA 1
ATOM 7094 C C . ASP B 1 398 ? 7.703 24.406 18.719 1 90.25 398 ASP B C 1
ATOM 7096 O O . ASP B 1 398 ? 8.695 24.234 18 1 90.25 398 ASP B O 1
ATOM 7100 N N . GLN B 1 399 ? 6.754 23.547 19 1 93.75 399 GLN B N 1
ATOM 7101 C CA . GLN B 1 399 ? 6.855 22.266 18.297 1 93.75 399 GLN B CA 1
ATOM 7102 C C . GLN B 1 399 ? 6.562 22.422 16.812 1 93.75 399 GLN B C 1
ATOM 7104 O O . GLN B 1 399 ? 5.734 23.25 16.422 1 93.75 399 GLN B O 1
ATOM 7109 N N . SER B 1 400 ? 7.211 21.641 15.953 1 92.62 400 SER B N 1
ATOM 7110 C CA . SER B 1 400 ? 6.844 21.453 14.555 1 92.62 400 SER B CA 1
ATOM 7111 C C . SER B 1 400 ? 5.863 20.297 14.391 1 92.62 400 SER B C 1
ATOM 7113 O O . SER B 1 400 ? 5.961 19.297 15.086 1 92.62 400 SER B O 1
ATOM 7115 N N . VAL B 1 401 ? 4.938 20.484 13.469 1 94.81 401 VAL B N 1
ATOM 7116 C CA . VAL B 1 401 ? 3.914 19.453 13.297 1 94.81 401 VAL B CA 1
ATOM 7117 C C . VAL B 1 401 ? 3.908 18.969 11.852 1 94.81 401 VAL B C 1
ATOM 7119 O O . VAL B 1 401 ? 3.895 19.781 10.914 1 94.81 401 VAL B O 1
ATOM 7122 N N . LEU B 1 402 ? 3.99 17.672 11.664 1 96.19 402 LEU B N 1
ATOM 7123 C CA . LEU B 1 402 ? 3.842 17.031 10.367 1 96.19 402 LEU B CA 1
ATOM 7124 C C . LEU B 1 402 ? 2.494 16.328 10.266 1 96.19 402 LEU B C 1
ATOM 7126 O O . LEU B 1 402 ? 2.109 15.578 11.172 1 96.19 402 LEU B O 1
ATOM 7130 N N . VAL B 1 403 ? 1.756 16.594 9.227 1 95.12 403 VAL B N 1
ATOM 7131 C CA . VAL B 1 403 ? 0.441 15.992 9.039 1 95.12 403 VAL B CA 1
ATOM 7132 C C . VAL B 1 403 ? 0.219 15.688 7.559 1 95.12 403 VAL B C 1
ATOM 7134 O O . VAL B 1 403 ? 0.863 16.281 6.691 1 95.12 403 VAL B O 1
ATOM 7137 N N . SER B 1 404 ? -0.579 14.648 7.285 1 96.38 404 SER B N 1
ATOM 7138 C CA . SER B 1 404 ? -1.194 14.531 5.969 1 96.38 404 SER B CA 1
ATOM 7139 C C . SER B 1 404 ? -2.379 15.484 5.824 1 96.38 404 SER B C 1
ATOM 7141 O O . SER B 1 404 ? -3.471 15.203 6.324 1 96.38 404 SER B O 1
ATOM 7143 N N . GLY B 1 405 ? -2.215 16.562 5.172 1 91.44 405 GLY B N 1
ATOM 7144 C CA . GLY B 1 405 ? -3.141 17.688 5.207 1 91.44 405 GLY B CA 1
ATOM 7145 C C . GLY B 1 405 ? -4.383 17.453 4.367 1 91.44 405 GLY B C 1
ATOM 7146 O O . GLY B 1 405 ? -5.445 17.125 4.895 1 91.44 405 GLY B O 1
ATOM 7147 N N . TYR B 1 406 ? -4.258 17.469 3.08 1 89.19 406 TYR B N 1
ATOM 7148 C CA . TYR B 1 406 ? -5.418 17.406 2.201 1 89.19 406 TYR B CA 1
ATOM 7149 C C . TYR B 1 406 ? -5.707 15.961 1.795 1 89.19 406 TYR B C 1
ATOM 7151 O O . TYR B 1 406 ? -6.859 15.594 1.562 1 89.19 406 TYR B O 1
ATOM 7159 N N . TRP B 1 407 ? -4.684 15.172 1.72 1 94.88 407 TRP B N 1
ATOM 7160 C CA . TRP B 1 407 ? -4.824 13.773 1.318 1 94.88 407 TRP B CA 1
ATOM 7161 C C . TRP B 1 407 ? -5.434 12.945 2.443 1 94.88 407 TRP B C 1
ATOM 7163 O O . TRP B 1 407 ? -6.172 11.984 2.189 1 94.88 407 TRP B O 1
ATOM 7173 N N . ARG B 1 408 ? -5.113 13.328 3.697 1 95.44 408 ARG B N 1
ATOM 7174 C CA . ARG B 1 408 ? -5.715 12.75 4.891 1 95.44 408 ARG B CA 1
ATOM 7175 C C . ARG B 1 408 ? -5.621 11.227 4.867 1 95.44 408 ARG B C 1
ATOM 7177 O O . ARG B 1 408 ? -6.625 10.531 5.031 1 95.44 408 ARG B O 1
ATOM 7184 N N . THR B 1 409 ? -4.473 10.727 4.727 1 97.75 409 THR B N 1
ATOM 7185 C CA . THR B 1 409 ? -4.262 9.281 4.672 1 97.75 409 THR B CA 1
ATOM 7186 C C . THR B 1 409 ? -3.895 8.734 6.047 1 97.75 409 THR B C 1
ATOM 7188 O O . THR B 1 409 ? -3.158 9.375 6.801 1 97.75 409 THR B O 1
ATOM 7191 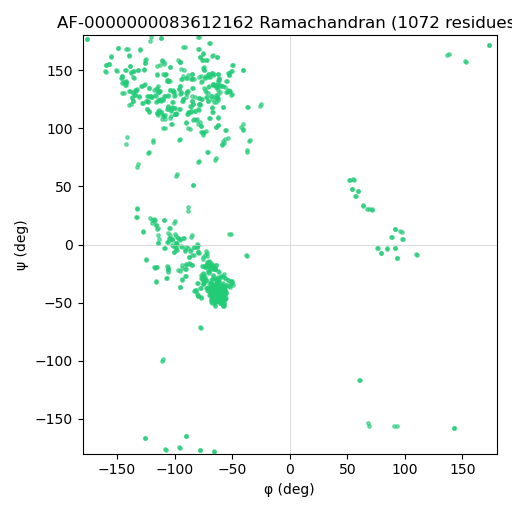N N . MET B 1 410 ? -4.5 7.625 6.387 1 97.88 410 MET B N 1
ATOM 7192 C CA . MET B 1 410 ? -4.031 6.863 7.539 1 97.88 410 MET B CA 1
ATOM 7193 C C . MET B 1 410 ? -2.654 6.262 7.273 1 97.88 410 MET B C 1
ATOM 7195 O O . MET B 1 410 ? -2.326 5.934 6.133 1 97.88 410 MET B O 1
ATOM 7199 N N . GLY B 1 411 ? -1.852 6.137 8.258 1 98.44 411 GLY B N 1
ATOM 7200 C CA . GLY B 1 411 ? -0.564 5.473 8.133 1 98.44 411 GLY B CA 1
ATOM 7201 C C . GLY B 1 411 ? 0.59 6.438 7.941 1 98.44 411 GLY B C 1
ATOM 7202 O O . GLY B 1 411 ? 1.743 6.02 7.82 1 98.44 411 GLY B O 1
ATOM 7203 N N . PHE B 1 412 ? 0.355 7.742 7.992 1 98.69 412 PHE B N 1
ATOM 7204 C CA . PHE B 1 412 ? 1.37 8.758 7.73 1 98.69 412 PHE B CA 1
ATOM 7205 C C . PHE B 1 412 ? 2.252 8.969 8.953 1 98.69 412 PHE B C 1
ATOM 7207 O O . PHE B 1 412 ? 3.449 9.234 8.828 1 98.69 412 PHE B O 1
ATOM 7214 N N . GLY B 1 413 ? 1.796 8.852 10.141 1 98.75 413 GLY B N 1
ATOM 7215 C CA . GLY B 1 413 ? 2.422 9.281 11.383 1 98.75 413 GLY B CA 1
ATOM 7216 C C . GLY B 1 413 ? 3.783 8.648 11.617 1 98.75 413 GLY B C 1
ATOM 7217 O O . GLY B 1 413 ? 4.777 9.359 11.789 1 98.75 413 GLY B O 1
ATOM 7218 N N . LEU B 1 414 ? 3.881 7.332 11.523 1 98.94 414 LEU B N 1
ATOM 7219 C CA . LEU B 1 414 ? 5.125 6.629 11.82 1 98.94 414 LEU B CA 1
ATOM 7220 C C . LEU B 1 414 ? 6.188 6.953 10.773 1 98.94 414 LEU B C 1
ATOM 7222 O O . LEU B 1 414 ? 7.309 7.336 11.117 1 98.94 414 LEU B O 1
ATOM 7226 N N . PRO B 1 415 ? 5.891 6.852 9.438 1 98.94 415 PRO B N 1
ATOM 7227 C CA . PRO B 1 415 ? 6.898 7.227 8.445 1 98.94 415 PRO B CA 1
ATOM 7228 C C . PRO B 1 415 ? 7.395 8.664 8.617 1 98.94 415 PRO B C 1
ATOM 7230 O O . PRO B 1 415 ? 8.586 8.93 8.461 1 98.94 415 PRO B O 1
ATOM 7233 N N . ALA B 1 416 ? 6.457 9.57 8.945 1 98.88 416 ALA B N 1
ATOM 7234 C CA . ALA B 1 416 ? 6.836 10.969 9.148 1 98.88 416 ALA B CA 1
ATOM 7235 C C . ALA B 1 416 ? 7.781 11.117 10.336 1 98.88 416 ALA B C 1
ATOM 7237 O O . ALA B 1 416 ? 8.758 11.867 10.266 1 98.88 416 ALA B O 1
ATOM 7238 N N . ALA B 1 417 ? 7.496 10.43 11.43 1 98.94 417 ALA B N 1
ATOM 7239 C CA . ALA B 1 417 ? 8.352 10.477 12.609 1 98.94 417 ALA B CA 1
ATOM 7240 C C . ALA B 1 417 ? 9.75 9.938 12.305 1 98.94 417 ALA B C 1
ATOM 7242 O O . ALA B 1 417 ? 10.75 10.492 12.75 1 98.94 417 ALA B O 1
ATOM 7243 N N . MET B 1 418 ? 9.797 8.828 11.539 1 98.94 418 MET B N 1
ATOM 7244 C CA . MET B 1 418 ? 11.086 8.242 11.188 1 98.94 418 MET B CA 1
ATOM 7245 C C . MET B 1 418 ? 11.906 9.211 10.336 1 98.94 418 MET B C 1
ATOM 7247 O O . MET B 1 418 ? 13.094 9.406 10.578 1 98.94 418 MET B O 1
ATOM 7251 N N . ALA B 1 419 ? 11.25 9.836 9.32 1 98.88 419 ALA B N 1
ATOM 7252 C CA . ALA B 1 419 ? 11.938 10.82 8.5 1 98.88 419 ALA B CA 1
ATOM 7253 C C . ALA B 1 419 ? 12.43 11.992 9.336 1 98.88 419 ALA B C 1
ATOM 7255 O O . ALA B 1 419 ? 13.57 12.438 9.188 1 98.88 419 ALA B O 1
ATOM 7256 N N . ALA B 1 420 ? 11.562 12.477 10.25 1 98.81 420 ALA B N 1
ATOM 7257 C CA . ALA B 1 420 ? 11.898 13.617 11.094 1 98.81 420 ALA B CA 1
ATOM 7258 C C . ALA B 1 420 ? 13.125 13.312 11.961 1 98.81 420 ALA B C 1
ATOM 7260 O O . ALA B 1 420 ? 14.008 14.164 12.109 1 98.81 420 ALA B O 1
ATOM 7261 N N . LYS B 1 421 ? 13.156 12.109 12.531 1 98.81 421 LYS B N 1
ATOM 7262 C CA . LYS B 1 421 ? 14.266 11.75 13.406 1 98.81 421 LYS B CA 1
ATOM 7263 C C . LYS B 1 421 ? 15.57 11.633 12.625 1 98.81 421 LYS B C 1
ATOM 7265 O O . LYS B 1 421 ? 16.641 11.961 13.133 1 98.81 421 LYS B O 1
ATOM 7270 N N . LEU B 1 422 ? 15.516 11.141 11.406 1 98.75 422 LEU B N 1
ATOM 7271 C CA . LEU B 1 422 ? 16.688 11.062 10.555 1 98.75 422 LEU B CA 1
ATOM 7272 C C . LEU B 1 422 ? 17.219 12.453 10.219 1 98.75 422 LEU B C 1
ATOM 7274 O O . LEU B 1 422 ? 18.438 12.656 10.125 1 98.75 422 LEU B O 1
ATOM 7278 N N . ILE B 1 423 ? 16.312 13.445 10.047 1 98.31 423 ILE B N 1
ATOM 7279 C CA . ILE B 1 423 ? 16.656 14.812 9.641 1 98.31 423 ILE B CA 1
ATOM 7280 C C . ILE B 1 423 ? 17.172 15.586 10.852 1 98.31 423 ILE B C 1
ATOM 7282 O O . ILE B 1 423 ? 18.156 16.344 10.734 1 98.31 423 ILE B O 1
ATOM 7286 N N . GLU B 1 424 ? 16.438 15.406 12.039 1 98.06 424 GLU B N 1
ATOM 7287 C CA . GLU B 1 424 ? 16.781 16.094 13.289 1 98.06 424 GLU B CA 1
ATOM 7288 C C . GLU B 1 424 ? 17.031 15.094 14.414 1 98.06 424 GLU B C 1
ATOM 7290 O O . GLU B 1 424 ? 16.234 14.977 15.344 1 98.06 424 GLU B O 1
ATOM 7295 N N . PRO B 1 425 ? 18.203 14.5 14.414 1 97.69 425 PRO B N 1
ATOM 7296 C CA . PRO B 1 425 ? 18.484 13.438 15.375 1 97.69 425 PRO B CA 1
ATOM 7297 C C . PRO B 1 425 ? 18.484 13.93 16.812 1 97.69 425 PRO B C 1
ATOM 7299 O O . PRO B 1 425 ? 18.25 13.141 17.75 1 97.69 425 PRO B O 1
ATOM 7302 N N . GLU B 1 426 ? 18.672 15.227 17.016 1 97.38 426 GLU B N 1
ATOM 7303 C CA . GLU B 1 426 ? 18.797 15.758 18.375 1 97.38 426 GLU B CA 1
ATOM 7304 C C . GLU B 1 426 ? 17.438 16.156 18.938 1 97.38 426 GLU B C 1
ATOM 7306 O O . GLU B 1 426 ? 17.297 16.328 20.156 1 97.38 426 GLU B O 1
ATOM 7311 N N . LYS B 1 427 ? 16.438 16.312 18.094 1 97.88 427 LYS B N 1
ATOM 7312 C CA . LYS B 1 427 ? 15.125 16.734 18.547 1 97.88 427 LYS B CA 1
ATOM 7313 C C . LYS B 1 427 ? 14.305 15.531 19.016 1 97.88 427 LYS B C 1
ATOM 7315 O O . LYS B 1 427 ? 14.461 14.422 18.5 1 97.88 427 LYS B O 1
ATOM 7320 N N . GLN B 1 428 ? 13.492 15.812 20.016 1 98.5 428 GLN B N 1
ATOM 7321 C CA . GLN B 1 428 ? 12.477 14.82 20.391 1 98.5 428 GLN B CA 1
ATOM 7322 C C . GLN B 1 428 ? 11.43 14.68 19.281 1 98.5 428 GLN B C 1
ATOM 7324 O O . GLN B 1 428 ? 10.969 15.68 18.734 1 98.5 428 GLN B O 1
ATOM 7329 N N . VAL B 1 429 ? 11.172 13.445 18.844 1 98.81 429 VAL B N 1
ATOM 7330 C CA . VAL B 1 429 ? 10.172 13.18 17.812 1 98.81 429 VAL B CA 1
ATOM 7331 C C . VAL B 1 429 ? 9.094 12.25 18.375 1 98.81 429 VAL B C 1
ATOM 7333 O O . VAL B 1 429 ? 9.398 11.18 18.906 1 98.81 429 VAL B O 1
ATOM 7336 N N . VAL B 1 430 ? 7.828 12.656 18.25 1 98.81 430 VAL B N 1
ATOM 7337 C CA . VAL B 1 430 ? 6.691 11.906 18.781 1 98.81 430 VAL B CA 1
ATOM 7338 C C . VAL B 1 430 ? 5.656 11.695 17.672 1 98.81 430 VAL B C 1
ATOM 7340 O O . VAL B 1 430 ? 5.215 12.648 17.031 1 98.81 430 VAL B O 1
ATOM 7343 N N . ALA B 1 431 ? 5.352 10.461 17.406 1 98.88 431 ALA B N 1
ATOM 7344 C CA . ALA B 1 431 ? 4.215 10.141 16.531 1 98.88 431 ALA B CA 1
ATOM 7345 C C . ALA B 1 431 ? 2.949 9.914 17.359 1 98.88 431 ALA B C 1
ATOM 7347 O O . ALA B 1 431 ? 2.953 9.141 18.312 1 98.88 431 ALA B O 1
ATOM 7348 N N . ILE B 1 432 ? 1.915 10.641 17.094 1 98.81 432 ILE B N 1
ATOM 7349 C CA . ILE B 1 432 ? 0.595 10.445 17.688 1 98.81 432 ILE B CA 1
ATOM 7350 C C . ILE B 1 432 ? -0.326 9.758 16.672 1 98.81 432 ILE B C 1
ATOM 7352 O O . ILE B 1 432 ? -0.739 10.375 15.688 1 98.81 432 ILE B O 1
ATOM 7356 N N . VAL B 1 433 ? -0.653 8.484 16.969 1 98.75 433 VAL B N 1
ATOM 7357 C CA . VAL B 1 433 ? -1.3 7.68 15.93 1 98.75 433 VAL B CA 1
ATOM 7358 C C . VAL B 1 433 ? -2.52 6.977 16.516 1 98.75 433 VAL B C 1
ATOM 7360 O O . VAL B 1 433 ? -2.598 6.762 17.734 1 98.75 433 VAL B O 1
ATOM 7363 N N . GLY B 1 434 ? -3.52 6.734 15.656 1 98.44 434 GLY B N 1
ATOM 7364 C CA . GLY B 1 434 ? -4.566 5.789 16 1 98.44 434 GLY B CA 1
ATOM 7365 C C . GLY B 1 434 ? -4.145 4.34 15.844 1 98.44 434 GLY B C 1
ATOM 7366 O O . GLY B 1 434 ? -3.195 4.043 15.117 1 98.44 434 GLY B O 1
ATOM 7367 N N . ASP B 1 435 ? -4.93 3.443 16.531 1 98.31 435 ASP B N 1
ATOM 7368 C CA . ASP B 1 435 ? -4.629 2.02 16.422 1 98.31 435 ASP B CA 1
ATOM 7369 C C . ASP B 1 435 ? -4.812 1.526 14.992 1 98.31 435 ASP B C 1
ATOM 7371 O O . ASP B 1 435 ? -3.998 0.754 14.484 1 98.31 435 ASP B O 1
ATOM 7375 N N . GLY B 1 436 ? -5.828 2.002 14.281 1 97.94 436 GLY B N 1
ATOM 7376 C CA . GLY B 1 436 ? -6.035 1.616 12.891 1 97.94 436 GLY B CA 1
ATOM 7377 C C . GLY B 1 436 ? -4.957 2.143 11.961 1 97.94 436 GLY B C 1
ATOM 7378 O O . GLY B 1 436 ? -4.465 1.416 11.094 1 97.94 436 GLY B O 1
ATOM 7379 N N . GLY B 1 437 ? -4.59 3.424 12.109 1 98.12 437 GLY B N 1
ATOM 7380 C CA . GLY B 1 437 ? -3.592 4.059 11.266 1 98.12 437 GLY B CA 1
ATOM 7381 C C . GLY B 1 437 ? -2.221 3.422 11.375 1 98.12 437 GLY B C 1
ATOM 7382 O O . GLY B 1 437 ? -1.547 3.197 10.367 1 98.12 437 GLY B O 1
ATOM 7383 N N . LEU B 1 438 ? -1.778 3.086 12.594 1 98.69 438 LEU B N 1
ATOM 7384 C CA . LEU B 1 438 ? -0.469 2.477 12.797 1 98.69 438 LEU B CA 1
ATOM 7385 C C . LEU B 1 438 ? -0.379 1.127 12.094 1 98.69 438 LEU B C 1
ATOM 7387 O O . LEU B 1 438 ? 0.673 0.771 11.555 1 98.69 438 LEU B O 1
ATOM 7391 N N . GLN B 1 439 ? -1.468 0.409 12.109 1 98.12 439 GLN B N 1
ATOM 7392 C CA . GLN B 1 439 ? -1.464 -0.951 11.586 1 98.12 439 GLN B CA 1
ATOM 7393 C C . GLN B 1 439 ? -1.323 -0.952 10.062 1 98.12 439 GLN B C 1
ATOM 7395 O O . GLN B 1 439 ? -0.991 -1.978 9.469 1 98.12 439 GLN B O 1
ATOM 7400 N N . MET B 1 440 ? -1.506 0.164 9.383 1 98.12 440 MET B N 1
ATOM 7401 C CA . MET B 1 440 ? -1.34 0.231 7.93 1 98.12 440 MET B CA 1
ATOM 7402 C C . MET B 1 440 ? 0.137 0.245 7.555 1 98.12 440 MET B C 1
ATOM 7404 O O . MET B 1 440 ? 0.49 -0.013 6.402 1 98.12 440 MET B O 1
ATOM 7408 N N . VAL B 1 441 ? 1.032 0.578 8.5 1 98.25 441 VAL B N 1
ATOM 7409 C CA . VAL B 1 441 ? 2.469 0.631 8.25 1 98.25 441 VAL B CA 1
ATOM 7410 C C . VAL B 1 441 ? 3.211 -0.105 9.367 1 98.25 441 VAL B C 1
ATOM 7412 O O . VAL B 1 441 ? 4.34 0.251 9.711 1 98.25 441 VAL B O 1
ATOM 7415 N N . LEU B 1 442 ? 2.646 -1.117 9.953 1 98 442 LEU B N 1
ATOM 7416 C CA . LEU B 1 442 ? 3.049 -1.775 11.195 1 98 442 LEU B CA 1
ATOM 7417 C C . LEU B 1 442 ? 4.465 -2.328 11.078 1 98 442 LEU B C 1
ATOM 7419 O O . LEU B 1 442 ? 5.254 -2.234 12.023 1 98 442 LEU B O 1
ATOM 7423 N N . ALA B 1 443 ? 4.828 -2.883 9.945 1 97.94 443 ALA B N 1
ATOM 7424 C CA . ALA B 1 443 ? 6.109 -3.561 9.781 1 97.94 443 ALA B CA 1
ATOM 7425 C C . ALA B 1 443 ? 7.266 -2.57 9.852 1 97.94 443 ALA B C 1
ATOM 7427 O O . ALA B 1 443 ? 8.398 -2.953 10.156 1 97.94 443 ALA B O 1
ATOM 7428 N N . ASP B 1 444 ? 7.016 -1.308 9.641 1 98.62 444 ASP B N 1
ATOM 7429 C CA . ASP B 1 444 ? 8.102 -0.33 9.602 1 98.62 444 ASP B CA 1
ATOM 7430 C C . ASP B 1 444 ? 8.531 0.075 11.008 1 98.62 444 ASP B C 1
ATOM 7432 O O . ASP B 1 444 ? 9.484 0.844 11.172 1 98.62 444 ASP B O 1
ATOM 7436 N N . LEU B 1 445 ? 7.859 -0.464 12.078 1 98.81 445 LEU B N 1
ATOM 7437 C CA . LEU B 1 445 ? 8.508 -0.447 13.383 1 98.81 445 LEU B CA 1
ATOM 7438 C C . LEU B 1 445 ? 9.914 -1.017 13.305 1 98.81 445 LEU B C 1
ATOM 7440 O O . LEU B 1 445 ? 10.828 -0.526 13.969 1 98.81 445 LEU B O 1
ATOM 7444 N N . LEU B 1 446 ? 10.086 -1.987 12.398 1 98.75 446 LEU B N 1
ATOM 7445 C CA . LEU B 1 446 ? 11.375 -2.646 12.234 1 98.75 446 LEU B CA 1
ATOM 7446 C C . LEU B 1 446 ? 12.359 -1.743 11.5 1 98.75 446 LEU B C 1
ATOM 7448 O O . LEU B 1 446 ? 13.57 -1.849 11.695 1 98.75 446 LEU B O 1
ATOM 7452 N N . THR B 1 447 ? 11.82 -0.83 10.594 1 98.62 447 THR B N 1
ATOM 7453 C CA . THR B 1 447 ? 12.68 0.17 9.969 1 98.62 447 THR B CA 1
ATOM 7454 C C . THR B 1 447 ? 13.297 1.084 11.023 1 98.62 447 THR B C 1
ATOM 7456 O O . THR B 1 447 ? 14.492 1.394 10.961 1 98.62 447 THR B O 1
ATOM 7459 N N . ALA B 1 448 ? 12.477 1.52 11.984 1 98.75 448 ALA B N 1
ATOM 7460 C CA . ALA B 1 448 ? 12.992 2.342 13.07 1 98.75 448 ALA B CA 1
ATOM 7461 C C . ALA B 1 448 ? 14.047 1.583 13.875 1 98.75 448 ALA B C 1
ATOM 7463 O O . ALA B 1 448 ? 15.047 2.162 14.305 1 98.75 448 ALA B O 1
ATOM 7464 N N . THR B 1 449 ? 13.781 0.277 14.141 1 98.62 449 THR B N 1
ATOM 7465 C CA . THR B 1 449 ? 14.75 -0.558 14.852 1 98.62 449 THR B CA 1
ATOM 7466 C C . THR B 1 449 ? 16.062 -0.632 14.086 1 98.62 449 THR B C 1
ATOM 7468 O O . THR B 1 449 ? 17.141 -0.474 14.664 1 98.62 449 THR B O 1
ATOM 7471 N N . ARG B 1 450 ? 16 -0.842 12.797 1 98 450 ARG B N 1
ATOM 7472 C CA . ARG B 1 450 ? 17.188 -0.988 11.945 1 98 450 ARG B CA 1
ATOM 7473 C C . ARG B 1 450 ? 18.078 0.238 12.039 1 98 450 ARG B C 1
ATOM 7475 O O . ARG B 1 450 ? 19.312 0.111 12.109 1 98 450 ARG B O 1
ATOM 7482 N N . TYR B 1 451 ? 17.5 1.363 12.008 1 98.19 451 TYR B N 1
ATOM 7483 C CA . TYR B 1 451 ? 18.281 2.598 11.961 1 98.19 451 TYR B CA 1
ATOM 7484 C C . TYR B 1 451 ? 18.375 3.225 13.344 1 98.19 451 TYR B C 1
ATOM 7486 O O . TYR B 1 451 ? 18.812 4.371 13.484 1 98.19 451 TYR B O 1
ATOM 7494 N N . GLU B 1 452 ? 17.922 2.512 14.383 1 97.81 452 GLU B N 1
ATOM 7495 C CA . GLU B 1 452 ? 18.031 2.91 15.781 1 97.81 452 GLU B CA 1
ATOM 7496 C C . GLU B 1 452 ? 17.453 4.305 16 1 97.81 452 GLU B C 1
ATOM 7498 O O . GLU B 1 452 ? 18.109 5.168 16.578 1 97.81 452 GLU B O 1
ATOM 7503 N N . LEU B 1 453 ? 16.281 4.508 15.477 1 98.5 453 LEU B N 1
ATOM 7504 C CA . LEU B 1 453 ? 15.641 5.816 15.586 1 98.5 453 LEU B CA 1
ATOM 7505 C C . LEU B 1 453 ? 14.945 5.973 16.938 1 98.5 453 LEU B C 1
ATOM 7507 O O . LEU B 1 453 ? 13.961 5.281 17.219 1 98.5 453 LEU B O 1
ATOM 7511 N N . ASN B 1 454 ? 15.422 6.887 17.734 1 98.25 454 ASN B N 1
ATOM 7512 C CA . ASN B 1 454 ? 14.875 7.156 19.062 1 98.25 454 ASN B CA 1
ATOM 7513 C C . ASN B 1 454 ? 13.609 8.008 18.984 1 98.25 454 ASN B C 1
ATOM 7515 O O . ASN B 1 454 ? 13.617 9.18 19.359 1 98.25 454 ASN B O 1
ATOM 7519 N N . ILE B 1 455 ? 12.547 7.426 18.516 1 98.81 455 ILE B N 1
ATOM 7520 C CA . ILE B 1 455 ? 11.25 8.102 18.422 1 98.81 455 ILE B CA 1
ATOM 7521 C C . ILE B 1 455 ? 10.281 7.484 19.422 1 98.81 455 ILE B C 1
ATOM 7523 O O . ILE B 1 455 ? 10.5 6.375 19.922 1 98.81 455 ILE B O 1
ATOM 7527 N N . THR B 1 456 ? 9.25 8.211 19.781 1 98.88 456 THR B N 1
ATOM 7528 C CA . THR B 1 456 ? 8.148 7.727 20.609 1 98.88 456 THR B CA 1
ATOM 7529 C C . THR B 1 456 ? 6.852 7.688 19.812 1 98.88 456 THR B C 1
ATOM 7531 O O . THR B 1 456 ? 6.477 8.68 19.188 1 98.88 456 THR B O 1
ATOM 7534 N N . VAL B 1 457 ? 6.242 6.527 19.781 1 98.88 457 VAL B N 1
ATOM 7535 C CA . VAL B 1 457 ? 4.938 6.371 19.156 1 98.88 457 VAL B CA 1
ATOM 7536 C C . VAL B 1 457 ? 3.859 6.223 20.219 1 98.88 457 VAL B C 1
ATOM 7538 O O . VAL B 1 457 ? 3.912 5.301 21.047 1 98.88 457 VAL B O 1
ATOM 7541 N N . VAL B 1 458 ? 2.918 7.137 20.25 1 98.88 458 VAL B N 1
ATOM 7542 C CA . VAL B 1 458 ? 1.785 7.098 21.172 1 98.88 458 VAL B CA 1
ATOM 7543 C C . VAL B 1 458 ? 0.535 6.629 20.422 1 98.88 458 VAL B C 1
ATOM 7545 O O . VAL B 1 458 ? 0.044 7.316 19.531 1 98.88 458 VAL B O 1
ATOM 7548 N N . VAL B 1 459 ? 0.036 5.465 20.828 1 98.81 459 VAL B N 1
ATOM 7549 C CA . VAL B 1 459 ? -1.115 4.863 20.156 1 98.81 459 VAL B CA 1
ATOM 7550 C C . VAL B 1 459 ? -2.385 5.156 20.953 1 98.81 459 VAL B C 1
ATOM 7552 O O . VAL B 1 459 ? -2.525 4.711 22.094 1 98.81 459 VAL B O 1
ATOM 7555 N N . LEU B 1 460 ? -3.25 5.961 20.391 1 98.62 460 LEU B N 1
ATOM 7556 C CA . LEU B 1 460 ? -4.609 6.066 20.906 1 98.62 460 LEU B CA 1
ATOM 7557 C C . LEU B 1 460 ? -5.438 4.852 20.5 1 98.62 460 LEU B C 1
ATOM 7559 O O . LEU B 1 460 ? -6 4.809 19.406 1 98.62 460 LEU B O 1
ATOM 7563 N N . ASN B 1 461 ? -5.535 3.9 21.406 1 98.44 461 ASN B N 1
ATOM 7564 C CA . ASN B 1 461 ? -6.141 2.602 21.141 1 98.44 461 ASN B CA 1
ATOM 7565 C C . ASN B 1 461 ? -7.602 2.562 21.578 1 98.44 461 ASN B C 1
ATOM 7567 O O . ASN B 1 461 ? -7.902 2.193 22.719 1 98.44 461 ASN B O 1
ATOM 7571 N N . ASN B 1 462 ? -8.461 2.916 20.688 1 97.81 462 ASN B N 1
ATOM 7572 C CA . ASN B 1 462 ? -9.883 2.869 21.016 1 97.81 462 ASN B CA 1
ATOM 7573 C C . ASN B 1 462 ? -10.578 1.695 20.344 1 97.81 462 ASN B C 1
ATOM 7575 O O . ASN B 1 462 ? -11.805 1.592 20.375 1 97.81 462 ASN B O 1
ATOM 7579 N N . GLU B 1 463 ? -9.828 0.849 19.594 1 97.62 463 GLU B N 1
ATOM 7580 C CA . GLU B 1 463 ? -10.281 -0.4 18.984 1 97.62 463 GLU B CA 1
ATOM 7581 C C . GLU B 1 463 ? -11.367 -0.146 17.938 1 97.62 463 GLU B C 1
ATOM 7583 O O . GLU B 1 463 ? -12.305 -0.941 17.797 1 97.62 463 GLU B O 1
ATOM 7588 N N . SER B 1 464 ? -11.242 0.976 17.281 1 97 464 SER B N 1
ATOM 7589 C CA . SER B 1 464 ? -12.234 1.303 16.266 1 97 464 SER B CA 1
ATOM 7590 C C . SER B 1 464 ? -11.695 2.344 15.289 1 97 464 SER B C 1
ATOM 7592 O O . SER B 1 464 ? -10.812 3.129 15.633 1 97 464 SER B O 1
ATOM 7594 N N . LEU B 1 465 ? -12.172 2.23 14.07 1 96.56 465 LEU B N 1
ATOM 7595 C CA . LEU B 1 465 ? -12.133 3.414 13.219 1 96.56 465 LEU B CA 1
ATOM 7596 C C . LEU B 1 465 ? -13.148 4.449 13.688 1 96.56 465 LEU B C 1
ATOM 7598 O O . LEU B 1 465 ? -14.188 4.633 13.047 1 96.56 465 LEU B O 1
ATOM 7602 N N . GLN B 1 466 ? -12.766 5.141 14.688 1 94.5 466 GLN B N 1
ATOM 7603 C CA . GLN B 1 466 ? -13.711 5.902 15.492 1 94.5 466 GLN B CA 1
ATOM 7604 C C . GLN B 1 466 ? -14.312 7.055 14.688 1 94.5 466 GLN B C 1
ATOM 7606 O O . GLN B 1 466 ? -15.5 7.355 14.812 1 94.5 466 GLN B O 1
ATOM 7611 N N . MET B 1 467 ? -13.492 7.707 13.938 1 92.62 467 MET B N 1
ATOM 7612 C CA . MET B 1 467 ? -14.008 8.805 13.125 1 92.62 467 MET B CA 1
ATOM 7613 C C . MET B 1 467 ? -15.117 8.312 12.195 1 92.62 467 MET B C 1
ATOM 7615 O O . MET B 1 467 ? -16.156 8.961 12.062 1 92.62 467 MET B O 1
ATOM 7619 N N . GLU B 1 468 ? -14.898 7.18 11.555 1 93.06 468 GLU B N 1
ATOM 7620 C CA . GLU B 1 468 ? -15.906 6.582 10.68 1 93.06 468 GLU B CA 1
ATOM 7621 C C . GLU B 1 468 ? -17.141 6.152 11.477 1 93.06 468 GLU B C 1
ATOM 7623 O O . GLU B 1 468 ? -18.266 6.336 11.023 1 93.06 468 GLU B O 1
ATOM 7628 N N . ARG B 1 469 ? -16.891 5.559 12.594 1 93.12 469 ARG B N 1
ATOM 7629 C CA . ARG B 1 469 ? -18 5.125 13.445 1 93.12 469 ARG B CA 1
ATOM 7630 C C . ARG B 1 469 ? -18.891 6.305 13.82 1 93.12 469 ARG B C 1
ATOM 7632 O O . ARG B 1 469 ? -20.125 6.215 13.742 1 93.12 469 ARG B O 1
ATOM 7639 N N . ASP B 1 470 ? -18.266 7.367 14.25 1 92.69 470 ASP B N 1
ATOM 7640 C CA . ASP B 1 470 ? -19 8.555 14.672 1 92.69 470 ASP B CA 1
ATOM 7641 C C . ASP B 1 470 ? -19.844 9.102 13.523 1 92.69 470 ASP B C 1
ATOM 7643 O O . ASP B 1 470 ? -21 9.469 13.727 1 92.69 470 ASP B O 1
ATOM 7647 N N . LYS B 1 471 ? -19.25 9.156 12.398 1 90.19 471 LYS B N 1
ATOM 7648 C CA . LYS B 1 471 ? -19.969 9.688 11.242 1 90.19 471 LYS B CA 1
ATOM 7649 C C . LYS B 1 471 ? -21.156 8.797 10.859 1 90.19 471 LYS B C 1
ATOM 7651 O O . LYS B 1 471 ? -22.219 9.297 10.477 1 90.19 471 LYS B O 1
ATOM 7656 N N . LEU B 1 472 ? -20.984 7.539 10.945 1 92 472 LEU B N 1
ATOM 7657 C CA . LEU B 1 472 ? -22.062 6.594 10.664 1 92 472 LEU B CA 1
ATOM 7658 C C . LEU B 1 472 ? -23.203 6.762 11.664 1 92 472 LEU B C 1
ATOM 7660 O O . LEU B 1 472 ? -24.375 6.758 11.281 1 92 472 LEU B O 1
ATOM 7664 N N . LYS B 1 473 ? -22.891 6.949 12.891 1 90.88 473 LYS B N 1
ATOM 7665 C CA . LYS B 1 473 ? -23.891 7.121 13.938 1 90.88 473 LYS B CA 1
ATOM 7666 C C . LYS B 1 473 ? -24.672 8.422 13.742 1 90.88 473 LYS B C 1
ATOM 7668 O O . LYS B 1 473 ? -25.891 8.438 13.891 1 90.88 473 LYS B O 1
ATOM 7673 N N . VAL B 1 474 ? -23.922 9.445 13.422 1 89.31 474 VAL B N 1
ATOM 7674 C CA . VAL B 1 474 ? -24.562 10.734 13.195 1 89.31 474 VAL B CA 1
ATOM 7675 C C . VAL B 1 474 ? -25.531 10.633 12.016 1 89.31 474 VAL B C 1
ATOM 7677 O O . VAL B 1 474 ? -26.609 11.219 12.031 1 89.31 474 VAL B O 1
ATOM 7680 N N . ALA B 1 475 ? -25.125 9.852 11.031 1 89.19 475 ALA B N 1
ATOM 7681 C CA . ALA B 1 475 ? -25.953 9.672 9.836 1 89.19 475 ALA B CA 1
ATOM 7682 C C . ALA B 1 475 ? -27.062 8.656 10.078 1 89.19 475 ALA B C 1
ATOM 7684 O O . ALA B 1 475 ? -27.859 8.375 9.188 1 89.19 475 ALA B O 1
ATOM 7685 N N . LYS B 1 476 ? -27.109 8.109 11.312 1 91.31 476 LYS B N 1
ATOM 7686 C CA . LYS B 1 476 ? -28.109 7.121 11.703 1 91.31 476 LYS B CA 1
ATOM 7687 C C . LYS B 1 476 ? -28.078 5.914 10.773 1 91.31 476 LYS B C 1
ATOM 7689 O O . LYS B 1 476 ? -29.109 5.461 10.297 1 91.31 476 LYS B O 1
ATOM 7694 N N . LYS B 1 477 ? -26.891 5.559 10.484 1 90.06 477 LYS B N 1
ATOM 7695 C CA . LYS B 1 477 ? -26.672 4.379 9.656 1 90.06 477 LYS B CA 1
ATOM 7696 C C . LYS B 1 477 ? -26.094 3.227 10.477 1 90.06 477 LYS B C 1
ATOM 7698 O O . LYS B 1 477 ? -25.516 3.443 11.539 1 90.06 477 LYS B O 1
ATOM 7703 N N . LYS B 1 478 ? -26.344 2.059 9.961 1 90.81 478 LYS B N 1
ATOM 7704 C CA . LYS B 1 478 ? -25.781 0.874 10.602 1 90.81 478 LYS B CA 1
ATOM 7705 C C . LYS B 1 478 ? -24.344 0.631 10.164 1 90.81 478 LYS B C 1
ATOM 7707 O O . LYS B 1 478 ? -23.969 0.939 9.031 1 90.81 478 LYS B O 1
ATOM 7712 N N . GLU B 1 479 ? -23.562 0.17 11.172 1 88.62 479 GLU B N 1
ATOM 7713 C CA . GLU B 1 479 ? -22.141 0.016 10.852 1 88.62 479 GLU B CA 1
ATOM 7714 C C . GLU B 1 479 ? -21.75 -1.456 10.781 1 88.62 479 GLU B C 1
ATOM 7716 O O . GLU B 1 479 ? -22.328 -2.291 11.484 1 88.62 479 GLU B O 1
ATOM 7721 N N . VAL B 1 480 ? -20.812 -1.679 9.891 1 90.94 480 VAL B N 1
ATOM 7722 C CA . VAL B 1 480 ? -20.062 -2.932 9.828 1 90.94 480 VAL B CA 1
ATOM 7723 C C . VAL B 1 480 ? -18.609 -2.648 9.461 1 90.94 480 VAL B C 1
ATOM 7725 O O . VAL B 1 480 ? -18.328 -1.729 8.688 1 90.94 480 VAL B O 1
ATOM 7728 N N . GLY B 1 481 ? -17.688 -3.326 10.133 1 93.56 481 GLY B N 1
ATOM 7729 C CA . GLY B 1 481 ? -16.297 -3.27 9.727 1 93.56 481 GLY B CA 1
ATOM 7730 C C . GLY B 1 481 ? -15.523 -2.127 10.367 1 93.56 481 GLY B C 1
ATOM 7731 O O . GLY B 1 481 ? -14.359 -1.899 10.047 1 93.56 481 GLY B O 1
ATOM 7732 N N . VAL B 1 482 ? -16.141 -1.372 11.32 1 95.12 482 VAL B N 1
ATOM 7733 C CA . VAL B 1 482 ? -15.469 -0.222 11.914 1 95.12 482 VAL B CA 1
ATOM 7734 C C . VAL B 1 482 ? -14.766 -0.645 13.195 1 95.12 482 VAL B C 1
ATOM 7736 O O . VAL B 1 482 ? -13.883 0.063 13.695 1 95.12 482 VAL B O 1
ATOM 7739 N N . ASP B 1 483 ? -15.133 -1.774 13.758 1 96.38 483 ASP B N 1
ATOM 7740 C CA . ASP B 1 483 ? -14.422 -2.33 14.906 1 96.38 483 ASP B CA 1
ATOM 7741 C C . ASP B 1 483 ? -13.062 -2.887 14.484 1 96.38 483 ASP B C 1
ATOM 7743 O O . ASP B 1 483 ? -12.922 -3.453 13.398 1 96.38 483 ASP B O 1
ATOM 7747 N N . LEU B 1 484 ? -12.133 -2.73 15.383 1 96.88 484 LEU B N 1
ATOM 7748 C CA . LEU B 1 484 ? -10.789 -3.227 15.078 1 96.88 484 LEU B CA 1
ATOM 7749 C C . LEU B 1 484 ? -10.398 -4.355 16.031 1 96.88 484 LEU B C 1
ATOM 7751 O O . LEU B 1 484 ? -10.734 -4.32 17.219 1 96.88 484 LEU B O 1
ATOM 7755 N N . THR B 1 485 ? -9.859 -5.379 15.523 1 97.88 485 THR B N 1
ATOM 7756 C CA . THR B 1 485 ? -9.094 -6.363 16.281 1 97.88 485 THR B CA 1
ATOM 7757 C C . THR B 1 485 ? -7.621 -5.965 16.359 1 97.88 485 THR B C 1
ATOM 7759 O O . THR B 1 485 ? -6.93 -5.918 15.344 1 97.88 485 THR B O 1
ATOM 7762 N N . ASN B 1 486 ? -7.219 -5.645 17.547 1 98.38 486 ASN B N 1
ATOM 7763 C CA . ASN B 1 486 ? -5.867 -5.121 17.734 1 98.38 486 ASN B CA 1
ATOM 7764 C C . ASN B 1 486 ? -4.938 -6.168 18.328 1 98.38 486 ASN B C 1
ATOM 7766 O O . ASN B 1 486 ? -5.395 -7.105 18.984 1 98.38 486 ASN B O 1
ATOM 7770 N N . PRO B 1 487 ? -3.656 -6.055 18.047 1 98.5 487 PRO B N 1
ATOM 7771 C CA . PRO B 1 487 ? -2.674 -6.863 18.781 1 98.5 487 PRO B CA 1
ATOM 7772 C C . PRO B 1 487 ? -2.42 -6.348 20.203 1 98.5 487 PRO B C 1
ATOM 7774 O O . PRO B 1 487 ? -2.936 -5.293 20.578 1 98.5 487 PRO B O 1
ATOM 7777 N N . ASP B 1 488 ? -1.812 -7.223 21 1 98.56 488 ASP B N 1
ATOM 7778 C CA . ASP B 1 488 ? -1.129 -6.641 22.141 1 98.56 488 ASP B CA 1
ATOM 7779 C C . ASP B 1 488 ? 0.017 -5.734 21.703 1 98.56 488 ASP B C 1
ATOM 7781 O O . ASP B 1 488 ? 1.115 -6.211 21.406 1 98.56 488 ASP B O 1
ATOM 7785 N N . PHE B 1 489 ? -0.239 -4.445 21.734 1 98.56 489 PHE B N 1
ATOM 7786 C CA . PHE B 1 489 ? 0.703 -3.496 21.141 1 98.56 489 PHE B CA 1
ATOM 7787 C C . PHE B 1 489 ? 2.033 -3.531 21.891 1 98.56 489 PHE B C 1
ATOM 7789 O O . PHE B 1 489 ? 3.09 -3.305 21.297 1 98.56 489 PHE B O 1
ATOM 7796 N N . VAL B 1 490 ? 2.012 -3.777 23.188 1 98.56 490 VAL B N 1
ATOM 7797 C CA . VAL B 1 490 ? 3.242 -3.846 23.969 1 98.56 490 VAL B CA 1
ATOM 7798 C C . VAL B 1 490 ? 4.074 -5.047 23.531 1 98.56 490 VAL B C 1
ATOM 7800 O O . VAL B 1 490 ? 5.262 -4.91 23.219 1 98.56 490 VAL B O 1
ATOM 7803 N N . LYS B 1 491 ? 3.441 -6.234 23.438 1 98.44 491 LYS B N 1
ATOM 7804 C CA . LYS B 1 491 ? 4.129 -7.438 22.984 1 98.44 491 LYS B CA 1
ATOM 7805 C C . LYS B 1 491 ? 4.637 -7.273 21.547 1 98.44 491 LYS B C 1
ATOM 7807 O O . LYS B 1 491 ? 5.727 -7.742 21.219 1 98.44 491 LYS B O 1
ATOM 7812 N N . LEU B 1 492 ? 3.814 -6.652 20.797 1 98.56 492 LEU B N 1
ATOM 7813 C CA . LEU B 1 492 ? 4.188 -6.41 19.406 1 98.56 492 LEU B CA 1
ATOM 7814 C C . LEU B 1 492 ? 5.426 -5.523 19.328 1 98.56 492 LEU B C 1
ATOM 7816 O O . LEU B 1 492 ? 6.348 -5.809 18.562 1 98.56 492 LEU B O 1
ATOM 7820 N N . ALA B 1 493 ? 5.41 -4.414 20.078 1 98.62 493 ALA B N 1
ATOM 7821 C CA . ALA B 1 493 ? 6.562 -3.52 20.109 1 98.62 493 ALA B CA 1
ATOM 7822 C C . ALA B 1 493 ? 7.82 -4.266 20.547 1 98.62 493 ALA B C 1
ATOM 7824 O O . ALA B 1 493 ? 8.883 -4.109 19.938 1 98.62 493 ALA B O 1
ATOM 7825 N N . GLU B 1 494 ? 7.703 -5.082 21.516 1 98.56 494 GLU B N 1
ATOM 7826 C CA . GLU B 1 494 ? 8.836 -5.855 22.016 1 98.56 494 GLU B CA 1
ATOM 7827 C C . GLU B 1 494 ? 9.336 -6.844 20.969 1 98.56 494 GLU B C 1
ATOM 7829 O O . GLU B 1 494 ? 10.539 -7.043 20.812 1 98.56 494 GLU B O 1
ATOM 7834 N N . ALA B 1 495 ? 8.391 -7.441 20.25 1 98.62 495 ALA B N 1
ATOM 7835 C CA . ALA B 1 495 ? 8.758 -8.367 19.172 1 98.62 495 ALA B CA 1
ATOM 7836 C C . ALA B 1 495 ? 9.57 -7.652 18.094 1 98.62 495 ALA B C 1
ATOM 7838 O O . ALA B 1 495 ? 10.352 -8.281 17.375 1 98.62 495 ALA B O 1
ATOM 7839 N N . CYS B 1 496 ? 9.422 -6.348 18 1 98.62 496 CYS B N 1
ATOM 7840 C CA . CYS B 1 496 ? 10.102 -5.555 16.984 1 98.62 496 CYS B CA 1
ATOM 7841 C C . CYS B 1 496 ? 11.352 -4.891 17.547 1 98.62 496 CYS B C 1
ATOM 7843 O O . CYS B 1 496 ? 11.992 -4.086 16.875 1 98.62 496 CYS B O 1
ATOM 7845 N N . GLY B 1 497 ? 11.711 -5.09 18.797 1 98.06 497 GLY B N 1
ATOM 7846 C CA . GLY B 1 497 ? 12.906 -4.527 19.406 1 98.06 497 GLY B CA 1
ATOM 7847 C C . GLY B 1 497 ? 12.664 -3.186 20.078 1 98.06 497 GLY B C 1
ATOM 7848 O O . GLY B 1 497 ? 13.609 -2.447 20.359 1 98.06 497 GLY B O 1
ATOM 7849 N N . TRP B 1 498 ? 11.414 -2.811 20.281 1 98.75 498 TRP B N 1
ATOM 7850 C CA . TRP B 1 498 ? 11.031 -1.553 20.906 1 98.75 498 TRP B CA 1
ATOM 7851 C C . TRP B 1 498 ? 10.773 -1.752 22.391 1 98.75 498 TRP B C 1
ATOM 7853 O O . TRP B 1 498 ? 10.586 -2.881 22.859 1 98.75 498 TRP B O 1
ATOM 7863 N N . LYS B 1 499 ? 10.883 -0.67 23.172 1 98.5 499 LYS B N 1
ATOM 7864 C CA . LYS B 1 499 ? 10.266 -0.649 24.5 1 98.5 499 LYS B CA 1
ATOM 7865 C C . LYS B 1 499 ? 8.766 -0.409 24.406 1 98.5 499 LYS B C 1
ATOM 7867 O O . LYS B 1 499 ? 8.32 0.539 23.75 1 98.5 499 LYS B O 1
ATOM 7872 N N . GLY B 1 500 ? 8.023 -1.329 24.891 1 98.62 500 GLY B N 1
ATOM 7873 C CA . GLY B 1 500 ? 6.578 -1.188 24.953 1 98.62 500 GLY B CA 1
ATOM 7874 C C . GLY B 1 500 ? 6.074 -0.778 26.312 1 98.62 500 GLY B C 1
ATOM 7875 O O . GLY B 1 500 ? 6.496 -1.338 27.328 1 98.62 500 GLY B O 1
ATOM 7876 N N . LEU B 1 501 ? 5.27 0.25 26.406 1 98.62 501 LEU B N 1
ATOM 7877 C CA . LEU B 1 501 ? 4.676 0.743 27.641 1 98.62 501 LEU B CA 1
ATOM 7878 C C . LEU B 1 501 ? 3.16 0.859 27.516 1 98.62 501 LEU B C 1
ATOM 7880 O O . LEU B 1 501 ? 2.639 0.979 26.406 1 98.62 501 LEU B O 1
ATOM 7884 N N . ARG B 1 502 ? 2.439 0.709 28.562 1 97.38 502 ARG B N 1
ATOM 7885 C CA . ARG B 1 502 ? 0.99 0.859 28.625 1 97.38 502 ARG B CA 1
ATOM 7886 C C . ARG B 1 502 ? 0.566 1.649 29.844 1 97.38 502 ARG B C 1
ATOM 7888 O O . ARG B 1 502 ? 1.09 1.43 30.953 1 97.38 502 ARG B O 1
ATOM 7895 N N . ALA B 1 503 ? -0.274 2.633 29.609 1 95.12 503 ALA B N 1
ATOM 7896 C CA . ALA B 1 503 ? -0.885 3.334 30.75 1 95.12 503 ALA B CA 1
ATOM 7897 C C . ALA B 1 503 ? -2.129 2.6 31.234 1 95.12 503 ALA B C 1
ATOM 7899 O O . ALA B 1 503 ? -3.084 2.408 30.484 1 95.12 503 ALA B O 1
ATOM 7900 N N . ASP B 1 504 ? -2.178 2.229 32.469 1 93.06 504 ASP B N 1
ATOM 7901 C CA . ASP B 1 504 ? -3.289 1.434 33 1 93.06 504 ASP B CA 1
ATOM 7902 C C . ASP B 1 504 ? -4.312 2.314 33.719 1 93.06 504 ASP B C 1
ATOM 7904 O O . ASP B 1 504 ? -5.316 1.818 34.219 1 93.06 504 ASP B O 1
ATOM 7908 N N . SER B 1 505 ? -4.008 3.566 33.812 1 93.94 505 SER B N 1
ATOM 7909 C CA . SER B 1 505 ? -4.93 4.559 34.375 1 93.94 505 SER B CA 1
ATOM 7910 C C . SER B 1 505 ? -4.617 5.953 33.844 1 93.94 505 SER B C 1
ATOM 7912 O O . SER B 1 505 ? -3.527 6.195 33.312 1 93.94 505 SER B O 1
ATOM 7914 N N . ASP B 1 506 ? -5.551 6.785 33.969 1 93.12 506 ASP B N 1
ATOM 7915 C CA . ASP B 1 506 ? -5.34 8.148 33.5 1 93.12 506 ASP B CA 1
ATOM 7916 C C . ASP B 1 506 ? -4.332 8.883 34.375 1 93.12 506 ASP B C 1
ATOM 7918 O O . ASP B 1 506 ? -3.652 9.805 33.906 1 93.12 506 ASP B O 1
ATOM 7922 N N . ILE B 1 507 ? -4.113 8.445 35.594 1 93.38 507 ILE B N 1
ATOM 7923 C CA . ILE B 1 507 ? -3.203 9.078 36.531 1 93.38 507 ILE B CA 1
ATOM 7924 C C . ILE B 1 507 ? -1.758 8.797 36.125 1 93.38 507 ILE B C 1
ATOM 7926 O O . ILE B 1 507 ? -0.868 9.617 36.375 1 93.38 507 ILE B O 1
ATOM 7930 N N . GLU B 1 508 ? -1.571 7.676 35.469 1 95.94 508 GLU B N 1
ATOM 7931 C CA . GLU B 1 508 ? -0.222 7.246 35.094 1 95.94 508 GLU B CA 1
ATOM 7932 C C . GLU B 1 508 ? 0.195 7.801 33.75 1 95.94 508 GLU B C 1
ATOM 7934 O O . GLU B 1 508 ? 1.342 7.633 33.312 1 95.94 508 GLU B O 1
ATOM 7939 N N . LEU B 1 509 ? -0.657 8.508 33.062 1 97.75 509 LEU B N 1
ATOM 7940 C CA . LEU B 1 509 ? -0.409 8.938 31.703 1 97.75 509 LEU B CA 1
ATOM 7941 C C . LEU B 1 509 ? 0.874 9.758 31.609 1 97.75 509 LEU B C 1
ATOM 7943 O O . LEU B 1 509 ? 1.743 9.461 30.781 1 97.75 509 LEU B O 1
ATOM 7947 N N . GLU B 1 510 ? 1.005 10.812 32.438 1 97.69 510 GLU B N 1
ATOM 7948 C CA . GLU B 1 510 ? 2.154 11.703 32.344 1 97.69 510 GLU B CA 1
ATOM 7949 C C . GLU B 1 510 ? 3.447 10.984 32.719 1 97.69 510 GLU B C 1
ATOM 7951 O O . GLU B 1 510 ? 4.477 11.164 32.062 1 97.69 510 GLU B O 1
ATOM 7956 N N . SER B 1 511 ? 3.395 10.141 33.781 1 98.12 511 SER B N 1
ATOM 7957 C CA . SER B 1 511 ? 4.594 9.414 34.188 1 98.12 511 SER B CA 1
ATOM 7958 C C . SER B 1 511 ? 5.039 8.422 33.125 1 98.12 511 SER B C 1
ATOM 7960 O O . SER B 1 511 ? 6.234 8.297 32.844 1 98.12 511 SER B O 1
ATOM 7962 N N . VAL B 1 512 ? 4.105 7.707 32.5 1 98.44 512 VAL B N 1
ATOM 7963 C CA . VAL B 1 512 ? 4.414 6.742 31.453 1 98.44 512 VAL B CA 1
ATOM 7964 C C . VAL B 1 512 ? 4.973 7.469 30.234 1 98.44 512 VAL B C 1
ATOM 7966 O O . VAL B 1 512 ? 5.938 7.008 29.609 1 98.44 512 VAL B O 1
ATOM 7969 N N . LEU B 1 513 ? 4.379 8.562 29.875 1 98.62 513 LEU B N 1
ATOM 7970 C CA . LEU B 1 513 ? 4.848 9.352 28.734 1 98.62 513 LEU B CA 1
ATOM 7971 C C . LEU B 1 513 ? 6.234 9.914 29 1 98.62 513 LEU B C 1
ATOM 7973 O O . LEU B 1 513 ? 7.09 9.93 28.109 1 98.62 513 LEU B O 1
ATOM 7977 N N . GLU B 1 514 ? 6.457 10.414 30.219 1 98.31 514 GLU B N 1
ATOM 7978 C CA . GLU B 1 514 ? 7.781 10.906 30.594 1 98.31 514 GLU B CA 1
ATOM 7979 C C . GLU B 1 514 ? 8.836 9.812 30.469 1 98.31 514 GLU B C 1
ATOM 7981 O O . GLU B 1 514 ? 9.93 10.055 29.953 1 98.31 514 GLU B O 1
ATOM 7986 N N . GLU B 1 515 ? 8.453 8.695 30.969 1 98.38 515 GLU B N 1
ATOM 7987 C CA . GLU B 1 515 ? 9.367 7.566 30.844 1 98.38 515 GLU B CA 1
ATOM 7988 C C . GLU B 1 515 ? 9.672 7.273 29.375 1 98.38 515 GLU B C 1
ATOM 7990 O O . GLU B 1 515 ? 10.836 7.113 29 1 98.38 515 GLU B O 1
ATOM 7995 N N . ALA B 1 516 ? 8.633 7.184 28.531 1 98.56 516 ALA B N 1
ATOM 7996 C CA . ALA B 1 516 ? 8.781 6.887 27.109 1 98.56 516 ALA B CA 1
ATOM 7997 C C . ALA B 1 516 ? 9.656 7.926 26.422 1 98.56 516 ALA B C 1
ATOM 7999 O O . ALA B 1 516 ? 10.562 7.578 25.656 1 98.56 516 ALA B O 1
ATOM 8000 N N . LEU B 1 517 ? 9.422 9.203 26.734 1 98.25 517 LEU B N 1
ATOM 8001 C CA . LEU B 1 517 ? 10.078 10.32 26.062 1 98.25 517 LEU B CA 1
ATOM 8002 C C . LEU B 1 517 ? 11.531 10.445 26.5 1 98.25 517 LEU B C 1
ATOM 8004 O O . LEU B 1 517 ? 12.352 11.039 25.797 1 98.25 517 LEU B O 1
ATOM 8008 N N . ASN B 1 518 ? 11.875 9.852 27.625 1 96.62 518 ASN B N 1
ATOM 8009 C CA . ASN B 1 518 ? 13.234 9.93 28.156 1 96.62 518 ASN B CA 1
ATOM 8010 C C . ASN B 1 518 ? 13.992 8.617 27.938 1 96.62 518 ASN B C 1
ATOM 8012 O O . ASN B 1 518 ? 15.125 8.469 28.406 1 96.62 518 ASN B O 1
ATOM 8016 N N . THR B 1 519 ? 13.391 7.676 27.266 1 96.06 519 THR B N 1
ATOM 8017 C CA . THR B 1 519 ? 14.039 6.422 26.891 1 96.06 519 THR B CA 1
ATOM 8018 C C . THR B 1 519 ? 14.867 6.59 25.625 1 96.06 519 THR B C 1
ATOM 8020 O O . THR B 1 519 ? 14.383 7.129 24.625 1 96.06 519 THR B O 1
ATOM 8023 N N . ASN B 1 520 ? 16.125 6.211 25.641 1 95.19 520 ASN B N 1
ATOM 8024 C CA . ASN B 1 520 ? 17.016 6.32 24.484 1 95.19 520 ASN B CA 1
ATOM 8025 C C . ASN B 1 520 ? 16.859 5.121 23.547 1 95.19 520 ASN B C 1
ATOM 8027 O O . ASN B 1 520 ? 17.844 4.465 23.219 1 95.19 520 ASN B O 1
ATOM 8031 N N . ALA B 1 521 ? 15.742 4.777 23.156 1 96.75 521 ALA B N 1
ATOM 8032 C CA . ALA B 1 521 ? 15.352 3.725 22.219 1 96.75 521 ALA B CA 1
ATOM 8033 C C . ALA B 1 521 ? 13.961 3.982 21.656 1 96.75 521 ALA B C 1
ATOM 8035 O O . ALA B 1 521 ? 13.18 4.742 22.234 1 96.75 521 ALA B O 1
ATOM 8036 N N . PRO B 1 522 ? 13.688 3.453 20.453 1 98.31 522 PRO B N 1
ATOM 8037 C CA . PRO B 1 522 ? 12.297 3.564 20.016 1 98.31 522 PRO B CA 1
ATOM 8038 C C . PRO B 1 522 ? 11.305 3.006 21.031 1 98.31 522 PRO B C 1
ATOM 8040 O O . PRO B 1 522 ? 11.547 1.94 21.609 1 98.31 522 PRO B O 1
ATOM 8043 N N . THR B 1 523 ? 10.266 3.738 21.328 1 98.81 523 THR B N 1
ATOM 8044 C CA . THR B 1 523 ? 9.32 3.398 22.375 1 98.81 523 THR B CA 1
ATOM 8045 C C . THR B 1 523 ? 7.883 3.535 21.875 1 98.81 523 THR B C 1
ATOM 8047 O O . THR B 1 523 ? 7.559 4.48 21.156 1 98.81 523 THR B O 1
ATOM 8050 N N . LEU B 1 524 ? 7.09 2.553 22.156 1 98.88 524 LEU B N 1
ATOM 8051 C CA . LEU B 1 524 ? 5.664 2.572 21.844 1 98.88 524 LEU B CA 1
ATOM 8052 C C . LEU B 1 524 ? 4.828 2.617 23.109 1 98.88 524 LEU B C 1
ATOM 8054 O O . LEU B 1 524 ? 5.027 1.806 24.016 1 98.88 524 LEU B O 1
ATOM 8058 N N . VAL B 1 525 ? 3.961 3.59 23.25 1 98.88 525 VAL B N 1
ATOM 8059 C CA . VAL B 1 525 ? 3.055 3.729 24.391 1 98.88 525 VAL B CA 1
ATOM 8060 C C . VAL B 1 525 ? 1.627 3.412 23.953 1 98.88 525 VAL B C 1
ATOM 8062 O O . VAL B 1 525 ? 1.044 4.137 23.141 1 98.88 525 VAL B O 1
ATOM 8065 N N . ASP B 1 526 ? 1.117 2.307 24.453 1 98.62 526 ASP B N 1
ATOM 8066 C CA . ASP B 1 526 ? -0.267 1.912 24.203 1 9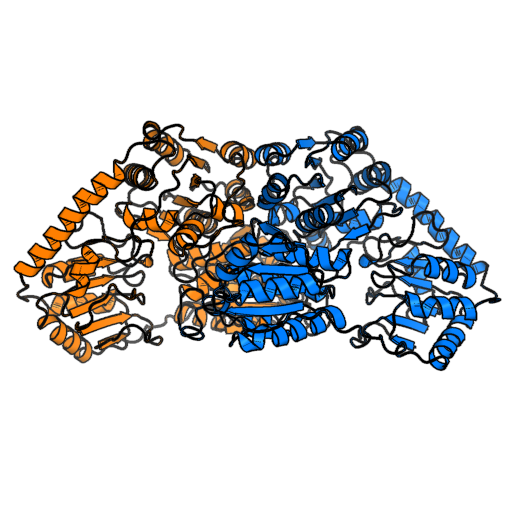8.62 526 ASP B CA 1
ATOM 8067 C C . ASP B 1 526 ? -1.206 2.523 25.25 1 98.62 526 ASP B C 1
ATOM 8069 O O . ASP B 1 526 ? -1.133 2.189 26.422 1 98.62 526 ASP B O 1
ATOM 8073 N N . ILE B 1 527 ? -2.076 3.408 24.828 1 98.56 527 ILE B N 1
ATOM 8074 C CA . ILE B 1 527 ? -3.006 4.059 25.734 1 98.56 527 ILE B CA 1
ATOM 8075 C C . ILE B 1 527 ? -4.438 3.641 25.406 1 98.56 527 ILE B C 1
ATOM 8077 O O . ILE B 1 527 ? -4.961 3.998 24.344 1 98.56 527 ILE B O 1
ATOM 8081 N N . SER B 1 528 ? -5.055 2.854 26.344 1 98.38 528 SER B N 1
ATOM 8082 C CA . SER B 1 528 ? -6.48 2.574 26.203 1 98.38 528 SER B CA 1
ATOM 8083 C C . SER B 1 528 ? -7.297 3.863 26.172 1 98.38 528 SER B C 1
ATOM 8085 O O . SER B 1 528 ? -7.285 4.637 27.125 1 98.38 528 SER B O 1
ATOM 8087 N N . THR B 1 529 ? -7.988 4.105 25.094 1 98.12 529 THR B N 1
ATOM 8088 C CA . THR B 1 529 ? -8.641 5.383 24.828 1 98.12 529 THR B CA 1
ATOM 8089 C C . THR B 1 529 ? -10.156 5.207 24.734 1 98.12 529 THR B C 1
ATOM 8091 O O . THR B 1 529 ? -10.641 4.293 24.078 1 98.12 529 THR B O 1
ATOM 8094 N N . ALA B 1 530 ? -10.875 6.062 25.406 1 97.19 530 ALA B N 1
ATOM 8095 C CA . ALA B 1 530 ? -12.336 6.02 25.391 1 97.19 530 ALA B CA 1
ATOM 8096 C C . ALA B 1 530 ? -12.875 6.363 24 1 97.19 530 ALA B C 1
ATOM 8098 O O . ALA B 1 530 ? -12.336 7.234 23.312 1 97.19 530 ALA B O 1
ATOM 8099 N N . GLN B 1 531 ? -13.875 5.602 23.609 1 95.19 531 GLN B N 1
ATOM 8100 C CA . GLN B 1 531 ? -14.594 5.969 22.406 1 95.19 531 GLN B CA 1
ATOM 8101 C C . GLN B 1 531 ? -15.523 7.156 22.641 1 95.19 531 GLN B C 1
ATOM 8103 O O . GLN B 1 531 ? -16.656 6.984 23.109 1 95.19 531 GLN B O 1
ATOM 8108 N N . VAL B 1 532 ? -15.023 8.312 22.344 1 92.31 532 VAL B N 1
ATOM 8109 C CA . VAL B 1 532 ? -15.773 9.531 22.609 1 92.31 532 VAL B CA 1
ATOM 8110 C C . VAL B 1 532 ? -16.156 10.203 21.281 1 92.31 532 VAL B C 1
ATOM 8112 O O . VAL B 1 532 ? -15.328 10.297 20.375 1 92.31 532 VAL B O 1
ATOM 8115 N N . PHE B 1 533 ? -17.406 10.523 21.25 1 86.25 533 PHE B N 1
ATOM 8116 C CA . PHE B 1 533 ? -17.875 11.32 20.125 1 86.25 533 PHE B CA 1
ATOM 8117 C C . PHE B 1 533 ? -17.219 12.695 20.125 1 86.25 533 PHE B C 1
ATOM 8119 O O . PHE B 1 533 ? -17.281 13.43 21.109 1 86.25 533 PHE B O 1
ATOM 8126 N N . PHE B 1 534 ? -16.656 13 19.031 1 81.31 534 PHE B N 1
ATOM 8127 C CA . PHE B 1 534 ? -16.062 14.336 18.938 1 81.31 534 PHE B CA 1
ATOM 8128 C C . PHE B 1 534 ? -17.141 15.398 18.828 1 81.31 534 PHE B C 1
ATOM 8130 O O . PHE B 1 534 ? -18.094 15.25 18.062 1 81.31 534 PHE B O 1
ATOM 8137 N N . PRO B 1 535 ? -17.125 16.391 19.656 1 71.25 535 PRO B N 1
ATOM 8138 C CA . PRO B 1 535 ? -18.219 17.359 19.812 1 71.25 535 PRO B CA 1
ATOM 8139 C C . PRO B 1 535 ? -18.656 17.969 18.484 1 71.25 535 PRO B C 1
ATOM 8141 O O . PRO B 1 535 ? -19.844 18.203 18.266 1 71.25 535 PRO B O 1
ATOM 8144 N N . GLU B 1 536 ? -17.828 18.25 17.516 1 67.88 536 GLU B N 1
ATOM 8145 C CA . GLU B 1 536 ? -18.203 18.984 16.297 1 67.88 536 GLU B CA 1
ATOM 8146 C C . GLU B 1 536 ? -18.438 18.031 15.133 1 67.88 536 GLU B C 1
ATOM 8148 O O . GLU B 1 536 ? -18.547 18.453 13.984 1 67.88 536 GLU B O 1
ATOM 8153 N N . THR B 1 537 ? -18.672 16.781 15.57 1 67.44 537 THR B N 1
ATOM 8154 C CA . THR B 1 537 ? -18.953 15.805 14.516 1 67.44 537 THR B CA 1
ATOM 8155 C C . THR B 1 537 ? -20.406 15.93 14.047 1 67.44 537 THR B C 1
ATOM 8157 O O . THR B 1 537 ? -21.328 15.898 14.859 1 67.44 537 THR B O 1
ATOM 8160 N N . GLU B 1 538 ? -20.766 16.531 12.852 1 63.59 538 GLU B N 1
ATOM 8161 C CA . GLU B 1 538 ? -22.109 16.672 12.281 1 63.59 538 GLU B CA 1
ATOM 8162 C C . GLU B 1 538 ? -22.281 15.797 11.047 1 63.59 538 GLU B C 1
ATOM 8164 O O . GLU B 1 538 ? -21.312 15.5 10.344 1 63.59 538 GLU B O 1
#

Solvent-accessible surface area (backbone atoms only — not comparable to full-atom values): 52589 Å² total; per-residue (Å²): 130,83,77,78,74,45,26,28,21,42,48,50,51,55,30,41,45,54,68,64,37,50,53,38,21,20,38,78,34,78,24,31,46,30,43,35,27,32,45,54,73,49,84,71,41,45,79,45,51,44,59,42,30,33,48,13,21,29,20,14,24,36,38,6,64,75,68,71,44,69,11,31,21,36,22,11,39,34,43,38,44,48,37,25,46,46,16,38,38,36,15,32,57,57,43,16,15,26,42,39,43,27,15,27,53,42,72,93,41,63,93,51,90,46,77,31,56,64,67,56,57,61,65,42,47,86,41,32,82,43,61,46,72,60,85,49,49,78,45,49,65,61,53,51,49,52,41,48,50,48,11,64,74,66,24,26,20,15,37,40,34,34,19,30,58,52,27,58,32,66,31,70,82,76,72,64,61,72,74,82,68,73,72,64,75,56,80,54,48,71,64,56,52,47,50,50,43,53,56,56,70,67,43,63,34,31,34,34,39,31,12,48,54,24,61,84,22,37,67,52,48,52,52,35,24,64,46,55,30,18,39,32,33,27,41,80,65,16,46,34,56,53,36,56,80,41,82,44,46,44,46,24,55,70,71,28,23,32,78,60,44,31,63,55,43,39,64,23,43,25,36,39,27,33,17,48,89,80,71,63,83,92,45,56,43,86,76,34,47,24,35,36,32,26,68,66,56,85,59,67,51,85,80,53,80,62,69,42,78,40,40,28,52,40,64,65,50,43,58,54,49,42,59,67,40,60,85,49,82,47,38,65,67,41,38,50,50,46,44,48,44,38,51,54,44,52,54,50,47,51,53,47,30,62,45,80,48,74,52,23,39,60,37,24,53,23,35,34,43,48,76,55,55,59,54,64,14,37,39,12,29,17,41,53,55,50,37,36,41,40,58,49,43,35,60,38,44,57,27,46,61,45,66,52,72,44,30,51,35,60,34,41,8,62,32,25,26,53,32,47,34,72,76,38,71,86,45,54,27,35,16,41,24,29,50,60,21,46,39,56,46,47,47,39,53,25,38,35,48,69,68,64,40,60,34,30,38,39,29,47,38,49,54,37,46,52,58,55,46,48,50,34,52,70,67,72,43,53,81,57,57,38,67,50,66,75,53,45,58,40,47,34,29,43,21,35,72,29,48,46,41,70,43,91,40,55,84,41,39,46,60,51,48,42,51,42,73,70,42,95,40,34,21,36,38,42,33,50,25,42,84,68,78,61,86,61,72,121,129,83,76,79,73,44,24,30,22,41,51,49,51,53,31,40,46,53,68,65,37,51,52,37,21,19,38,77,34,78,25,30,47,29,43,35,26,33,46,52,73,50,85,72,40,44,77,47,52,43,60,42,30,33,48,13,21,28,20,15,25,36,39,6,64,75,67,70,43,71,11,30,20,37,21,12,38,34,43,38,44,48,37,25,45,47,15,39,38,37,16,33,58,59,43,17,14,24,40,38,44,25,15,27,54,40,73,93,41,64,94,50,89,43,76,31,57,64,67,57,58,62,66,42,46,87,42,32,82,44,62,47,71,60,85,48,48,78,46,48,66,60,52,50,49,51,42,49,51,46,9,65,72,66,25,26,20,18,37,40,35,33,18,30,56,52,26,58,33,66,33,70,82,75,72,65,61,72,74,83,67,73,71,65,75,56,82,54,48,71,66,56,52,47,51,50,42,54,56,59,70,67,41,63,33,30,33,34,39,31,12,50,55,23,62,86,23,37,68,52,49,52,51,34,24,64,46,53,30,18,39,31,34,26,41,80,64,16,47,32,56,51,36,57,80,41,83,45,45,44,46,25,56,70,70,29,22,32,78,59,44,31,62,54,43,38,63,22,43,25,37,39,28,32,19,46,88,79,75,63,83,91,44,57,42,87,76,35,47,26,36,35,32,27,68,66,56,85,60,65,50,85,84,56,80,60,70,42,79,39,40,31,52,40,65,67,50,41,59,54,49,42,60,67,40,60,86,49,83,47,38,64,67,41,36,50,50,46,43,48,44,36,52,54,45,50,53,51,47,51,52,47,31,62,46,79,50,72,50,24,37,59,37,23,53,24,35,33,43,48,75,58,55,60,54,62,15,36,38,12,29,17,40,53,55,50,36,36,39,39,58,48,42,36,59,37,45,57,25,46,60,47,67,51,73,46,31,52,34,61,34,41,8,61,32,26,26,54,33,46,34,72,76,38,72,87,45,55,28,35,16,40,24,29,49,59,22,46,39,57,47,47,47,39,54,25,37,35,47,68,68,66,40,60,34,30,38,39,29,48,36,48,54,37,44,52,56,55,46,49,52,35,52,71,66,70,41,52,79,56,58,39,68,49,66,75,53,44,60,38,49,36,28,44,21,35,74,30,50,43,41,68,42,91,40,57,84,40,38,46,61,52,48,43,50,42,71,69,41,93,40,34,21,37,36,42,32,50,25,42,86,67,79,61,88,59,71,122

Secondary structure (DSSP, 8-state):
------BHHHHHHHHHHHTT--EEEE---GGGHHHHHHHHT-SSSEEEE-SSHHHHHHHHHHHHHHHSS-EEEEE-STHHHHHTHHHHHHHHHTT--EEEEEEES-GGGTTTT-TT---HHHHHTTT-SEEEE---GGGHHHHHHHHHHHHHHHT-EEEEEEEHHHHTSB------PPP-----S-S--HHHHHHHHHHHTT-SSEEEEE-GGGGGGHHHHHHHHHHHT-EEEE-GGGTTSS-TT-TTB----STTS-HHHHHHHHT-SEEEEES-----TTSS-SS-EEEEEES-TTS--TTS--SEEEES-HHHHHHHHHHHTTT----HHHHHHHHHHHHHHHHHHHHHHT---SSBPHHHHHHHHHHHS-TTPEEEE-SSHHHHHHHHH---SS-EEE---SS--TT-HHHHHHHHHHH-TTS-EEEEEEHHHHHTTGGGHHHHHHTT---EEEEEE-SB-HHHHHHHHHTT----S-B-----HHHHHHHTTPEEEEESSGGGHHHHHHHHHT-SS-EEEEEEB-----TT--/------BHHHHHHHHHHHTT--EEEE---GGGHHHHHHHHT-SSSEEEE-SSHHHHHHHHHHHHHHHSS-EEEEE-STHHHHHTHHHHHHHHHTT--EEEEEEES-GGGTTTT-TT---HHHHHTTT-SEEEE---GGGHHHHHHHHHHHHHHHT-EEEEEEEHHHHTSB------PPP-----S-S--HHHHHHHHHHHTT-SSEEEEE-GGGGGGHHHHHHHHHHHT-EEEE-GGGTTSS-TT-TTB----STTS-HHHHHHHHT-SEEEEES-----TTSS-SS-EEEEEES-TT---TTS--SEEEES-HHHHHHHHHHHTTT----HHHHHHHHHHHHHHHHHHHHHHT---SSBPHHHHHHHHHHHS-TTPEEEE-SSHHHHHHHHH---SS-EEE---SS--TT-HHHHHHHHHHH-TTS-EEEEEEHHHHHTTGGGHHHHHHTT---EEEEEE-SB-HHHHHHHHHTT----S-B-----HHHHHHHTTPEEEEE-SGGGHHHHHHHHHT-SS-EEEEEEB-----TT--

Foldseek 3Di:
DPPPFDALLLQLVVQVLLQVAAEEEFADDDLCVLNVVNQVVDRRHYYQYFDFLCLRLLLLLLLQLVPVGEREYEFEAAPRLLRNQLSLQLQQQVLGQYEYEYGAAALVCAPHPPPRHDPSCVSCVVRAPEEDEDNALACSQVVSLVSRCCRSVRSGYYYYYYYSVRSGHGHDDDHDHHPPPPPPDFPDDPVLLVVVLVLLLVWQQEEEEEALLCQVPLVLVLLQCVLSLYAYEYDLRCPQSDFLPRQRYQAYDDLQGQPLVLVSQQPTAEYEYAADPDDDPPSHHDRHAYEYEHQDCVCVVVVDPHPGYGRDRSNVSSVSSSVSSVVRDHHPVNSVVSNVSSVVLVVVLVVQLPDFDPLDALSVLLNLCLVAFDLAAEEFEFAAVQSSSNSRRHRHHNYHYHYSRRSRDQQSQPSSQLSVCVVPVPHAGEGEHEQVSCVVRVRRLLSCVVVQRLYEYEYAYQQFSLLVVLLCVVVVHDDDPGGHDGDPVQVSNVVSVEHEEEDPGSVCSNVRVNVSRPDSGYYYYYRHYHSDRRPNRD/DPPPFQALLLVLVVQVLLQVAAEEEFADDDLCVLNVVNQVVDRRHYYQYFDFLCLRLLLLLLLQLVPVGEREYEFEAAPRLLRNQLSLQLQQQVLGQYEYEYGAAALVCAPHPPPRHDPSCVSCVVRAPEEDEDNALACSQVVSLVSRCCCSVRSGYYYYYYYSVRSGHGHDDDRDHHPPDPPPDFPDDPVLLVVVLVQLLVWQQEEEEEALLCLVPLVLVLLLCVLSLYAYEYDLRCPQSDFLPRQRYQAYDDLQGLPLVLVSQQPTAEYEYAADPDDDPPSHHDRHAYEYEHQDCVCPVVVDPHPYYGRDGSNVSSVSSSVSSVVRDHHPVNSVVSNVSSVVLVVVLVVQLPDFDPLDALSVLLNLCLVAFDLAAEEFEFAAPQSSSNSRRHRHHNYHYHYSRRSRDQQSQPSSQLSVCVVPVPHAGEGEHEQVSCVVRVRRLLSCVVVQRLYEYEYAYQQFSLLVVLLCVVVVHDDDDGGHDGDPVQVSNVVSVEHEEEDPGSVCSNVRVNVSRPDSGYYYYYRHYHSDRRPSRD

Radius of gyration: 30.79 Å; Cα contacts (8 Å, |Δi|>4): 2649; chains: 2; bounding box: 93×99×76 Å